Protein 2GLE (pdb70)

Organism: Rattus norvegicus (NCBI:txid10116)

Sequence (74 aa):
GHMVHEWSVQQVSHWLVGLSLDQYVSEFSAQNISGEQLLQLDGNKLKALGMTSSQDRALVKKKLKEMKMSLEKAGHMVHEWSVQQVSHWLVGLSLDQYVSEFSAQNISGEQLLQLDGNKLKALGMTSSQDRALVKKKLKEMKMSLEKAGHMVHEWSVQQVSHWLVGLSLDQYVSEFSAQNISGEQLLQLDGNKLKALGMTSSQDRALVKKKLKEMKMSLEKAGHMVHEWSVQQVSHWLVGLSLDQYVSEFSAQNISGEQLLQLDGNKLKALGMTSSQDRALVKKKLKEMKMSLEKAGHMVHEWSVQQVSHWLVGLSLDQYVSEFSAQNISGEQLLQLDGNKLKALGMTSSQDRALVKKKLKEMKMSLEKAGHMVHEWSVQQVSHWLVGLSLDQYVSEFSAQNISGEQLLQLDGNKLKALGMTSSQDRALVKKKLKEMKMSLEKAGHMVHEWSVQQVSHWLVGLSLDQYVSEFSAQNISGEQLLQLDGNKLKALGMTSSQDRALVKKKLKEMKMSLEKAGHMVHEWSVQQVSHWLVGLSLDQYVSEFSAQNISGEQLLQLDGNKLKALGMTSSQDRALVKKKLKEMKMSLEKAGHMVHEWSVQQVSHWLVGLSLDQYVSEFSAQNISGEQLLQLDGNKLKALGMTSSQDRALVKKKLKEMKMSLEKAGHMVHEWSVQQVSHWLVGLSLDQYVSEFSAQNISGEQLLQLDGNKLKALGMTSSQDRALVKKKLKEMKMSLEKAGHMVHEWSVQQVSHWLVGLSLDQYVSEFSAQNISGEQLLQLDGNKLKALGMTSSQDRALVKKKLKEMKMSLEKAGHMVHEWSVQQVSHWLVGLSLDQYVSEFSAQNISGEQLLQLDGNKLKALGMTSSQDRALVKKKLKEMKMSLEKAGHMVHEWSVQQVSHWLVGLSLDQYVSEFSAQNISGEQLLQLDGNKLKALGMTSSQDRALVKKKLKEMKMSLEKAGHMVHEWSVQQVSHWLVGLSLDQYVSEFSAQNISGEQLLQLDGNKLKALGMTSSQDRALVKKKLKEMKMSLEKAGHMVHEWSVQQVSHWLVGLSLDQYVSEFSAQNISGEQLLQLDGNKLKALGMTSSQDRALVKKKLKEMKMSLEKAGHMVHEWSVQQVSHWLVGLSLDQYVSEFSAQNISGEQLLQLDGNKLKALGMTSSQDRALVKKKLKEMKMSLEKAGHMVHEWSVQQVSHWLVGLSLDQYVSEFSAQNISGEQLLQLDGNKLKALGMTSSQDRALVKKKLKEMKMSLEKAGHMVHEWSVQQVSHWLVGLSLDQYVSEFSAQNISGEQLLQLDGNKLKALGMTSSQDRALVKKKLKEMKMSLEKAGHMVHEWSVQQVSHWLVGLSLDQYVSEFSAQNISGEQLLQLDGNKLKALGMTSSQDRALVKKKLKEMKMSLEKAGHMVHEWSVQQVSHWLVGLSLDQYVSEFSAQNISGEQLLQLDGNKLKALGMTSSQDRALVKKKLKEMKMSLEKA

Solvent-accessible surface area: 4286 Å² total; per-residue (Å²): 95,103,63,1,118,74,32,64,35,105,65,0,18,127,18,0,79,69,14,78,0,80,64,0,27,94,62,0,36,66,70,91,9,15,0,122,30,0,72,107,3,50,10,109,55,0,116,65,8,64,87,71,27,100,100,1,85,70,42,0,61,114,51,6,122,59,2,156,114,22,33,100,144,137

Secondary structure (DSSP, 8-state):
---GGG--SGGGHHHHHHTTTHHHHHHHTTTT--HHHHHT--HHHHHTTT---HHHHHHHHHHHHSHHHHHHH-

GO terms:
  GO:0005856 cytoskeleton (C, IDA)
  GO:0030426 growth cone (C, IDA)
  GO:0031175 neuron projection development (P, IDA)
  GO:0051020 GTPase binding (F, IDA)
  GO:1990761 growth cone lamellipodium (C, IDA)
  GO:0031594 neuromuscular junction (C, IDA)
  GO:0043025 neuronal cell body (C, IDA)
  GO:0043197 dendritic spine (C, IDA)
  GO:0008157 protein phosphatase 1 binding (F, IDA)
  GO:0044326 dendritic spine neck (C, IDA)
  GO:0015629 actin cytoskeleton (C, IDA)
  GO:0030027 lamellipodium (C, IDA)
  GO:0030175 filopodium (C, IDA)
  GO:0030425 dendrite (C, IDA)
  GO:0097237 cellular response to toxic substance (P, IDA)
  GO:0048666 neuron development (P, IEP)
  GO:0019904 protein domain specific binding (F, IDA)
  GO:0045860 positive regulation of protein kinase activity (P, IMP)
  GO:0010976 positive regulation of neuron projection development (P, IMP)
  GO:1904049 negative regulation of spontaneous neurotransmitter secretion (P, IMP)

Structure (mmCIF, N/CA/C/O backbone):
data_2GLE
#
_entry.id   2GLE
#
loop_
_atom_site.group_PDB
_atom_site.id
_atom_site.type_symbol
_atom_site.label_atom_id
_atom_site.label_alt_id
_atom_site.label_comp_id
_atom_site.label_asym_id
_atom_site.label_entity_id
_atom_site.label_seq_id
_atom_site.pdbx_PDB_ins_code
_atom_site.Cartn_x
_atom_site.Cartn_y
_atom_site.Cartn_z
_atom_site.occupancy
_atom_site.B_iso_or_equiv
_atom_site.auth_seq_id
_atom_site.auth_comp_id
_atom_site.auth_asym_id
_atom_site.auth_atom_id
_atom_site.pdbx_PDB_model_num
ATOM 1 N N . GLY A 1 1 ? 18.116 -3.616 -1.311 1.00 0.00 1 GLY A N 1
ATOM 2 C CA . GLY A 1 1 ? 18.467 -2.486 -0.472 1.00 0.00 1 GLY A CA 1
ATOM 3 C C . GLY A 1 1 ? 17.394 -2.220 0.548 1.00 0.00 1 GLY A C 1
ATOM 4 O O . GLY A 1 1 ? 17.373 -2.851 1.610 1.00 0.00 1 GLY A O 1
ATOM 10 N N . HIS A 1 2 ? 16.502 -1.300 0.244 1.00 0.00 2 HIS A N 1
ATOM 11 C CA . HIS A 1 2 ? 15.410 -0.962 1.152 1.00 0.00 2 HIS A CA 1
ATOM 12 C C . HIS A 1 2 ? 14.226 -0.435 0.344 1.00 0.00 2 HIS A C 1
ATOM 13 O O . HIS A 1 2 ? 13.251 0.101 0.899 1.00 0.00 2 HIS A O 1
ATOM 27 N N . MET A 1 3 ? 14.308 -0.599 -0.958 1.00 0.00 3 MET A N 1
ATOM 28 C CA . MET A 1 3 ? 13.357 -0.026 -1.845 1.00 0.00 3 MET A CA 1
ATOM 29 C C . MET A 1 3 ? 12.075 -0.864 -1.916 1.00 0.00 3 MET A C 1
ATOM 30 O O . MET A 1 3 ? 12.089 -2.053 -1.611 1.00 0.00 3 MET A O 1
ATOM 44 N N . VAL A 1 4 ? 10.986 -0.268 -2.384 1.00 0.00 4 VAL A N 1
ATOM 45 C CA . VAL A 1 4 ? 9.665 -0.907 -2.268 1.00 0.00 4 VAL A CA 1
ATOM 46 C C . VAL A 1 4 ? 9.486 -2.038 -3.237 1.00 0.00 4 VAL A C 1
ATOM 47 O O . VAL A 1 4 ? 8.794 -3.012 -2.950 1.00 0.00 4 VAL A O 1
ATOM 60 N N . HIS A 1 5 ? 10.147 -1.938 -4.364 1.00 0.00 5 HIS A N 1
ATOM 61 C CA . HIS A 1 5 ? 10.075 -2.963 -5.389 1.00 0.00 5 HIS A CA 1
ATOM 62 C C . HIS A 1 5 ? 10.803 -4.234 -4.938 1.00 0.00 5 HIS A C 1
ATOM 63 O O . HIS A 1 5 ? 10.746 -5.259 -5.600 1.00 0.00 5 HIS A O 1
ATOM 77 N N . GLU A 1 6 ? 11.488 -4.138 -3.810 1.00 0.00 6 GLU A N 1
ATOM 78 C CA . GLU A 1 6 ? 12.232 -5.244 -3.247 1.00 0.00 6 GLU A CA 1
ATOM 79 C C . GLU A 1 6 ? 11.453 -5.871 -2.096 1.00 0.00 6 GLU A C 1
ATOM 80 O O . GLU A 1 6 ? 11.854 -6.914 -1.553 1.00 0.00 6 GLU A O 1
ATOM 92 N N . TRP A 1 7 ? 10.353 -5.231 -1.705 1.00 0.00 7 TRP A N 1
ATOM 93 C CA . TRP A 1 7 ? 9.530 -5.751 -0.643 1.00 0.00 7 TRP A CA 1
ATOM 94 C C . TRP A 1 7 ? 8.805 -6.975 -1.122 1.00 0.00 7 TRP A C 1
ATOM 95 O O . TRP A 1 7 ? 8.406 -7.053 -2.285 1.00 0.00 7 TRP A O 1
ATOM 116 N N . SER A 1 8 ? 8.634 -7.910 -0.238 1.00 0.00 8 SER A N 1
ATOM 117 C CA . SER A 1 8 ? 8.082 -9.168 -0.595 1.00 0.00 8 SER A CA 1
ATOM 118 C C . SER A 1 8 ? 6.589 -9.160 -0.337 1.00 0.00 8 SER A C 1
ATOM 119 O O . SER A 1 8 ? 5.792 -9.105 -1.260 1.00 0.00 8 SER A O 1
ATOM 127 N N . VAL A 1 9 ? 6.234 -9.182 0.928 1.00 0.00 9 VAL A N 1
ATOM 128 C CA . VAL A 1 9 ? 4.852 -9.173 1.367 1.00 0.00 9 VAL A CA 1
ATOM 129 C C . VAL A 1 9 ? 4.774 -8.397 2.663 1.00 0.00 9 VAL A C 1
ATOM 130 O O . VAL A 1 9 ? 4.314 -7.286 2.694 1.00 0.00 9 VAL A O 1
ATOM 143 N N . GLN A 1 10 ? 5.352 -8.956 3.703 1.00 0.00 10 GLN A N 1
ATOM 144 C CA . GLN A 1 10 ? 5.274 -8.388 5.044 1.00 0.00 10 GLN A CA 1
ATOM 145 C C . GLN A 1 10 ? 5.948 -7.016 5.138 1.00 0.00 10 GLN A C 1
ATOM 146 O O . GLN A 1 10 ? 5.623 -6.223 6.001 1.00 0.00 10 GLN A O 1
ATOM 160 N N . GLN A 1 11 ? 6.840 -6.726 4.200 1.00 0.00 11 GLN A N 1
ATOM 161 C CA . GLN A 1 11 ? 7.530 -5.448 4.173 1.00 0.00 11 GLN A CA 1
ATOM 162 C C . GLN A 1 11 ? 6.655 -4.327 3.618 1.00 0.00 11 GLN A C 1
ATOM 163 O O . GLN A 1 11 ? 6.961 -3.160 3.781 1.00 0.00 11 GLN A O 1
ATOM 177 N N . VAL A 1 12 ? 5.544 -4.693 3.003 1.00 0.00 12 VAL A N 1
ATOM 178 C CA . VAL A 1 12 ? 4.604 -3.707 2.461 1.00 0.00 12 VAL A CA 1
ATOM 179 C C . VAL A 1 12 ? 3.764 -3.094 3.625 1.00 0.00 12 VAL A C 1
ATOM 180 O O . VAL A 1 12 ? 3.216 -1.986 3.513 1.00 0.00 12 VAL A O 1
ATOM 193 N N . SER A 1 13 ? 3.726 -3.808 4.766 1.00 0.00 13 SER A N 1
ATOM 194 C CA . SER A 1 13 ? 2.899 -3.409 5.899 1.00 0.00 13 SER A CA 1
ATOM 195 C C . SER A 1 13 ? 3.453 -2.177 6.562 1.00 0.00 13 SER A C 1
ATOM 196 O O . SER A 1 13 ? 2.708 -1.294 6.977 1.00 0.00 13 SER A O 1
ATOM 204 N N . HIS A 1 14 ? 4.772 -2.148 6.645 1.00 0.00 14 HIS A N 1
ATOM 205 C CA . HIS A 1 14 ? 5.552 -1.057 7.258 1.00 0.00 14 HIS A CA 1
ATOM 206 C C . HIS A 1 14 ? 5.125 0.282 6.713 1.00 0.00 14 HIS A C 1
ATOM 207 O O . HIS A 1 14 ? 5.088 1.282 7.438 1.00 0.00 14 HIS A O 1
ATOM 221 N N . TRP A 1 15 ? 4.807 0.289 5.443 1.00 0.00 15 TRP A N 1
ATOM 222 C CA . TRP A 1 15 ? 4.297 1.449 4.795 1.00 0.00 15 TRP A CA 1
ATOM 223 C C . TRP A 1 15 ? 2.888 1.722 5.269 1.00 0.00 15 TRP A C 1
ATOM 224 O O . TRP A 1 15 ? 2.650 2.737 5.893 1.00 0.00 15 TRP A O 1
ATOM 245 N N . LEU A 1 16 ? 1.986 0.772 5.010 1.00 0.00 16 LEU A N 1
ATOM 246 C CA . LEU A 1 16 ? 0.554 0.869 5.342 1.00 0.00 16 LEU A CA 1
ATOM 247 C C . LEU A 1 16 ? 0.320 1.360 6.761 1.00 0.00 16 LEU A C 1
ATOM 248 O O . LEU A 1 16 ? -0.434 2.302 6.982 1.00 0.00 16 LEU A O 1
ATOM 264 N N . VAL A 1 17 ? 0.999 0.760 7.701 1.00 0.00 17 VAL A N 1
ATOM 265 C CA . VAL A 1 17 ? 0.869 1.105 9.107 1.00 0.00 17 VAL A CA 1
ATOM 266 C C . VAL A 1 17 ? 1.230 2.589 9.354 1.00 0.00 17 VAL A C 1
ATOM 267 O O . VAL A 1 17 ? 0.612 3.259 10.199 1.00 0.00 17 VAL A O 1
ATOM 280 N N . GLY A 1 18 ? 2.121 3.112 8.520 1.00 0.00 18 GLY A N 1
ATOM 281 C CA . GLY A 1 18 ? 2.621 4.461 8.672 1.00 0.00 18 GLY A CA 1
ATOM 282 C C . GLY A 1 18 ? 1.585 5.499 8.302 1.00 0.00 18 GLY A C 1
ATOM 283 O O . GLY A 1 18 ? 1.596 6.612 8.820 1.00 0.00 18 GLY A O 1
ATOM 287 N N . LEU A 1 19 ? 0.675 5.135 7.423 1.00 0.00 19 LEU A N 1
ATOM 288 C CA . LEU A 1 19 ? -0.375 6.052 7.015 1.00 0.00 19 LEU A CA 1
ATOM 289 C C . LEU A 1 19 ? -1.720 5.650 7.618 1.00 0.00 19 LEU A C 1
ATOM 290 O O . LEU A 1 19 ? -2.754 6.132 7.195 1.00 0.00 19 LEU A O 1
ATOM 306 N N . SER A 1 20 ? -1.672 4.774 8.636 1.00 0.00 20 SER A N 1
ATOM 307 C CA . SER A 1 20 ? -2.865 4.285 9.365 1.00 0.00 20 SER A CA 1
ATOM 308 C C . SER A 1 20 ? -3.662 3.271 8.527 1.00 0.00 20 SER A C 1
ATOM 309 O O . SER A 1 20 ? -4.758 2.852 8.879 1.00 0.00 20 SER A O 1
ATOM 317 N N . LEU A 1 21 ? -3.020 2.771 7.521 1.00 0.00 21 LEU A N 1
ATOM 318 C CA . LEU A 1 21 ? -3.595 1.830 6.573 1.00 0.00 21 LEU A CA 1
ATOM 319 C C . LEU A 1 21 ? -3.279 0.413 7.007 1.00 0.00 21 LEU A C 1
ATOM 320 O O . LEU A 1 21 ? -3.365 -0.517 6.220 1.00 0.00 21 LEU A O 1
ATOM 336 N N . ASP A 1 22 ? -2.901 0.257 8.284 1.00 0.00 22 ASP A N 1
ATOM 337 C CA . ASP A 1 22 ? -2.669 -1.070 8.910 1.00 0.00 22 ASP A CA 1
ATOM 338 C C . ASP A 1 22 ? -3.853 -2.004 8.678 1.00 0.00 22 ASP A C 1
ATOM 339 O O . ASP A 1 22 ? -3.697 -3.212 8.520 1.00 0.00 22 ASP A O 1
ATOM 348 N N . GLN A 1 23 ? -5.011 -1.406 8.588 1.00 0.00 23 GLN A N 1
ATOM 349 C CA . GLN A 1 23 ? -6.270 -2.082 8.333 1.00 0.00 23 GLN A CA 1
ATOM 350 C C . GLN A 1 23 ? -6.226 -2.838 6.979 1.00 0.00 23 GLN A C 1
ATOM 351 O O . GLN A 1 23 ? -6.911 -3.836 6.787 1.00 0.00 23 GLN A O 1
ATOM 365 N N . TYR A 1 24 ? -5.383 -2.368 6.075 1.00 0.00 24 TYR A N 1
ATOM 366 C CA . TYR A 1 24 ? -5.254 -2.956 4.771 1.00 0.00 24 TYR A CA 1
ATOM 367 C C . TYR A 1 24 ? -4.224 -4.068 4.755 1.00 0.00 24 TYR A C 1
ATOM 368 O O . TYR A 1 24 ? -4.285 -4.937 3.906 1.00 0.00 24 TYR A O 1
ATOM 386 N N . VAL A 1 25 ? -3.301 -4.058 5.719 1.00 0.00 25 VAL A N 1
ATOM 387 C CA . VAL A 1 25 ? -2.228 -5.086 5.815 1.00 0.00 25 VAL A CA 1
ATOM 388 C C . VAL A 1 25 ? -2.814 -6.499 5.874 1.00 0.00 25 VAL A C 1
ATOM 389 O O . VAL A 1 25 ? -2.249 -7.446 5.299 1.00 0.00 25 VAL A O 1
ATOM 402 N N . SER A 1 26 ? -3.953 -6.618 6.524 1.00 0.00 26 SER A N 1
ATOM 403 C CA . SER A 1 26 ? -4.664 -7.869 6.681 1.00 0.00 26 SER A CA 1
ATOM 404 C C . SER A 1 26 ? -5.000 -8.513 5.322 1.00 0.00 26 SER A C 1
ATOM 405 O O . SER A 1 26 ? -5.047 -9.737 5.193 1.00 0.00 26 SER A O 1
ATOM 413 N N . GLU A 1 27 ? -5.190 -7.690 4.317 1.00 0.00 27 GLU A N 1
ATOM 414 C CA . GLU A 1 27 ? -5.540 -8.171 3.015 1.00 0.00 27 GLU A CA 1
ATOM 415 C C . GLU A 1 27 ? -4.362 -7.986 2.039 1.00 0.00 27 GLU A C 1
ATOM 416 O O . GLU A 1 27 ? -4.120 -8.834 1.197 1.00 0.00 27 GLU A O 1
ATOM 428 N N . PHE A 1 28 ? -3.607 -6.886 2.190 1.00 0.00 28 PHE A N 1
ATOM 429 C CA . PHE A 1 28 ? -2.418 -6.607 1.357 1.00 0.00 28 PHE A CA 1
ATOM 430 C C . PHE A 1 28 ? -1.448 -7.783 1.387 1.00 0.00 28 PHE A C 1
ATOM 431 O O . PHE A 1 28 ? -0.965 -8.247 0.347 1.00 0.00 28 PHE A O 1
ATOM 448 N N . SER A 1 29 ? -1.247 -8.317 2.571 1.00 0.00 29 SER A N 1
ATOM 449 C CA . SER A 1 29 ? -0.319 -9.401 2.761 1.00 0.00 29 SER A CA 1
ATOM 450 C C . SER A 1 29 ? -0.924 -10.723 2.279 1.00 0.00 29 SER A C 1
ATOM 451 O O . SER A 1 29 ? -0.212 -11.651 1.902 1.00 0.00 29 SER A O 1
ATOM 459 N N . ALA A 1 30 ? -2.238 -10.774 2.237 1.00 0.00 30 ALA A N 1
ATOM 460 C CA . ALA A 1 30 ? -2.949 -11.969 1.841 1.00 0.00 30 ALA A CA 1
ATOM 461 C C . ALA A 1 30 ? -2.802 -12.209 0.350 1.00 0.00 30 ALA A C 1
ATOM 462 O O . ALA A 1 30 ? -2.593 -13.336 -0.092 1.00 0.00 30 ALA A O 1
ATOM 469 N N . GLN A 1 31 ? -2.850 -11.140 -0.423 1.00 0.00 31 GLN A N 1
ATOM 470 C CA . GLN A 1 31 ? -2.741 -11.272 -1.878 1.00 0.00 31 GLN A CA 1
ATOM 471 C C . GLN A 1 31 ? -1.315 -11.062 -2.344 1.00 0.00 31 GLN A C 1
ATOM 472 O O . GLN A 1 31 ? -1.059 -10.987 -3.556 1.00 0.00 31 GLN A O 1
ATOM 486 N N . ASN A 1 32 ? -0.384 -10.992 -1.384 1.00 0.00 32 ASN A N 1
ATOM 487 C CA . ASN A 1 32 ? 1.042 -10.841 -1.665 1.00 0.00 32 ASN A CA 1
ATOM 488 C C . ASN A 1 32 ? 1.303 -9.538 -2.399 1.00 0.00 32 ASN A C 1
ATOM 489 O O . ASN A 1 32 ? 2.088 -9.488 -3.350 1.00 0.00 32 ASN A O 1
ATOM 500 N N . ILE A 1 33 ? 0.641 -8.484 -1.959 1.00 0.00 33 ILE A N 1
ATOM 501 C CA . ILE A 1 33 ? 0.826 -7.184 -2.547 1.00 0.00 33 ILE A CA 1
ATOM 502 C C . ILE A 1 33 ? 2.195 -6.660 -2.129 1.00 0.00 33 ILE A C 1
ATOM 503 O O . ILE A 1 33 ? 2.451 -6.467 -0.953 1.00 0.00 33 ILE A O 1
ATOM 519 N N . SER A 1 34 ? 3.082 -6.506 -3.073 1.00 0.00 34 SER A N 1
ATOM 520 C CA . SER A 1 34 ? 4.387 -5.993 -2.780 1.00 0.00 34 SER A CA 1
ATOM 521 C C . SER A 1 34 ? 4.477 -4.570 -3.317 1.00 0.00 34 SER A C 1
ATOM 522 O O . SER A 1 34 ? 3.456 -3.996 -3.742 1.00 0.00 34 SER A O 1
ATOM 530 N N . GLY A 1 35 ? 5.688 -4.027 -3.358 1.00 0.00 35 GLY A N 1
ATOM 531 C CA . GLY A 1 35 ? 5.914 -2.700 -3.881 1.00 0.00 35 GLY A CA 1
ATOM 532 C C . GLY A 1 35 ? 5.534 -2.613 -5.338 1.00 0.00 35 GLY A C 1
ATOM 533 O O . GLY A 1 35 ? 5.109 -1.564 -5.810 1.00 0.00 35 GLY A O 1
ATOM 537 N N . GLU A 1 36 ? 5.630 -3.756 -6.016 1.00 0.00 36 GLU A N 1
ATOM 538 C CA . GLU A 1 36 ? 5.278 -3.902 -7.416 1.00 0.00 36 GLU A CA 1
ATOM 539 C C . GLU A 1 36 ? 3.840 -3.441 -7.650 1.00 0.00 36 GLU A C 1
ATOM 540 O O . GLU A 1 36 ? 3.546 -2.724 -8.608 1.00 0.00 36 GLU A O 1
ATOM 552 N N . GLN A 1 37 ? 2.961 -3.824 -6.749 1.00 0.00 37 GLN A N 1
ATOM 553 C CA . GLN A 1 37 ? 1.578 -3.467 -6.868 1.00 0.00 37 GLN A CA 1
ATOM 554 C C . GLN A 1 37 ? 1.241 -2.209 -6.089 1.00 0.00 37 GLN A C 1
ATOM 555 O O . GLN A 1 37 ? 0.310 -1.514 -6.439 1.00 0.00 37 GLN A O 1
ATOM 569 N N . LEU A 1 38 ? 2.037 -1.928 -5.064 1.00 0.00 38 LEU A N 1
ATOM 570 C CA . LEU A 1 38 ? 1.916 -0.736 -4.205 1.00 0.00 38 LEU A CA 1
ATOM 571 C C . LEU A 1 38 ? 1.999 0.536 -5.071 1.00 0.00 38 LEU A C 1
ATOM 572 O O . LEU A 1 38 ? 1.125 1.389 -5.034 1.00 0.00 38 LEU A O 1
ATOM 588 N N . LEU A 1 39 ? 3.041 0.614 -5.865 1.00 0.00 39 LEU A N 1
ATOM 589 C CA . LEU A 1 39 ? 3.336 1.792 -6.678 1.00 0.00 39 LEU A CA 1
ATOM 590 C C . LEU A 1 39 ? 2.254 2.092 -7.711 1.00 0.00 39 LEU A C 1
ATOM 591 O O . LEU A 1 39 ? 1.927 3.254 -7.966 1.00 0.00 39 LEU A O 1
ATOM 607 N N . GLN A 1 40 ? 1.716 1.058 -8.299 1.00 0.00 40 GLN A N 1
ATOM 608 C CA . GLN A 1 40 ? 0.748 1.224 -9.380 1.00 0.00 40 GLN A CA 1
ATOM 609 C C . GLN A 1 40 ? -0.731 1.065 -8.936 1.00 0.00 40 GLN A C 1
ATOM 610 O O . GLN A 1 40 ? -1.636 1.012 -9.786 1.00 0.00 40 GLN A O 1
ATOM 624 N N . LEU A 1 41 ? -0.961 1.018 -7.624 1.00 0.00 41 LEU A N 1
ATOM 625 C CA . LEU A 1 41 ? -2.299 0.900 -7.034 1.00 0.00 41 LEU A CA 1
ATOM 626 C C . LEU A 1 41 ? -3.308 1.918 -7.570 1.00 0.00 41 LEU A C 1
ATOM 627 O O . LEU A 1 41 ? -3.034 3.120 -7.685 1.00 0.00 41 LEU A O 1
ATOM 643 N N . ASP A 1 42 ? -4.474 1.432 -7.865 1.00 0.00 42 ASP A N 1
ATOM 644 C CA . ASP A 1 42 ? -5.570 2.266 -8.308 1.00 0.00 42 ASP A CA 1
ATOM 645 C C . ASP A 1 42 ? -6.785 1.826 -7.533 1.00 0.00 42 ASP A C 1
ATOM 646 O O . ASP A 1 42 ? -6.677 0.892 -6.715 1.00 0.00 42 ASP A O 1
ATOM 655 N N . GLY A 1 43 ? -7.914 2.466 -7.771 1.00 0.00 43 GLY A N 1
ATOM 656 C CA . GLY A 1 43 ? -9.135 2.132 -7.081 1.00 0.00 43 GLY A CA 1
ATOM 657 C C . GLY A 1 43 ? -9.505 0.684 -7.226 1.00 0.00 43 GLY A C 1
ATOM 658 O O . GLY A 1 43 ? -9.839 0.062 -6.251 1.00 0.00 43 GLY A O 1
ATOM 662 N N . ASN A 1 44 ? -9.370 0.133 -8.432 1.00 0.00 44 ASN A N 1
ATOM 663 C CA . ASN A 1 44 ? -9.690 -1.269 -8.692 1.00 0.00 44 ASN A CA 1
ATOM 664 C C . ASN A 1 44 ? -8.946 -2.185 -7.785 1.00 0.00 44 ASN A C 1
ATOM 665 O O . ASN A 1 44 ? -9.520 -3.138 -7.260 1.00 0.00 44 ASN A O 1
ATOM 676 N N . LYS A 1 45 ? -7.679 -1.903 -7.596 1.00 0.00 45 LYS A N 1
ATOM 677 C CA . LYS A 1 45 ? -6.877 -2.669 -6.681 1.00 0.00 45 LYS A CA 1
ATOM 678 C C . LYS A 1 45 ? -7.367 -2.493 -5.258 1.00 0.00 45 LYS A C 1
ATOM 679 O O . LYS A 1 45 ? -7.620 -3.456 -4.596 1.00 0.00 45 LYS A O 1
ATOM 698 N N . LEU A 1 46 ? -7.564 -1.249 -4.832 1.00 0.00 46 LEU A N 1
ATOM 699 C CA . LEU A 1 46 ? -8.025 -0.925 -3.456 1.00 0.00 46 LEU A CA 1
ATOM 700 C C . LEU A 1 46 ? -9.383 -1.551 -3.163 1.00 0.00 46 LEU A C 1
ATOM 701 O O . LEU A 1 46 ? -9.704 -1.919 -2.016 1.00 0.00 46 LEU A O 1
ATOM 717 N N . LYS A 1 47 ? -10.163 -1.678 -4.193 1.00 0.00 47 LYS A N 1
ATOM 718 C CA . LYS A 1 47 ? -11.446 -2.294 -4.107 1.00 0.00 47 LYS A CA 1
ATOM 719 C C . LYS A 1 47 ? -11.298 -3.808 -4.061 1.00 0.00 47 LYS A C 1
ATOM 720 O O . LYS A 1 47 ? -12.082 -4.496 -3.417 1.00 0.00 47 LYS A O 1
ATOM 739 N N . ALA A 1 48 ? -10.254 -4.312 -4.693 1.00 0.00 48 ALA A N 1
ATOM 740 C CA . ALA A 1 48 ? -9.972 -5.745 -4.737 1.00 0.00 48 ALA A CA 1
ATOM 741 C C . ALA A 1 48 ? -9.339 -6.226 -3.431 1.00 0.00 48 ALA A C 1
ATOM 742 O O . ALA A 1 48 ? -9.059 -7.418 -3.255 1.00 0.00 48 ALA A O 1
ATOM 749 N N . LEU A 1 49 ? -9.073 -5.286 -2.538 1.00 0.00 49 LEU A N 1
ATOM 750 C CA . LEU A 1 49 ? -8.651 -5.596 -1.194 1.00 0.00 49 LEU A CA 1
ATOM 751 C C . LEU A 1 49 ? -9.895 -5.843 -0.337 1.00 0.00 49 LEU A C 1
ATOM 752 O O . LEU A 1 49 ? -9.810 -6.220 0.818 1.00 0.00 49 LEU A O 1
ATOM 768 N N . GLY A 1 50 ? -11.062 -5.579 -0.918 1.00 0.00 50 GLY A N 1
ATOM 769 C CA . GLY A 1 50 ? -12.336 -5.824 -0.255 1.00 0.00 50 GLY A CA 1
ATOM 770 C C . GLY A 1 50 ? -12.644 -4.841 0.855 1.00 0.00 50 GLY A C 1
ATOM 771 O O . GLY A 1 50 ? -13.693 -4.914 1.479 1.00 0.00 50 GLY A O 1
ATOM 775 N N . MET A 1 51 ? -11.743 -3.926 1.101 1.00 0.00 51 MET A N 1
ATOM 776 C CA . MET A 1 51 ? -11.941 -2.968 2.159 1.00 0.00 51 MET A CA 1
ATOM 777 C C . MET A 1 51 ? -12.750 -1.811 1.641 1.00 0.00 51 MET A C 1
ATOM 778 O O . MET A 1 51 ? -13.755 -1.434 2.246 1.00 0.00 51 MET A O 1
ATOM 792 N N . THR A 1 52 ? -12.320 -1.254 0.489 1.00 0.00 52 THR A N 1
ATOM 793 C CA . THR A 1 52 ? -13.045 -0.195 -0.235 1.00 0.00 52 THR A CA 1
ATOM 794 C C . THR A 1 52 ? -13.386 1.009 0.678 1.00 0.00 52 THR A C 1
ATOM 795 O O . THR A 1 52 ? -14.375 1.697 0.481 1.00 0.00 52 THR A O 1
ATOM 806 N N . SER A 1 53 ? -12.527 1.257 1.638 1.00 0.00 53 SER A N 1
ATOM 807 C CA . SER A 1 53 ? -12.745 2.294 2.630 1.00 0.00 53 SER A CA 1
ATOM 808 C C . SER A 1 53 ? -12.550 3.688 2.013 1.00 0.00 53 SER A C 1
ATOM 809 O O . SER A 1 53 ? -11.534 3.947 1.364 1.00 0.00 53 SER A O 1
ATOM 817 N N . SER A 1 54 ? -13.532 4.556 2.237 1.00 0.00 54 SER A N 1
ATOM 818 C CA . SER A 1 54 ? -13.595 5.915 1.692 1.00 0.00 54 SER A CA 1
ATOM 819 C C . SER A 1 54 ? -12.332 6.746 1.991 1.00 0.00 54 SER A C 1
ATOM 820 O O . SER A 1 54 ? -11.706 7.278 1.057 1.00 0.00 54 SER A O 1
ATOM 828 N N . GLN A 1 55 ? -11.970 6.850 3.279 1.00 0.00 55 GLN A N 1
ATOM 829 C CA . GLN A 1 55 ? -10.767 7.571 3.727 1.00 0.00 55 GLN A CA 1
ATOM 830 C C . GLN A 1 55 ? -9.572 7.109 2.943 1.00 0.00 55 GLN A C 1
ATOM 831 O O . GLN A 1 55 ? -8.869 7.884 2.285 1.00 0.00 55 GLN A O 1
ATOM 845 N N . ASP A 1 56 ? -9.387 5.831 3.008 1.00 0.00 56 ASP A N 1
ATOM 846 C CA . ASP A 1 56 ? -8.266 5.153 2.481 1.00 0.00 56 ASP A CA 1
ATOM 847 C C . ASP A 1 56 ? -8.182 5.323 1.009 1.00 0.00 56 ASP A C 1
ATOM 848 O O . ASP A 1 56 ? -7.136 5.637 0.512 1.00 0.00 56 ASP A O 1
ATOM 857 N N . ARG A 1 57 ? -9.317 5.230 0.325 1.00 0.00 57 ARG A N 1
ATOM 858 C CA . ARG A 1 57 ? -9.399 5.421 -1.131 1.00 0.00 57 ARG A CA 1
ATOM 859 C C . ARG A 1 57 ? -8.781 6.728 -1.594 1.00 0.00 57 ARG A C 1
ATOM 860 O O . ARG A 1 57 ? -8.343 6.829 -2.733 1.00 0.00 57 ARG A O 1
ATOM 881 N N . ALA A 1 58 ? -8.742 7.705 -0.718 1.00 0.00 58 ALA A N 1
ATOM 882 C CA . ALA A 1 58 ? -8.117 8.962 -1.026 1.00 0.00 58 ALA A CA 1
ATOM 883 C C . ALA A 1 58 ? -6.721 9.050 -0.397 1.00 0.00 58 ALA A C 1
ATOM 884 O O . ALA A 1 58 ? -5.777 9.544 -1.018 1.00 0.00 58 ALA A O 1
ATOM 891 N N . LEU A 1 59 ? -6.582 8.534 0.806 1.00 0.00 59 LEU A N 1
ATOM 892 C CA . LEU A 1 59 ? -5.335 8.661 1.552 1.00 0.00 59 LEU A CA 1
ATOM 893 C C . LEU A 1 59 ? -4.219 7.795 1.011 1.00 0.00 59 LEU A C 1
ATOM 894 O O . LEU A 1 59 ? -3.129 8.306 0.693 1.00 0.00 59 LEU A O 1
ATOM 910 N N . VAL A 1 60 ? -4.466 6.487 0.900 1.00 0.00 60 VAL A N 1
ATOM 911 C CA . VAL A 1 60 ? -3.445 5.560 0.402 1.00 0.00 60 VAL A CA 1
ATOM 912 C C . VAL A 1 60 ? -3.046 5.967 -1.000 1.00 0.00 60 VAL A C 1
ATOM 913 O O . VAL A 1 60 ? -1.907 5.859 -1.392 1.00 0.00 60 VAL A O 1
ATOM 926 N N . LYS A 1 61 ? -3.976 6.609 -1.641 1.00 0.00 61 LYS A N 1
ATOM 927 C CA . LYS A 1 61 ? -3.896 6.969 -3.024 1.00 0.00 61 LYS A CA 1
ATOM 928 C C . LYS A 1 61 ? -2.893 8.088 -3.215 1.00 0.00 61 LYS A C 1
ATOM 929 O O . LYS A 1 61 ? -2.221 8.186 -4.235 1.00 0.00 61 LYS A O 1
ATOM 948 N N . LYS A 1 62 ? -2.759 8.873 -2.198 1.00 0.00 62 LYS A N 1
ATOM 949 C CA . LYS A 1 62 ? -1.846 9.980 -2.209 1.00 0.00 62 LYS A CA 1
ATOM 950 C C . LYS A 1 62 ? -0.476 9.479 -1.828 1.00 0.00 62 LYS A C 1
ATOM 951 O O . LYS A 1 62 ? 0.524 9.815 -2.446 1.00 0.00 62 LYS A O 1
ATOM 970 N N . LYS A 1 63 ? -0.471 8.600 -0.874 1.00 0.00 63 LYS A N 1
ATOM 971 C CA . LYS A 1 63 ? 0.735 8.076 -0.306 1.00 0.00 63 LYS A CA 1
ATOM 972 C C . LYS A 1 63 ? 1.470 7.178 -1.301 1.00 0.00 63 LYS A C 1
ATOM 973 O O . LYS A 1 63 ? 2.677 7.254 -1.438 1.00 0.00 63 LYS A O 1
ATOM 992 N N . LEU A 1 64 ? 0.713 6.347 -1.997 1.00 0.00 64 LEU A N 1
ATOM 993 C CA . LEU A 1 64 ? 1.263 5.358 -2.912 1.00 0.00 64 LEU A CA 1
ATOM 994 C C . LEU A 1 64 ? 1.958 5.996 -4.102 1.00 0.00 64 LEU A C 1
ATOM 995 O O . LEU A 1 64 ? 2.935 5.456 -4.627 1.00 0.00 64 LEU A O 1
ATOM 1011 N N . LYS A 1 65 ? 1.498 7.159 -4.499 1.00 0.00 65 LYS A N 1
ATOM 1012 C CA . LYS A 1 65 ? 2.105 7.822 -5.644 1.00 0.00 65 LYS A CA 1
ATOM 1013 C C . LYS A 1 65 ? 3.363 8.593 -5.249 1.00 0.00 65 LYS A C 1
ATOM 1014 O O . LYS A 1 65 ? 4.238 8.837 -6.075 1.00 0.00 65 LYS A O 1
ATOM 1033 N N . GLU A 1 66 ? 3.476 8.940 -3.976 1.00 0.00 66 GLU A N 1
ATOM 1034 C CA . GLU A 1 66 ? 4.643 9.665 -3.505 1.00 0.00 66 GLU A CA 1
ATOM 1035 C C . GLU A 1 66 ? 5.606 8.718 -2.821 1.00 0.00 66 GLU A C 1
ATOM 1036 O O . GLU A 1 66 ? 6.633 9.137 -2.275 1.00 0.00 66 GLU A O 1
ATOM 1048 N N . MET A 1 67 ? 5.302 7.414 -2.918 1.00 0.00 67 MET A N 1
ATOM 1049 C CA . MET A 1 67 ? 6.108 6.350 -2.300 1.00 0.00 67 MET A CA 1
ATOM 1050 C C . MET A 1 67 ? 7.549 6.401 -2.667 1.00 0.00 67 MET A C 1
ATOM 1051 O O . MET A 1 67 ? 8.395 5.957 -1.927 1.00 0.00 67 MET A O 1
ATOM 1065 N N . LYS A 1 68 ? 7.807 6.991 -3.780 1.00 0.00 68 LYS A N 1
ATOM 1066 C CA . LYS A 1 68 ? 9.143 7.158 -4.301 1.00 0.00 68 LYS A CA 1
ATOM 1067 C C . LYS A 1 68 ? 10.033 8.009 -3.380 1.00 0.00 68 LYS A C 1
ATOM 1068 O O . LYS A 1 68 ? 11.240 7.831 -3.350 1.00 0.00 68 LYS A O 1
ATOM 1087 N N . MET A 1 69 ? 9.436 8.909 -2.620 1.00 0.00 69 MET A N 1
ATOM 1088 C CA . MET A 1 69 ? 10.199 9.665 -1.644 1.00 0.00 69 MET A CA 1
ATOM 1089 C C . MET A 1 69 ? 9.906 9.120 -0.253 1.00 0.00 69 MET A C 1
ATOM 1090 O O . MET A 1 69 ? 10.756 9.146 0.641 1.00 0.00 69 MET A O 1
ATOM 1104 N N . SER A 1 70 ? 8.720 8.572 -0.095 1.00 0.00 70 SER A N 1
ATOM 1105 C CA . SER A 1 70 ? 8.257 8.134 1.203 1.00 0.00 70 SER A CA 1
ATOM 1106 C C . SER A 1 70 ? 8.888 6.812 1.637 1.00 0.00 70 SER A C 1
ATOM 1107 O O . SER A 1 70 ? 9.083 6.594 2.821 1.00 0.00 70 SER A O 1
ATOM 1115 N N . LEU A 1 71 ? 9.253 5.960 0.674 1.00 0.00 71 LEU A N 1
ATOM 1116 C CA . LEU A 1 71 ? 9.855 4.649 0.964 1.00 0.00 71 LEU A CA 1
ATOM 1117 C C . LEU A 1 71 ? 11.124 4.782 1.758 1.00 0.00 71 LEU A C 1
ATOM 1118 O O . LEU A 1 71 ? 11.459 3.929 2.586 1.00 0.00 71 LEU A O 1
ATOM 1134 N N . GLU A 1 72 ? 11.825 5.837 1.485 1.00 0.00 72 GLU A N 1
ATOM 1135 C CA . GLU A 1 72 ? 13.072 6.077 2.082 1.00 0.00 72 GLU A CA 1
ATOM 1136 C C . GLU A 1 72 ? 12.916 6.677 3.466 1.00 0.00 72 GLU A C 1
ATOM 1137 O O . GLU A 1 72 ? 13.502 6.198 4.446 1.00 0.00 72 GLU A O 1
ATOM 1149 N N . LYS A 1 73 ? 12.116 7.708 3.536 1.00 0.00 73 LYS A N 1
ATOM 1150 C CA . LYS A 1 73 ? 12.048 8.519 4.719 1.00 0.00 73 LYS A CA 1
ATOM 1151 C C . LYS A 1 73 ? 11.107 7.914 5.767 1.00 0.00 73 LYS A C 1
ATOM 1152 O O . LYS A 1 73 ? 11.212 8.228 6.949 1.00 0.00 73 LYS A O 1
ATOM 1171 N N . ALA A 1 74 ? 10.216 7.043 5.297 1.00 0.00 74 ALA A N 1
ATOM 1172 C CA . ALA A 1 74 ? 9.255 6.286 6.106 1.00 0.00 74 ALA A CA 1
ATOM 1173 C C . ALA A 1 74 ? 8.437 7.179 7.034 1.00 0.00 74 ALA A C 1
ATOM 1174 O O . ALA A 1 74 ? 8.554 7.061 8.277 1.00 0.00 74 ALA A O 1
ATOM 1182 N N . GLY A 1 1 ? 17.866 -3.455 -1.062 1.00 0.00 1 GLY A N 2
ATOM 1183 C CA . GLY A 1 1 ? 17.919 -2.494 0.038 1.00 0.00 1 GLY A CA 2
ATOM 1184 C C . GLY A 1 1 ? 16.540 -2.273 0.591 1.00 0.00 1 GLY A C 2
ATOM 1185 O O . GLY A 1 1 ? 15.688 -3.149 0.460 1.00 0.00 1 GLY A O 2
ATOM 1191 N N . HIS A 1 2 ? 16.292 -1.105 1.154 1.00 0.00 2 HIS A N 2
ATOM 1192 C CA . HIS A 1 2 ? 15.007 -0.806 1.811 1.00 0.00 2 HIS A CA 2
ATOM 1193 C C . HIS A 1 2 ? 13.906 -0.424 0.813 1.00 0.00 2 HIS A C 2
ATOM 1194 O O . HIS A 1 2 ? 12.769 -0.197 1.218 1.00 0.00 2 HIS A O 2
ATOM 1208 N N . MET A 1 3 ? 14.238 -0.343 -0.471 1.00 0.00 3 MET A N 2
ATOM 1209 C CA . MET A 1 3 ? 13.272 0.114 -1.450 1.00 0.00 3 MET A CA 2
ATOM 1210 C C . MET A 1 3 ? 12.116 -0.864 -1.631 1.00 0.00 3 MET A C 2
ATOM 1211 O O . MET A 1 3 ? 12.247 -2.056 -1.396 1.00 0.00 3 MET A O 2
ATOM 1225 N N . VAL A 1 4 ? 11.018 -0.356 -2.126 1.00 0.00 4 VAL A N 2
ATOM 1226 C CA . VAL A 1 4 ? 9.744 -1.076 -2.127 1.00 0.00 4 VAL A CA 2
ATOM 1227 C C . VAL A 1 4 ? 9.689 -2.239 -3.089 1.00 0.00 4 VAL A C 2
ATOM 1228 O O . VAL A 1 4 ? 8.960 -3.195 -2.872 1.00 0.00 4 VAL A O 2
ATOM 1241 N N . HIS A 1 5 ? 10.475 -2.179 -4.130 1.00 0.00 5 HIS A N 2
ATOM 1242 C CA . HIS A 1 5 ? 10.528 -3.258 -5.096 1.00 0.00 5 HIS A CA 2
ATOM 1243 C C . HIS A 1 5 ? 11.228 -4.496 -4.492 1.00 0.00 5 HIS A C 2
ATOM 1244 O O . HIS A 1 5 ? 11.174 -5.591 -5.044 1.00 0.00 5 HIS A O 2
ATOM 1258 N N . GLU A 1 6 ? 11.874 -4.287 -3.348 1.00 0.00 6 GLU A N 2
ATOM 1259 C CA . GLU A 1 6 ? 12.562 -5.337 -2.616 1.00 0.00 6 GLU A CA 2
ATOM 1260 C C . GLU A 1 6 ? 11.614 -5.964 -1.594 1.00 0.00 6 GLU A C 2
ATOM 1261 O O . GLU A 1 6 ? 11.944 -6.965 -0.949 1.00 0.00 6 GLU A O 2
AT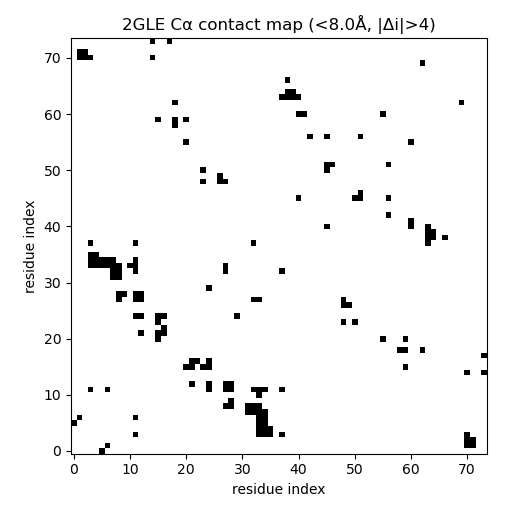OM 1273 N N . TRP A 1 7 ? 10.447 -5.363 -1.441 1.00 0.00 7 TRP A N 2
ATOM 1274 C CA . TRP A 1 7 ? 9.462 -5.840 -0.500 1.00 0.00 7 TRP A CA 2
ATOM 1275 C C . TRP A 1 7 ? 8.678 -6.960 -1.119 1.00 0.00 7 TRP A C 2
ATOM 1276 O O . TRP A 1 7 ? 8.458 -6.969 -2.331 1.00 0.00 7 TRP A O 2
ATOM 1297 N N . SER A 1 8 ? 8.262 -7.889 -0.308 1.00 0.00 8 SER A N 2
ATOM 1298 C CA . SER A 1 8 ? 7.512 -8.999 -0.766 1.00 0.00 8 SER A CA 2
ATOM 1299 C C . SER A 1 8 ? 6.114 -8.990 -0.174 1.00 0.00 8 SER A C 2
ATOM 1300 O O . SER A 1 8 ? 5.140 -8.761 -0.870 1.00 0.00 8 SER A O 2
ATOM 1308 N N . VAL A 1 9 ? 6.027 -9.229 1.113 1.00 0.00 9 VAL A N 2
ATOM 1309 C CA . VAL A 1 9 ? 4.748 -9.273 1.797 1.00 0.00 9 VAL A CA 2
ATOM 1310 C C . VAL A 1 9 ? 4.941 -8.632 3.142 1.00 0.00 9 VAL A C 2
ATOM 1311 O O . VAL A 1 9 ? 4.404 -7.572 3.424 1.00 0.00 9 VAL A O 2
ATOM 1324 N N . GLN A 1 10 ? 5.829 -9.230 3.914 1.00 0.00 10 GLN A N 2
ATOM 1325 C CA . GLN A 1 10 ? 6.140 -8.806 5.279 1.00 0.00 10 GLN A CA 2
ATOM 1326 C C . GLN A 1 10 ? 6.900 -7.472 5.358 1.00 0.00 10 GLN A C 2
ATOM 1327 O O . GLN A 1 10 ? 7.394 -7.086 6.409 1.00 0.00 10 GLN A O 2
ATOM 1341 N N . GLN A 1 11 ? 6.999 -6.802 4.249 1.00 0.00 11 GLN A N 2
ATOM 1342 C CA . GLN A 1 11 ? 7.597 -5.483 4.196 1.00 0.00 11 GLN A CA 2
ATOM 1343 C C . GLN A 1 11 ? 6.673 -4.414 3.619 1.00 0.00 11 GLN A C 2
ATOM 1344 O O . GLN A 1 11 ? 6.934 -3.226 3.762 1.00 0.00 11 GLN A O 2
ATOM 1358 N N . VAL A 1 12 ? 5.569 -4.827 3.024 1.00 0.00 12 VAL A N 2
ATOM 1359 C CA . VAL A 1 12 ? 4.625 -3.865 2.422 1.00 0.00 12 VAL A CA 2
ATOM 1360 C C . VAL A 1 12 ? 3.798 -3.216 3.555 1.00 0.00 12 VAL A C 2
ATOM 1361 O O . VAL A 1 12 ? 3.251 -2.108 3.431 1.00 0.00 12 VAL A O 2
ATOM 1374 N N . SER A 1 13 ? 3.802 -3.905 4.673 1.00 0.00 13 SER A N 2
ATOM 1375 C CA . SER A 1 13 ? 3.093 -3.565 5.862 1.00 0.00 13 SER A CA 2
ATOM 1376 C C . SER A 1 13 ? 3.637 -2.304 6.521 1.00 0.00 13 SER A C 2
ATOM 1377 O O . SER A 1 13 ? 2.864 -1.447 6.983 1.00 0.00 13 SER A O 2
ATOM 1385 N N . HIS A 1 14 ? 4.964 -2.185 6.525 1.00 0.00 14 HIS A N 2
ATOM 1386 C CA . HIS A 1 14 ? 5.668 -1.066 7.166 1.00 0.00 14 HIS A CA 2
ATOM 1387 C C . HIS A 1 14 ? 5.200 0.250 6.584 1.00 0.00 14 HIS A C 2
ATOM 1388 O O . HIS A 1 14 ? 5.045 1.246 7.311 1.00 0.00 14 HIS A O 2
ATOM 1402 N N . TRP A 1 15 ? 4.972 0.253 5.277 1.00 0.00 15 TRP A N 2
ATOM 1403 C CA . TRP A 1 15 ? 4.446 1.411 4.607 1.00 0.00 15 TRP A CA 2
ATOM 1404 C C . TRP A 1 15 ? 3.045 1.690 5.106 1.00 0.00 15 TRP A C 2
ATOM 1405 O O . TRP A 1 15 ? 2.834 2.701 5.739 1.00 0.00 15 TRP A O 2
ATOM 1426 N N . LEU A 1 16 ? 2.138 0.728 4.902 1.00 0.00 16 LEU A N 2
ATOM 1427 C CA . LEU A 1 16 ? 0.707 0.828 5.270 1.00 0.00 16 LEU A CA 2
ATOM 1428 C C . LEU A 1 16 ? 0.507 1.391 6.664 1.00 0.00 16 LEU A C 2
ATOM 1429 O O . LEU A 1 16 ? -0.186 2.384 6.840 1.00 0.00 16 LEU A O 2
ATOM 1445 N N . VAL A 1 17 ? 1.160 0.809 7.629 1.00 0.00 17 VAL A N 2
ATOM 1446 C CA . VAL A 1 17 ? 1.016 1.218 9.018 1.00 0.00 17 VAL A CA 2
ATOM 1447 C C . VAL A 1 17 ? 1.486 2.677 9.231 1.00 0.00 17 VAL A C 2
ATOM 1448 O O . VAL A 1 17 ? 0.948 3.407 10.076 1.00 0.00 17 VAL A O 2
ATOM 1461 N N . GLY A 1 18 ? 2.406 3.116 8.390 1.00 0.00 18 GLY A N 2
ATOM 1462 C CA . GLY A 1 18 ? 2.965 4.443 8.495 1.00 0.00 18 GLY A CA 2
ATOM 1463 C C . GLY A 1 18 ? 1.960 5.512 8.132 1.00 0.00 18 GLY A C 2
ATOM 1464 O O . GLY A 1 18 ? 2.002 6.609 8.658 1.00 0.00 18 GLY A O 2
ATOM 1468 N N . LEU A 1 19 ? 1.050 5.191 7.240 1.00 0.00 19 LEU A N 2
ATOM 1469 C CA . LEU A 1 19 ? 0.009 6.137 6.861 1.00 0.00 19 LEU A CA 2
ATOM 1470 C C . LEU A 1 19 ? -1.317 5.794 7.528 1.00 0.00 19 LEU A C 2
ATOM 1471 O O . LEU A 1 19 ? -2.368 6.316 7.138 1.00 0.00 19 LEU A O 2
ATOM 1487 N N . SER A 1 20 ? -1.246 4.935 8.560 1.00 0.00 20 SER A N 2
ATOM 1488 C CA . SER A 1 20 ? -2.416 4.475 9.334 1.00 0.00 20 SER A CA 2
ATOM 1489 C C . SER A 1 20 ? -3.338 3.594 8.470 1.00 0.00 20 SER A C 2
ATOM 1490 O O . SER A 1 20 ? -4.523 3.425 8.735 1.00 0.00 20 SER A O 2
ATOM 1498 N N . LEU A 1 21 ? -2.728 2.966 7.495 1.00 0.00 21 LEU A N 2
ATOM 1499 C CA . LEU A 1 21 ? -3.358 2.051 6.572 1.00 0.00 21 LEU A CA 2
ATOM 1500 C C . LEU A 1 21 ? -3.108 0.637 7.045 1.00 0.00 21 LEU A C 2
ATOM 1501 O O . LEU A 1 21 ? -3.219 -0.319 6.288 1.00 0.00 21 LEU A O 2
ATOM 1517 N N . ASP A 1 22 ? -2.803 0.514 8.329 1.00 0.00 22 ASP A N 2
ATOM 1518 C CA . ASP A 1 22 ? -2.595 -0.765 8.996 1.00 0.00 22 ASP A CA 2
ATOM 1519 C C . ASP A 1 22 ? -3.834 -1.673 8.950 1.00 0.00 22 ASP A C 2
ATOM 1520 O O . ASP A 1 22 ? -3.768 -2.839 9.326 1.00 0.00 22 ASP A O 2
ATOM 1529 N N . GLN A 1 23 ? -4.963 -1.155 8.522 1.00 0.00 23 GLN A N 2
ATOM 1530 C CA . GLN A 1 23 ? -6.100 -2.027 8.314 1.00 0.00 23 GLN A CA 2
ATOM 1531 C C . GLN A 1 23 ? -6.049 -2.695 6.934 1.00 0.00 23 GLN A C 2
ATOM 1532 O O . GLN A 1 23 ? -6.677 -3.714 6.708 1.00 0.00 23 GLN A O 2
ATOM 1546 N N . TYR A 1 24 ? -5.258 -2.139 6.035 1.00 0.00 24 TYR A N 2
ATOM 1547 C CA . TYR A 1 24 ? -5.156 -2.652 4.681 1.00 0.00 24 TYR A CA 2
ATOM 1548 C C . TYR A 1 24 ? -4.154 -3.791 4.576 1.00 0.00 24 TYR A C 2
ATOM 1549 O O . TYR A 1 24 ? -4.306 -4.679 3.732 1.00 0.00 24 TYR A O 2
ATOM 1567 N N . VAL A 1 25 ? -3.154 -3.791 5.461 1.00 0.00 25 VAL A N 2
ATOM 1568 C CA . VAL A 1 25 ? -2.138 -4.861 5.499 1.00 0.00 25 VAL A CA 2
ATOM 1569 C C . VAL A 1 25 ? -2.760 -6.243 5.731 1.00 0.00 25 VAL A C 2
ATOM 1570 O O . VAL A 1 25 ? -2.229 -7.261 5.261 1.00 0.00 25 VAL A O 2
ATOM 1583 N N . SER A 1 26 ? -3.926 -6.247 6.366 1.00 0.00 26 SER A N 2
ATOM 1584 C CA . SER A 1 26 ? -4.702 -7.441 6.617 1.00 0.00 26 SER A CA 2
ATOM 1585 C C . SER A 1 26 ? -4.982 -8.216 5.310 1.00 0.00 26 SER A C 2
ATOM 1586 O O . SER A 1 26 ? -4.882 -9.436 5.274 1.00 0.00 26 SER A O 2
ATOM 1594 N N . GLU A 1 27 ? -5.291 -7.501 4.234 1.00 0.00 27 GLU A N 2
ATOM 1595 C CA . GLU A 1 27 ? -5.572 -8.156 2.972 1.00 0.00 27 GLU A CA 2
ATOM 1596 C C . GLU A 1 27 ? -4.410 -7.982 1.992 1.00 0.00 27 GLU A C 2
ATOM 1597 O O . GLU A 1 27 ? -4.193 -8.831 1.145 1.00 0.00 27 GLU A O 2
ATOM 1609 N N . PHE A 1 28 ? -3.640 -6.894 2.131 1.00 0.00 28 PHE A N 2
ATOM 1610 C CA . PHE A 1 28 ? -2.440 -6.672 1.292 1.00 0.00 28 PHE A CA 2
ATOM 1611 C C . PHE A 1 28 ? -1.510 -7.875 1.364 1.00 0.00 28 PHE A C 2
ATOM 1612 O O . PHE A 1 28 ? -1.048 -8.392 0.337 1.00 0.00 28 PHE A O 2
ATOM 1629 N N . SER A 1 29 ? -1.314 -8.369 2.575 1.00 0.00 29 SER A N 2
ATOM 1630 C CA . SER A 1 29 ? -0.464 -9.512 2.805 1.00 0.00 29 SER A CA 2
ATOM 1631 C C . SER A 1 29 ? -1.105 -10.786 2.235 1.00 0.00 29 SER A C 2
ATOM 1632 O O . SER A 1 29 ? -0.422 -11.687 1.764 1.00 0.00 29 SER A O 2
ATOM 1640 N N . ALA A 1 30 ? -2.422 -10.801 2.201 1.00 0.00 30 ALA A N 2
ATOM 1641 C CA . ALA A 1 30 ? -3.173 -11.957 1.769 1.00 0.00 30 ALA A CA 2
ATOM 1642 C C . ALA A 1 30 ? -3.167 -12.106 0.252 1.00 0.00 30 ALA A C 2
ATOM 1643 O O . ALA A 1 30 ? -3.489 -13.173 -0.270 1.00 0.00 30 ALA A O 2
ATOM 1650 N N . GLN A 1 31 ? -2.873 -11.033 -0.464 1.00 0.00 31 GLN A N 2
ATOM 1651 C CA . GLN A 1 31 ? -2.752 -11.144 -1.920 1.00 0.00 31 GLN A CA 2
ATOM 1652 C C . GLN A 1 31 ? -1.305 -11.057 -2.310 1.00 0.00 31 GLN A C 2
ATOM 1653 O O . GLN A 1 31 ? -0.980 -11.039 -3.499 1.00 0.00 31 GLN A O 2
ATOM 1667 N N . ASN A 1 32 ? -0.434 -10.990 -1.291 1.00 0.00 32 ASN A N 2
ATOM 1668 C CA . ASN A 1 32 ? 1.010 -10.928 -1.473 1.00 0.00 32 ASN A CA 2
ATOM 1669 C C . ASN A 1 32 ? 1.391 -9.690 -2.251 1.00 0.00 32 ASN A C 2
ATOM 1670 O O . ASN A 1 32 ? 2.313 -9.714 -3.088 1.00 0.00 32 ASN A O 2
ATOM 1681 N N . ILE A 1 33 ? 0.696 -8.597 -1.951 1.00 0.00 33 ILE A N 2
ATOM 1682 C CA . ILE A 1 33 ? 0.924 -7.338 -2.615 1.00 0.00 33 ILE A CA 2
ATOM 1683 C C . ILE A 1 33 ? 2.296 -6.818 -2.215 1.00 0.00 33 ILE A C 2
ATOM 1684 O O . ILE A 1 33 ? 2.529 -6.540 -1.050 1.00 0.00 33 ILE A O 2
ATOM 1700 N N . SER A 1 34 ? 3.200 -6.732 -3.151 1.00 0.00 34 SER A N 2
ATOM 1701 C CA . SER A 1 34 ? 4.503 -6.231 -2.846 1.00 0.00 34 SER A CA 2
ATOM 1702 C C . SER A 1 34 ? 4.599 -4.809 -3.360 1.00 0.00 34 SER A C 2
ATOM 1703 O O . SER A 1 34 ? 3.594 -4.239 -3.806 1.00 0.00 34 SER A O 2
ATOM 1711 N N . GLY A 1 35 ? 5.805 -4.266 -3.360 1.00 0.00 35 GLY A N 2
ATOM 1712 C CA . GLY A 1 35 ? 6.050 -2.937 -3.855 1.00 0.00 35 GLY A CA 2
ATOM 1713 C C . GLY A 1 35 ? 5.687 -2.817 -5.314 1.00 0.00 35 GLY A C 2
ATOM 1714 O O . GLY A 1 35 ? 5.252 -1.765 -5.759 1.00 0.00 35 GLY A O 2
ATOM 1718 N N . GLU A 1 36 ? 5.799 -3.936 -6.033 1.00 0.00 36 GLU A N 2
ATOM 1719 C CA . GLU A 1 36 ? 5.472 -4.003 -7.449 1.00 0.00 36 GLU A CA 2
ATOM 1720 C C . GLU A 1 36 ? 4.019 -3.593 -7.659 1.00 0.00 36 GLU A C 2
ATOM 1721 O O . GLU A 1 36 ? 3.703 -2.781 -8.521 1.00 0.00 36 GLU A O 2
ATOM 1733 N N . GLN A 1 37 ? 3.146 -4.109 -6.821 1.00 0.00 37 GLN A N 2
ATOM 1734 C CA . GLN A 1 37 ? 1.751 -3.799 -6.943 1.00 0.00 37 GLN A CA 2
ATOM 1735 C C . GLN A 1 37 ? 1.338 -2.636 -6.067 1.00 0.00 37 GLN A C 2
ATOM 1736 O O . GLN A 1 37 ? 0.216 -2.172 -6.152 1.00 0.00 37 GLN A O 2
ATOM 1750 N N . LEU A 1 38 ? 2.268 -2.155 -5.277 1.00 0.00 38 LEU A N 2
ATOM 1751 C CA . LEU A 1 38 ? 2.054 -1.028 -4.389 1.00 0.00 38 LEU A CA 2
ATOM 1752 C C . LEU A 1 38 ? 2.178 0.253 -5.219 1.00 0.00 38 LEU A C 2
ATOM 1753 O O . LEU A 1 38 ? 1.322 1.125 -5.189 1.00 0.00 38 LEU A O 2
ATOM 1769 N N . LEU A 1 39 ? 3.245 0.330 -5.976 1.00 0.00 39 LEU A N 2
ATOM 1770 C CA . LEU A 1 39 ? 3.548 1.492 -6.803 1.00 0.00 39 LEU A CA 2
ATOM 1771 C C . LEU A 1 39 ? 2.463 1.734 -7.847 1.00 0.00 39 LEU A C 2
ATOM 1772 O O . LEU A 1 39 ? 2.075 2.873 -8.107 1.00 0.00 39 LEU A O 2
ATOM 1788 N N . GLN A 1 40 ? 1.961 0.668 -8.417 1.00 0.00 40 GLN A N 2
ATOM 1789 C CA . GLN A 1 40 ? 0.942 0.775 -9.458 1.00 0.00 40 GLN A CA 2
ATOM 1790 C C . GLN A 1 40 ? -0.503 0.682 -8.899 1.00 0.00 40 GLN A C 2
ATOM 1791 O O . GLN A 1 40 ? -1.460 0.518 -9.669 1.00 0.00 40 GLN A O 2
ATOM 1805 N N . LEU A 1 41 ? -0.661 0.840 -7.570 1.00 0.00 41 LEU A N 2
ATOM 1806 C CA . LEU A 1 41 ? -1.986 0.814 -6.925 1.00 0.00 41 LEU A CA 2
ATOM 1807 C C . LEU A 1 41 ? -2.950 1.832 -7.522 1.00 0.00 41 LEU A C 2
ATOM 1808 O O . LEU A 1 41 ? -2.546 2.826 -8.141 1.00 0.00 41 LEU A O 2
ATOM 1824 N N . ASP A 1 42 ? -4.210 1.602 -7.291 1.00 0.00 42 ASP A N 2
ATOM 1825 C CA . ASP A 1 42 ? -5.278 2.417 -7.821 1.00 0.00 42 ASP A CA 2
ATOM 1826 C C . ASP A 1 42 ? -6.493 2.101 -6.979 1.00 0.00 42 ASP A C 2
ATOM 1827 O O . ASP A 1 42 ? -6.419 1.164 -6.160 1.00 0.00 42 ASP A O 2
ATOM 1836 N N . GLY A 1 43 ? -7.594 2.833 -7.153 1.00 0.00 43 GLY A N 2
ATOM 1837 C CA . GLY A 1 43 ? -8.813 2.516 -6.456 1.00 0.00 43 GLY A CA 2
ATOM 1838 C C . GLY A 1 43 ? -9.266 1.152 -6.839 1.00 0.00 43 GLY A C 2
ATOM 1839 O O . GLY A 1 43 ? -9.765 0.432 -6.013 1.00 0.00 43 GLY A O 2
ATOM 1843 N N . ASN A 1 44 ? -9.026 0.794 -8.102 1.00 0.00 44 ASN A N 2
ATOM 1844 C CA . ASN A 1 44 ? -9.338 -0.525 -8.636 1.00 0.00 44 ASN A CA 2
ATOM 1845 C C . ASN A 1 44 ? -8.773 -1.618 -7.756 1.00 0.00 44 ASN A C 2
ATOM 1846 O O . ASN A 1 44 ? -9.485 -2.553 -7.370 1.00 0.00 44 ASN A O 2
ATOM 1857 N N . LYS A 1 45 ? -7.506 -1.485 -7.401 1.00 0.00 45 LYS A N 2
ATOM 1858 C CA . LYS A 1 45 ? -6.880 -2.420 -6.506 1.00 0.00 45 LYS A CA 2
ATOM 1859 C C . LYS A 1 45 ? -7.439 -2.296 -5.102 1.00 0.00 45 LYS A C 2
ATOM 1860 O O . LYS A 1 45 ? -7.754 -3.278 -4.495 1.00 0.00 45 LYS A O 2
ATOM 1879 N N . LEU A 1 46 ? -7.627 -1.074 -4.622 1.00 0.00 46 LEU A N 2
ATOM 1880 C CA . LEU A 1 46 ? -8.155 -0.828 -3.259 1.00 0.00 46 LEU A CA 2
ATOM 1881 C C . LEU A 1 46 ? -9.552 -1.448 -3.082 1.00 0.00 46 LEU A C 2
ATOM 1882 O O . LEU A 1 46 ? -9.978 -1.798 -1.955 1.00 0.00 46 LEU A O 2
ATOM 1898 N N . LYS A 1 47 ? -10.254 -1.562 -4.190 1.00 0.00 47 LYS A N 2
ATOM 1899 C CA . LYS A 1 47 ? -11.546 -2.196 -4.250 1.00 0.00 47 LYS A CA 2
ATOM 1900 C C . LYS A 1 47 ? -11.373 -3.713 -4.313 1.00 0.00 47 LYS A C 2
ATOM 1901 O O . LYS A 1 47 ? -12.071 -4.457 -3.629 1.00 0.00 47 LYS A O 2
ATOM 1920 N N . ALA A 1 48 ? -10.389 -4.158 -5.078 1.00 0.00 48 ALA A N 2
ATOM 1921 C CA . ALA A 1 48 ? -10.090 -5.588 -5.230 1.00 0.00 48 ALA A CA 2
ATOM 1922 C C . ALA A 1 48 ? -9.424 -6.167 -3.963 1.00 0.00 48 ALA A C 2
ATOM 1923 O O . ALA A 1 48 ? -9.255 -7.379 -3.821 1.00 0.00 48 ALA A O 2
ATOM 1930 N N . LEU A 1 49 ? -9.023 -5.286 -3.069 1.00 0.00 49 LEU A N 2
ATOM 1931 C CA . LEU A 1 49 ? -8.547 -5.656 -1.743 1.00 0.00 49 LEU A CA 2
ATOM 1932 C C . LEU A 1 49 ? -9.738 -5.981 -0.828 1.00 0.00 49 LEU A C 2
ATOM 1933 O O . LEU A 1 49 ? -9.563 -6.316 0.332 1.00 0.00 49 LEU A O 2
ATOM 1949 N N . GLY A 1 50 ? -10.960 -5.811 -1.354 1.00 0.00 50 GLY A N 2
ATOM 1950 C CA . GLY A 1 50 ? -12.183 -6.143 -0.615 1.00 0.00 50 GLY A CA 2
ATOM 1951 C C . GLY A 1 50 ? -12.451 -5.190 0.524 1.00 0.00 50 GLY A C 2
ATOM 1952 O O . GLY A 1 50 ? -13.341 -5.408 1.341 1.00 0.00 50 GLY A O 2
ATOM 1956 N N . MET A 1 51 ? -11.684 -4.138 0.565 1.00 0.00 51 MET A N 2
ATOM 1957 C CA . MET A 1 51 ? -11.779 -3.151 1.605 1.00 0.00 51 MET A CA 2
ATOM 1958 C C . MET A 1 51 ? -12.704 -2.053 1.213 1.00 0.00 51 MET A C 2
ATOM 1959 O O . MET A 1 51 ? -13.691 -1.799 1.882 1.00 0.00 51 MET A O 2
ATOM 1973 N N . THR A 1 52 ? -12.371 -1.396 0.102 1.00 0.00 52 THR A N 2
ATOM 1974 C CA . THR A 1 52 ? -13.185 -0.344 -0.520 1.00 0.00 52 THR A CA 2
ATOM 1975 C C . THR A 1 52 ? -13.470 0.840 0.446 1.00 0.00 52 THR A C 2
ATOM 1976 O O . THR A 1 52 ? -14.439 1.580 0.273 1.00 0.00 52 THR A O 2
ATOM 1987 N N . SER A 1 53 ? -12.598 1.034 1.415 1.00 0.00 53 SER A N 2
ATOM 1988 C CA . SER A 1 53 ? -12.759 2.035 2.425 1.00 0.00 53 SER A CA 2
ATOM 1989 C C . SER A 1 53 ? -12.593 3.448 1.850 1.00 0.00 53 SER A C 2
ATOM 1990 O O . SER A 1 53 ? -11.525 3.793 1.347 1.00 0.00 53 SER A O 2
ATOM 1998 N N . SER A 1 54 ? -13.636 4.257 1.947 1.00 0.00 54 SER A N 2
ATOM 1999 C CA . SER A 1 54 ? -13.632 5.603 1.392 1.00 0.00 54 SER A CA 2
ATOM 2000 C C . SER A 1 54 ? -12.582 6.516 2.049 1.00 0.00 54 SER A C 2
ATOM 2001 O O . SER A 1 54 ? -11.972 7.355 1.363 1.00 0.00 54 SER A O 2
ATOM 2009 N N . GLN A 1 55 ? -12.337 6.330 3.358 1.00 0.00 55 GLN A N 2
ATOM 2010 C CA . GLN A 1 55 ? -11.289 7.104 4.039 1.00 0.00 55 GLN A CA 2
ATOM 2011 C C . GLN A 1 55 ? -9.944 6.857 3.381 1.00 0.00 55 GLN A C 2
ATOM 2012 O O . GLN A 1 55 ? -9.207 7.790 3.047 1.00 0.00 55 GLN A O 2
ATOM 2026 N N . ASP A 1 56 ? -9.681 5.602 3.120 1.00 0.00 56 ASP A N 2
ATOM 2027 C CA . ASP A 1 56 ? -8.429 5.173 2.593 1.00 0.00 56 ASP A CA 2
ATOM 2028 C C . ASP A 1 56 ? -8.319 5.522 1.151 1.00 0.00 56 ASP A C 2
ATOM 2029 O O . ASP A 1 56 ? -7.272 5.929 0.705 1.00 0.00 56 ASP A O 2
ATOM 2038 N N . ARG A 1 57 ? -9.433 5.460 0.435 1.00 0.00 57 ARG A N 2
ATOM 2039 C CA . ARG A 1 57 ? -9.492 5.862 -0.979 1.00 0.00 57 ARG A CA 2
ATOM 2040 C C . ARG A 1 57 ? -8.988 7.307 -1.179 1.00 0.00 57 ARG A C 2
ATOM 2041 O O . ARG A 1 57 ? -8.509 7.657 -2.254 1.00 0.00 57 ARG A O 2
ATOM 2062 N N . ALA A 1 58 ? -9.089 8.123 -0.139 1.00 0.00 58 ALA A N 2
ATOM 2063 C CA . ALA A 1 58 ? -8.617 9.497 -0.191 1.00 0.00 58 ALA A CA 2
ATOM 2064 C C . ALA A 1 58 ? -7.226 9.631 0.436 1.00 0.00 58 ALA A C 2
ATOM 2065 O O . ALA A 1 58 ? -6.516 10.614 0.200 1.00 0.00 58 ALA A O 2
ATOM 2072 N N . LEU A 1 59 ? -6.832 8.652 1.216 1.00 0.00 59 LEU A N 2
ATOM 2073 C CA . LEU A 1 59 ? -5.573 8.719 1.926 1.00 0.00 59 LEU A CA 2
ATOM 2074 C C . LEU A 1 59 ? -4.480 7.990 1.158 1.00 0.00 59 LEU A C 2
ATOM 2075 O O . LEU A 1 59 ? -3.536 8.614 0.661 1.00 0.00 59 LEU A O 2
ATOM 2091 N N . VAL A 1 60 ? -4.614 6.668 1.045 1.00 0.00 60 VAL A N 2
ATOM 2092 C CA . VAL A 1 60 ? -3.589 5.836 0.443 1.00 0.00 60 VAL A CA 2
ATOM 2093 C C . VAL A 1 60 ? -3.343 6.208 -1.016 1.00 0.00 60 VAL A C 2
ATOM 2094 O O . VAL A 1 60 ? -2.245 6.076 -1.514 1.00 0.00 60 VAL A O 2
ATOM 2107 N N . LYS A 1 61 ? -4.346 6.796 -1.637 1.00 0.00 61 LYS A N 2
ATOM 2108 C CA . LYS A 1 61 ? -4.271 7.200 -3.043 1.00 0.00 61 LYS A CA 2
ATOM 2109 C C . LYS A 1 61 ? -3.200 8.258 -3.207 1.00 0.00 61 LYS A C 2
ATOM 2110 O O . LYS A 1 61 ? -2.437 8.272 -4.172 1.00 0.00 61 LYS A O 2
ATOM 2129 N N . LYS A 1 62 ? -3.114 9.080 -2.217 1.00 0.00 62 LYS A N 2
ATOM 2130 C CA . LYS A 1 62 ? -2.201 10.166 -2.211 1.00 0.00 62 LYS A CA 2
ATOM 2131 C C . LYS A 1 62 ? -0.842 9.679 -1.792 1.00 0.00 62 LYS A C 2
ATOM 2132 O O . LYS A 1 62 ? 0.165 10.106 -2.305 1.00 0.00 62 LYS A O 2
ATOM 2151 N N . LYS A 1 63 ? -0.833 8.735 -0.912 1.00 0.00 63 LYS A N 2
ATOM 2152 C CA . LYS A 1 63 ? 0.393 8.231 -0.386 1.00 0.00 63 LYS A CA 2
ATOM 2153 C C . LYS A 1 63 ? 1.096 7.359 -1.386 1.00 0.00 63 LYS A C 2
ATOM 2154 O O . LYS A 1 63 ? 2.279 7.427 -1.508 1.00 0.00 63 LYS A O 2
ATOM 2173 N N . LEU A 1 64 ? 0.341 6.568 -2.122 1.00 0.00 64 LEU A N 2
ATOM 2174 C CA . LEU A 1 64 ? 0.904 5.613 -3.067 1.00 0.00 64 LEU A CA 2
ATOM 2175 C C . LEU A 1 64 ? 1.653 6.303 -4.199 1.00 0.00 64 LEU A C 2
ATOM 2176 O O . LEU A 1 64 ? 2.629 5.767 -4.721 1.00 0.00 64 LEU A O 2
ATOM 2192 N N . LYS A 1 65 ? 1.229 7.498 -4.549 1.00 0.00 65 LYS A N 2
ATOM 2193 C CA . LYS A 1 65 ? 1.901 8.224 -5.624 1.00 0.00 65 LYS A CA 2
ATOM 2194 C C . LYS A 1 65 ? 3.236 8.785 -5.132 1.00 0.00 65 LYS A C 2
ATOM 2195 O O . LYS A 1 65 ? 4.220 8.800 -5.849 1.00 0.00 65 LYS A O 2
ATOM 2214 N N . GLU A 1 66 ? 3.269 9.185 -3.884 1.00 0.00 66 GLU A N 2
ATOM 2215 C CA . GLU A 1 66 ? 4.437 9.821 -3.325 1.00 0.00 66 GLU A CA 2
ATOM 2216 C C . GLU A 1 66 ? 5.247 8.844 -2.504 1.00 0.00 66 GLU A C 2
ATOM 2217 O O . GLU A 1 66 ? 6.302 9.183 -1.970 1.00 0.00 66 GLU A O 2
ATOM 2229 N N . MET A 1 67 ? 4.788 7.606 -2.460 1.00 0.00 67 MET A N 2
ATOM 2230 C CA . MET A 1 67 ? 5.416 6.576 -1.651 1.00 0.00 67 MET A CA 2
ATOM 2231 C C . MET A 1 67 ? 6.732 6.189 -2.239 1.00 0.00 67 MET A C 2
ATOM 2232 O O . MET A 1 67 ? 7.605 5.747 -1.553 1.00 0.00 67 MET A O 2
ATOM 2246 N N . LYS A 1 68 ? 6.880 6.436 -3.504 1.00 0.00 68 LYS A N 2
ATOM 2247 C CA . LYS A 1 68 ? 8.109 6.120 -4.198 1.00 0.00 68 LYS A CA 2
ATOM 2248 C C . LYS A 1 68 ? 9.232 7.060 -3.791 1.00 0.00 68 LYS A C 2
ATOM 2249 O O . LYS A 1 68 ? 10.401 6.789 -4.014 1.00 0.00 68 LYS A O 2
ATOM 2268 N N . MET A 1 69 ? 8.859 8.169 -3.204 1.00 0.00 69 MET A N 2
ATOM 2269 C CA . MET A 1 69 ? 9.809 9.069 -2.629 1.00 0.00 69 MET A CA 2
ATOM 2270 C C . MET A 1 69 ? 9.823 8.847 -1.127 1.00 0.00 69 MET A C 2
ATOM 2271 O O . MET A 1 69 ? 10.868 8.888 -0.473 1.00 0.00 69 MET A O 2
ATOM 2285 N N . SER A 1 70 ? 8.658 8.531 -0.602 1.00 0.00 70 SER A N 2
ATOM 2286 C CA . SER A 1 70 ? 8.462 8.438 0.830 1.00 0.00 70 SER A CA 2
ATOM 2287 C C . SER A 1 70 ? 8.893 7.093 1.420 1.00 0.00 70 SER A C 2
ATOM 2288 O O . SER A 1 70 ? 9.013 6.970 2.630 1.00 0.00 70 SER A O 2
ATOM 2296 N N . LEU A 1 71 ? 9.135 6.096 0.560 1.00 0.00 71 LEU A N 2
ATOM 2297 C CA . LEU A 1 71 ? 9.625 4.773 0.975 1.00 0.00 71 LEU A CA 2
ATOM 2298 C C . LEU A 1 71 ? 10.907 4.897 1.759 1.00 0.00 71 LEU A C 2
ATOM 2299 O O . LEU A 1 71 ? 11.195 4.114 2.665 1.00 0.00 71 LEU A O 2
ATOM 2315 N N . GLU A 1 72 ? 11.652 5.903 1.402 1.00 0.00 72 GLU A N 2
ATOM 2316 C CA . GLU A 1 72 ? 12.899 6.187 2.009 1.00 0.00 72 GLU A CA 2
ATOM 2317 C C . GLU A 1 72 ? 12.728 6.709 3.437 1.00 0.00 72 GLU A C 2
ATOM 2318 O O . GLU A 1 72 ? 13.478 6.349 4.344 1.00 0.00 72 GLU A O 2
ATOM 2330 N N . LYS A 1 73 ? 11.708 7.496 3.654 1.00 0.00 73 LYS A N 2
ATOM 2331 C CA . LYS A 1 73 ? 11.516 8.125 4.945 1.00 0.00 73 LYS A CA 2
ATOM 2332 C C . LYS A 1 73 ? 10.487 7.365 5.762 1.00 0.00 73 LYS A C 2
ATOM 2333 O O . LYS A 1 73 ? 9.863 7.900 6.692 1.00 0.00 73 LYS A O 2
ATOM 2352 N N . ALA A 1 74 ? 10.352 6.134 5.441 1.00 0.00 74 ALA A N 2
ATOM 2353 C CA . ALA A 1 74 ? 9.417 5.278 6.063 1.00 0.00 74 ALA A CA 2
ATOM 2354 C C . ALA A 1 74 ? 10.127 4.406 7.071 1.00 0.00 74 ALA A C 2
ATOM 2355 O O . ALA A 1 74 ? 9.919 4.592 8.295 1.00 0.00 74 ALA A O 2
ATOM 2363 N N . GLY A 1 1 ? 17.283 -6.235 -2.655 1.00 0.00 1 GLY A N 3
ATOM 2364 C CA . GLY A 1 1 ? 17.506 -5.003 -1.923 1.00 0.00 1 GLY A CA 3
ATOM 2365 C C . GLY A 1 1 ? 16.384 -4.717 -0.955 1.00 0.00 1 GLY A C 3
ATOM 2366 O O . GLY A 1 1 ? 15.610 -5.610 -0.621 1.00 0.00 1 GLY A O 3
ATOM 2372 N N . HIS A 1 2 ? 16.271 -3.478 -0.535 1.00 0.00 2 HIS A N 3
ATOM 2373 C CA . HIS A 1 2 ? 15.302 -3.069 0.488 1.00 0.00 2 HIS A CA 3
ATOM 2374 C C . HIS A 1 2 ? 14.258 -2.076 -0.058 1.00 0.00 2 HIS A C 3
ATOM 2375 O O . HIS A 1 2 ? 13.440 -1.561 0.701 1.00 0.00 2 HIS A O 3
ATOM 2389 N N . MET A 1 3 ? 14.321 -1.782 -1.355 1.00 0.00 3 MET A N 3
ATOM 2390 C CA . MET A 1 3 ? 13.344 -0.881 -1.990 1.00 0.00 3 MET A CA 3
ATOM 2391 C C . MET A 1 3 ? 11.965 -1.536 -2.017 1.00 0.00 3 MET A C 3
ATOM 2392 O O . MET A 1 3 ? 11.852 -2.728 -1.798 1.00 0.00 3 MET A O 3
ATOM 2406 N N . VAL A 1 4 ? 10.925 -0.785 -2.354 1.00 0.00 4 VAL A N 3
ATOM 2407 C CA . VAL A 1 4 ? 9.557 -1.319 -2.253 1.00 0.00 4 VAL A CA 3
ATOM 2408 C C . VAL A 1 4 ? 9.309 -2.452 -3.226 1.00 0.00 4 VAL A C 3
ATOM 2409 O O . VAL A 1 4 ? 8.643 -3.417 -2.912 1.00 0.00 4 VAL A O 3
ATOM 2422 N N . HIS A 1 5 ? 9.909 -2.357 -4.382 1.00 0.00 5 HIS A N 3
ATOM 2423 C CA . HIS A 1 5 ? 9.785 -3.376 -5.416 1.00 0.00 5 HIS A CA 3
ATOM 2424 C C . HIS A 1 5 ? 10.591 -4.636 -5.040 1.00 0.00 5 HIS A C 3
ATOM 2425 O O . HIS A 1 5 ? 10.470 -5.693 -5.659 1.00 0.00 5 HIS A O 3
ATOM 2439 N N . GLU A 1 6 ? 11.372 -4.502 -3.991 1.00 0.00 6 GLU A N 3
ATOM 2440 C CA . GLU A 1 6 ? 12.174 -5.570 -3.450 1.00 0.00 6 GLU A CA 3
ATOM 2441 C C . GLU A 1 6 ? 11.443 -6.190 -2.245 1.00 0.00 6 GLU A C 3
ATOM 2442 O O . GLU A 1 6 ? 11.831 -7.242 -1.740 1.00 0.00 6 GLU A O 3
ATOM 2454 N N . TRP A 1 7 ? 10.380 -5.513 -1.789 1.00 0.00 7 TRP A N 3
ATOM 2455 C CA . TRP A 1 7 ? 9.561 -6.000 -0.683 1.00 0.00 7 TRP A CA 3
ATOM 2456 C C . TRP A 1 7 ? 8.734 -7.171 -1.155 1.00 0.00 7 TRP A C 3
ATOM 2457 O O . TRP A 1 7 ? 8.382 -7.246 -2.336 1.00 0.00 7 TRP A O 3
ATOM 2478 N N . SER A 1 8 ? 8.420 -8.066 -0.259 1.00 0.00 8 SER A N 3
ATOM 2479 C CA . SER A 1 8 ? 7.665 -9.224 -0.600 1.00 0.00 8 SER A CA 3
ATOM 2480 C C . SER A 1 8 ? 6.243 -9.074 -0.116 1.00 0.00 8 SER A C 3
ATOM 2481 O O . SER A 1 8 ? 5.348 -8.786 -0.882 1.00 0.00 8 SER A O 3
ATOM 2489 N N . VAL A 1 9 ? 6.056 -9.221 1.173 1.00 0.00 9 VAL A N 3
ATOM 2490 C CA . VAL A 1 9 ? 4.737 -9.194 1.743 1.00 0.00 9 VAL A CA 3
ATOM 2491 C C . VAL A 1 9 ? 4.769 -8.414 3.035 1.00 0.00 9 VAL A C 3
ATOM 2492 O O . VAL A 1 9 ? 4.265 -7.324 3.111 1.00 0.00 9 VAL A O 3
ATOM 2505 N N . GLN A 1 10 ? 5.470 -8.937 4.012 1.00 0.00 10 GLN A N 3
ATOM 2506 C CA . GLN A 1 10 ? 5.524 -8.334 5.345 1.00 0.00 10 GLN A CA 3
ATOM 2507 C C . GLN A 1 10 ? 6.235 -6.979 5.341 1.00 0.00 10 GLN A C 3
ATOM 2508 O O . GLN A 1 10 ? 6.150 -6.217 6.294 1.00 0.00 10 GLN A O 3
ATOM 2522 N N . GLN A 1 11 ? 6.929 -6.686 4.261 1.00 0.00 11 GLN A N 3
ATOM 2523 C CA . GLN A 1 11 ? 7.601 -5.427 4.131 1.00 0.00 11 GLN A CA 3
ATOM 2524 C C . GLN A 1 11 ? 6.704 -4.345 3.522 1.00 0.00 11 GLN A C 3
ATOM 2525 O O . GLN A 1 11 ? 6.978 -3.167 3.670 1.00 0.00 11 GLN A O 3
ATOM 2539 N N . VAL A 1 12 ? 5.589 -4.745 2.908 1.00 0.00 12 VAL A N 3
ATOM 2540 C CA . VAL A 1 12 ? 4.670 -3.774 2.281 1.00 0.00 12 VAL A CA 3
ATOM 2541 C C . VAL A 1 12 ? 3.862 -3.058 3.377 1.00 0.00 12 VAL A C 3
ATOM 2542 O O . VAL A 1 12 ? 3.433 -1.900 3.230 1.00 0.00 12 VAL A O 3
ATOM 2555 N N . SER A 1 13 ? 3.719 -3.749 4.496 1.00 0.00 13 SER A N 3
ATOM 2556 C CA . SER A 1 13 ? 2.954 -3.296 5.616 1.00 0.00 13 SER A CA 3
ATOM 2557 C C . SER A 1 13 ? 3.592 -2.074 6.278 1.00 0.00 13 SER A C 3
ATOM 2558 O O . SER A 1 13 ? 2.877 -1.221 6.811 1.00 0.00 13 SER A O 3
ATOM 2566 N N . HIS A 1 14 ? 4.931 -1.959 6.174 1.00 0.00 14 HIS A N 3
ATOM 2567 C CA . HIS A 1 14 ? 5.668 -0.851 6.803 1.00 0.00 14 HIS A CA 3
ATOM 2568 C C . HIS A 1 14 ? 5.164 0.465 6.258 1.00 0.00 14 HIS A C 3
ATOM 2569 O O . HIS A 1 14 ? 4.943 1.419 7.013 1.00 0.00 14 HIS A O 3
ATOM 2583 N N . TRP A 1 15 ? 4.936 0.493 4.951 1.00 0.00 15 TRP A N 3
ATOM 2584 C CA . TRP A 1 15 ? 4.406 1.656 4.299 1.00 0.00 15 TRP A CA 3
ATOM 2585 C C . TRP A 1 15 ? 3.007 1.933 4.802 1.00 0.00 15 TRP A C 3
ATOM 2586 O O . TRP A 1 15 ? 2.772 2.982 5.376 1.00 0.00 15 TRP A O 3
ATOM 2607 N N . LEU A 1 16 ? 2.121 0.947 4.655 1.00 0.00 16 LEU A N 3
ATOM 2608 C CA . LEU A 1 16 ? 0.702 1.045 5.046 1.00 0.00 16 LEU A CA 3
ATOM 2609 C C . LEU A 1 16 ? 0.517 1.586 6.451 1.00 0.00 16 LEU A C 3
ATOM 2610 O O . LEU A 1 16 ? -0.217 2.549 6.658 1.00 0.00 16 LEU A O 3
ATOM 2626 N N . VAL A 1 17 ? 1.207 1.000 7.401 1.00 0.00 17 VAL A N 3
ATOM 2627 C CA . VAL A 1 17 ? 1.100 1.398 8.797 1.00 0.00 17 VAL A CA 3
ATOM 2628 C C . VAL A 1 17 ? 1.562 2.863 8.994 1.00 0.00 17 VAL A C 3
ATOM 2629 O O . VAL A 1 17 ? 1.059 3.570 9.874 1.00 0.00 17 VAL A O 3
ATOM 2642 N N . GLY A 1 18 ? 2.411 3.339 8.095 1.00 0.00 18 GLY A N 3
ATOM 2643 C CA . GLY A 1 18 ? 2.956 4.672 8.206 1.00 0.00 18 GLY A CA 3
ATOM 2644 C C . GLY A 1 18 ? 1.949 5.726 7.833 1.00 0.00 18 GLY A C 3
ATOM 2645 O O . GLY A 1 18 ? 2.048 6.879 8.260 1.00 0.00 18 GLY A O 3
ATOM 2649 N N . LEU A 1 19 ? 0.977 5.346 7.033 1.00 0.00 19 LEU A N 3
ATOM 2650 C CA . LEU A 1 19 ? -0.104 6.246 6.701 1.00 0.00 19 LEU A CA 3
ATOM 2651 C C . LEU A 1 19 ? -1.371 5.851 7.441 1.00 0.00 19 LEU A C 3
ATOM 2652 O O . LEU A 1 19 ? -2.461 6.306 7.118 1.00 0.00 19 LEU A O 3
ATOM 2668 N N . SER A 1 20 ? -1.191 5.015 8.468 1.00 0.00 20 SER A N 3
ATOM 2669 C CA . SER A 1 20 ? -2.270 4.536 9.332 1.00 0.00 20 SER A CA 3
ATOM 2670 C C . SER A 1 20 ? -3.280 3.667 8.558 1.00 0.00 20 SER A C 3
ATOM 2671 O O . SER A 1 20 ? -4.420 3.530 8.948 1.00 0.00 20 SER A O 3
ATOM 2679 N N . LEU A 1 21 ? -2.773 3.009 7.519 1.00 0.00 21 LEU A N 3
ATOM 2680 C CA . LEU A 1 21 ? -3.487 2.131 6.614 1.00 0.00 21 LEU A CA 3
ATOM 2681 C C . LEU A 1 21 ? -3.218 0.696 7.011 1.00 0.00 21 LEU A C 3
ATOM 2682 O O . LEU A 1 21 ? -3.372 -0.213 6.207 1.00 0.00 21 LEU A O 3
ATOM 2698 N N . ASP A 1 22 ? -2.801 0.505 8.266 1.00 0.00 22 ASP A N 3
ATOM 2699 C CA . ASP A 1 22 ? -2.569 -0.831 8.857 1.00 0.00 22 ASP A CA 3
ATOM 2700 C C . ASP A 1 22 ? -3.755 -1.780 8.632 1.00 0.00 22 ASP A C 3
ATOM 2701 O O . ASP A 1 22 ? -3.577 -2.994 8.483 1.00 0.00 22 ASP A O 3
ATOM 2710 N N . GLN A 1 23 ? -4.954 -1.218 8.549 1.00 0.00 23 GLN A N 3
ATOM 2711 C CA . GLN A 1 23 ? -6.156 -2.006 8.254 1.00 0.00 23 GLN A CA 3
ATOM 2712 C C . GLN A 1 23 ? -6.093 -2.687 6.883 1.00 0.00 23 GLN A C 3
ATOM 2713 O O . GLN A 1 23 ? -6.759 -3.693 6.645 1.00 0.00 23 GLN A O 3
ATOM 2727 N N . TYR A 1 24 ? -5.279 -2.163 6.001 1.00 0.00 24 TYR A N 3
ATOM 2728 C CA . TYR A 1 24 ? -5.144 -2.727 4.688 1.00 0.00 24 TYR A CA 3
ATOM 2729 C C . TYR A 1 24 ? -4.127 -3.843 4.656 1.00 0.00 24 TYR A C 3
ATOM 2730 O O . TYR A 1 24 ? -4.209 -4.718 3.803 1.00 0.00 24 TYR A O 3
ATOM 2748 N N . VAL A 1 25 ? -3.205 -3.841 5.618 1.00 0.00 25 VAL A N 3
ATOM 2749 C CA . VAL A 1 25 ? -2.152 -4.881 5.715 1.00 0.00 25 VAL A CA 3
ATOM 2750 C C . VAL A 1 25 ? -2.759 -6.281 5.755 1.00 0.00 25 VAL A C 3
ATOM 2751 O O . VAL A 1 25 ? -2.255 -7.198 5.106 1.00 0.00 25 VAL A O 3
ATOM 2764 N N . SER A 1 26 ? -3.873 -6.400 6.459 1.00 0.00 26 SER A N 3
ATOM 2765 C CA . SER A 1 26 ? -4.597 -7.649 6.643 1.00 0.00 26 SER A CA 3
ATOM 2766 C C . SER A 1 26 ? -4.866 -8.359 5.296 1.00 0.00 26 SER A C 3
ATOM 2767 O O . SER A 1 26 ? -4.722 -9.588 5.176 1.00 0.00 26 SER A O 3
ATOM 2775 N N . GLU A 1 27 ? -5.194 -7.576 4.284 1.00 0.00 27 GLU A N 3
ATOM 2776 C CA . GLU A 1 27 ? -5.496 -8.120 2.989 1.00 0.00 27 GLU A CA 3
ATOM 2777 C C . GLU A 1 27 ? -4.319 -7.918 2.027 1.00 0.00 27 GLU A C 3
ATOM 2778 O O . GLU A 1 27 ? -4.096 -8.740 1.150 1.00 0.00 27 GLU A O 3
ATOM 2790 N N . PHE A 1 28 ? -3.545 -6.833 2.212 1.00 0.00 28 PHE A N 3
ATOM 2791 C CA . PHE A 1 28 ? -2.344 -6.583 1.394 1.00 0.00 28 PHE A CA 3
ATOM 2792 C C . PHE A 1 28 ? -1.406 -7.785 1.468 1.00 0.00 28 PHE A C 3
ATOM 2793 O O . PHE A 1 28 ? -0.876 -8.251 0.454 1.00 0.00 28 PHE A O 3
ATOM 2810 N N . SER A 1 29 ? -1.288 -8.322 2.669 1.00 0.00 29 SER A N 3
ATOM 2811 C CA . SER A 1 29 ? -0.470 -9.470 2.931 1.00 0.00 29 SER A CA 3
ATOM 2812 C C . SER A 1 29 ? -1.089 -10.712 2.279 1.00 0.00 29 SER A C 3
ATOM 2813 O O . SER A 1 29 ? -0.382 -11.555 1.721 1.00 0.00 29 SER A O 3
ATOM 2821 N N . ALA A 1 30 ? -2.413 -10.761 2.258 1.00 0.00 30 ALA A N 3
ATOM 2822 C CA . ALA A 1 30 ? -3.142 -11.925 1.794 1.00 0.00 30 ALA A CA 3
ATOM 2823 C C . ALA A 1 30 ? -3.003 -12.127 0.297 1.00 0.00 30 ALA A C 3
ATOM 2824 O O . ALA A 1 30 ? -2.976 -13.263 -0.184 1.00 0.00 30 ALA A O 3
ATOM 2831 N N . GLN A 1 31 ? -2.884 -11.034 -0.445 1.00 0.00 31 GLN A N 3
ATOM 2832 C CA . GLN A 1 31 ? -2.755 -11.139 -1.907 1.00 0.00 31 GLN A CA 3
ATOM 2833 C C . GLN A 1 31 ? -1.306 -11.012 -2.311 1.00 0.00 31 GLN A C 3
ATOM 2834 O O . GLN A 1 31 ? -0.990 -10.956 -3.509 1.00 0.00 31 GLN A O 3
ATOM 2848 N N . ASN A 1 32 ? -0.421 -10.969 -1.300 1.00 0.00 32 ASN A N 3
ATOM 2849 C CA . ASN A 1 32 ? 1.024 -10.877 -1.507 1.00 0.00 32 ASN A CA 3
ATOM 2850 C C . ASN A 1 32 ? 1.361 -9.617 -2.283 1.00 0.00 32 ASN A C 3
ATOM 2851 O O . ASN A 1 32 ? 2.248 -9.608 -3.155 1.00 0.00 32 ASN A O 3
ATOM 2862 N N . ILE A 1 33 ? 0.644 -8.544 -1.948 1.00 0.00 33 ILE A N 3
ATOM 2863 C CA . ILE A 1 33 ? 0.836 -7.269 -2.577 1.00 0.00 33 ILE A CA 3
ATOM 2864 C C . ILE A 1 33 ? 2.204 -6.738 -2.175 1.00 0.00 33 ILE A C 3
ATOM 2865 O O . ILE A 1 33 ? 2.442 -6.466 -1.012 1.00 0.00 33 ILE A O 3
ATOM 2881 N N . SER A 1 34 ? 3.099 -6.653 -3.112 1.00 0.00 34 SER A N 3
ATOM 2882 C CA . SER A 1 34 ? 4.407 -6.151 -2.831 1.00 0.00 34 SER A CA 3
ATOM 2883 C C . SER A 1 34 ? 4.524 -4.762 -3.437 1.00 0.00 34 SER A C 3
ATOM 2884 O O . SER A 1 34 ? 3.524 -4.197 -3.909 1.00 0.00 34 SER A O 3
ATOM 2892 N N . GLY A 1 35 ? 5.738 -4.235 -3.488 1.00 0.00 35 GLY A N 3
ATOM 2893 C CA . GLY A 1 35 ? 5.978 -2.948 -4.091 1.00 0.00 35 GLY A CA 3
ATOM 2894 C C . GLY A 1 35 ? 5.640 -2.956 -5.565 1.00 0.00 35 GLY A C 3
ATOM 2895 O O . GLY A 1 35 ? 5.278 -1.921 -6.128 1.00 0.00 35 GLY A O 3
ATOM 2899 N N . GLU A 1 36 ? 5.706 -4.153 -6.163 1.00 0.00 36 GLU A N 3
ATOM 2900 C CA . GLU A 1 36 ? 5.383 -4.389 -7.564 1.00 0.00 36 GLU A CA 3
ATOM 2901 C C . GLU A 1 36 ? 3.954 -3.901 -7.835 1.00 0.00 36 GLU A C 3
ATOM 2902 O O . GLU A 1 36 ? 3.670 -3.281 -8.862 1.00 0.00 36 GLU A O 3
ATOM 2914 N N . GLN A 1 37 ? 3.076 -4.148 -6.883 1.00 0.00 37 GLN A N 3
ATOM 2915 C CA . GLN A 1 37 ? 1.709 -3.732 -6.999 1.00 0.00 37 GLN A CA 3
ATOM 2916 C C . GLN A 1 37 ? 1.415 -2.437 -6.241 1.00 0.00 37 GLN A C 3
ATOM 2917 O O . GLN A 1 37 ? 0.461 -1.755 -6.563 1.00 0.00 37 GLN A O 3
ATOM 2931 N N . LEU A 1 38 ? 2.263 -2.105 -5.271 1.00 0.00 38 LEU A N 3
ATOM 2932 C CA . LEU A 1 38 ? 2.124 -0.894 -4.431 1.00 0.00 38 LEU A CA 3
ATOM 2933 C C . LEU A 1 38 ? 2.279 0.365 -5.300 1.00 0.00 38 LEU A C 3
ATOM 2934 O O . LEU A 1 38 ? 1.429 1.240 -5.303 1.00 0.00 38 LEU A O 3
ATOM 2950 N N . LEU A 1 39 ? 3.350 0.411 -6.065 1.00 0.00 39 LEU A N 3
ATOM 2951 C CA . LEU A 1 39 ? 3.692 1.588 -6.882 1.00 0.00 39 LEU A CA 3
ATOM 2952 C C . LEU A 1 39 ? 2.624 1.877 -7.929 1.00 0.00 39 LEU A C 3
ATOM 2953 O O . LEU A 1 39 ? 2.351 3.030 -8.271 1.00 0.00 39 LEU A O 3
ATOM 2969 N N . GLN A 1 40 ? 2.030 0.840 -8.436 1.00 0.00 40 GLN A N 3
ATOM 2970 C CA . GLN A 1 40 ? 1.038 0.996 -9.478 1.00 0.00 40 GLN A CA 3
ATOM 2971 C C . GLN A 1 40 ? -0.414 0.878 -8.953 1.00 0.00 40 GLN A C 3
ATOM 2972 O O . GLN A 1 40 ? -1.359 0.783 -9.745 1.00 0.00 40 GLN A O 3
ATOM 2986 N N . LEU A 1 41 ? -0.587 0.935 -7.622 1.00 0.00 41 LEU A N 3
ATOM 2987 C CA . LEU A 1 41 ? -1.915 0.884 -6.996 1.00 0.00 41 LEU A CA 3
ATOM 2988 C C . LEU A 1 41 ? -2.854 1.948 -7.529 1.00 0.00 41 LEU A C 3
ATOM 2989 O O . LEU A 1 41 ? -2.424 3.003 -8.019 1.00 0.00 41 LEU A O 3
ATOM 3005 N N . ASP A 1 42 ? -4.118 1.675 -7.426 1.00 0.00 42 ASP A N 3
ATOM 3006 C CA . ASP A 1 42 ? -5.159 2.595 -7.801 1.00 0.00 42 ASP A CA 3
ATOM 3007 C C . ASP A 1 42 ? -6.394 2.142 -7.078 1.00 0.00 42 ASP A C 3
ATOM 3008 O O . ASP A 1 42 ? -6.325 1.165 -6.307 1.00 0.00 42 ASP A O 3
ATOM 3017 N N . GLY A 1 43 ? -7.498 2.802 -7.325 1.00 0.00 43 GLY A N 3
ATOM 3018 C CA . GLY A 1 43 ? -8.734 2.470 -6.689 1.00 0.00 43 GLY A CA 3
ATOM 3019 C C . GLY A 1 43 ? -9.171 1.051 -6.954 1.00 0.00 43 GLY A C 3
ATOM 3020 O O . GLY A 1 43 ? -9.639 0.400 -6.043 1.00 0.00 43 GLY A O 3
ATOM 3024 N N . ASN A 1 44 ? -8.977 0.555 -8.186 1.00 0.00 44 ASN A N 3
ATOM 3025 C CA . ASN A 1 44 ? -9.359 -0.813 -8.539 1.00 0.00 44 ASN A CA 3
ATOM 3026 C C . ASN A 1 44 ? -8.698 -1.813 -7.669 1.00 0.00 44 ASN A C 3
ATOM 3027 O O . ASN A 1 44 ? -9.346 -2.734 -7.170 1.00 0.00 44 ASN A O 3
ATOM 3038 N N . LYS A 1 45 ? -7.420 -1.629 -7.455 1.00 0.00 45 LYS A N 3
ATOM 3039 C CA . LYS A 1 45 ? -6.689 -2.499 -6.582 1.00 0.00 45 LYS A CA 3
ATOM 3040 C C . LYS A 1 45 ? -7.204 -2.402 -5.166 1.00 0.00 45 LYS A C 3
ATOM 3041 O O . LYS A 1 45 ? -7.478 -3.399 -4.559 1.00 0.00 45 LYS A O 3
ATOM 3060 N N . LEU A 1 46 ? -7.404 -1.188 -4.684 1.00 0.00 46 LEU A N 3
ATOM 3061 C CA . LEU A 1 46 ? -7.906 -0.946 -3.319 1.00 0.00 46 LEU A CA 3
ATOM 3062 C C . LEU A 1 46 ? -9.285 -1.578 -3.112 1.00 0.00 46 LEU A C 3
ATOM 3063 O O . LEU A 1 46 ? -9.639 -2.026 -2.007 1.00 0.00 46 LEU A O 3
ATOM 3079 N N . LYS A 1 47 ? -10.049 -1.607 -4.174 1.00 0.00 47 LYS A N 3
ATOM 3080 C CA . LYS A 1 47 ? -11.342 -2.247 -4.185 1.00 0.00 47 LYS A CA 3
ATOM 3081 C C . LYS A 1 47 ? -11.171 -3.772 -4.154 1.00 0.00 47 LYS A C 3
ATOM 3082 O O . LYS A 1 47 ? -11.945 -4.482 -3.508 1.00 0.00 47 LYS A O 3
ATOM 3101 N N . ALA A 1 48 ? -10.124 -4.256 -4.804 1.00 0.00 48 ALA A N 3
ATOM 3102 C CA . ALA A 1 48 ? -9.814 -5.686 -4.870 1.00 0.00 48 ALA A CA 3
ATOM 3103 C C . ALA A 1 48 ? -9.277 -6.204 -3.534 1.00 0.00 48 ALA A C 3
ATOM 3104 O O . ALA A 1 48 ? -9.192 -7.419 -3.310 1.00 0.00 48 ALA A O 3
ATOM 3111 N N . LEU A 1 49 ? -8.918 -5.284 -2.642 1.00 0.00 49 LEU A N 3
ATOM 3112 C CA . LEU A 1 49 ? -8.515 -5.642 -1.293 1.00 0.00 49 LEU A CA 3
ATOM 3113 C C . LEU A 1 49 ? -9.757 -5.958 -0.454 1.00 0.00 49 LEU A C 3
ATOM 3114 O O . LEU A 1 49 ? -9.664 -6.368 0.692 1.00 0.00 49 LEU A O 3
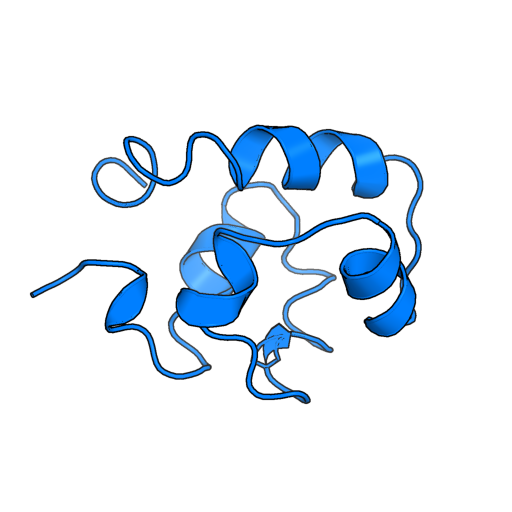ATOM 3130 N N . GLY A 1 50 ? -10.931 -5.702 -1.029 1.00 0.00 50 GLY A N 3
ATOM 3131 C CA . GLY A 1 50 ? -12.189 -6.015 -0.372 1.00 0.00 50 GLY A CA 3
ATOM 3132 C C . GLY A 1 50 ? -12.515 -5.068 0.757 1.00 0.00 50 GLY A C 3
ATOM 3133 O O . GLY A 1 50 ? -13.557 -5.179 1.386 1.00 0.00 50 GLY A O 3
ATOM 3137 N N . MET A 1 51 ? -11.623 -4.131 1.004 1.00 0.00 51 MET A N 3
ATOM 3138 C CA . MET A 1 51 ? -11.812 -3.192 2.081 1.00 0.00 51 MET A CA 3
ATOM 3139 C C . MET A 1 51 ? -12.662 -2.052 1.572 1.00 0.00 51 MET A C 3
ATOM 3140 O O . MET A 1 51 ? -13.629 -1.659 2.201 1.00 0.00 51 MET A O 3
ATOM 3154 N N . THR A 1 52 ? -12.274 -1.530 0.397 1.00 0.00 52 THR A N 3
ATOM 3155 C CA . THR A 1 52 ? -13.017 -0.516 -0.381 1.00 0.00 52 THR A CA 3
ATOM 3156 C C . THR A 1 52 ? -13.339 0.784 0.407 1.00 0.00 52 THR A C 3
ATOM 3157 O O . THR A 1 52 ? -14.152 1.590 -0.035 1.00 0.00 52 THR A O 3
ATOM 3168 N N . SER A 1 53 ? -12.651 0.998 1.509 1.00 0.00 53 SER A N 3
ATOM 3169 C CA . SER A 1 53 ? -12.905 2.133 2.387 1.00 0.00 53 SER A CA 3
ATOM 3170 C C . SER A 1 53 ? -12.590 3.454 1.689 1.00 0.00 53 SER A C 3
ATOM 3171 O O . SER A 1 53 ? -11.446 3.692 1.297 1.00 0.00 53 SER A O 3
ATOM 3179 N N . SER A 1 54 ? -13.608 4.295 1.546 1.00 0.00 54 SER A N 3
ATOM 3180 C CA . SER A 1 54 ? -13.511 5.569 0.856 1.00 0.00 54 SER A CA 3
ATOM 3181 C C . SER A 1 54 ? -12.466 6.467 1.528 1.00 0.00 54 SER A C 3
ATOM 3182 O O . SER A 1 54 ? -11.594 7.027 0.848 1.00 0.00 54 SER A O 3
ATOM 3190 N N . GLN A 1 55 ? -12.526 6.549 2.862 1.00 0.00 55 GLN A N 3
ATOM 3191 C CA . GLN A 1 55 ? -11.581 7.341 3.637 1.00 0.00 55 GLN A CA 3
ATOM 3192 C C . GLN A 1 55 ? -10.157 6.911 3.377 1.00 0.00 55 GLN A C 3
ATOM 3193 O O . GLN A 1 55 ? -9.287 7.745 3.082 1.00 0.00 55 GLN A O 3
ATOM 3207 N N . ASP A 1 56 ? -9.926 5.611 3.442 1.00 0.00 56 ASP A N 3
ATOM 3208 C CA . ASP A 1 56 ? -8.596 5.090 3.266 1.00 0.00 56 ASP A CA 3
ATOM 3209 C C . ASP A 1 56 ? -8.156 5.318 1.878 1.00 0.00 56 ASP A C 3
ATOM 3210 O O . ASP A 1 56 ? -7.066 5.802 1.666 1.00 0.00 56 ASP A O 3
ATOM 3219 N N . ARG A 1 57 ? -9.047 5.035 0.923 1.00 0.00 57 ARG A N 3
ATOM 3220 C CA . ARG A 1 57 ? -8.740 5.175 -0.483 1.00 0.00 57 ARG A CA 3
ATOM 3221 C C . ARG A 1 57 ? -8.326 6.557 -0.867 1.00 0.00 57 ARG A C 3
ATOM 3222 O O . ARG A 1 57 ? -7.478 6.707 -1.697 1.00 0.00 57 ARG A O 3
ATOM 3243 N N . ALA A 1 58 ? -8.906 7.559 -0.256 1.00 0.00 58 ALA A N 3
ATOM 3244 C CA . ALA A 1 58 ? -8.551 8.937 -0.577 1.00 0.00 58 ALA A CA 3
ATOM 3245 C C . ALA A 1 58 ? -7.167 9.283 -0.017 1.00 0.00 58 ALA A C 3
ATOM 3246 O O . ALA A 1 58 ? -6.437 10.116 -0.573 1.00 0.00 58 ALA A O 3
ATOM 3253 N N . LEU A 1 59 ? -6.794 8.609 1.052 1.00 0.00 59 LEU A N 3
ATOM 3254 C CA . LEU A 1 59 ? -5.531 8.864 1.710 1.00 0.00 59 LEU A CA 3
ATOM 3255 C C . LEU A 1 59 ? -4.416 8.077 1.060 1.00 0.00 59 LEU A C 3
ATOM 3256 O O . LEU A 1 59 ? -3.371 8.640 0.678 1.00 0.00 59 LEU A O 3
ATOM 3272 N N . VAL A 1 60 ? -4.634 6.772 0.912 1.00 0.00 60 VAL A N 3
ATOM 3273 C CA . VAL A 1 60 ? -3.669 5.893 0.287 1.00 0.00 60 VAL A CA 3
ATOM 3274 C C . VAL A 1 60 ? -3.414 6.337 -1.158 1.00 0.00 60 VAL A C 3
ATOM 3275 O O . VAL A 1 60 ? -2.346 6.168 -1.679 1.00 0.00 60 VAL A O 3
ATOM 3288 N N . LYS A 1 61 ? -4.363 7.054 -1.709 1.00 0.00 61 LYS A N 3
ATOM 3289 C CA . LYS A 1 61 ? -4.333 7.466 -3.113 1.00 0.00 61 LYS A CA 3
ATOM 3290 C C . LYS A 1 61 ? -3.264 8.499 -3.292 1.00 0.00 61 LYS A C 3
ATOM 3291 O O . LYS A 1 61 ? -2.566 8.549 -4.305 1.00 0.00 61 LYS A O 3
ATOM 3310 N N . LYS A 1 62 ? -3.104 9.275 -2.277 1.00 0.00 62 LYS A N 3
ATOM 3311 C CA . LYS A 1 62 ? -2.153 10.331 -2.283 1.00 0.00 62 LYS A CA 3
ATOM 3312 C C . LYS A 1 62 ? -0.803 9.774 -1.936 1.00 0.00 62 LYS A C 3
ATOM 3313 O O . LYS A 1 62 ? 0.197 10.066 -2.583 1.00 0.00 62 LYS A O 3
ATOM 3332 N N . LYS A 1 63 ? -0.802 8.924 -0.955 1.00 0.00 63 LYS A N 3
ATOM 3333 C CA . LYS A 1 63 ? 0.407 8.364 -0.439 1.00 0.00 63 LYS A CA 3
ATOM 3334 C C . LYS A 1 63 ? 1.055 7.395 -1.417 1.00 0.00 63 LYS A C 3
ATOM 3335 O O . LYS A 1 63 ? 2.263 7.332 -1.510 1.00 0.00 63 LYS A O 3
ATOM 3354 N N . LEU A 1 64 ? 0.242 6.646 -2.138 1.00 0.00 64 LEU A N 3
ATOM 3355 C CA . LEU A 1 64 ? 0.738 5.624 -3.060 1.00 0.00 64 LEU A CA 3
ATOM 3356 C C . LEU A 1 64 ? 1.419 6.246 -4.252 1.00 0.00 64 LEU A C 3
ATOM 3357 O O . LEU A 1 64 ? 2.098 5.571 -4.983 1.00 0.00 64 LEU A O 3
ATOM 3373 N N . LYS A 1 65 ? 1.178 7.514 -4.481 1.00 0.00 65 LYS A N 3
ATOM 3374 C CA . LYS A 1 65 ? 1.870 8.196 -5.566 1.00 0.00 65 LYS A CA 3
ATOM 3375 C C . LYS A 1 65 ? 3.078 9.001 -5.072 1.00 0.00 65 LYS A C 3
ATOM 3376 O O . LYS A 1 65 ? 3.793 9.614 -5.857 1.00 0.00 65 LYS A O 3
ATOM 3395 N N . GLU A 1 66 ? 3.328 8.960 -3.775 1.00 0.00 66 GLU A N 3
ATOM 3396 C CA . GLU A 1 66 ? 4.488 9.647 -3.191 1.00 0.00 66 GLU A CA 3
ATOM 3397 C C . GLU A 1 66 ? 5.259 8.653 -2.337 1.00 0.00 66 GLU A C 3
ATOM 3398 O O . GLU A 1 66 ? 6.206 8.983 -1.616 1.00 0.00 66 GLU A O 3
ATOM 3410 N N . MET A 1 67 ? 4.878 7.416 -2.520 1.00 0.00 67 MET A N 3
ATOM 3411 C CA . MET A 1 67 ? 5.421 6.235 -1.868 1.00 0.00 67 MET A CA 3
ATOM 3412 C C . MET A 1 67 ? 6.909 6.124 -2.143 1.00 0.00 67 MET A C 3
ATOM 3413 O O . MET A 1 67 ? 7.662 5.586 -1.358 1.00 0.00 67 MET A O 3
ATOM 3427 N N . LYS A 1 68 ? 7.283 6.699 -3.252 1.00 0.00 68 LYS A N 3
ATOM 3428 C CA . LYS A 1 68 ? 8.638 6.794 -3.745 1.00 0.00 68 LYS A CA 3
ATOM 3429 C C . LYS A 1 68 ? 9.556 7.503 -2.744 1.00 0.00 68 LYS A C 3
ATOM 3430 O O . LYS A 1 68 ? 10.718 7.161 -2.623 1.00 0.00 68 LYS A O 3
ATOM 3449 N N . MET A 1 69 ? 9.026 8.477 -2.021 1.00 0.00 69 MET A N 3
ATOM 3450 C CA . MET A 1 69 ? 9.814 9.135 -0.999 1.00 0.00 69 MET A CA 3
ATOM 3451 C C . MET A 1 69 ? 9.467 8.540 0.342 1.00 0.00 69 MET A C 3
ATOM 3452 O O . MET A 1 69 ? 10.288 8.501 1.239 1.00 0.00 69 MET A O 3
ATOM 3466 N N . SER A 1 70 ? 8.251 8.024 0.453 1.00 0.00 70 SER A N 3
ATOM 3467 C CA . SER A 1 70 ? 7.764 7.475 1.698 1.00 0.00 70 SER A CA 3
ATOM 3468 C C . SER A 1 70 ? 8.582 6.246 2.076 1.00 0.00 70 SER A C 3
ATOM 3469 O O . SER A 1 70 ? 8.946 6.070 3.237 1.00 0.00 70 SER A O 3
ATOM 3477 N N . LEU A 1 71 ? 8.902 5.419 1.077 1.00 0.00 71 LEU A N 3
ATOM 3478 C CA . LEU A 1 71 ? 9.710 4.227 1.282 1.00 0.00 71 LEU A CA 3
ATOM 3479 C C . LEU A 1 71 ? 11.078 4.576 1.834 1.00 0.00 71 LEU A C 3
ATOM 3480 O O . LEU A 1 71 ? 11.683 3.804 2.575 1.00 0.00 71 LEU A O 3
ATOM 3496 N N . GLU A 1 72 ? 11.541 5.745 1.471 1.00 0.00 72 GLU A N 3
ATOM 3497 C CA . GLU A 1 72 ? 12.844 6.159 1.760 1.00 0.00 72 GLU A CA 3
ATOM 3498 C C . GLU A 1 72 ? 12.952 6.739 3.154 1.00 0.00 72 GLU A C 3
ATOM 3499 O O . GLU A 1 72 ? 13.888 6.422 3.900 1.00 0.00 72 GLU A O 3
ATOM 3511 N N . LYS A 1 73 ? 11.996 7.598 3.488 1.00 0.00 73 LYS A N 3
ATOM 3512 C CA . LYS A 1 73 ? 12.064 8.407 4.672 1.00 0.00 73 LYS A CA 3
ATOM 3513 C C . LYS A 1 73 ? 12.072 7.549 5.927 1.00 0.00 73 LYS A C 3
ATOM 3514 O O . LYS A 1 73 ? 13.135 7.298 6.520 1.00 0.00 73 LYS A O 3
ATOM 3533 N N . ALA A 1 74 ? 10.886 7.084 6.264 1.00 0.00 74 ALA A N 3
ATOM 3534 C CA . ALA A 1 74 ? 10.565 6.280 7.433 1.00 0.00 74 ALA A CA 3
ATOM 3535 C C . ALA A 1 74 ? 9.058 6.351 7.575 1.00 0.00 74 ALA A C 3
ATOM 3536 O O . ALA A 1 74 ? 8.558 6.969 8.537 1.00 0.00 74 ALA A O 3
ATOM 3544 N N . GLY A 1 1 ? 16.788 -5.037 1.322 1.00 0.00 1 GLY A N 4
ATOM 3545 C CA . GLY A 1 1 ? 16.548 -3.765 0.650 1.00 0.00 1 GLY A CA 4
ATOM 3546 C C . GLY A 1 1 ? 15.418 -3.019 1.308 1.00 0.00 1 GLY A C 4
ATOM 3547 O O . GLY A 1 1 ? 14.453 -3.633 1.743 1.00 0.00 1 GLY A O 4
ATOM 3553 N N . HIS A 1 2 ? 15.514 -1.705 1.387 1.00 0.00 2 HIS A N 4
ATOM 3554 C CA . HIS A 1 2 ? 14.452 -0.931 2.016 1.00 0.00 2 HIS A CA 4
ATOM 3555 C C . HIS A 1 2 ? 13.514 -0.359 0.965 1.00 0.00 2 HIS A C 4
ATOM 3556 O O . HIS A 1 2 ? 12.496 0.239 1.289 1.00 0.00 2 HIS A O 4
ATOM 3570 N N . MET A 1 3 ? 13.867 -0.533 -0.293 1.00 0.00 3 MET A N 4
ATOM 3571 C CA . MET A 1 3 ? 13.035 -0.051 -1.361 1.00 0.00 3 MET A CA 4
ATOM 3572 C C . MET A 1 3 ? 11.883 -1.005 -1.613 1.00 0.00 3 MET A C 4
ATOM 3573 O O . MET A 1 3 ? 11.997 -2.195 -1.381 1.00 0.00 3 MET A O 4
ATOM 3587 N N . VAL A 1 4 ? 10.814 -0.485 -2.151 1.00 0.00 4 VAL A N 4
ATOM 3588 C CA . VAL A 1 4 ? 9.528 -1.193 -2.202 1.00 0.00 4 VAL A CA 4
ATOM 3589 C C . VAL A 1 4 ? 9.526 -2.410 -3.099 1.00 0.00 4 VAL A C 4
ATOM 3590 O O . VAL A 1 4 ? 8.845 -3.391 -2.829 1.00 0.00 4 VAL A O 4
ATOM 3603 N N . HIS A 1 5 ? 10.316 -2.374 -4.127 1.00 0.00 5 HIS A N 4
ATOM 3604 C CA . HIS A 1 5 ? 10.425 -3.486 -5.043 1.00 0.00 5 HIS A CA 4
ATOM 3605 C C . HIS A 1 5 ? 11.164 -4.674 -4.370 1.00 0.00 5 HIS A C 4
ATOM 3606 O O . HIS A 1 5 ? 11.142 -5.799 -4.858 1.00 0.00 5 HIS A O 4
ATOM 3620 N N . GLU A 1 6 ? 11.787 -4.387 -3.227 1.00 0.00 6 GLU A N 4
ATOM 3621 C CA . GLU A 1 6 ? 12.510 -5.367 -2.427 1.00 0.00 6 GLU A CA 4
ATOM 3622 C C . GLU A 1 6 ? 11.610 -5.912 -1.327 1.00 0.00 6 GLU A C 4
ATOM 3623 O O . GLU A 1 6 ? 12.015 -6.768 -0.532 1.00 0.00 6 GLU A O 4
ATOM 3635 N N . TRP A 1 7 ? 10.403 -5.398 -1.257 1.00 0.00 7 TRP A N 4
ATOM 3636 C CA . TRP A 1 7 ? 9.466 -5.853 -0.273 1.00 0.00 7 TRP A CA 4
ATOM 3637 C C . TRP A 1 7 ? 8.769 -7.070 -0.797 1.00 0.00 7 TRP A C 4
ATOM 3638 O O . TRP A 1 7 ? 8.296 -7.078 -1.928 1.00 0.00 7 TRP A O 4
ATOM 3659 N N . SER A 1 8 ? 8.719 -8.084 0.008 1.00 0.00 8 SER A N 4
ATOM 3660 C CA . SER A 1 8 ? 8.168 -9.337 -0.398 1.00 0.00 8 SER A CA 4
ATOM 3661 C C . SER A 1 8 ? 6.668 -9.345 -0.149 1.00 0.00 8 SER A C 4
ATOM 3662 O O . SER A 1 8 ? 5.872 -9.218 -1.066 1.00 0.00 8 SER A O 4
ATOM 3670 N N . VAL A 1 9 ? 6.305 -9.439 1.108 1.00 0.00 9 VAL A N 4
ATOM 3671 C CA . VAL A 1 9 ? 4.917 -9.469 1.526 1.00 0.00 9 VAL A CA 4
ATOM 3672 C C . VAL A 1 9 ? 4.798 -8.710 2.828 1.00 0.00 9 VAL A C 4
ATOM 3673 O O . VAL A 1 9 ? 4.221 -7.659 2.883 1.00 0.00 9 VAL A O 4
ATOM 3686 N N . GLN A 1 10 ? 5.447 -9.218 3.847 1.00 0.00 10 GLN A N 4
ATOM 3687 C CA . GLN A 1 10 ? 5.391 -8.641 5.185 1.00 0.00 10 GLN A CA 4
ATOM 3688 C C . GLN A 1 10 ? 6.003 -7.235 5.232 1.00 0.00 10 GLN A C 4
ATOM 3689 O O . GLN A 1 10 ? 5.628 -6.415 6.054 1.00 0.00 10 GLN A O 4
ATOM 3703 N N . GLN A 1 11 ? 6.900 -6.953 4.299 1.00 0.00 11 GLN A N 4
ATOM 3704 C CA . GLN A 1 11 ? 7.562 -5.669 4.269 1.00 0.00 11 GLN A CA 4
ATOM 3705 C C . GLN A 1 11 ? 6.682 -4.567 3.656 1.00 0.00 11 GLN A C 4
ATOM 3706 O O . GLN A 1 11 ? 6.949 -3.391 3.833 1.00 0.00 11 GLN A O 4
ATOM 3720 N N . VAL A 1 12 ? 5.605 -4.961 2.983 1.00 0.00 12 VAL A N 4
ATOM 3721 C CA . VAL A 1 12 ? 4.684 -3.990 2.364 1.00 0.00 12 VAL A CA 4
ATOM 3722 C C . VAL A 1 12 ? 3.850 -3.290 3.462 1.00 0.00 12 VAL A C 4
ATOM 3723 O O . VAL A 1 12 ? 3.427 -2.131 3.320 1.00 0.00 12 VAL A O 4
ATOM 3736 N N . SER A 1 13 ? 3.682 -3.989 4.575 1.00 0.00 13 SER A N 4
ATOM 3737 C CA . SER A 1 13 ? 2.847 -3.550 5.654 1.00 0.00 13 SER A CA 4
ATOM 3738 C C . SER A 1 13 ? 3.469 -2.377 6.401 1.00 0.00 13 SER A C 4
ATOM 3739 O O . SER A 1 13 ? 2.749 -1.535 6.940 1.00 0.00 13 SER A O 4
ATOM 3747 N N . HIS A 1 14 ? 4.806 -2.286 6.360 1.00 0.00 14 HIS A N 4
ATOM 3748 C CA . HIS A 1 14 ? 5.543 -1.222 7.056 1.00 0.00 14 HIS A CA 4
ATOM 3749 C C . HIS A 1 14 ? 5.146 0.136 6.513 1.00 0.00 14 HIS A C 4
ATOM 3750 O O . HIS A 1 14 ? 5.078 1.126 7.251 1.00 0.00 14 HIS A O 4
ATOM 3764 N N . TRP A 1 15 ? 4.868 0.174 5.222 1.00 0.00 15 TRP A N 4
ATOM 3765 C CA . TRP A 1 15 ? 4.373 1.364 4.595 1.00 0.00 15 TRP A CA 4
ATOM 3766 C C . TRP A 1 15 ? 2.976 1.645 5.107 1.00 0.00 15 TRP A C 4
ATOM 3767 O O . TRP A 1 15 ? 2.776 2.629 5.786 1.00 0.00 15 TRP A O 4
ATOM 3788 N N . LEU A 1 16 ? 2.054 0.708 4.857 1.00 0.00 16 LEU A N 4
ATOM 3789 C CA . LEU A 1 16 ? 0.623 0.818 5.217 1.00 0.00 16 LEU A CA 4
ATOM 3790 C C . LEU A 1 16 ? 0.413 1.326 6.631 1.00 0.00 16 LEU A C 4
ATOM 3791 O O . LEU A 1 16 ? -0.309 2.298 6.849 1.00 0.00 16 LEU A O 4
ATOM 3807 N N . VAL A 1 17 ? 1.069 0.691 7.577 1.00 0.00 17 VAL A N 4
ATOM 3808 C CA . VAL A 1 17 ? 0.938 1.026 8.987 1.00 0.00 17 VAL A CA 4
ATOM 3809 C C . VAL A 1 17 ? 1.345 2.487 9.254 1.00 0.00 17 VAL A C 4
ATOM 3810 O O . VAL A 1 17 ? 0.727 3.177 10.083 1.00 0.00 17 VAL A O 4
ATOM 3823 N N . GLY A 1 18 ? 2.287 2.967 8.460 1.00 0.00 18 GLY A N 4
ATOM 3824 C CA . GLY A 1 18 ? 2.828 4.289 8.622 1.00 0.00 18 GLY A CA 4
ATOM 3825 C C . GLY A 1 18 ? 1.819 5.363 8.309 1.00 0.00 18 GLY A C 4
ATOM 3826 O O . GLY A 1 18 ? 1.771 6.394 8.978 1.00 0.00 18 GLY A O 4
ATOM 3830 N N . LEU A 1 19 ? 0.980 5.105 7.328 1.00 0.00 19 LEU A N 4
ATOM 3831 C CA . LEU A 1 19 ? -0.034 6.077 6.920 1.00 0.00 19 LEU A CA 4
ATOM 3832 C C . LEU A 1 19 ? -1.396 5.735 7.501 1.00 0.00 19 LEU A C 4
ATOM 3833 O O . LEU A 1 19 ? -2.408 6.192 6.996 1.00 0.00 19 LEU A O 4
ATOM 3849 N N . SER A 1 20 ? -1.403 4.931 8.576 1.00 0.00 20 SER A N 4
ATOM 3850 C CA . SER A 1 20 ? -2.643 4.517 9.280 1.00 0.00 20 SER A CA 4
ATOM 3851 C C . SER A 1 20 ? -3.492 3.587 8.424 1.00 0.00 20 SER A C 4
ATOM 3852 O O . SER A 1 20 ? -4.648 3.355 8.694 1.00 0.00 20 SER A O 4
ATOM 3860 N N . LEU A 1 21 ? -2.869 2.988 7.461 1.00 0.00 21 LEU A N 4
ATOM 3861 C CA . LEU A 1 21 ? -3.508 2.083 6.519 1.00 0.00 21 LEU A CA 4
ATOM 3862 C C . LEU A 1 21 ? -3.198 0.648 6.883 1.00 0.00 21 LEU A C 4
ATOM 3863 O O . LEU A 1 21 ? -3.324 -0.248 6.054 1.00 0.00 21 LEU A O 4
ATOM 3879 N N . ASP A 1 22 ? -2.815 0.429 8.152 1.00 0.00 22 ASP A N 4
ATOM 3880 C CA . ASP A 1 22 ? -2.594 -0.927 8.721 1.00 0.00 22 ASP A CA 4
ATOM 3881 C C . ASP A 1 22 ? -3.811 -1.820 8.493 1.00 0.00 22 ASP A C 4
ATOM 3882 O O . ASP A 1 22 ? -3.709 -3.037 8.438 1.00 0.00 22 ASP A O 4
ATOM 3891 N N . GLN A 1 23 ? -4.934 -1.182 8.333 1.00 0.00 23 GLN A N 4
ATOM 3892 C CA . GLN A 1 23 ? -6.215 -1.798 8.033 1.00 0.00 23 GLN A CA 4
ATOM 3893 C C . GLN A 1 23 ? -6.179 -2.570 6.688 1.00 0.00 23 GLN A C 4
ATOM 3894 O O . GLN A 1 23 ? -6.939 -3.509 6.474 1.00 0.00 23 GLN A O 4
ATOM 3908 N N . TYR A 1 24 ? -5.289 -2.176 5.805 1.00 0.00 24 TYR A N 4
ATOM 3909 C CA . TYR A 1 24 ? -5.172 -2.815 4.518 1.00 0.00 24 TYR A CA 4
ATOM 3910 C C . TYR A 1 24 ? -4.209 -3.986 4.551 1.00 0.00 24 TYR A C 4
ATOM 3911 O O . TYR A 1 24 ? -4.291 -4.879 3.708 1.00 0.00 24 TYR A O 4
ATOM 3929 N N . VAL A 1 25 ? -3.336 -4.000 5.554 1.00 0.00 25 VAL A N 4
ATOM 3930 C CA . VAL A 1 25 ? -2.315 -5.066 5.716 1.00 0.00 25 VAL A CA 4
ATOM 3931 C C . VAL A 1 25 ? -2.943 -6.464 5.726 1.00 0.00 25 VAL A C 4
ATOM 3932 O O . VAL A 1 25 ? -2.409 -7.392 5.106 1.00 0.00 25 VAL A O 4
ATOM 3945 N N . SER A 1 26 ? -4.102 -6.581 6.360 1.00 0.00 26 SER A N 4
ATOM 3946 C CA . SER A 1 26 ? -4.817 -7.844 6.504 1.00 0.00 26 SER A CA 4
ATOM 3947 C C . SER A 1 26 ? -5.018 -8.564 5.148 1.00 0.00 26 SER A C 4
ATOM 3948 O O . SER A 1 26 ? -4.906 -9.797 5.053 1.00 0.00 26 SER A O 4
ATOM 3956 N N . GLU A 1 27 ? -5.267 -7.795 4.109 1.00 0.00 27 GLU A N 4
ATOM 3957 C CA . GLU A 1 27 ? -5.498 -8.350 2.798 1.00 0.00 27 GLU A CA 4
ATOM 3958 C C . GLU A 1 27 ? -4.265 -8.134 1.897 1.00 0.00 27 GLU A C 4
ATOM 3959 O O . GLU A 1 27 ? -3.977 -8.956 1.037 1.00 0.00 27 GLU A O 4
ATOM 3971 N N . PHE A 1 28 ? -3.510 -7.044 2.130 1.00 0.00 28 PHE A N 4
ATOM 3972 C CA . PHE A 1 28 ? -2.278 -6.759 1.361 1.00 0.00 28 PHE A CA 4
ATOM 3973 C C . PHE A 1 28 ? -1.320 -7.934 1.419 1.00 0.00 28 PHE A C 4
ATOM 3974 O O . PHE A 1 28 ? -0.778 -8.367 0.399 1.00 0.00 28 PHE A O 4
ATOM 3991 N N . SER A 1 29 ? -1.183 -8.499 2.600 1.00 0.00 29 SER A N 4
ATOM 3992 C CA . SER A 1 29 ? -0.299 -9.611 2.800 1.00 0.00 29 SER A CA 4
ATOM 3993 C C . SER A 1 29 ? -0.893 -10.891 2.183 1.00 0.00 29 SER A C 4
ATOM 3994 O O . SER A 1 29 ? -0.168 -11.781 1.745 1.00 0.00 29 SER A O 4
ATOM 4002 N N . ALA A 1 30 ? -2.206 -10.931 2.063 1.00 0.00 30 ALA A N 4
ATOM 4003 C CA . ALA A 1 30 ? -2.887 -12.111 1.592 1.00 0.00 30 ALA A CA 4
ATOM 4004 C C . ALA A 1 30 ? -2.751 -12.268 0.097 1.00 0.00 30 ALA A C 4
ATOM 4005 O O . ALA A 1 30 ? -2.645 -13.384 -0.406 1.00 0.00 30 ALA A O 4
ATOM 4012 N N . GLN A 1 31 ? -2.704 -11.159 -0.620 1.00 0.00 31 GLN A N 4
ATOM 4013 C CA . GLN A 1 31 ? -2.592 -11.239 -2.087 1.00 0.00 31 GLN A CA 4
ATOM 4014 C C . GLN A 1 31 ? -1.147 -11.111 -2.504 1.00 0.00 31 GLN A C 4
ATOM 4015 O O . GLN A 1 31 ? -0.843 -11.022 -3.706 1.00 0.00 31 GLN A O 4
ATOM 4029 N N . ASN A 1 32 ? -0.251 -11.107 -1.503 1.00 0.00 32 ASN A N 4
ATOM 4030 C CA . ASN A 1 32 ? 1.188 -10.986 -1.711 1.00 0.00 32 ASN A CA 4
ATOM 4031 C C . ASN A 1 32 ? 1.490 -9.682 -2.400 1.00 0.00 32 ASN A C 4
ATOM 4032 O O . ASN A 1 32 ? 2.392 -9.602 -3.243 1.00 0.00 32 ASN A O 4
ATOM 4043 N N . ILE A 1 33 ? 0.739 -8.648 -2.032 1.00 0.00 33 ILE A N 4
ATOM 4044 C CA . ILE A 1 33 ? 0.936 -7.352 -2.602 1.00 0.00 33 ILE A CA 4
ATOM 4045 C C . ILE A 1 33 ? 2.267 -6.837 -2.113 1.00 0.00 33 ILE A C 4
ATOM 4046 O O . ILE A 1 33 ? 2.458 -6.659 -0.927 1.00 0.00 33 ILE A O 4
ATOM 4062 N N . SER A 1 34 ? 3.190 -6.690 -3.000 1.00 0.00 34 SER A N 4
ATOM 4063 C CA . SER A 1 34 ? 4.470 -6.190 -2.638 1.00 0.00 34 SER A CA 4
ATOM 4064 C C . SER A 1 34 ? 4.567 -4.753 -3.107 1.00 0.00 34 SER A C 4
ATOM 4065 O O . SER A 1 34 ? 3.573 -4.192 -3.596 1.00 0.00 34 SER A O 4
ATOM 4073 N N . GLY A 1 35 ? 5.757 -4.177 -3.027 1.00 0.00 35 GLY A N 4
ATOM 4074 C CA . GLY A 1 35 ? 5.968 -2.811 -3.462 1.00 0.00 35 GLY A CA 4
ATOM 4075 C C . GLY A 1 35 ? 5.693 -2.668 -4.937 1.00 0.00 35 GLY A C 4
ATOM 4076 O O . GLY A 1 35 ? 5.250 -1.626 -5.401 1.00 0.00 35 GLY A O 4
ATOM 4080 N N . GLU A 1 36 ? 5.898 -3.761 -5.638 1.00 0.00 36 GLU A N 4
ATOM 4081 C CA . GLU A 1 36 ? 5.657 -3.894 -7.059 1.00 0.00 36 GLU A CA 4
ATOM 4082 C C . GLU A 1 36 ? 4.204 -3.495 -7.395 1.00 0.00 36 GLU A C 4
ATOM 4083 O O . GLU A 1 36 ? 3.951 -2.720 -8.325 1.00 0.00 36 GLU A O 4
ATOM 4095 N N . GLN A 1 37 ? 3.260 -3.975 -6.592 1.00 0.00 37 GLN A N 4
ATOM 4096 C CA . GLN A 1 37 ? 1.863 -3.658 -6.814 1.00 0.00 37 GLN A CA 4
ATOM 4097 C C . GLN A 1 37 ? 1.398 -2.485 -5.970 1.00 0.00 37 GLN A C 4
ATOM 4098 O O . GLN A 1 37 ? 0.264 -2.046 -6.080 1.00 0.00 37 GLN A O 4
ATOM 4112 N N . LEU A 1 38 ? 2.305 -1.969 -5.175 1.00 0.00 38 LEU A N 4
ATOM 4113 C CA . LEU A 1 38 ? 2.063 -0.835 -4.296 1.00 0.00 38 LEU A CA 4
ATOM 4114 C C . LEU A 1 38 ? 2.252 0.450 -5.115 1.00 0.00 38 LEU A C 4
ATOM 4115 O O . LEU A 1 38 ? 1.459 1.380 -5.041 1.00 0.00 38 LEU A O 4
ATOM 4131 N N . LEU A 1 39 ? 3.297 0.460 -5.921 1.00 0.00 39 LEU A N 4
ATOM 4132 C CA . LEU A 1 39 ? 3.644 1.600 -6.780 1.00 0.00 39 LEU A CA 4
ATOM 4133 C C . LEU A 1 39 ? 2.509 1.941 -7.746 1.00 0.00 39 LEU A C 4
ATOM 4134 O O . LEU A 1 39 ? 2.198 3.104 -7.973 1.00 0.00 39 LEU A O 4
ATOM 4150 N N . GLN A 1 40 ? 1.889 0.929 -8.284 1.00 0.00 40 GLN A N 4
ATOM 4151 C CA . GLN A 1 40 ? 0.858 1.132 -9.294 1.00 0.00 40 GLN A CA 4
ATOM 4152 C C . GLN A 1 40 ? -0.577 1.011 -8.733 1.00 0.00 40 GLN A C 4
ATOM 4153 O O . GLN A 1 40 ? -1.530 0.873 -9.494 1.00 0.00 40 GLN A O 4
ATOM 4167 N N . LEU A 1 41 ? -0.720 1.120 -7.405 1.00 0.00 41 LEU A N 4
ATOM 4168 C CA . LEU A 1 41 ? -2.030 1.052 -6.745 1.00 0.00 41 LEU A CA 4
ATOM 4169 C C . LEU A 1 41 ? -3.041 2.040 -7.316 1.00 0.00 41 LEU A C 4
ATOM 4170 O O . LEU A 1 41 ? -2.694 3.142 -7.746 1.00 0.00 41 LEU A O 4
ATOM 4186 N N . ASP A 1 42 ? -4.272 1.630 -7.312 1.00 0.00 42 ASP A N 4
ATOM 4187 C CA . ASP A 1 42 ? -5.391 2.419 -7.782 1.00 0.00 42 ASP A CA 4
ATOM 4188 C C . ASP A 1 42 ? -6.607 1.932 -7.032 1.00 0.00 42 ASP A C 4
ATOM 4189 O O . ASP A 1 42 ? -6.504 0.929 -6.306 1.00 0.00 42 ASP A O 4
ATOM 4198 N N . GLY A 1 43 ? -7.737 2.612 -7.179 1.00 0.00 43 GLY A N 4
ATOM 4199 C CA . GLY A 1 43 ? -8.965 2.204 -6.549 1.00 0.00 43 GLY A CA 4
ATOM 4200 C C . GLY A 1 43 ? -9.343 0.829 -6.948 1.00 0.00 43 GLY A C 4
ATOM 4201 O O . GLY A 1 43 ? -9.922 0.120 -6.162 1.00 0.00 43 GLY A O 4
ATOM 4205 N N . ASN A 1 44 ? -8.975 0.449 -8.169 1.00 0.00 44 ASN A N 4
ATOM 4206 C CA . ASN A 1 44 ? -9.242 -0.884 -8.696 1.00 0.00 44 ASN A CA 4
ATOM 4207 C C . ASN A 1 44 ? -8.714 -1.910 -7.733 1.00 0.00 44 ASN A C 4
ATOM 4208 O O . ASN A 1 44 ? -9.408 -2.861 -7.360 1.00 0.00 44 ASN A O 4
ATOM 4219 N N . LYS A 1 45 ? -7.485 -1.683 -7.307 1.00 0.00 45 LYS A N 4
ATOM 4220 C CA . LYS A 1 45 ? -6.832 -2.554 -6.393 1.00 0.00 45 LYS A CA 4
ATOM 4221 C C . LYS A 1 45 ? -7.425 -2.404 -5.005 1.00 0.00 45 LYS A C 4
ATOM 4222 O O . LYS A 1 45 ? -7.712 -3.373 -4.384 1.00 0.00 45 LYS A O 4
ATOM 4241 N N . LEU A 1 46 ? -7.661 -1.171 -4.563 1.00 0.00 46 LEU A N 4
ATOM 4242 C CA . LEU A 1 46 ? -8.249 -0.901 -3.226 1.00 0.00 46 LEU A CA 4
ATOM 4243 C C . LEU A 1 46 ? -9.583 -1.638 -3.058 1.00 0.00 46 LEU A C 4
ATOM 4244 O O . LEU A 1 46 ? -9.907 -2.184 -1.989 1.00 0.00 46 LEU A O 4
ATOM 4260 N N . LYS A 1 47 ? -10.326 -1.685 -4.136 1.00 0.00 47 LYS A N 4
ATOM 4261 C CA . LYS A 1 47 ? -11.567 -2.407 -4.195 1.00 0.00 47 LYS A CA 4
ATOM 4262 C C . LYS A 1 47 ? -11.324 -3.930 -4.195 1.00 0.00 47 LYS A C 4
ATOM 4263 O O . LYS A 1 47 ? -12.041 -4.680 -3.534 1.00 0.00 47 LYS A O 4
ATOM 4282 N N . ALA A 1 48 ? -10.284 -4.363 -4.897 1.00 0.00 48 ALA A N 4
ATOM 4283 C CA . ALA A 1 48 ? -9.921 -5.785 -4.987 1.00 0.00 48 ALA A CA 4
ATOM 4284 C C . ALA A 1 48 ? -9.251 -6.273 -3.697 1.00 0.00 48 ALA A C 4
ATOM 4285 O O . ALA A 1 48 ? -9.083 -7.479 -3.472 1.00 0.00 48 ALA A O 4
ATOM 4292 N N . LEU A 1 49 ? -8.868 -5.328 -2.853 1.00 0.00 49 LEU A N 4
ATOM 4293 C CA . LEU A 1 49 ? -8.332 -5.613 -1.544 1.00 0.00 49 LEU A CA 4
ATOM 4294 C C . LEU A 1 49 ? -9.485 -5.811 -0.575 1.00 0.00 49 LEU A C 4
ATOM 4295 O O . LEU A 1 49 ? -9.287 -6.026 0.608 1.00 0.00 49 LEU A O 4
ATOM 4311 N N . GLY A 1 50 ? -10.694 -5.653 -1.088 1.00 0.00 50 GLY A N 4
ATOM 4312 C CA . GLY A 1 50 ? -11.894 -5.928 -0.338 1.00 0.00 50 GLY A CA 4
ATOM 4313 C C . GLY A 1 50 ? -12.181 -4.958 0.783 1.00 0.00 50 GLY A C 4
ATOM 4314 O O . GLY A 1 50 ? -13.117 -5.169 1.556 1.00 0.00 50 GLY A O 4
ATOM 4318 N N . MET A 1 51 ? -11.412 -3.898 0.895 1.00 0.00 51 MET A N 4
ATOM 4319 C CA . MET A 1 51 ? -11.674 -2.956 1.970 1.00 0.00 51 MET A CA 4
ATOM 4320 C C . MET A 1 51 ? -12.720 -1.998 1.500 1.00 0.00 51 MET A C 4
ATOM 4321 O O . MET A 1 51 ? -13.740 -1.815 2.157 1.00 0.00 51 MET A O 4
ATOM 4335 N N . THR A 1 52 ? -12.475 -1.429 0.317 1.00 0.00 52 THR A N 4
ATOM 4336 C CA . THR A 1 52 ? -13.433 -0.608 -0.439 1.00 0.00 52 THR A CA 4
ATOM 4337 C C . THR A 1 52 ? -14.007 0.560 0.377 1.00 0.00 52 THR A C 4
ATOM 4338 O O . THR A 1 52 ? -15.133 1.029 0.105 1.00 0.00 52 THR A O 4
ATOM 4349 N N . SER A 1 53 ? -13.232 1.042 1.316 1.00 0.00 53 SER A N 4
ATOM 4350 C CA . SER A 1 53 ? -13.637 2.077 2.208 1.00 0.00 53 SER A CA 4
ATOM 4351 C C . SER A 1 53 ? -13.702 3.463 1.507 1.00 0.00 53 SER A C 4
ATOM 4352 O O . SER A 1 53 ? -13.725 3.555 0.268 1.00 0.00 53 SER A O 4
ATOM 4360 N N . SER A 1 54 ? -13.794 4.518 2.280 1.00 0.00 54 SER A N 4
ATOM 4361 C CA . SER A 1 54 ? -13.912 5.830 1.715 1.00 0.00 54 SER A CA 4
ATOM 4362 C C . SER A 1 54 ? -12.714 6.716 2.112 1.00 0.00 54 SER A C 4
ATOM 4363 O O . SER A 1 54 ? -12.191 7.476 1.289 1.00 0.00 54 SER A O 4
ATOM 4371 N N . GLN A 1 55 ? -12.254 6.583 3.351 1.00 0.00 55 GLN A N 4
ATOM 4372 C CA . GLN A 1 55 ? -11.182 7.439 3.864 1.00 0.00 55 GLN A CA 4
ATOM 4373 C C . GLN A 1 55 ? -9.847 7.063 3.252 1.00 0.00 55 GLN A C 4
ATOM 4374 O O . GLN A 1 55 ? -8.987 7.921 3.005 1.00 0.00 55 GLN A O 4
ATOM 4388 N N . ASP A 1 56 ? -9.697 5.792 2.969 1.00 0.00 56 ASP A N 4
ATOM 4389 C CA . ASP A 1 56 ? -8.465 5.255 2.452 1.00 0.00 56 ASP A CA 4
ATOM 4390 C C . ASP A 1 56 ? -8.297 5.736 1.036 1.00 0.00 56 ASP A C 4
ATOM 4391 O O . ASP A 1 56 ? -7.232 6.160 0.651 1.00 0.00 56 ASP A O 4
ATOM 4400 N N . ARG A 1 57 ? -9.404 5.747 0.310 1.00 0.00 57 ARG A N 4
ATOM 4401 C CA . ARG A 1 57 ? -9.491 6.172 -1.075 1.00 0.00 57 ARG A CA 4
ATOM 4402 C C . ARG A 1 57 ? -9.013 7.614 -1.269 1.00 0.00 57 ARG A C 4
ATOM 4403 O O . ARG A 1 57 ? -8.767 8.043 -2.390 1.00 0.00 57 ARG A O 4
ATOM 4424 N N . ALA A 1 58 ? -8.890 8.342 -0.173 1.00 0.00 58 ALA A N 4
ATOM 4425 C CA . ALA A 1 58 ? -8.346 9.672 -0.189 1.00 0.00 58 ALA A CA 4
ATOM 4426 C C . ALA A 1 58 ? -6.926 9.677 0.399 1.00 0.00 58 ALA A C 4
ATOM 4427 O O . ALA A 1 58 ? -6.032 10.366 -0.105 1.00 0.00 58 ALA A O 4
ATOM 4434 N N . LEU A 1 59 ? -6.715 8.884 1.439 1.00 0.00 59 LEU A N 4
ATOM 4435 C CA . LEU A 1 59 ? -5.434 8.853 2.146 1.00 0.00 59 LEU A CA 4
ATOM 4436 C C . LEU A 1 59 ? -4.368 8.098 1.343 1.00 0.00 59 LEU A C 4
ATOM 4437 O O . LEU A 1 59 ? -3.357 8.687 0.923 1.00 0.00 59 LEU A O 4
ATOM 4453 N N . VAL A 1 60 ? -4.596 6.794 1.111 1.00 0.00 60 VAL A N 4
ATOM 4454 C CA . VAL A 1 60 ? -3.596 5.933 0.464 1.00 0.00 60 VAL A CA 4
ATOM 4455 C C . VAL A 1 60 ? -3.326 6.423 -0.953 1.00 0.00 60 VAL A C 4
ATOM 4456 O O . VAL A 1 60 ? -2.239 6.286 -1.490 1.00 0.00 60 VAL A O 4
ATOM 4469 N N . LYS A 1 61 ? -4.301 7.101 -1.468 1.00 0.00 61 LYS A N 4
ATOM 4470 C CA . LYS A 1 61 ? -4.321 7.587 -2.822 1.00 0.00 61 LYS A CA 4
ATOM 4471 C C . LYS A 1 61 ? -3.287 8.688 -2.997 1.00 0.00 61 LYS A C 4
ATOM 4472 O O . LYS A 1 61 ? -2.713 8.864 -4.065 1.00 0.00 61 LYS A O 4
ATOM 4491 N N . LYS A 1 62 ? -3.019 9.371 -1.921 1.00 0.00 62 LYS A N 4
ATOM 4492 C CA . LYS A 1 62 ? -2.055 10.438 -1.915 1.00 0.00 62 LYS A CA 4
ATOM 4493 C C . LYS A 1 62 ? -0.685 9.881 -1.578 1.00 0.00 62 LYS A C 4
ATOM 4494 O O . LYS A 1 62 ? 0.345 10.340 -2.076 1.00 0.00 62 LYS A O 4
ATOM 4513 N N . LYS A 1 63 ? -0.690 8.874 -0.766 1.00 0.00 63 LYS A N 4
ATOM 4514 C CA . LYS A 1 63 ? 0.520 8.275 -0.302 1.00 0.00 63 LYS A CA 4
ATOM 4515 C C . LYS A 1 63 ? 1.178 7.420 -1.369 1.00 0.00 63 LYS A C 4
ATOM 4516 O O . LYS A 1 63 ? 2.381 7.442 -1.512 1.00 0.00 63 LYS A O 4
ATOM 4535 N N . LEU A 1 64 ? 0.383 6.683 -2.126 1.00 0.00 64 LEU A N 4
ATOM 4536 C CA . LEU A 1 64 ? 0.917 5.761 -3.134 1.00 0.00 64 LEU A CA 4
ATOM 4537 C C . LEU A 1 64 ? 1.637 6.527 -4.253 1.00 0.00 64 LEU A C 4
ATOM 4538 O O . LEU A 1 64 ? 2.589 6.027 -4.860 1.00 0.00 64 LEU A O 4
ATOM 4554 N N . LYS A 1 65 ? 1.215 7.750 -4.492 1.00 0.00 65 LYS A N 4
ATOM 4555 C CA . LYS A 1 65 ? 1.808 8.542 -5.547 1.00 0.00 65 LYS A CA 4
ATOM 4556 C C . LYS A 1 65 ? 3.084 9.244 -5.084 1.00 0.00 65 LYS A C 4
ATOM 4557 O O . LYS A 1 65 ? 3.841 9.765 -5.901 1.00 0.00 65 LYS A O 4
ATOM 4576 N N . GLU A 1 66 ? 3.354 9.230 -3.784 1.00 0.00 66 GLU A N 4
ATOM 4577 C CA . GLU A 1 66 ? 4.568 9.881 -3.287 1.00 0.00 66 GLU A CA 4
ATOM 4578 C C . GLU A 1 66 ? 5.484 8.831 -2.762 1.00 0.00 66 GLU A C 4
ATOM 4579 O O . GLU A 1 66 ? 6.642 9.061 -2.507 1.00 0.00 66 GLU A O 4
ATOM 4591 N N . MET A 1 67 ? 4.934 7.660 -2.684 1.00 0.00 67 MET A N 4
ATOM 4592 C CA . MET A 1 67 ? 5.506 6.471 -2.133 1.00 0.00 67 MET A CA 4
ATOM 4593 C C . MET A 1 67 ? 6.831 6.202 -2.787 1.00 0.00 67 MET A C 4
ATOM 4594 O O . MET A 1 67 ? 7.785 5.867 -2.146 1.00 0.00 67 MET A O 4
ATOM 4608 N N . LYS A 1 68 ? 6.874 6.484 -4.057 1.00 0.00 68 LYS A N 4
ATOM 4609 C CA . LYS A 1 68 ? 8.054 6.329 -4.887 1.00 0.00 68 LYS A CA 4
ATOM 4610 C C . LYS A 1 68 ? 9.239 7.218 -4.471 1.00 0.00 68 LYS A C 4
ATOM 4611 O O . LYS A 1 68 ? 10.370 6.979 -4.883 1.00 0.00 68 LYS A O 4
ATOM 4630 N N . MET A 1 69 ? 8.982 8.239 -3.685 1.00 0.00 69 MET A N 4
ATOM 4631 C CA . MET A 1 69 ? 10.055 9.048 -3.137 1.00 0.00 69 MET A CA 4
ATOM 4632 C C . MET A 1 69 ? 10.064 8.895 -1.619 1.00 0.00 69 MET A C 4
ATOM 4633 O O . MET A 1 69 ? 11.098 9.050 -0.964 1.00 0.00 69 MET A O 4
ATOM 4647 N N . SER A 1 70 ? 8.927 8.521 -1.072 1.00 0.00 70 SER A N 4
ATOM 4648 C CA . SER A 1 70 ? 8.776 8.407 0.364 1.00 0.00 70 SER A CA 4
ATOM 4649 C C . SER A 1 70 ? 9.337 7.088 0.889 1.00 0.00 70 SER A C 4
ATOM 4650 O O . SER A 1 70 ? 9.818 7.028 2.029 1.00 0.00 70 SER A O 4
ATOM 4658 N N . LEU A 1 71 ? 9.332 6.050 0.040 1.00 0.00 71 LEU A N 4
ATOM 4659 C CA . LEU A 1 71 ? 9.903 4.747 0.384 1.00 0.00 71 LEU A CA 4
ATOM 4660 C C . LEU A 1 71 ? 11.384 4.882 0.712 1.00 0.00 71 LEU A C 4
ATOM 4661 O O . LEU A 1 71 ? 11.935 4.149 1.527 1.00 0.00 71 LEU A O 4
ATOM 4677 N N . GLU A 1 72 ? 12.008 5.846 0.063 1.00 0.00 72 GLU A N 4
ATOM 4678 C CA . GLU A 1 72 ? 13.403 6.111 0.217 1.00 0.00 72 GLU A CA 4
ATOM 4679 C C . GLU A 1 72 ? 13.709 6.644 1.598 1.00 0.00 72 GLU A C 4
ATOM 4680 O O . GLU A 1 72 ? 14.752 6.351 2.177 1.00 0.00 72 GLU A O 4
ATOM 4692 N N . LYS A 1 73 ? 12.782 7.378 2.137 1.00 0.00 73 LYS A N 4
ATOM 4693 C CA . LYS A 1 73 ? 12.980 7.993 3.415 1.00 0.00 73 LYS A CA 4
ATOM 4694 C C . LYS A 1 73 ? 12.651 7.004 4.534 1.00 0.00 73 LYS A C 4
ATOM 4695 O O . LYS A 1 73 ? 12.983 7.239 5.690 1.00 0.00 73 LYS A O 4
ATOM 4714 N N . ALA A 1 74 ? 11.991 5.905 4.144 1.00 0.00 74 ALA A N 4
ATOM 4715 C CA . ALA A 1 74 ? 11.595 4.803 5.024 1.00 0.00 74 ALA A CA 4
ATOM 4716 C C . ALA A 1 74 ? 10.807 5.286 6.242 1.00 0.00 74 ALA A C 4
ATOM 4717 O O . ALA A 1 74 ? 11.393 5.437 7.348 1.00 0.00 74 ALA A O 4
ATOM 4725 N N . GLY A 1 1 ? 17.971 -4.694 -1.806 1.00 0.00 1 GLY A N 5
ATOM 4726 C CA . GLY A 1 1 ? 17.957 -3.328 -1.287 1.00 0.00 1 GLY A CA 5
ATOM 4727 C C . GLY A 1 1 ? 16.793 -3.096 -0.349 1.00 0.00 1 GLY A C 5
ATOM 4728 O O . GLY A 1 1 ? 16.034 -4.030 -0.038 1.00 0.00 1 GLY A O 5
ATOM 4734 N N . HIS A 1 2 ? 16.626 -1.860 0.087 1.00 0.00 2 HIS A N 5
ATOM 4735 C CA . HIS A 1 2 ? 15.601 -1.518 1.078 1.00 0.00 2 HIS A CA 5
ATOM 4736 C C . HIS A 1 2 ? 14.339 -1.006 0.411 1.00 0.00 2 HIS A C 5
ATOM 4737 O O . HIS A 1 2 ? 13.321 -0.792 1.080 1.00 0.00 2 HIS A O 5
ATOM 4751 N N . MET A 1 3 ? 14.402 -0.801 -0.891 1.00 0.00 3 MET A N 5
ATOM 4752 C CA . MET A 1 3 ? 13.312 -0.168 -1.582 1.00 0.00 3 MET A CA 5
ATOM 4753 C C . MET A 1 3 ? 12.102 -1.080 -1.748 1.00 0.00 3 MET A C 5
ATOM 4754 O O . MET A 1 3 ? 12.183 -2.288 -1.550 1.00 0.00 3 MET A O 5
ATOM 4768 N N . VAL A 1 4 ? 11.010 -0.496 -2.181 1.00 0.00 4 VAL A N 5
ATOM 4769 C CA . VAL A 1 4 ? 9.701 -1.146 -2.153 1.00 0.00 4 VAL A CA 5
ATOM 4770 C C . VAL A 1 4 ? 9.582 -2.311 -3.104 1.00 0.00 4 VAL A C 5
ATOM 4771 O O . VAL A 1 4 ? 8.851 -3.254 -2.847 1.00 0.00 4 VAL A O 5
ATOM 4784 N N . HIS A 1 5 ? 10.326 -2.271 -4.175 1.00 0.00 5 HIS A N 5
ATOM 4785 C CA . HIS A 1 5 ? 10.303 -3.339 -5.149 1.00 0.00 5 HIS A CA 5
ATOM 4786 C C . HIS A 1 5 ? 10.907 -4.633 -4.558 1.00 0.00 5 HIS A C 5
ATOM 4787 O O . HIS A 1 5 ? 10.653 -5.729 -5.047 1.00 0.00 5 HIS A O 5
ATOM 4801 N N . GLU A 1 6 ? 11.657 -4.483 -3.468 1.00 0.00 6 GLU A N 5
ATOM 4802 C CA . GLU A 1 6 ? 12.308 -5.603 -2.780 1.00 0.00 6 GLU A CA 5
ATOM 4803 C C . GLU A 1 6 ? 11.399 -6.146 -1.689 1.00 0.00 6 GLU A C 5
ATOM 4804 O O . GLU A 1 6 ? 11.658 -7.217 -1.115 1.00 0.00 6 GLU A O 5
ATOM 4816 N N . TRP A 1 7 ? 10.352 -5.394 -1.384 1.00 0.00 7 TRP A N 5
ATOM 4817 C CA . TRP A 1 7 ? 9.429 -5.770 -0.344 1.00 0.00 7 TRP A CA 5
ATOM 4818 C C . TRP A 1 7 ? 8.697 -7.015 -0.725 1.00 0.00 7 TRP A C 5
ATOM 4819 O O . TRP A 1 7 ? 8.354 -7.220 -1.891 1.00 0.00 7 TRP A O 5
ATOM 4840 N N . SER A 1 8 ? 8.514 -7.851 0.232 1.00 0.00 8 SER A N 5
ATOM 4841 C CA . SER A 1 8 ? 7.875 -9.099 0.062 1.00 0.00 8 SER A CA 5
ATOM 4842 C C . SER A 1 8 ? 6.396 -8.995 0.290 1.00 0.00 8 SER A C 5
ATOM 4843 O O . SER A 1 8 ? 5.627 -8.706 -0.606 1.00 0.00 8 SER A O 5
ATOM 4851 N N . VAL A 1 9 ? 6.037 -9.180 1.509 1.00 0.00 9 VAL A N 5
ATOM 4852 C CA . VAL A 1 9 ? 4.676 -9.178 1.929 1.00 0.00 9 VAL A CA 5
ATOM 4853 C C . VAL A 1 9 ? 4.584 -8.404 3.219 1.00 0.00 9 VAL A C 5
ATOM 4854 O O . VAL A 1 9 ? 3.975 -7.369 3.279 1.00 0.00 9 VAL A O 5
ATOM 4867 N N . GLN A 1 10 ? 5.291 -8.863 4.225 1.00 0.00 10 GLN A N 5
ATOM 4868 C CA . GLN A 1 10 ? 5.251 -8.223 5.529 1.00 0.00 10 GLN A CA 5
ATOM 4869 C C . GLN A 1 10 ? 5.980 -6.874 5.521 1.00 0.00 10 GLN A C 5
ATOM 4870 O O . GLN A 1 10 ? 5.814 -6.054 6.422 1.00 0.00 10 GLN A O 5
ATOM 4884 N N . GLN A 1 11 ? 6.765 -6.644 4.482 1.00 0.00 11 GLN A N 5
ATOM 4885 C CA . GLN A 1 11 ? 7.450 -5.383 4.320 1.00 0.00 11 GLN A CA 5
ATOM 4886 C C . GLN A 1 11 ? 6.504 -4.307 3.782 1.00 0.00 11 GLN A C 5
ATOM 4887 O O . GLN A 1 11 ? 6.720 -3.121 3.999 1.00 0.00 11 GLN A O 5
ATOM 4901 N N . VAL A 1 12 ? 5.425 -4.726 3.125 1.00 0.00 12 VAL A N 5
ATOM 4902 C CA . VAL A 1 12 ? 4.490 -3.780 2.521 1.00 0.00 12 VAL A CA 5
ATOM 4903 C C . VAL A 1 12 ? 3.637 -3.143 3.628 1.00 0.00 12 VAL A C 5
ATOM 4904 O O . VAL A 1 12 ? 3.187 -1.988 3.525 1.00 0.00 12 VAL A O 5
ATOM 4917 N N . SER A 1 13 ? 3.479 -3.894 4.712 1.00 0.00 13 SER A N 5
ATOM 4918 C CA . SER A 1 13 ? 2.692 -3.486 5.831 1.00 0.00 13 SER A CA 5
ATOM 4919 C C . SER A 1 13 ? 3.362 -2.332 6.564 1.00 0.00 13 SER A C 5
ATOM 4920 O O . SER A 1 13 ? 2.678 -1.478 7.122 1.00 0.00 13 SER A O 5
ATOM 4928 N N . HIS A 1 14 ? 4.711 -2.280 6.505 1.00 0.00 14 HIS A N 5
ATOM 4929 C CA . HIS A 1 14 ? 5.475 -1.207 7.167 1.00 0.00 14 HIS A CA 5
ATOM 4930 C C . HIS A 1 14 ? 5.057 0.128 6.596 1.00 0.00 14 HIS A C 5
ATOM 4931 O O . HIS A 1 14 ? 4.993 1.132 7.307 1.00 0.00 14 HIS A O 5
ATOM 4945 N N . TRP A 1 15 ? 4.785 0.129 5.308 1.00 0.00 15 TRP A N 5
ATOM 4946 C CA . TRP A 1 15 ? 4.303 1.298 4.648 1.00 0.00 15 TRP A CA 5
ATOM 4947 C C . TRP A 1 15 ? 2.899 1.596 5.110 1.00 0.00 15 TRP A C 5
ATOM 4948 O O . TRP A 1 15 ? 2.684 2.614 5.736 1.00 0.00 15 TRP A O 5
ATOM 4969 N N . LEU A 1 16 ? 1.980 0.658 4.863 1.00 0.00 16 LEU A N 5
ATOM 4970 C CA . LEU A 1 16 ? 0.547 0.799 5.182 1.00 0.00 16 LEU A CA 5
ATOM 4971 C C . LEU A 1 16 ? 0.314 1.309 6.594 1.00 0.00 16 LEU A C 5
ATOM 4972 O O . LEU A 1 16 ? -0.383 2.295 6.791 1.00 0.00 16 LEU A O 5
ATOM 4988 N N . VAL A 1 17 ? 0.936 0.679 7.558 1.00 0.00 17 VAL A N 5
ATOM 4989 C CA . VAL A 1 17 ? 0.775 1.045 8.957 1.00 0.00 17 VAL A CA 5
ATOM 4990 C C . VAL A 1 17 ? 1.235 2.499 9.208 1.00 0.00 17 VAL A C 5
ATOM 4991 O O . VAL A 1 17 ? 0.645 3.209 10.021 1.00 0.00 17 VAL A O 5
ATOM 5004 N N . GLY A 1 18 ? 2.182 2.960 8.403 1.00 0.00 18 GLY A N 5
ATOM 5005 C CA . GLY A 1 18 ? 2.766 4.274 8.577 1.00 0.00 18 GLY A CA 5
ATOM 5006 C C . GLY A 1 18 ? 1.811 5.380 8.181 1.00 0.00 18 GLY A C 5
ATOM 5007 O O . GLY A 1 18 ? 1.943 6.521 8.628 1.00 0.00 18 GLY A O 5
ATOM 5011 N N . LEU A 1 19 ? 0.853 5.050 7.336 1.00 0.00 19 LEU A N 5
ATOM 5012 C CA . LEU A 1 19 ? -0.159 6.008 6.945 1.00 0.00 19 LEU A CA 5
ATOM 5013 C C . LEU A 1 19 ? -1.508 5.635 7.521 1.00 0.00 19 LEU A C 5
ATOM 5014 O O . LEU A 1 19 ? -2.528 6.103 7.048 1.00 0.00 19 LEU A O 5
ATOM 5030 N N . SER A 1 20 ? -1.492 4.799 8.567 1.00 0.00 20 SER A N 5
ATOM 5031 C CA . SER A 1 20 ? -2.712 4.341 9.259 1.00 0.00 20 SER A CA 5
ATOM 5032 C C . SER A 1 20 ? -3.582 3.446 8.366 1.00 0.00 20 SER A C 5
ATOM 5033 O O . SER A 1 20 ? -4.756 3.257 8.622 1.00 0.00 20 SER A O 5
ATOM 5041 N N . LEU A 1 21 ? -2.951 2.829 7.401 1.00 0.00 21 LEU A N 5
ATOM 5042 C CA . LEU A 1 21 ? -3.576 1.949 6.424 1.00 0.00 21 LEU A CA 5
ATOM 5043 C C . LEU A 1 21 ? -3.349 0.521 6.841 1.00 0.00 21 LEU A C 5
ATOM 5044 O O . LEU A 1 21 ? -3.471 -0.401 6.044 1.00 0.00 21 LEU A O 5
ATOM 5060 N N . ASP A 1 22 ? -3.040 0.349 8.116 1.00 0.00 22 ASP A N 5
ATOM 5061 C CA . ASP A 1 22 ? -2.853 -0.954 8.747 1.00 0.00 22 ASP A CA 5
ATOM 5062 C C . ASP A 1 22 ? -4.052 -1.884 8.501 1.00 0.00 22 ASP A C 5
ATOM 5063 O O . ASP A 1 22 ? -3.879 -3.098 8.425 1.00 0.00 22 ASP A O 5
ATOM 5072 N N . GLN A 1 23 ? -5.253 -1.320 8.319 1.00 0.00 23 GLN A N 5
ATOM 5073 C CA . GLN A 1 23 ? -6.426 -2.160 8.034 1.00 0.00 23 GLN A CA 5
ATOM 5074 C C . GLN A 1 23 ? -6.373 -2.783 6.641 1.00 0.00 23 GLN A C 5
ATOM 5075 O O . GLN A 1 23 ? -7.099 -3.723 6.334 1.00 0.00 23 GLN A O 5
ATOM 5089 N N . TYR A 1 24 ? -5.503 -2.276 5.814 1.00 0.00 24 TYR A N 5
ATOM 5090 C CA . TYR A 1 24 ? -5.350 -2.784 4.484 1.00 0.00 24 TYR A CA 5
ATOM 5091 C C . TYR A 1 24 ? -4.347 -3.916 4.445 1.00 0.00 24 TYR A C 5
ATOM 5092 O O . TYR A 1 24 ? -4.381 -4.747 3.538 1.00 0.00 24 TYR A O 5
ATOM 5110 N N . VAL A 1 25 ? -3.487 -3.977 5.463 1.00 0.00 25 VAL A N 5
ATOM 5111 C CA . VAL A 1 25 ? -2.474 -5.049 5.583 1.00 0.00 25 VAL A CA 5
ATOM 5112 C C . VAL A 1 25 ? -3.149 -6.416 5.606 1.00 0.00 25 VAL A C 5
ATOM 5113 O O . VAL A 1 25 ? -2.627 -7.385 5.041 1.00 0.00 25 VAL A O 5
ATOM 5126 N N . SER A 1 26 ? -4.333 -6.453 6.207 1.00 0.00 26 SER A N 5
ATOM 5127 C CA . SER A 1 26 ? -5.150 -7.641 6.347 1.00 0.00 26 SER A CA 5
ATOM 5128 C C . SER A 1 26 ? -5.288 -8.390 5.010 1.00 0.00 26 SER A C 5
ATOM 5129 O O . SER A 1 26 ? -5.145 -9.610 4.951 1.00 0.00 26 SER A O 5
ATOM 5137 N N . GLU A 1 27 ? -5.487 -7.642 3.941 1.00 0.00 27 GLU A N 5
ATOM 5138 C CA . GLU A 1 27 ? -5.682 -8.237 2.646 1.00 0.00 27 GLU A CA 5
ATOM 5139 C C . GLU A 1 27 ? -4.431 -8.046 1.769 1.00 0.00 27 GLU A C 5
ATOM 5140 O O . GLU A 1 27 ? -4.137 -8.879 0.930 1.00 0.00 27 GLU A O 5
ATOM 5152 N N . PHE A 1 28 ? -3.676 -6.954 1.987 1.00 0.00 28 PHE A N 5
ATOM 5153 C CA . PHE A 1 28 ? -2.413 -6.709 1.247 1.00 0.00 28 PHE A CA 5
ATOM 5154 C C . PHE A 1 28 ? -1.471 -7.901 1.397 1.00 0.00 28 PHE A C 5
ATOM 5155 O O . PHE A 1 28 ? -0.892 -8.396 0.420 1.00 0.00 28 PHE A O 5
ATOM 5172 N N . SER A 1 29 ? -1.413 -8.408 2.611 1.00 0.00 29 SER A N 5
ATOM 5173 C CA . SER A 1 29 ? -0.583 -9.532 2.961 1.00 0.00 29 SER A CA 5
ATOM 5174 C C . SER A 1 29 ? -1.159 -10.822 2.361 1.00 0.00 29 SER A C 5
ATOM 5175 O O . SER A 1 29 ? -0.433 -11.769 2.067 1.00 0.00 29 SER A O 5
ATOM 5183 N N . ALA A 1 30 ? -2.449 -10.822 2.110 1.00 0.00 30 ALA A N 5
ATOM 5184 C CA . ALA A 1 30 ? -3.126 -12.001 1.650 1.00 0.00 30 ALA A CA 5
ATOM 5185 C C . ALA A 1 30 ? -2.924 -12.214 0.163 1.00 0.00 30 ALA A C 5
ATOM 5186 O O . ALA A 1 30 ? -2.873 -13.347 -0.306 1.00 0.00 30 ALA A O 5
ATOM 5193 N N . GLN A 1 31 ? -2.783 -11.140 -0.584 1.00 0.00 31 GLN A N 5
ATOM 5194 C CA . GLN A 1 31 ? -2.586 -11.281 -2.033 1.00 0.00 31 GLN A CA 5
ATOM 5195 C C . GLN A 1 31 ? -1.122 -11.156 -2.376 1.00 0.00 31 GLN A C 5
ATOM 5196 O O . GLN A 1 31 ? -0.750 -11.187 -3.555 1.00 0.00 31 GLN A O 5
ATOM 5210 N N . ASN A 1 32 ? -0.291 -11.020 -1.334 1.00 0.00 32 ASN A N 5
ATOM 5211 C CA . ASN A 1 32 ? 1.160 -10.869 -1.482 1.00 0.00 32 ASN A CA 5
ATOM 5212 C C . ASN A 1 32 ? 1.457 -9.618 -2.289 1.00 0.00 32 ASN A C 5
ATOM 5213 O O . ASN A 1 32 ? 2.338 -9.611 -3.166 1.00 0.00 32 ASN A O 5
ATOM 5224 N N . ILE A 1 33 ? 0.710 -8.559 -1.996 1.00 0.00 33 ILE A N 5
ATOM 5225 C CA . ILE A 1 33 ? 0.892 -7.304 -2.672 1.00 0.00 33 ILE A CA 5
ATOM 5226 C C . ILE A 1 33 ? 2.214 -6.709 -2.214 1.00 0.00 33 ILE A C 5
ATOM 5227 O O . ILE A 1 33 ? 2.347 -6.316 -1.070 1.00 0.00 33 ILE A O 5
ATOM 5243 N N . SER A 1 34 ? 3.187 -6.699 -3.077 1.00 0.00 34 SER A N 5
ATOM 5244 C CA . SER A 1 34 ? 4.467 -6.166 -2.715 1.00 0.00 34 SER A CA 5
ATOM 5245 C C . SER A 1 34 ? 4.581 -4.760 -3.280 1.00 0.00 34 SER A C 5
ATOM 5246 O O . SER A 1 34 ? 3.602 -4.224 -3.827 1.00 0.00 34 SER A O 5
ATOM 5254 N N . GLY A 1 35 ? 5.776 -4.186 -3.210 1.00 0.00 35 GLY A N 5
ATOM 5255 C CA . GLY A 1 35 ? 6.026 -2.859 -3.732 1.00 0.00 35 GLY A CA 5
ATOM 5256 C C . GLY A 1 35 ? 5.779 -2.795 -5.220 1.00 0.00 35 GLY A C 5
ATOM 5257 O O . GLY A 1 35 ? 5.393 -1.757 -5.747 1.00 0.00 35 GLY A O 5
ATOM 5261 N N . GLU A 1 36 ? 5.942 -3.943 -5.863 1.00 0.00 36 GLU A N 5
ATOM 5262 C CA . GLU A 1 36 ? 5.718 -4.129 -7.285 1.00 0.00 36 GLU A CA 5
ATOM 5263 C C . GLU A 1 36 ? 4.286 -3.707 -7.640 1.00 0.00 36 GLU A C 5
ATOM 5264 O O . GLU A 1 36 ? 4.056 -2.970 -8.592 1.00 0.00 36 GLU A O 5
ATOM 5276 N N . GLN A 1 37 ? 3.345 -4.119 -6.810 1.00 0.00 37 GLN A N 5
ATOM 5277 C CA . GLN A 1 37 ? 1.956 -3.803 -7.030 1.00 0.00 37 GLN A CA 5
ATOM 5278 C C . GLN A 1 37 ? 1.495 -2.593 -6.211 1.00 0.00 37 GLN A C 5
ATOM 5279 O O . GLN A 1 37 ? 0.386 -2.108 -6.389 1.00 0.00 37 GLN A O 5
ATOM 5293 N N . LEU A 1 38 ? 2.380 -2.104 -5.362 1.00 0.00 38 LEU A N 5
ATOM 5294 C CA . LEU A 1 38 ? 2.139 -0.949 -4.486 1.00 0.00 38 LEU A CA 5
ATOM 5295 C C . LEU A 1 38 ? 2.287 0.331 -5.305 1.00 0.00 38 LEU A C 5
ATOM 5296 O O . LEU A 1 38 ? 1.422 1.190 -5.303 1.00 0.00 38 LEU A O 5
ATOM 5312 N N . LEU A 1 39 ? 3.377 0.415 -6.026 1.00 0.00 39 LEU A N 5
ATOM 5313 C CA . LEU A 1 39 ? 3.711 1.582 -6.842 1.00 0.00 39 LEU A CA 5
ATOM 5314 C C . LEU A 1 39 ? 2.647 1.857 -7.891 1.00 0.00 39 LEU A C 5
ATOM 5315 O O . LEU A 1 39 ? 2.338 3.010 -8.208 1.00 0.00 39 LEU A O 5
ATOM 5331 N N . GLN A 1 40 ? 2.092 0.805 -8.408 1.00 0.00 40 GLN A N 5
ATOM 5332 C CA . GLN A 1 40 ? 1.109 0.906 -9.467 1.00 0.00 40 GLN A CA 5
ATOM 5333 C C . GLN A 1 40 ? -0.349 0.845 -8.946 1.00 0.00 40 GLN A C 5
ATOM 5334 O O . GLN A 1 40 ? -1.283 0.733 -9.742 1.00 0.00 40 GLN A O 5
ATOM 5348 N N . LEU A 1 41 ? -0.536 0.955 -7.619 1.00 0.00 41 LEU A N 5
ATOM 5349 C CA . LEU A 1 41 ? -1.872 0.935 -7.003 1.00 0.00 41 LEU A CA 5
ATOM 5350 C C . LEU A 1 41 ? -2.819 1.976 -7.586 1.00 0.00 41 LEU A C 5
ATOM 5351 O O . LEU A 1 41 ? -2.400 3.022 -8.103 1.00 0.00 41 LEU A O 5
ATOM 5367 N N . ASP A 1 42 ? -4.084 1.687 -7.473 1.00 0.00 42 ASP A N 5
ATOM 5368 C CA . ASP A 1 42 ? -5.152 2.522 -7.983 1.00 0.00 42 ASP A CA 5
ATOM 5369 C C . ASP A 1 42 ? -6.387 2.149 -7.188 1.00 0.00 42 ASP A C 5
ATOM 5370 O O . ASP A 1 42 ? -6.341 1.135 -6.461 1.00 0.00 42 ASP A O 5
ATOM 5379 N N . GLY A 1 43 ? -7.471 2.926 -7.298 1.00 0.00 43 GLY A N 5
ATOM 5380 C CA . GLY A 1 43 ? -8.713 2.622 -6.595 1.00 0.00 43 GLY A CA 5
ATOM 5381 C C . GLY A 1 43 ? -9.188 1.244 -6.932 1.00 0.00 43 GLY A C 5
ATOM 5382 O O . GLY A 1 43 ? -9.664 0.538 -6.064 1.00 0.00 43 GLY A O 5
ATOM 5386 N N . ASN A 1 44 ? -8.996 0.851 -8.188 1.00 0.00 44 ASN A N 5
ATOM 5387 C CA . ASN A 1 44 ? -9.370 -0.469 -8.670 1.00 0.00 44 ASN A CA 5
ATOM 5388 C C . ASN A 1 44 ? -8.764 -1.562 -7.841 1.00 0.00 44 ASN A C 5
ATOM 5389 O O . ASN A 1 44 ? -9.460 -2.496 -7.429 1.00 0.00 44 ASN A O 5
ATOM 5400 N N . LYS A 1 45 ? -7.489 -1.446 -7.557 1.00 0.00 45 LYS A N 5
ATOM 5401 C CA . LYS A 1 45 ? -6.839 -2.393 -6.694 1.00 0.00 45 LYS A CA 5
ATOM 5402 C C . LYS A 1 45 ? -7.374 -2.297 -5.285 1.00 0.00 45 LYS A C 5
ATOM 5403 O O . LYS A 1 45 ? -7.731 -3.283 -4.712 1.00 0.00 45 LYS A O 5
ATOM 5422 N N . LEU A 1 46 ? -7.504 -1.086 -4.779 1.00 0.00 46 LEU A N 5
ATOM 5423 C CA . LEU A 1 46 ? -7.980 -0.831 -3.405 1.00 0.00 46 LEU A CA 5
ATOM 5424 C C . LEU A 1 46 ? -9.389 -1.394 -3.172 1.00 0.00 46 LEU A C 5
ATOM 5425 O O . LEU A 1 46 ? -9.793 -1.681 -2.020 1.00 0.00 46 LEU A O 5
ATOM 5441 N N . LYS A 1 47 ? -10.129 -1.525 -4.249 1.00 0.00 47 LYS A N 5
ATOM 5442 C CA . LYS A 1 47 ? -11.444 -2.104 -4.235 1.00 0.00 47 LYS A CA 5
ATOM 5443 C C . LYS A 1 47 ? -11.354 -3.633 -4.243 1.00 0.00 47 LYS A C 5
ATOM 5444 O O . LYS A 1 47 ? -12.169 -4.309 -3.631 1.00 0.00 47 LYS A O 5
ATOM 5463 N N . ALA A 1 48 ? -10.315 -4.150 -4.873 1.00 0.00 48 ALA A N 5
ATOM 5464 C CA . ALA A 1 48 ? -10.080 -5.594 -4.987 1.00 0.00 48 ALA A CA 5
ATOM 5465 C C . ALA A 1 48 ? -9.409 -6.147 -3.727 1.00 0.00 48 ALA A C 5
ATOM 5466 O O . ALA A 1 48 ? -9.197 -7.348 -3.593 1.00 0.00 48 ALA A O 5
ATOM 5473 N N . LEU A 1 49 ? -9.066 -5.257 -2.807 1.00 0.00 49 LEU A N 5
ATOM 5474 C CA . LEU A 1 49 ? -8.559 -5.659 -1.512 1.00 0.00 49 LEU A CA 5
ATOM 5475 C C . LEU A 1 49 ? -9.743 -5.934 -0.592 1.00 0.00 49 LEU A C 5
ATOM 5476 O O . LEU A 1 49 ? -9.585 -6.283 0.565 1.00 0.00 49 LEU A O 5
ATOM 5492 N N . GLY A 1 50 ? -10.946 -5.682 -1.107 1.00 0.00 50 GLY A N 5
ATOM 5493 C CA . GLY A 1 50 ? -12.176 -5.962 -0.384 1.00 0.00 50 GLY A CA 5
ATOM 5494 C C . GLY A 1 50 ? -12.437 -5.017 0.767 1.00 0.00 50 GLY A C 5
ATOM 5495 O O . GLY A 1 50 ? -13.506 -5.043 1.369 1.00 0.00 50 GLY A O 5
ATOM 5499 N N . MET A 1 51 ? -11.466 -4.184 1.075 1.00 0.00 51 MET A N 5
ATOM 5500 C CA . MET A 1 51 ? -11.606 -3.250 2.167 1.00 0.00 51 MET A CA 5
ATOM 5501 C C . MET A 1 51 ? -12.467 -2.100 1.705 1.00 0.00 51 MET A C 5
ATOM 5502 O O . MET A 1 51 ? -13.425 -1.727 2.365 1.00 0.00 51 MET A O 5
ATOM 5516 N N . THR A 1 52 ? -12.124 -1.571 0.523 1.00 0.00 52 THR A N 5
ATOM 5517 C CA . THR A 1 52 ? -12.876 -0.519 -0.193 1.00 0.00 52 THR A CA 5
ATOM 5518 C C . THR A 1 52 ? -13.168 0.717 0.681 1.00 0.00 52 THR A C 5
ATOM 5519 O O . THR A 1 52 ? -14.102 1.460 0.417 1.00 0.00 52 THR A O 5
ATOM 5530 N N . SER A 1 53 ? -12.335 0.947 1.666 1.00 0.00 53 SER A N 5
ATOM 5531 C CA . SER A 1 53 ? -12.542 2.018 2.613 1.00 0.00 53 SER A CA 5
ATOM 5532 C C . SER A 1 53 ? -12.412 3.377 1.937 1.00 0.00 53 SER A C 5
ATOM 5533 O O . SER A 1 53 ? -11.347 3.731 1.426 1.00 0.00 53 SER A O 5
ATOM 5541 N N . SER A 1 54 ? -13.499 4.124 1.948 1.00 0.00 54 SER A N 5
ATOM 5542 C CA . SER A 1 54 ? -13.586 5.418 1.298 1.00 0.00 54 SER A CA 5
ATOM 5543 C C . SER A 1 54 ? -12.573 6.391 1.914 1.00 0.00 54 SER A C 5
ATOM 5544 O O . SER A 1 54 ? -11.904 7.165 1.199 1.00 0.00 54 SER A O 5
ATOM 5552 N N . GLN A 1 55 ? -12.437 6.299 3.224 1.00 0.00 55 GLN A N 5
ATOM 5553 C CA . GLN A 1 55 ? -11.524 7.114 3.991 1.00 0.00 55 GLN A CA 5
ATOM 5554 C C . GLN A 1 55 ? -10.086 6.759 3.684 1.00 0.00 55 GLN A C 5
ATOM 5555 O O . GLN A 1 55 ? -9.247 7.647 3.472 1.00 0.00 55 GLN A O 5
ATOM 5569 N N . ASP A 1 56 ? -9.798 5.476 3.644 1.00 0.00 56 ASP A N 5
ATOM 5570 C CA . ASP A 1 56 ? -8.438 5.029 3.418 1.00 0.00 56 ASP A CA 5
ATOM 5571 C C . ASP A 1 56 ? -8.009 5.277 2.016 1.00 0.00 56 ASP A C 5
ATOM 5572 O O . ASP A 1 56 ? -6.901 5.726 1.797 1.00 0.00 56 ASP A O 5
ATOM 5581 N N . ARG A 1 57 ? -8.902 5.043 1.051 1.00 0.00 57 ARG A N 5
ATOM 5582 C CA . ARG A 1 57 ? -8.577 5.271 -0.357 1.00 0.00 57 ARG A CA 5
ATOM 5583 C C . ARG A 1 57 ? -8.224 6.715 -0.633 1.00 0.00 57 ARG A C 5
ATOM 5584 O O . ARG A 1 57 ? -7.374 6.994 -1.462 1.00 0.00 57 ARG A O 5
ATOM 5605 N N . ALA A 1 58 ? -8.825 7.625 0.115 1.00 0.00 58 ALA A N 5
ATOM 5606 C CA . ALA A 1 58 ? -8.562 9.048 -0.049 1.00 0.00 58 ALA A CA 5
ATOM 5607 C C . ALA A 1 58 ? -7.242 9.438 0.615 1.00 0.00 58 ALA A C 5
ATOM 5608 O O . ALA A 1 58 ? -6.818 10.594 0.560 1.00 0.00 58 ALA A O 5
ATOM 5615 N N . LEU A 1 59 ? -6.604 8.484 1.249 1.00 0.00 59 LEU A N 5
ATOM 5616 C CA . LEU A 1 59 ? -5.352 8.738 1.898 1.00 0.00 59 LEU A CA 5
ATOM 5617 C C . LEU A 1 59 ? -4.231 7.946 1.246 1.00 0.00 59 LEU A C 5
ATOM 5618 O O . LEU A 1 59 ? -3.165 8.497 0.918 1.00 0.00 59 LEU A O 5
ATOM 5634 N N . VAL A 1 60 ? -4.476 6.660 1.035 1.00 0.00 60 VAL A N 5
ATOM 5635 C CA . VAL A 1 60 ? -3.511 5.773 0.399 1.00 0.00 60 VAL A CA 5
ATOM 5636 C C . VAL A 1 60 ? -3.181 6.252 -1.007 1.00 0.00 60 VAL A C 5
ATOM 5637 O O . VAL A 1 60 ? -2.076 6.101 -1.466 1.00 0.00 60 VAL A O 5
ATOM 5650 N N . LYS A 1 61 ? -4.118 6.943 -1.613 1.00 0.00 61 LYS A N 5
ATOM 5651 C CA . LYS A 1 61 ? -3.985 7.382 -3.004 1.00 0.00 61 LYS A CA 5
ATOM 5652 C C . LYS A 1 61 ? -2.901 8.423 -3.095 1.00 0.00 61 LYS A C 5
ATOM 5653 O O . LYS A 1 61 ? -2.096 8.444 -4.020 1.00 0.00 61 LYS A O 5
ATOM 5672 N N . LYS A 1 62 ? -2.854 9.217 -2.073 1.00 0.00 62 LYS A N 5
ATOM 5673 C CA . LYS A 1 62 ? -1.927 10.304 -1.975 1.00 0.00 62 LYS A CA 5
ATOM 5674 C C . LYS A 1 62 ? -0.580 9.758 -1.595 1.00 0.00 62 LYS A C 5
ATOM 5675 O O . LYS A 1 62 ? 0.440 10.131 -2.145 1.00 0.00 62 LYS A O 5
ATOM 5694 N N . LYS A 1 63 ? -0.603 8.832 -0.685 1.00 0.00 63 LYS A N 5
ATOM 5695 C CA . LYS A 1 63 ? 0.600 8.252 -0.185 1.00 0.00 63 LYS A CA 5
ATOM 5696 C C . LYS A 1 63 ? 1.277 7.390 -1.226 1.00 0.00 63 LYS A C 5
ATOM 5697 O O . LYS A 1 63 ? 2.452 7.455 -1.373 1.00 0.00 63 LYS A O 5
ATOM 5716 N N . LEU A 1 64 ? 0.517 6.606 -1.960 1.00 0.00 64 LEU A N 5
ATOM 5717 C CA . LEU A 1 64 ? 1.092 5.687 -2.933 1.00 0.00 64 LEU A CA 5
ATOM 5718 C C . LEU A 1 64 ? 1.780 6.438 -4.070 1.00 0.00 64 LEU A C 5
ATOM 5719 O O . LEU A 1 64 ? 2.791 5.983 -4.606 1.00 0.00 64 LEU A O 5
ATOM 5735 N N . LYS A 1 65 ? 1.272 7.614 -4.386 1.00 0.00 65 LYS A N 5
ATOM 5736 C CA . LYS A 1 65 ? 1.837 8.382 -5.479 1.00 0.00 65 LYS A CA 5
ATOM 5737 C C . LYS A 1 65 ? 3.078 9.154 -5.032 1.00 0.00 65 LYS A C 5
ATOM 5738 O O . LYS A 1 65 ? 3.886 9.577 -5.858 1.00 0.00 65 LYS A O 5
ATOM 5757 N N . GLU A 1 66 ? 3.230 9.339 -3.734 1.00 0.00 66 GLU A N 5
ATOM 5758 C CA . GLU A 1 66 ? 4.408 10.007 -3.211 1.00 0.00 66 GLU A CA 5
ATOM 5759 C C . GLU A 1 66 ? 5.370 8.994 -2.619 1.00 0.00 66 GLU A C 5
ATOM 5760 O O . GLU A 1 66 ? 6.531 9.285 -2.427 1.00 0.00 66 GLU A O 5
ATOM 5772 N N . MET A 1 67 ? 4.883 7.784 -2.374 1.00 0.00 67 MET A N 5
ATOM 5773 C CA . MET A 1 67 ? 5.659 6.732 -1.725 1.00 0.00 67 MET A CA 5
ATOM 5774 C C . MET A 1 67 ? 6.874 6.410 -2.554 1.00 0.00 67 MET A C 5
ATOM 5775 O O . MET A 1 67 ? 7.933 6.201 -2.044 1.00 0.00 67 MET A O 5
ATOM 5789 N N . LYS A 1 68 ? 6.714 6.513 -3.834 1.00 0.00 68 LYS A N 5
ATOM 5790 C CA . LYS A 1 68 ? 7.774 6.252 -4.796 1.00 0.00 68 LYS A CA 5
ATOM 5791 C C . LYS A 1 68 ? 8.875 7.327 -4.774 1.00 0.00 68 LYS A C 5
ATOM 5792 O O . LYS A 1 68 ? 9.952 7.127 -5.320 1.00 0.00 68 LYS A O 5
ATOM 5811 N N . MET A 1 69 ? 8.612 8.435 -4.126 1.00 0.00 69 MET A N 5
ATOM 5812 C CA . MET A 1 69 ? 9.607 9.487 -4.001 1.00 0.00 69 MET A CA 5
ATOM 5813 C C . MET A 1 69 ? 9.883 9.740 -2.524 1.00 0.00 69 MET A C 5
ATOM 5814 O O . MET A 1 69 ? 10.636 10.653 -2.154 1.00 0.00 69 MET A O 5
ATOM 5828 N N . SER A 1 70 ? 9.282 8.916 -1.679 1.00 0.00 70 SER A N 5
ATOM 5829 C CA . SER A 1 70 ? 9.402 9.090 -0.254 1.00 0.00 70 SER A CA 5
ATOM 5830 C C . SER A 1 70 ? 10.006 7.858 0.410 1.00 0.00 70 SER A C 5
ATOM 5831 O O . SER A 1 70 ? 10.776 8.000 1.307 1.00 0.00 70 SER A O 5
ATOM 5839 N N . LEU A 1 71 ? 9.715 6.668 -0.123 1.00 0.00 71 LEU A N 5
ATOM 5840 C CA . LEU A 1 71 ? 10.062 5.354 0.491 1.00 0.00 71 LEU A CA 5
ATOM 5841 C C . LEU A 1 71 ? 11.496 5.257 1.001 1.00 0.00 71 LEU A C 5
ATOM 5842 O O . LEU A 1 71 ? 11.765 4.620 2.019 1.00 0.00 71 LEU A O 5
ATOM 5858 N N . GLU A 1 72 ? 12.394 5.870 0.286 1.00 0.00 72 GLU A N 5
ATOM 5859 C CA . GLU A 1 72 ? 13.783 5.888 0.658 1.00 0.00 72 GLU A CA 5
ATOM 5860 C C . GLU A 1 72 ? 14.040 6.841 1.817 1.00 0.00 72 GLU A C 5
ATOM 5861 O O . GLU A 1 72 ? 14.601 6.467 2.849 1.00 0.00 72 GLU A O 5
ATOM 5873 N N . LYS A 1 73 ? 13.555 8.033 1.661 1.00 0.00 73 LYS A N 5
ATOM 5874 C CA . LYS A 1 73 ? 13.920 9.130 2.515 1.00 0.00 73 LYS A CA 5
ATOM 5875 C C . LYS A 1 73 ? 13.058 9.180 3.760 1.00 0.00 73 LYS A C 5
ATOM 5876 O O . LYS A 1 73 ? 13.520 9.542 4.840 1.00 0.00 73 LYS A O 5
ATOM 5895 N N . ALA A 1 74 ? 11.826 8.810 3.599 1.00 0.00 74 ALA A N 5
ATOM 5896 C CA . ALA A 1 74 ? 10.856 8.852 4.634 1.00 0.00 74 ALA A CA 5
ATOM 5897 C C . ALA A 1 74 ? 9.806 7.803 4.349 1.00 0.00 74 ALA A C 5
ATOM 5898 O O . ALA A 1 74 ? 10.001 6.653 4.765 1.00 0.00 74 ALA A O 5
ATOM 5906 N N . GLY A 1 1 ? 17.729 -5.424 -0.133 1.00 0.00 1 GLY A N 6
ATOM 5907 C CA . GLY A 1 1 ? 17.117 -4.214 -0.660 1.00 0.00 1 GLY A CA 6
ATOM 5908 C C . GLY A 1 1 ? 16.356 -3.499 0.416 1.00 0.00 1 GLY A C 6
ATOM 5909 O O . GLY A 1 1 ? 16.293 -3.984 1.550 1.00 0.00 1 GLY A O 6
ATOM 5915 N N . HIS A 1 2 ? 15.778 -2.362 0.089 1.00 0.00 2 HIS A N 6
ATOM 5916 C CA . HIS A 1 2 ? 15.021 -1.578 1.070 1.00 0.00 2 HIS A CA 6
ATOM 5917 C C . HIS A 1 2 ? 13.867 -0.835 0.393 1.00 0.00 2 HIS A C 6
ATOM 5918 O O . HIS A 1 2 ? 12.947 -0.353 1.060 1.00 0.00 2 HIS A O 6
ATOM 5932 N N . MET A 1 3 ? 13.923 -0.733 -0.926 1.00 0.00 3 MET A N 6
ATOM 5933 C CA . MET A 1 3 ? 12.941 0.018 -1.660 1.00 0.00 3 MET A CA 6
ATOM 5934 C C . MET A 1 3 ? 11.659 -0.781 -1.784 1.00 0.00 3 MET A C 6
ATOM 5935 O O . MET A 1 3 ? 11.676 -1.996 -1.639 1.00 0.00 3 MET A O 6
ATOM 5949 N N . VAL A 1 4 ? 10.560 -0.112 -2.102 1.00 0.00 4 VAL A N 6
ATOM 5950 C CA . VAL A 1 4 ? 9.236 -0.748 -2.077 1.00 0.00 4 VAL A CA 6
ATOM 5951 C C . VAL A 1 4 ? 9.136 -1.907 -3.048 1.00 0.00 4 VAL A C 6
ATOM 5952 O O . VAL A 1 4 ? 8.569 -2.941 -2.739 1.00 0.00 4 VAL A O 6
ATOM 5965 N N . HIS A 1 5 ? 9.761 -1.755 -4.186 1.00 0.00 5 HIS A N 6
ATOM 5966 C CA . HIS A 1 5 ? 9.725 -2.753 -5.233 1.00 0.00 5 HIS A CA 6
ATOM 5967 C C . HIS A 1 5 ? 10.534 -3.996 -4.848 1.00 0.00 5 HIS A C 6
ATOM 5968 O O . HIS A 1 5 ? 10.447 -5.037 -5.497 1.00 0.00 5 HIS A O 6
ATOM 5982 N N . GLU A 1 6 ? 11.272 -3.879 -3.756 1.00 0.00 6 GLU A N 6
ATOM 5983 C CA . GLU A 1 6 ? 12.088 -4.952 -3.230 1.00 0.00 6 GLU A CA 6
ATOM 5984 C C . GLU A 1 6 ? 11.384 -5.586 -2.023 1.00 0.00 6 GLU A C 6
ATOM 5985 O O . GLU A 1 6 ? 11.894 -6.524 -1.404 1.00 0.00 6 GLU A O 6
ATOM 5997 N N . TRP A 1 7 ? 10.219 -5.057 -1.678 1.00 0.00 7 TRP A N 6
ATOM 5998 C CA . TRP A 1 7 ? 9.448 -5.600 -0.582 1.00 0.00 7 TRP A CA 6
ATOM 5999 C C . TRP A 1 7 ? 8.716 -6.820 -1.048 1.00 0.00 7 TRP A C 6
ATOM 6000 O O . TRP A 1 7 ? 8.371 -6.923 -2.225 1.00 0.00 7 TRP A O 6
ATOM 6021 N N . SER A 1 8 ? 8.493 -7.738 -0.151 1.00 0.00 8 SER A N 6
ATOM 6022 C CA . SER A 1 8 ? 7.847 -8.954 -0.492 1.00 0.00 8 SER A CA 6
ATOM 6023 C C . SER A 1 8 ? 6.386 -8.907 -0.044 1.00 0.00 8 SER A C 6
ATOM 6024 O O . SER A 1 8 ? 5.507 -8.597 -0.821 1.00 0.00 8 SER A O 6
ATOM 6032 N N . VAL A 1 9 ? 6.157 -9.138 1.231 1.00 0.00 9 VAL A N 6
ATOM 6033 C CA . VAL A 1 9 ? 4.824 -9.129 1.784 1.00 0.00 9 VAL A CA 6
ATOM 6034 C C . VAL A 1 9 ? 4.884 -8.444 3.123 1.00 0.00 9 VAL A C 6
ATOM 6035 O O . VAL A 1 9 ? 4.345 -7.372 3.297 1.00 0.00 9 VAL A O 6
ATOM 6048 N N . GLN A 1 10 ? 5.670 -9.003 4.043 1.00 0.00 10 GLN A N 6
ATOM 6049 C CA . GLN A 1 10 ? 5.734 -8.455 5.404 1.00 0.00 10 GLN A CA 6
ATOM 6050 C C . GLN A 1 10 ? 6.549 -7.160 5.486 1.00 0.00 10 GLN A C 6
ATOM 6051 O O . GLN A 1 10 ? 6.796 -6.637 6.554 1.00 0.00 10 GLN A O 6
ATOM 6065 N N . GLN A 1 11 ? 6.973 -6.675 4.352 1.00 0.00 11 GLN A N 6
ATOM 6066 C CA . GLN A 1 11 ? 7.662 -5.411 4.285 1.00 0.00 11 GLN A CA 6
ATOM 6067 C C . GLN A 1 11 ? 6.755 -4.304 3.754 1.00 0.00 11 GLN A C 6
ATOM 6068 O O . GLN A 1 11 ? 7.068 -3.129 3.894 1.00 0.00 11 GLN A O 6
ATOM 6082 N N . VAL A 1 12 ? 5.606 -4.686 3.191 1.00 0.00 12 VAL A N 6
ATOM 6083 C CA . VAL A 1 12 ? 4.659 -3.715 2.628 1.00 0.00 12 VAL A CA 6
ATOM 6084 C C . VAL A 1 12 ? 3.806 -3.107 3.769 1.00 0.00 12 VAL A C 6
ATOM 6085 O O . VAL A 1 12 ? 3.311 -1.975 3.682 1.00 0.00 12 VAL A O 6
ATOM 6098 N N . SER A 1 13 ? 3.689 -3.858 4.861 1.00 0.00 13 SER A N 6
ATOM 6099 C CA . SER A 1 13 ? 2.911 -3.468 6.007 1.00 0.00 13 SER A CA 6
ATOM 6100 C C . SER A 1 13 ? 3.503 -2.283 6.729 1.00 0.00 13 SER A C 6
ATOM 6101 O O . SER A 1 13 ? 2.770 -1.424 7.193 1.00 0.00 13 SER A O 6
ATOM 6109 N N . HIS A 1 14 ? 4.827 -2.218 6.780 1.00 0.00 14 HIS A N 6
ATOM 6110 C CA . HIS A 1 14 ? 5.542 -1.119 7.461 1.00 0.00 14 HIS A CA 6
ATOM 6111 C C . HIS A 1 14 ? 5.144 0.221 6.869 1.00 0.00 14 HIS A C 6
ATOM 6112 O O . HIS A 1 14 ? 5.102 1.238 7.566 1.00 0.00 14 HIS A O 6
ATOM 6126 N N . TRP A 1 15 ? 4.848 0.209 5.589 1.00 0.00 15 TRP A N 6
ATOM 6127 C CA . TRP A 1 15 ? 4.340 1.368 4.932 1.00 0.00 15 TRP A CA 6
ATOM 6128 C C . TRP A 1 15 ? 2.904 1.598 5.365 1.00 0.00 15 TRP A C 6
ATOM 6129 O O . TRP A 1 15 ? 2.620 2.601 5.997 1.00 0.00 15 TRP A O 6
ATOM 6150 N N . LEU A 1 16 ? 2.031 0.617 5.081 1.00 0.00 16 LEU A N 6
ATOM 6151 C CA . LEU A 1 16 ? 0.582 0.684 5.375 1.00 0.00 16 LEU A CA 6
ATOM 6152 C C . LEU A 1 16 ? 0.293 1.166 6.786 1.00 0.00 16 LEU A C 6
ATOM 6153 O O . LEU A 1 16 ? -0.441 2.125 6.979 1.00 0.00 16 LEU A O 6
ATOM 6169 N N . VAL A 1 17 ? 0.913 0.538 7.753 1.00 0.00 17 VAL A N 6
ATOM 6170 C CA . VAL A 1 17 ? 0.709 0.852 9.154 1.00 0.00 17 VAL A CA 6
ATOM 6171 C C . VAL A 1 17 ? 1.125 2.305 9.461 1.00 0.00 17 VAL A C 6
ATOM 6172 O O . VAL A 1 17 ? 0.558 2.951 10.348 1.00 0.00 17 VAL A O 6
ATOM 6185 N N . GLY A 1 18 ? 2.016 2.839 8.647 1.00 0.00 18 GLY A N 6
ATOM 6186 C CA . GLY A 1 18 ? 2.528 4.163 8.866 1.00 0.00 18 GLY A CA 6
ATOM 6187 C C . GLY A 1 18 ? 1.507 5.204 8.507 1.00 0.00 18 GLY A C 6
ATOM 6188 O O . GLY A 1 18 ? 1.393 6.231 9.175 1.00 0.00 18 GLY A O 6
ATOM 6192 N N . LEU A 1 19 ? 0.721 4.924 7.485 1.00 0.00 19 LEU A N 6
ATOM 6193 C CA . LEU A 1 19 ? -0.310 5.857 7.052 1.00 0.00 19 LEU A CA 6
ATOM 6194 C C . LEU A 1 19 ? -1.668 5.476 7.622 1.00 0.00 19 LEU A C 6
ATOM 6195 O O . LEU A 1 19 ? -2.682 5.962 7.165 1.00 0.00 19 LEU A O 6
ATOM 6211 N N . SER A 1 20 ? -1.655 4.611 8.646 1.00 0.00 20 SER A N 6
ATOM 6212 C CA . SER A 1 20 ? -2.868 4.140 9.351 1.00 0.00 20 SER A CA 6
ATOM 6213 C C . SER A 1 20 ? -3.671 3.142 8.514 1.00 0.00 20 SER A C 6
ATOM 6214 O O . SER A 1 20 ? -4.764 2.737 8.868 1.00 0.00 20 SER A O 6
ATOM 6222 N N . LEU A 1 21 ? -3.045 2.652 7.495 1.00 0.00 21 LEU A N 6
ATOM 6223 C CA . LEU A 1 21 ? -3.622 1.709 6.546 1.00 0.00 21 LEU A CA 6
ATOM 6224 C C . LEU A 1 21 ? -3.292 0.303 6.990 1.00 0.00 21 LEU A C 6
ATOM 6225 O O . LEU A 1 21 ? -3.302 -0.629 6.205 1.00 0.00 21 LEU A O 6
ATOM 6241 N N . ASP A 1 22 ? -2.997 0.168 8.275 1.00 0.00 22 ASP A N 6
ATOM 6242 C CA . ASP A 1 22 ? -2.770 -1.121 8.937 1.00 0.00 22 ASP A CA 6
ATOM 6243 C C . ASP A 1 22 ? -3.922 -2.075 8.658 1.00 0.00 22 ASP A C 6
ATOM 6244 O O . ASP A 1 22 ? -3.730 -3.284 8.493 1.00 0.00 22 ASP A O 6
ATOM 6253 N N . GLN A 1 23 ? -5.100 -1.496 8.531 1.00 0.00 23 GLN A N 6
ATOM 6254 C CA . GLN A 1 23 ? -6.330 -2.217 8.247 1.00 0.00 23 GLN A CA 6
ATOM 6255 C C . GLN A 1 23 ? -6.254 -2.908 6.864 1.00 0.00 23 GLN A C 6
ATOM 6256 O O . GLN A 1 23 ? -6.907 -3.911 6.621 1.00 0.00 23 GLN A O 6
ATOM 6270 N N . TYR A 1 24 ? -5.390 -2.399 6.004 1.00 0.00 24 TYR A N 6
ATOM 6271 C CA . TYR A 1 24 ? -5.245 -2.917 4.665 1.00 0.00 24 TYR A CA 6
ATOM 6272 C C . TYR A 1 24 ? -4.265 -4.067 4.612 1.00 0.00 24 TYR A C 6
ATOM 6273 O O . TYR A 1 24 ? -4.338 -4.892 3.701 1.00 0.00 24 TYR A O 6
ATOM 6291 N N . VAL A 1 25 ? -3.364 -4.147 5.602 1.00 0.00 25 VAL A N 6
ATOM 6292 C CA . VAL A 1 25 ? -2.365 -5.238 5.657 1.00 0.00 25 VAL A CA 6
ATOM 6293 C C . VAL A 1 25 ? -3.057 -6.595 5.680 1.00 0.00 25 VAL A C 6
ATOM 6294 O O . VAL A 1 25 ? -2.585 -7.546 5.061 1.00 0.00 25 VAL A O 6
ATOM 6307 N N . SER A 1 26 ? -4.219 -6.638 6.326 1.00 0.00 26 SER A N 6
ATOM 6308 C CA . SER A 1 26 ? -5.034 -7.838 6.457 1.00 0.00 26 SER A CA 6
ATOM 6309 C C . SER A 1 26 ? -5.274 -8.511 5.088 1.00 0.00 26 SER A C 6
ATOM 6310 O O . SER A 1 26 ? -5.301 -9.743 4.980 1.00 0.00 26 SER A O 6
ATOM 6318 N N . GLU A 1 27 ? -5.416 -7.715 4.045 1.00 0.00 27 GLU A N 6
ATOM 6319 C CA . GLU A 1 27 ? -5.635 -8.265 2.741 1.00 0.00 27 GLU A CA 6
ATOM 6320 C C . GLU A 1 27 ? -4.386 -8.099 1.858 1.00 0.00 27 GLU A C 6
ATOM 6321 O O . GLU A 1 27 ? -4.094 -8.956 1.047 1.00 0.00 27 GLU A O 6
ATOM 6333 N N . PHE A 1 28 ? -3.621 -7.011 2.058 1.00 0.00 28 PHE A N 6
ATOM 6334 C CA . PHE A 1 28 ? -2.348 -6.796 1.327 1.00 0.00 28 PHE A CA 6
ATOM 6335 C C . PHE A 1 28 ? -1.422 -7.999 1.486 1.00 0.00 28 PHE A C 6
ATOM 6336 O O . PHE A 1 28 ? -0.817 -8.470 0.523 1.00 0.00 28 PHE A O 6
ATOM 6353 N N . SER A 1 29 ? -1.393 -8.539 2.688 1.00 0.00 29 SER A N 6
ATOM 6354 C CA . SER A 1 29 ? -0.568 -9.673 3.002 1.00 0.00 29 SER A CA 6
ATOM 6355 C C . SER A 1 29 ? -1.146 -10.954 2.373 1.00 0.00 29 SER A C 6
ATOM 6356 O O . SER A 1 29 ? -0.414 -11.878 2.028 1.00 0.00 29 SER A O 6
ATOM 6364 N N . ALA A 1 30 ? -2.442 -10.967 2.140 1.00 0.00 30 ALA A N 6
ATOM 6365 C CA . ALA A 1 30 ? -3.112 -12.146 1.641 1.00 0.00 30 ALA A CA 6
ATOM 6366 C C . ALA A 1 30 ? -2.869 -12.318 0.160 1.00 0.00 30 ALA A C 6
ATOM 6367 O O . ALA A 1 30 ? -2.757 -13.439 -0.337 1.00 0.00 30 ALA A O 6
ATOM 6374 N N . GLN A 1 31 ? -2.769 -11.213 -0.546 1.00 0.00 31 GLN A N 6
ATOM 6375 C CA . GLN A 1 31 ? -2.562 -11.275 -1.988 1.00 0.00 31 GLN A CA 6
ATOM 6376 C C . GLN A 1 31 ? -1.088 -11.156 -2.304 1.00 0.00 31 GLN A C 6
ATOM 6377 O O . GLN A 1 31 ? -0.688 -11.261 -3.471 1.00 0.00 31 GLN A O 6
ATOM 6391 N N . ASN A 1 32 ? -0.277 -10.951 -1.245 1.00 0.00 32 ASN A N 6
ATOM 6392 C CA . ASN A 1 32 ? 1.164 -10.787 -1.352 1.00 0.00 32 ASN A CA 6
ATOM 6393 C C . ASN A 1 32 ? 1.463 -9.545 -2.162 1.00 0.00 32 ASN A C 6
ATOM 6394 O O . ASN A 1 32 ? 2.310 -9.544 -3.069 1.00 0.00 32 ASN A O 6
ATOM 6405 N N . ILE A 1 33 ? 0.734 -8.486 -1.830 1.00 0.00 33 ILE A N 6
ATOM 6406 C CA . ILE A 1 33 ? 0.881 -7.214 -2.478 1.00 0.00 33 ILE A CA 6
ATOM 6407 C C . ILE A 1 33 ? 2.227 -6.628 -2.096 1.00 0.00 33 ILE A C 6
ATOM 6408 O O . ILE A 1 33 ? 2.445 -6.278 -0.945 1.00 0.00 33 ILE A O 6
ATOM 6424 N N . SER A 1 34 ? 3.125 -6.567 -3.028 1.00 0.00 34 SER A N 6
ATOM 6425 C CA . SER A 1 34 ? 4.418 -6.024 -2.754 1.00 0.00 34 SER A CA 6
ATOM 6426 C C . SER A 1 34 ? 4.477 -4.616 -3.318 1.00 0.00 34 SER A C 6
ATOM 6427 O O . SER A 1 34 ? 3.458 -4.076 -3.782 1.00 0.00 34 SER A O 6
ATOM 6435 N N . GLY A 1 35 ? 5.672 -4.048 -3.347 1.00 0.00 35 GLY A N 6
ATOM 6436 C CA . GLY A 1 35 ? 5.886 -2.737 -3.901 1.00 0.00 35 GLY A CA 6
ATOM 6437 C C . GLY A 1 35 ? 5.577 -2.691 -5.375 1.00 0.00 35 GLY A C 6
ATOM 6438 O O . GLY A 1 35 ? 5.269 -1.631 -5.912 1.00 0.00 35 GLY A O 6
ATOM 6442 N N . GLU A 1 36 ? 5.624 -3.860 -6.011 1.00 0.00 36 GLU A N 6
ATOM 6443 C CA . GLU A 1 36 ? 5.298 -4.013 -7.411 1.00 0.00 36 GLU A CA 6
ATOM 6444 C C . GLU A 1 36 ? 3.864 -3.556 -7.644 1.00 0.00 36 GLU A C 6
ATOM 6445 O O . GLU A 1 36 ? 3.571 -2.830 -8.594 1.00 0.00 36 GLU A O 6
ATOM 6457 N N . GLN A 1 37 ? 2.994 -3.937 -6.744 1.00 0.00 37 GLN A N 6
ATOM 6458 C CA . GLN A 1 37 ? 1.613 -3.578 -6.864 1.00 0.00 37 GLN A CA 6
ATOM 6459 C C . GLN A 1 37 ? 1.292 -2.309 -6.098 1.00 0.00 37 GLN A C 6
ATOM 6460 O O . GLN A 1 37 ? 0.343 -1.631 -6.422 1.00 0.00 37 GLN A O 6
ATOM 6474 N N . LEU A 1 38 ? 2.124 -1.998 -5.117 1.00 0.00 38 LEU A N 6
ATOM 6475 C CA . LEU A 1 38 ? 2.001 -0.809 -4.266 1.00 0.00 38 LEU A CA 6
ATOM 6476 C C . LEU A 1 38 ? 2.133 0.458 -5.126 1.00 0.00 38 LEU A C 6
ATOM 6477 O O . LEU A 1 38 ? 1.296 1.345 -5.070 1.00 0.00 38 LEU A O 6
ATOM 6493 N N . LEU A 1 39 ? 3.174 0.509 -5.932 1.00 0.00 39 LEU A N 6
ATOM 6494 C CA . LEU A 1 39 ? 3.451 1.678 -6.765 1.00 0.00 39 LEU A CA 6
ATOM 6495 C C . LEU A 1 39 ? 2.367 1.914 -7.795 1.00 0.00 39 LEU A C 6
ATOM 6496 O O . LEU A 1 39 ? 2.007 3.052 -8.081 1.00 0.00 39 LEU A O 6
ATOM 6512 N N . GLN A 1 40 ? 1.856 0.851 -8.353 1.00 0.00 40 GLN A N 6
ATOM 6513 C CA . GLN A 1 40 ? 0.856 0.973 -9.399 1.00 0.00 40 GLN A CA 6
ATOM 6514 C C . GLN A 1 40 ? -0.591 0.850 -8.873 1.00 0.00 40 GLN A C 6
ATOM 6515 O O . GLN A 1 40 ? -1.530 0.765 -9.666 1.00 0.00 40 GLN A O 6
ATOM 6529 N N . LEU A 1 41 ? -0.756 0.881 -7.549 1.00 0.00 41 LEU A N 6
ATOM 6530 C CA . LEU A 1 41 ? -2.063 0.808 -6.902 1.00 0.00 41 LEU A CA 6
ATOM 6531 C C . LEU A 1 41 ? -3.071 1.796 -7.463 1.00 0.00 41 LEU A C 6
ATOM 6532 O O . LEU A 1 41 ? -2.783 2.975 -7.692 1.00 0.00 41 LEU A O 6
ATOM 6548 N N . ASP A 1 42 ? -4.244 1.307 -7.651 1.00 0.00 42 ASP A N 6
ATOM 6549 C CA . ASP A 1 42 ? -5.332 2.062 -8.189 1.00 0.00 42 ASP A CA 6
ATOM 6550 C C . ASP A 1 42 ? -6.560 1.718 -7.383 1.00 0.00 42 ASP A C 6
ATOM 6551 O O . ASP A 1 42 ? -6.530 0.733 -6.627 1.00 0.00 42 ASP A O 6
ATOM 6560 N N . GLY A 1 43 ? -7.615 2.515 -7.515 1.00 0.00 43 GLY A N 6
ATOM 6561 C CA . GLY A 1 43 ? -8.857 2.277 -6.829 1.00 0.00 43 GLY A CA 6
ATOM 6562 C C . GLY A 1 43 ? -9.371 0.892 -7.075 1.00 0.00 43 GLY A C 6
ATOM 6563 O O . GLY A 1 43 ? -9.827 0.249 -6.154 1.00 0.00 43 GLY A O 6
ATOM 6567 N N . ASN A 1 44 ? -9.226 0.416 -8.315 1.00 0.00 44 ASN A N 6
ATOM 6568 C CA . ASN A 1 44 ? -9.629 -0.933 -8.692 1.00 0.00 44 ASN A CA 6
ATOM 6569 C C . ASN A 1 44 ? -9.021 -1.954 -7.783 1.00 0.00 44 ASN A C 6
ATOM 6570 O O . ASN A 1 44 ? -9.710 -2.859 -7.300 1.00 0.00 44 ASN A O 6
ATOM 6581 N N . LYS A 1 45 ? -7.743 -1.786 -7.509 1.00 0.00 45 LYS A N 6
ATOM 6582 C CA . LYS A 1 45 ? -7.037 -2.674 -6.631 1.00 0.00 45 LYS A CA 6
ATOM 6583 C C . LYS A 1 45 ? -7.558 -2.513 -5.215 1.00 0.00 45 LYS A C 6
ATOM 6584 O O . LYS A 1 45 ? -7.957 -3.468 -4.606 1.00 0.00 45 LYS A O 6
ATOM 6603 N N . LEU A 1 46 ? -7.631 -1.270 -4.751 1.00 0.00 46 LEU A N 6
ATOM 6604 C CA . LEU A 1 46 ? -8.063 -0.931 -3.372 1.00 0.00 46 LEU A CA 6
ATOM 6605 C C . LEU A 1 46 ? -9.452 -1.479 -3.055 1.00 0.00 46 LEU A C 6
ATOM 6606 O O . LEU A 1 46 ? -9.779 -1.803 -1.886 1.00 0.00 46 LEU A O 6
ATOM 6622 N N . LYS A 1 47 ? -10.262 -1.557 -4.074 1.00 0.00 47 LYS A N 6
ATOM 6623 C CA . LYS A 1 47 ? -11.591 -2.077 -3.968 1.00 0.00 47 LYS A CA 6
ATOM 6624 C C . LYS A 1 47 ? -11.556 -3.605 -3.974 1.00 0.00 47 LYS A C 6
ATOM 6625 O O . LYS A 1 47 ? -12.271 -4.253 -3.209 1.00 0.00 47 LYS A O 6
ATOM 6644 N N . ALA A 1 48 ? -10.663 -4.166 -4.780 1.00 0.00 48 ALA A N 6
ATOM 6645 C CA . ALA A 1 48 ? -10.482 -5.617 -4.884 1.00 0.00 48 ALA A CA 6
ATOM 6646 C C . ALA A 1 48 ? -9.831 -6.189 -3.614 1.00 0.00 48 ALA A C 6
ATOM 6647 O O . ALA A 1 48 ? -9.859 -7.397 -3.375 1.00 0.00 48 ALA A O 6
ATOM 6654 N N . LEU A 1 49 ? -9.259 -5.306 -2.800 1.00 0.00 49 LEU A N 6
ATOM 6655 C CA . LEU A 1 49 ? -8.718 -5.658 -1.490 1.00 0.00 49 LEU A CA 6
ATOM 6656 C C . LEU A 1 49 ? -9.864 -5.938 -0.501 1.00 0.00 49 LEU A C 6
ATOM 6657 O O . LEU A 1 49 ? -9.633 -6.289 0.648 1.00 0.00 49 LEU A O 6
ATOM 6673 N N . GLY A 1 50 ? -11.100 -5.724 -0.950 1.00 0.00 50 GLY A N 6
ATOM 6674 C CA . GLY A 1 50 ? -12.268 -5.998 -0.133 1.00 0.00 50 GLY A CA 6
ATOM 6675 C C . GLY A 1 50 ? -12.422 -5.021 0.996 1.00 0.00 50 GLY A C 6
ATOM 6676 O O . GLY A 1 50 ? -13.082 -5.302 1.988 1.00 0.00 50 GLY A O 6
ATOM 6680 N N . MET A 1 51 ? -11.794 -3.886 0.862 1.00 0.00 51 MET A N 6
ATOM 6681 C CA . MET A 1 51 ? -11.865 -2.884 1.883 1.00 0.00 51 MET A CA 6
ATOM 6682 C C . MET A 1 51 ? -12.755 -1.754 1.459 1.00 0.00 51 MET A C 6
ATOM 6683 O O . MET A 1 51 ? -13.780 -1.509 2.073 1.00 0.00 51 MET A O 6
ATOM 6697 N N . THR A 1 52 ? -12.337 -1.061 0.396 1.00 0.00 52 THR A N 6
ATOM 6698 C CA . THR A 1 52 ? -13.100 -0.004 -0.298 1.00 0.00 52 THR A CA 6
ATOM 6699 C C . THR A 1 52 ? -13.372 1.236 0.587 1.00 0.00 52 THR A C 6
ATOM 6700 O O . THR A 1 52 ? -14.164 2.102 0.219 1.00 0.00 52 THR A O 6
ATOM 6711 N N . SER A 1 53 ? -12.686 1.321 1.705 1.00 0.00 53 SER A N 6
ATOM 6712 C CA . SER A 1 53 ? -12.858 2.365 2.671 1.00 0.00 53 SER A CA 6
ATOM 6713 C C . SER A 1 53 ? -12.597 3.747 2.047 1.00 0.00 53 SER A C 6
ATOM 6714 O O . SER A 1 53 ? -11.517 4.000 1.500 1.00 0.00 53 SER A O 6
ATOM 6722 N N . SER A 1 54 ? -13.593 4.613 2.126 1.00 0.00 54 SER A N 6
ATOM 6723 C CA . SER A 1 54 ? -13.575 5.920 1.497 1.00 0.00 54 SER A CA 6
ATOM 6724 C C . SER A 1 54 ? -12.372 6.789 1.894 1.00 0.00 54 SER A C 6
ATOM 6725 O O . SER A 1 54 ? -11.849 7.545 1.059 1.00 0.00 54 SER A O 6
ATOM 6733 N N . GLN A 1 55 ? -11.915 6.690 3.139 1.00 0.00 55 GLN A N 6
ATOM 6734 C CA . GLN A 1 55 ? -10.804 7.523 3.554 1.00 0.00 55 GLN A CA 6
ATOM 6735 C C . GLN A 1 55 ? -9.499 6.959 3.084 1.00 0.00 55 GLN A C 6
ATOM 6736 O O . GLN A 1 55 ? -8.591 7.695 2.702 1.00 0.00 55 GLN A O 6
ATOM 6750 N N . ASP A 1 56 ? -9.436 5.657 3.042 1.00 0.00 56 ASP A N 6
ATOM 6751 C CA . ASP A 1 56 ? -8.250 4.958 2.611 1.00 0.00 56 ASP A CA 6
ATOM 6752 C C . ASP A 1 56 ? -8.062 5.202 1.166 1.00 0.00 56 ASP A C 6
ATOM 6753 O O . ASP A 1 56 ? -6.990 5.563 0.739 1.00 0.00 56 ASP A O 6
ATOM 6762 N N . ARG A 1 57 ? -9.166 5.090 0.432 1.00 0.00 57 ARG A N 6
ATOM 6763 C CA . ARG A 1 57 ? -9.232 5.307 -1.009 1.00 0.00 57 ARG A CA 6
ATOM 6764 C C . ARG A 1 57 ? -8.604 6.610 -1.443 1.00 0.00 57 ARG A C 6
ATOM 6765 O O . ARG A 1 57 ? -8.098 6.707 -2.545 1.00 0.00 57 ARG A O 6
ATOM 6786 N N . ALA A 1 58 ? -8.638 7.586 -0.575 1.00 0.00 58 ALA A N 6
ATOM 6787 C CA . ALA A 1 58 ? -8.064 8.870 -0.863 1.00 0.00 58 ALA A CA 6
ATOM 6788 C C . ALA A 1 58 ? -6.664 8.996 -0.260 1.00 0.00 58 ALA A C 6
ATOM 6789 O O . ALA A 1 58 ? -5.756 9.558 -0.883 1.00 0.00 58 ALA A O 6
ATOM 6796 N N . LEU A 1 59 ? -6.478 8.439 0.923 1.00 0.00 59 LEU A N 6
ATOM 6797 C CA . LEU A 1 59 ? -5.219 8.583 1.646 1.00 0.00 59 LEU A CA 6
ATOM 6798 C C . LEU A 1 59 ? -4.099 7.742 1.066 1.00 0.00 59 LEU A C 6
ATOM 6799 O O . LEU A 1 59 ? -3.006 8.262 0.785 1.00 0.00 59 LEU A O 6
ATOM 6815 N N . VAL A 1 60 ? -4.352 6.449 0.874 1.00 0.00 60 VAL A N 6
ATOM 6816 C CA . VAL A 1 60 ? -3.333 5.547 0.328 1.00 0.00 60 VAL A CA 6
ATOM 6817 C C . VAL A 1 60 ? -2.971 6.006 -1.075 1.00 0.00 60 VAL A C 6
ATOM 6818 O O . VAL A 1 60 ? -1.853 5.873 -1.519 1.00 0.00 60 VAL A O 6
ATOM 6831 N N . LYS A 1 61 ? -3.905 6.689 -1.664 1.00 0.00 61 LYS A N 6
ATOM 6832 C CA . LYS A 1 61 ? -3.842 7.106 -3.034 1.00 0.00 61 LYS A CA 6
ATOM 6833 C C . LYS A 1 61 ? -2.853 8.239 -3.186 1.00 0.00 61 LYS A C 6
ATOM 6834 O O . LYS A 1 61 ? -2.220 8.405 -4.221 1.00 0.00 61 LYS A O 6
ATOM 6853 N N . LYS A 1 62 ? -2.686 8.962 -2.129 1.00 0.00 62 LYS A N 6
ATOM 6854 C CA . LYS A 1 62 ? -1.765 10.060 -2.106 1.00 0.00 62 LYS A CA 6
ATOM 6855 C C . LYS A 1 62 ? -0.400 9.545 -1.697 1.00 0.00 62 LYS A C 6
ATOM 6856 O O . LYS A 1 62 ? 0.630 9.937 -2.238 1.00 0.00 62 LYS A O 6
ATOM 6875 N N . LYS A 1 63 ? -0.425 8.608 -0.797 1.00 0.00 63 LYS A N 6
ATOM 6876 C CA . LYS A 1 63 ? 0.766 8.040 -0.248 1.00 0.00 63 LYS A CA 6
ATOM 6877 C C . LYS A 1 63 ? 1.509 7.197 -1.291 1.00 0.00 63 LYS A C 6
ATOM 6878 O O . LYS A 1 63 ? 2.721 7.256 -1.390 1.00 0.00 63 LYS A O 6
ATOM 6897 N N . LEU A 1 64 ? 0.757 6.431 -2.069 1.00 0.00 64 LEU A N 6
ATOM 6898 C CA . LEU A 1 64 ? 1.317 5.525 -3.075 1.00 0.00 64 LEU A CA 6
ATOM 6899 C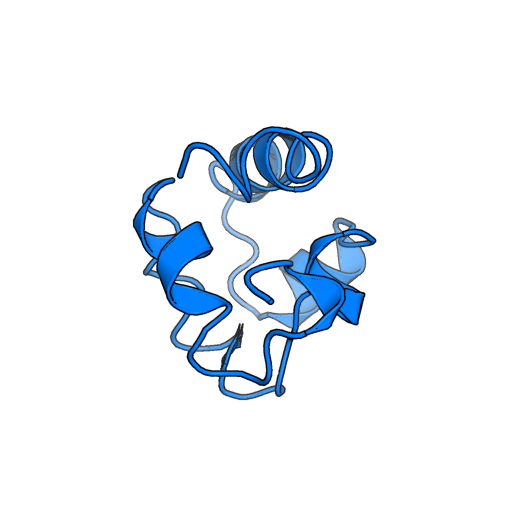 C . LEU A 1 64 ? 2.048 6.273 -4.182 1.00 0.00 64 LEU A C 6
ATOM 6900 O O . LEU A 1 64 ? 3.031 5.781 -4.737 1.00 0.00 64 LEU A O 6
ATOM 6916 N N . LYS A 1 65 ? 1.599 7.468 -4.476 1.00 0.00 65 LYS A N 6
ATOM 6917 C CA . LYS A 1 65 ? 2.220 8.229 -5.546 1.00 0.00 65 LYS A CA 6
ATOM 6918 C C . LYS A 1 65 ? 3.471 8.944 -5.071 1.00 0.00 65 LYS A C 6
ATOM 6919 O O . LYS A 1 65 ? 4.405 9.168 -5.840 1.00 0.00 65 LYS A O 6
ATOM 6938 N N . GLU A 1 66 ? 3.521 9.257 -3.793 1.00 0.00 66 GLU A N 6
ATOM 6939 C CA . GLU A 1 66 ? 4.687 9.909 -3.242 1.00 0.00 66 GLU A CA 6
ATOM 6940 C C . GLU A 1 66 ? 5.619 8.873 -2.637 1.00 0.00 66 GLU A C 6
ATOM 6941 O O . GLU A 1 66 ? 6.676 9.208 -2.112 1.00 0.00 66 GLU A O 6
ATOM 6953 N N . MET A 1 67 ? 5.232 7.605 -2.740 1.00 0.00 67 MET A N 6
ATOM 6954 C CA . MET A 1 67 ? 6.033 6.488 -2.240 1.00 0.00 67 MET A CA 6
ATOM 6955 C C . MET A 1 67 ? 7.419 6.532 -2.793 1.00 0.00 67 MET A C 6
ATOM 6956 O O . MET A 1 67 ? 8.371 6.345 -2.106 1.00 0.00 67 MET A O 6
ATOM 6970 N N . LYS A 1 68 ? 7.516 6.890 -4.010 1.00 0.00 68 LYS A N 6
ATOM 6971 C CA . LYS A 1 68 ? 8.784 6.870 -4.716 1.00 0.00 68 LYS A CA 6
ATOM 6972 C C . LYS A 1 68 ? 9.675 8.064 -4.404 1.00 0.00 68 LYS A C 6
ATOM 6973 O O . LYS A 1 68 ? 10.755 8.200 -4.953 1.00 0.00 68 LYS A O 6
ATOM 6992 N N . MET A 1 69 ? 9.221 8.902 -3.540 1.00 0.00 69 MET A N 6
ATOM 6993 C CA . MET A 1 69 ? 10.019 10.007 -3.071 1.00 0.00 69 MET A CA 6
ATOM 6994 C C . MET A 1 69 ? 10.025 10.009 -1.553 1.00 0.00 69 MET A C 6
ATOM 6995 O O . MET A 1 69 ? 10.578 10.917 -0.923 1.00 0.00 69 MET A O 6
ATOM 7009 N N . SER A 1 70 ? 9.420 8.985 -0.950 1.00 0.00 70 SER A N 6
ATOM 7010 C CA . SER A 1 70 ? 9.306 8.974 0.486 1.00 0.00 70 SER A CA 6
ATOM 7011 C C . SER A 1 70 ? 9.458 7.556 1.083 1.00 0.00 70 SER A C 6
ATOM 7012 O O . SER A 1 70 ? 9.506 7.414 2.301 1.00 0.00 70 SER A O 6
ATOM 7020 N N . LEU A 1 71 ? 9.529 6.513 0.230 1.00 0.00 71 LEU A N 6
ATOM 7021 C CA . LEU A 1 71 ? 9.673 5.117 0.671 1.00 0.00 71 LEU A CA 6
ATOM 7022 C C . LEU A 1 71 ? 10.798 4.906 1.645 1.00 0.00 71 LEU A C 6
ATOM 7023 O O . LEU A 1 71 ? 10.692 4.086 2.553 1.00 0.00 71 LEU A O 6
ATOM 7039 N N . GLU A 1 72 ? 11.862 5.629 1.448 1.00 0.00 72 GLU A N 6
ATOM 7040 C CA . GLU A 1 72 ? 12.998 5.539 2.322 1.00 0.00 72 GLU A CA 6
ATOM 7041 C C . GLU A 1 72 ? 12.697 6.101 3.706 1.00 0.00 72 GLU A C 6
ATOM 7042 O O . GLU A 1 72 ? 13.009 5.480 4.731 1.00 0.00 72 GLU A O 6
ATOM 7054 N N . LYS A 1 73 ? 12.066 7.236 3.725 1.00 0.00 73 LYS A N 6
ATOM 7055 C CA . LYS A 1 73 ? 11.906 7.971 4.942 1.00 0.00 73 LYS A CA 6
ATOM 7056 C C . LYS A 1 73 ? 10.641 7.607 5.726 1.00 0.00 73 LYS A C 6
ATOM 7057 O O . LYS A 1 73 ? 10.728 7.161 6.865 1.00 0.00 73 LYS A O 6
ATOM 7076 N N . ALA A 1 74 ? 9.490 7.770 5.113 1.00 0.00 74 ALA A N 6
ATOM 7077 C CA . ALA A 1 74 ? 8.214 7.575 5.767 1.00 0.00 74 ALA A CA 6
ATOM 7078 C C . ALA A 1 74 ? 7.136 7.553 4.720 1.00 0.00 74 ALA A C 6
ATOM 7079 O O . ALA A 1 74 ? 6.920 8.599 4.072 1.00 0.00 74 ALA A O 6
ATOM 7087 N N . GLY A 1 1 ? 17.620 -4.866 -0.893 1.00 0.00 1 GLY A N 7
ATOM 7088 C CA . GLY A 1 1 ? 17.753 -3.476 -0.461 1.00 0.00 1 GLY A CA 7
ATOM 7089 C C . GLY A 1 1 ? 16.560 -3.014 0.343 1.00 0.00 1 GLY A C 7
ATOM 7090 O O . GLY A 1 1 ? 15.728 -3.830 0.750 1.00 0.00 1 GLY A O 7
ATOM 7096 N N . HIS A 1 2 ? 16.465 -1.712 0.568 1.00 0.00 2 HIS A N 7
ATOM 7097 C CA . HIS A 1 2 ? 15.427 -1.142 1.430 1.00 0.00 2 HIS A CA 7
ATOM 7098 C C . HIS A 1 2 ? 14.220 -0.679 0.624 1.00 0.00 2 HIS A C 7
ATOM 7099 O O . HIS A 1 2 ? 13.177 -0.354 1.194 1.00 0.00 2 HIS A O 7
ATOM 7113 N N . MET A 1 3 ? 14.370 -0.621 -0.679 1.00 0.00 3 MET A N 7
ATOM 7114 C CA . MET A 1 3 ? 13.327 -0.090 -1.527 1.00 0.00 3 MET A CA 7
ATOM 7115 C C . MET A 1 3 ? 12.082 -0.968 -1.592 1.00 0.00 3 MET A C 7
ATOM 7116 O O . MET A 1 3 ? 12.117 -2.139 -1.255 1.00 0.00 3 MET A O 7
ATOM 7130 N N . VAL A 1 4 ? 10.999 -0.405 -2.084 1.00 0.00 4 VAL A N 7
ATOM 7131 C CA . VAL A 1 4 ? 9.693 -1.060 -2.012 1.00 0.00 4 VAL A CA 7
ATOM 7132 C C . VAL A 1 4 ? 9.578 -2.228 -2.960 1.00 0.00 4 VAL A C 7
ATOM 7133 O O . VAL A 1 4 ? 8.895 -3.201 -2.680 1.00 0.00 4 VAL A O 7
ATOM 7146 N N . HIS A 1 5 ? 10.291 -2.156 -4.059 1.00 0.00 5 HIS A N 7
ATOM 7147 C CA . HIS A 1 5 ? 10.292 -3.228 -5.041 1.00 0.00 5 HIS A CA 7
ATOM 7148 C C . HIS A 1 5 ? 11.054 -4.456 -4.498 1.00 0.00 5 HIS A C 7
ATOM 7149 O O . HIS A 1 5 ? 11.023 -5.544 -5.080 1.00 0.00 5 HIS A O 7
ATOM 7163 N N . GLU A 1 6 ? 11.722 -4.245 -3.369 1.00 0.00 6 GLU A N 7
ATOM 7164 C CA . GLU A 1 6 ? 12.497 -5.257 -2.686 1.00 0.00 6 GLU A CA 7
ATOM 7165 C C . GLU A 1 6 ? 11.638 -5.946 -1.631 1.00 0.00 6 GLU A C 7
ATOM 7166 O O . GLU A 1 6 ? 12.046 -6.955 -1.049 1.00 0.00 6 GLU A O 7
ATOM 7178 N N . TRP A 1 7 ? 10.460 -5.390 -1.372 1.00 0.00 7 TRP A N 7
ATOM 7179 C CA . TRP A 1 7 ? 9.545 -5.931 -0.379 1.00 0.00 7 TRP A CA 7
ATOM 7180 C C . TRP A 1 7 ? 8.779 -7.077 -0.965 1.00 0.00 7 TRP A C 7
ATOM 7181 O O . TRP A 1 7 ? 8.490 -7.086 -2.159 1.00 0.00 7 TRP A O 7
ATOM 7202 N N . SER A 1 8 ? 8.462 -8.037 -0.149 1.00 0.00 8 SER A N 7
ATOM 7203 C CA . SER A 1 8 ? 7.730 -9.159 -0.599 1.00 0.00 8 SER A CA 7
ATOM 7204 C C . SER A 1 8 ? 6.271 -9.108 -0.150 1.00 0.00 8 SER A C 7
ATOM 7205 O O . SER A 1 8 ? 5.399 -8.804 -0.932 1.00 0.00 8 SER A O 7
ATOM 7213 N N . VAL A 1 9 ? 6.018 -9.356 1.112 1.00 0.00 9 VAL A N 7
ATOM 7214 C CA . VAL A 1 9 ? 4.638 -9.448 1.596 1.00 0.00 9 VAL A CA 7
ATOM 7215 C C . VAL A 1 9 ? 4.510 -8.801 2.963 1.00 0.00 9 VAL A C 7
ATOM 7216 O O . VAL A 1 9 ? 3.660 -7.959 3.201 1.00 0.00 9 VAL A O 7
ATOM 7229 N N . GLN A 1 10 ? 5.380 -9.192 3.820 1.00 0.00 10 GLN A N 7
ATOM 7230 C CA . GLN A 1 10 ? 5.423 -8.751 5.189 1.00 0.00 10 GLN A CA 7
ATOM 7231 C C . GLN A 1 10 ? 5.980 -7.338 5.299 1.00 0.00 10 GLN A C 7
ATOM 7232 O O . GLN A 1 10 ? 5.756 -6.633 6.276 1.00 0.00 10 GLN A O 7
ATOM 7246 N N . GLN A 1 11 ? 6.712 -6.944 4.287 1.00 0.00 11 GLN A N 7
ATOM 7247 C CA . GLN A 1 11 ? 7.365 -5.669 4.273 1.00 0.00 11 GLN A CA 7
ATOM 7248 C C . GLN A 1 11 ? 6.536 -4.576 3.635 1.00 0.00 11 GLN A C 7
ATOM 7249 O O . GLN A 1 11 ? 6.834 -3.401 3.791 1.00 0.00 11 GLN A O 7
ATOM 7263 N N . VAL A 1 12 ? 5.457 -4.959 2.979 1.00 0.00 12 VAL A N 7
ATOM 7264 C CA . VAL A 1 12 ? 4.566 -3.985 2.348 1.00 0.00 12 VAL A CA 7
ATOM 7265 C C . VAL A 1 12 ? 3.746 -3.282 3.452 1.00 0.00 12 VAL A C 7
ATOM 7266 O O . VAL A 1 12 ? 3.337 -2.118 3.327 1.00 0.00 12 VAL A O 7
ATOM 7279 N N . SER A 1 13 ? 3.586 -3.994 4.553 1.00 0.00 13 SER A N 7
ATOM 7280 C CA . SER A 1 13 ? 2.799 -3.576 5.668 1.00 0.00 13 SER A CA 7
ATOM 7281 C C . SER A 1 13 ? 3.450 -2.406 6.407 1.00 0.00 13 SER A C 7
ATOM 7282 O O . SER A 1 13 ? 2.749 -1.544 6.950 1.00 0.00 13 SER A O 7
ATOM 7290 N N . HIS A 1 14 ? 4.787 -2.337 6.355 1.00 0.00 14 HIS A N 7
ATOM 7291 C CA . HIS A 1 14 ? 5.536 -1.295 7.069 1.00 0.00 14 HIS A CA 7
ATOM 7292 C C . HIS A 1 14 ? 5.181 0.072 6.520 1.00 0.00 14 HIS A C 7
ATOM 7293 O O . HIS A 1 14 ? 5.169 1.067 7.252 1.00 0.00 14 HIS A O 7
ATOM 7307 N N . TRP A 1 15 ? 4.889 0.116 5.233 1.00 0.00 15 TRP A N 7
ATOM 7308 C CA . TRP A 1 15 ? 4.440 1.330 4.611 1.00 0.00 15 TRP A CA 7
ATOM 7309 C C . TRP A 1 15 ? 3.051 1.668 5.109 1.00 0.00 15 TRP A C 7
ATOM 7310 O O . TRP A 1 15 ? 2.868 2.696 5.730 1.00 0.00 15 TRP A O 7
ATOM 7331 N N . LEU A 1 16 ? 2.109 0.740 4.896 1.00 0.00 16 LEU A N 7
ATOM 7332 C CA . LEU A 1 16 ? 0.686 0.903 5.250 1.00 0.00 16 LEU A CA 7
ATOM 7333 C C . LEU A 1 16 ? 0.494 1.446 6.657 1.00 0.00 16 LEU A C 7
ATOM 7334 O O . LEU A 1 16 ? -0.207 2.440 6.859 1.00 0.00 16 LEU A O 7
ATOM 7350 N N . VAL A 1 17 ? 1.146 0.832 7.614 1.00 0.00 17 VAL A N 7
ATOM 7351 C CA . VAL A 1 17 ? 1.033 1.225 9.012 1.00 0.00 17 VAL A CA 7
ATOM 7352 C C . VAL A 1 17 ? 1.489 2.682 9.218 1.00 0.00 17 VAL A C 7
ATOM 7353 O O . VAL A 1 17 ? 0.911 3.419 10.027 1.00 0.00 17 VAL A O 7
ATOM 7366 N N . GLY A 1 18 ? 2.421 3.120 8.391 1.00 0.00 18 GLY A N 7
ATOM 7367 C CA . GLY A 1 18 ? 2.998 4.438 8.515 1.00 0.00 18 GLY A CA 7
ATOM 7368 C C . GLY A 1 18 ? 2.010 5.526 8.173 1.00 0.00 18 GLY A C 7
ATOM 7369 O O . GLY A 1 18 ? 2.104 6.643 8.678 1.00 0.00 18 GLY A O 7
ATOM 7373 N N . LEU A 1 19 ? 1.049 5.198 7.332 1.00 0.00 19 LEU A N 7
ATOM 7374 C CA . LEU A 1 19 ? 0.032 6.153 6.952 1.00 0.00 19 LEU A CA 7
ATOM 7375 C C . LEU A 1 19 ? -1.309 5.833 7.590 1.00 0.00 19 LEU A C 7
ATOM 7376 O O . LEU A 1 19 ? -2.320 6.372 7.175 1.00 0.00 19 LEU A O 7
ATOM 7392 N N . SER A 1 20 ? -1.293 4.973 8.625 1.00 0.00 20 SER A N 7
ATOM 7393 C CA . SER A 1 20 ? -2.512 4.554 9.361 1.00 0.00 20 SER A CA 7
ATOM 7394 C C . SER A 1 20 ? -3.403 3.637 8.505 1.00 0.00 20 SER A C 7
ATOM 7395 O O . SER A 1 20 ? -4.584 3.479 8.754 1.00 0.00 20 SER A O 7
ATOM 7403 N N . LEU A 1 21 ? -2.776 2.967 7.569 1.00 0.00 21 LEU A N 7
ATOM 7404 C CA . LEU A 1 21 ? -3.412 2.050 6.636 1.00 0.00 21 LEU A CA 7
ATOM 7405 C C . LEU A 1 21 ? -3.160 0.611 7.049 1.00 0.00 21 LEU A C 7
ATOM 7406 O O . LEU A 1 21 ? -3.298 -0.298 6.242 1.00 0.00 21 LEU A O 7
ATOM 7422 N N . ASP A 1 22 ? -2.795 0.407 8.322 1.00 0.00 22 ASP A N 7
ATOM 7423 C CA . ASP A 1 22 ? -2.605 -0.952 8.900 1.00 0.00 22 ASP A CA 7
ATOM 7424 C C . ASP A 1 22 ? -3.823 -1.835 8.648 1.00 0.00 22 ASP A C 7
ATOM 7425 O O . ASP A 1 22 ? -3.705 -3.032 8.446 1.00 0.00 22 ASP A O 7
ATOM 7434 N N . GLN A 1 23 ? -4.975 -1.202 8.584 1.00 0.00 23 GLN A N 7
ATOM 7435 C CA . GLN A 1 23 ? -6.253 -1.859 8.297 1.00 0.00 23 GLN A CA 7
ATOM 7436 C C . GLN A 1 23 ? -6.234 -2.583 6.928 1.00 0.00 23 GLN A C 7
ATOM 7437 O O . GLN A 1 23 ? -6.978 -3.531 6.707 1.00 0.00 23 GLN A O 7
ATOM 7451 N N . TYR A 1 24 ? -5.350 -2.149 6.042 1.00 0.00 24 TYR A N 7
ATOM 7452 C CA . TYR A 1 24 ? -5.227 -2.723 4.717 1.00 0.00 24 TYR A CA 7
ATOM 7453 C C . TYR A 1 24 ? -4.266 -3.897 4.685 1.00 0.00 24 TYR A C 7
ATOM 7454 O O . TYR A 1 24 ? -4.380 -4.754 3.807 1.00 0.00 24 TYR A O 7
ATOM 7472 N N . VAL A 1 25 ? -3.341 -3.957 5.657 1.00 0.00 25 VAL A N 7
ATOM 7473 C CA . VAL A 1 25 ? -2.323 -5.048 5.722 1.00 0.00 25 VAL A CA 7
ATOM 7474 C C . VAL A 1 25 ? -2.994 -6.421 5.707 1.00 0.00 25 VAL A C 7
ATOM 7475 O O . VAL A 1 25 ? -2.514 -7.356 5.052 1.00 0.00 25 VAL A O 7
ATOM 7488 N N . SER A 1 26 ? -4.140 -6.480 6.366 1.00 0.00 26 SER A N 7
ATOM 7489 C CA . SER A 1 26 ? -4.976 -7.660 6.504 1.00 0.00 26 SER A CA 7
ATOM 7490 C C . SER A 1 26 ? -5.173 -8.378 5.155 1.00 0.00 26 SER A C 7
ATOM 7491 O O . SER A 1 26 ? -5.097 -9.605 5.081 1.00 0.00 26 SER A O 7
ATOM 7499 N N . GLU A 1 27 ? -5.371 -7.612 4.101 1.00 0.00 27 GLU A N 7
ATOM 7500 C CA . GLU A 1 27 ? -5.586 -8.189 2.801 1.00 0.00 27 GLU A CA 7
ATOM 7501 C C . GLU A 1 27 ? -4.359 -7.970 1.900 1.00 0.00 27 GLU A C 7
ATOM 7502 O O . GLU A 1 27 ? -4.076 -8.789 1.038 1.00 0.00 27 GLU A O 7
ATOM 7514 N N . PHE A 1 28 ? -3.607 -6.880 2.129 1.00 0.00 28 PHE A N 7
ATOM 7515 C CA . PHE A 1 28 ? -2.372 -6.601 1.360 1.00 0.00 28 PHE A CA 7
ATOM 7516 C C . PHE A 1 28 ? -1.417 -7.786 1.423 1.00 0.00 28 PHE A C 7
ATOM 7517 O O . PHE A 1 28 ? -0.937 -8.282 0.398 1.00 0.00 28 PHE A O 7
ATOM 7534 N N . SER A 1 29 ? -1.238 -8.303 2.607 1.00 0.00 29 SER A N 7
ATOM 7535 C CA . SER A 1 29 ? -0.338 -9.400 2.813 1.00 0.00 29 SER A CA 7
ATOM 7536 C C . SER A 1 29 ? -1.022 -10.746 2.491 1.00 0.00 29 SER A C 7
ATOM 7537 O O . SER A 1 29 ? -0.378 -11.788 2.438 1.00 0.00 29 SER A O 7
ATOM 7545 N N . ALA A 1 30 ? -2.318 -10.698 2.216 1.00 0.00 30 ALA A N 7
ATOM 7546 C CA . ALA A 1 30 ? -3.061 -11.890 1.877 1.00 0.00 30 ALA A CA 7
ATOM 7547 C C . ALA A 1 30 ? -2.920 -12.174 0.403 1.00 0.00 30 ALA A C 7
ATOM 7548 O O . ALA A 1 30 ? -2.785 -13.325 -0.010 1.00 0.00 30 ALA A O 7
ATOM 7555 N N . GLN A 1 31 ? -2.897 -11.112 -0.402 1.00 0.00 31 GLN A N 7
ATOM 7556 C CA . GLN A 1 31 ? -2.797 -11.286 -1.861 1.00 0.00 31 GLN A CA 7
ATOM 7557 C C . GLN A 1 31 ? -1.353 -11.274 -2.289 1.00 0.00 31 GLN A C 7
ATOM 7558 O O . GLN A 1 31 ? -1.056 -11.398 -3.481 1.00 0.00 31 GLN A O 7
ATOM 7572 N N . ASN A 1 32 ? -0.461 -11.131 -1.308 1.00 0.00 32 ASN A N 7
ATOM 7573 C CA . ASN A 1 32 ? 0.985 -11.067 -1.530 1.00 0.00 32 ASN A CA 7
ATOM 7574 C C . ASN A 1 32 ? 1.329 -9.808 -2.293 1.00 0.00 32 ASN A C 7
ATOM 7575 O O . ASN A 1 32 ? 2.209 -9.803 -3.161 1.00 0.00 32 ASN A O 7
ATOM 7586 N N . ILE A 1 33 ? 0.631 -8.730 -1.948 1.00 0.00 33 ILE A N 7
ATOM 7587 C CA . ILE A 1 33 ? 0.848 -7.442 -2.559 1.00 0.00 33 ILE A CA 7
ATOM 7588 C C . ILE A 1 33 ? 2.226 -6.939 -2.140 1.00 0.00 33 ILE A C 7
ATOM 7589 O O . ILE A 1 33 ? 2.472 -6.753 -0.961 1.00 0.00 33 ILE A O 7
ATOM 7605 N N . SER A 1 34 ? 3.120 -6.782 -3.076 1.00 0.00 34 SER A N 7
ATOM 7606 C CA . SER A 1 34 ? 4.427 -6.276 -2.755 1.00 0.00 34 SER A CA 7
ATOM 7607 C C . SER A 1 34 ? 4.531 -4.839 -3.236 1.00 0.00 34 SER A C 7
ATOM 7608 O O . SER A 1 34 ? 3.520 -4.230 -3.634 1.00 0.00 34 SER A O 7
ATOM 7616 N N . GLY A 1 35 ? 5.757 -4.318 -3.263 1.00 0.00 35 GLY A N 7
ATOM 7617 C CA . GLY A 1 35 ? 6.010 -2.987 -3.747 1.00 0.00 35 GLY A CA 7
ATOM 7618 C C . GLY A 1 35 ? 5.656 -2.868 -5.209 1.00 0.00 35 GLY A C 7
ATOM 7619 O O . GLY A 1 35 ? 5.304 -1.792 -5.678 1.00 0.00 35 GLY A O 7
ATOM 7623 N N . GLU A 1 36 ? 5.692 -4.009 -5.905 1.00 0.00 36 GLU A N 7
ATOM 7624 C CA . GLU A 1 36 ? 5.340 -4.101 -7.305 1.00 0.00 36 GLU A CA 7
ATOM 7625 C C . GLU A 1 36 ? 3.938 -3.585 -7.514 1.00 0.00 36 GLU A C 7
ATOM 7626 O O . GLU A 1 36 ? 3.686 -2.762 -8.389 1.00 0.00 36 GLU A O 7
ATOM 7638 N N . GLN A 1 37 ? 3.044 -4.014 -6.664 1.00 0.00 37 GLN A N 7
ATOM 7639 C CA . GLN A 1 37 ? 1.669 -3.636 -6.793 1.00 0.00 37 GLN A CA 7
ATOM 7640 C C . GLN A 1 37 ? 1.347 -2.411 -5.989 1.00 0.00 37 GLN A C 7
ATOM 7641 O O . GLN A 1 37 ? 0.334 -1.791 -6.210 1.00 0.00 37 GLN A O 7
ATOM 7655 N N . LEU A 1 38 ? 2.235 -2.066 -5.088 1.00 0.00 38 LEU A N 7
ATOM 7656 C CA . LEU A 1 38 ? 2.091 -0.903 -4.226 1.00 0.00 38 LEU A CA 7
ATOM 7657 C C . LEU A 1 38 ? 2.229 0.370 -5.073 1.00 0.00 38 LEU A C 7
ATOM 7658 O O . LEU A 1 38 ? 1.386 1.256 -5.033 1.00 0.00 38 LEU A O 7
ATOM 7674 N N . LEU A 1 39 ? 3.278 0.423 -5.853 1.00 0.00 39 LEU A N 7
ATOM 7675 C CA . LEU A 1 39 ? 3.581 1.588 -6.673 1.00 0.00 39 LEU A CA 7
ATOM 7676 C C . LEU A 1 39 ? 2.503 1.826 -7.723 1.00 0.00 39 LEU A C 7
ATOM 7677 O O . LEU A 1 39 ? 2.047 2.955 -7.930 1.00 0.00 39 LEU A O 7
ATOM 7693 N N . GLN A 1 40 ? 2.061 0.764 -8.342 1.00 0.00 40 GLN A N 7
ATOM 7694 C CA . GLN A 1 40 ? 1.084 0.873 -9.417 1.00 0.00 40 GLN A CA 7
ATOM 7695 C C . GLN A 1 40 ? -0.392 0.759 -8.911 1.00 0.00 40 GLN A C 7
ATOM 7696 O O . GLN A 1 40 ? -1.329 0.601 -9.711 1.00 0.00 40 GLN A O 7
ATOM 7710 N N . LEU A 1 41 ? -0.588 0.893 -7.585 1.00 0.00 41 LEU A N 7
ATOM 7711 C CA . LEU A 1 41 ? -1.928 0.877 -6.973 1.00 0.00 41 LEU A CA 7
ATOM 7712 C C . LEU A 1 41 ? -2.844 1.945 -7.552 1.00 0.00 41 LEU A C 7
ATOM 7713 O O . LEU A 1 41 ? -2.381 2.963 -8.102 1.00 0.00 41 LEU A O 7
ATOM 7729 N N . ASP A 1 42 ? -4.124 1.721 -7.399 1.00 0.00 42 ASP A N 7
ATOM 7730 C CA . ASP A 1 42 ? -5.160 2.636 -7.821 1.00 0.00 42 ASP A CA 7
ATOM 7731 C C . ASP A 1 42 ? -6.430 2.175 -7.141 1.00 0.00 42 ASP A C 7
ATOM 7732 O O . ASP A 1 42 ? -6.385 1.185 -6.378 1.00 0.00 42 ASP A O 7
ATOM 7741 N N . GLY A 1 43 ? -7.540 2.855 -7.401 1.00 0.00 43 GLY A N 7
ATOM 7742 C CA . GLY A 1 43 ? -8.807 2.504 -6.804 1.00 0.00 43 GLY A CA 7
ATOM 7743 C C . GLY A 1 43 ? -9.212 1.081 -7.055 1.00 0.00 43 GLY A C 7
ATOM 7744 O O . GLY A 1 43 ? -9.664 0.423 -6.141 1.00 0.00 43 GLY A O 7
ATOM 7748 N N . ASN A 1 44 ? -8.999 0.590 -8.275 1.00 0.00 44 ASN A N 7
ATOM 7749 C CA . ASN A 1 44 ? -9.362 -0.771 -8.651 1.00 0.00 44 ASN A CA 7
ATOM 7750 C C . ASN A 1 44 ? -8.739 -1.768 -7.743 1.00 0.00 44 ASN A C 7
ATOM 7751 O O . ASN A 1 44 ? -9.415 -2.675 -7.257 1.00 0.00 44 ASN A O 7
ATOM 7762 N N . LYS A 1 45 ? -7.468 -1.591 -7.478 1.00 0.00 45 LYS A N 7
ATOM 7763 C CA . LYS A 1 45 ? -6.777 -2.458 -6.566 1.00 0.00 45 LYS A CA 7
ATOM 7764 C C . LYS A 1 45 ? -7.316 -2.296 -5.160 1.00 0.00 45 LYS A C 7
ATOM 7765 O O . LYS A 1 45 ? -7.630 -3.259 -4.521 1.00 0.00 45 LYS A O 7
ATOM 7784 N N . LEU A 1 46 ? -7.499 -1.061 -4.722 1.00 0.00 46 LEU A N 7
ATOM 7785 C CA . LEU A 1 46 ? -7.998 -0.768 -3.363 1.00 0.00 46 LEU A CA 7
ATOM 7786 C C . LEU A 1 46 ? -9.398 -1.361 -3.134 1.00 0.00 46 LEU A C 7
ATOM 7787 O O . LEU A 1 46 ? -9.823 -1.610 -1.976 1.00 0.00 46 LEU A O 7
ATOM 7803 N N . LYS A 1 47 ? -10.105 -1.563 -4.221 1.00 0.00 47 LYS A N 7
ATOM 7804 C CA . LYS A 1 47 ? -11.402 -2.173 -4.214 1.00 0.00 47 LYS A CA 7
ATOM 7805 C C . LYS A 1 47 ? -11.265 -3.698 -4.245 1.00 0.00 47 LYS A C 7
ATOM 7806 O O . LYS A 1 47 ? -11.977 -4.403 -3.535 1.00 0.00 47 LYS A O 7
ATOM 7825 N N . ALA A 1 48 ? -10.309 -4.190 -5.026 1.00 0.00 48 ALA A N 7
ATOM 7826 C CA . ALA A 1 48 ? -10.048 -5.633 -5.160 1.00 0.00 48 ALA A CA 7
ATOM 7827 C C . ALA A 1 48 ? -9.372 -6.187 -3.901 1.00 0.00 48 ALA A C 7
ATOM 7828 O O . ALA A 1 48 ? -9.286 -7.393 -3.692 1.00 0.00 48 ALA A O 7
ATOM 7835 N N . LEU A 1 49 ? -8.888 -5.281 -3.080 1.00 0.00 49 LEU A N 7
ATOM 7836 C CA . LEU A 1 49 ? -8.357 -5.600 -1.763 1.00 0.00 49 LEU A CA 7
ATOM 7837 C C . LEU A 1 49 ? -9.502 -5.884 -0.782 1.00 0.00 49 LEU A C 7
ATOM 7838 O O . LEU A 1 49 ? -9.277 -6.048 0.398 1.00 0.00 49 LEU A O 7
ATOM 7854 N N . GLY A 1 50 ? -10.744 -5.863 -1.290 1.00 0.00 50 GLY A N 7
ATOM 7855 C CA . GLY A 1 50 ? -11.924 -6.165 -0.486 1.00 0.00 50 GLY A CA 7
ATOM 7856 C C . GLY A 1 50 ? -12.134 -5.173 0.622 1.00 0.00 50 GLY A C 7
ATOM 7857 O O . GLY A 1 50 ? -12.839 -5.439 1.590 1.00 0.00 50 GLY A O 7
ATOM 7861 N N . MET A 1 51 ? -11.524 -4.037 0.478 1.00 0.00 51 MET A N 7
ATOM 7862 C CA . MET A 1 51 ? -11.569 -3.031 1.480 1.00 0.00 51 MET A CA 7
ATOM 7863 C C . MET A 1 51 ? -12.498 -1.930 1.120 1.00 0.00 51 MET A C 7
ATOM 7864 O O . MET A 1 51 ? -13.468 -1.702 1.812 1.00 0.00 51 MET A O 7
ATOM 7878 N N . THR A 1 52 ? -12.181 -1.225 0.022 1.00 0.00 52 THR A N 7
ATOM 7879 C CA . THR A 1 52 ? -13.011 -0.141 -0.544 1.00 0.00 52 THR A CA 7
ATOM 7880 C C . THR A 1 52 ? -13.271 0.998 0.482 1.00 0.00 52 THR A C 7
ATOM 7881 O O . THR A 1 52 ? -14.193 1.808 0.323 1.00 0.00 52 THR A O 7
ATOM 7892 N N . SER A 1 53 ? -12.394 1.074 1.466 1.00 0.00 53 SER A N 7
ATOM 7893 C CA . SER A 1 53 ? -12.504 1.972 2.591 1.00 0.00 53 SER A CA 7
ATOM 7894 C C . SER A 1 53 ? -12.504 3.431 2.137 1.00 0.00 53 SER A C 7
ATOM 7895 O O . SER A 1 53 ? -11.544 3.896 1.531 1.00 0.00 53 SER A O 7
ATOM 7903 N N . SER A 1 54 ? -13.593 4.122 2.431 1.00 0.00 54 SER A N 7
ATOM 7904 C CA . SER A 1 54 ? -13.829 5.496 2.022 1.00 0.00 54 SER A CA 7
ATOM 7905 C C . SER A 1 54 ? -12.682 6.467 2.413 1.00 0.00 54 SER A C 7
ATOM 7906 O O . SER A 1 54 ? -12.303 7.323 1.613 1.00 0.00 54 SER A O 7
ATOM 7914 N N . GLN A 1 55 ? -12.128 6.323 3.626 1.00 0.00 55 GLN A N 7
ATOM 7915 C CA . GLN A 1 55 ? -11.002 7.169 4.045 1.00 0.00 55 GLN A CA 7
ATOM 7916 C C . GLN A 1 55 ? -9.798 6.873 3.200 1.00 0.00 55 GLN A C 7
ATOM 7917 O O . GLN A 1 55 ? -9.179 7.760 2.596 1.00 0.00 55 GLN A O 7
ATOM 7931 N N . ASP A 1 56 ? -9.498 5.618 3.144 1.00 0.00 56 ASP A N 7
ATOM 7932 C CA . ASP A 1 56 ? -8.294 5.143 2.563 1.00 0.00 56 ASP A CA 7
ATOM 7933 C C . ASP A 1 56 ? -8.266 5.390 1.092 1.00 0.00 56 ASP A C 7
ATOM 7934 O O . ASP A 1 56 ? -7.253 5.794 0.563 1.00 0.00 56 ASP A O 7
ATOM 7943 N N . ARG A 1 57 ? -9.413 5.277 0.453 1.00 0.00 57 ARG A N 7
ATOM 7944 C CA . ARG A 1 57 ? -9.564 5.572 -0.972 1.00 0.00 57 ARG A CA 7
ATOM 7945 C C . ARG A 1 57 ? -9.168 7.011 -1.317 1.00 0.00 57 ARG A C 7
ATOM 7946 O O . ARG A 1 57 ? -8.991 7.342 -2.485 1.00 0.00 57 ARG A O 7
ATOM 7967 N N . ALA A 1 58 ? -9.047 7.847 -0.313 1.00 0.00 58 ALA A N 7
ATOM 7968 C CA . ALA A 1 58 ? -8.564 9.188 -0.496 1.00 0.00 58 ALA A CA 7
ATOM 7969 C C . ALA A 1 58 ? -7.136 9.342 0.067 1.00 0.00 58 ALA A C 7
ATOM 7970 O O . ALA A 1 58 ? -6.302 10.045 -0.514 1.00 0.00 58 ALA A O 7
ATOM 7977 N N . LEU A 1 59 ? -6.843 8.656 1.163 1.00 0.00 59 LEU A N 7
ATOM 7978 C CA . LEU A 1 59 ? -5.542 8.798 1.818 1.00 0.00 59 LEU A CA 7
ATOM 7979 C C . LEU A 1 59 ? -4.429 7.979 1.174 1.00 0.00 59 LEU A C 7
ATOM 7980 O O . LEU A 1 59 ? -3.399 8.541 0.771 1.00 0.00 59 LEU A O 7
ATOM 7996 N N . VAL A 1 60 ? -4.605 6.658 1.081 1.00 0.00 60 VAL A N 7
ATOM 7997 C CA . VAL A 1 60 ? -3.575 5.802 0.479 1.00 0.00 60 VAL A CA 7
ATOM 7998 C C . VAL A 1 60 ? -3.343 6.197 -0.982 1.00 0.00 60 VAL A C 7
ATOM 7999 O O . VAL A 1 60 ? -2.266 6.039 -1.519 1.00 0.00 60 VAL A O 7
ATOM 8012 N N . LYS A 1 61 ? -4.330 6.860 -1.539 1.00 0.00 61 LYS A N 7
ATOM 8013 C CA . LYS A 1 61 ? -4.296 7.316 -2.926 1.00 0.00 61 LYS A CA 7
ATOM 8014 C C . LYS A 1 61 ? -3.303 8.432 -3.091 1.00 0.00 61 LYS A C 7
ATOM 8015 O O . LYS A 1 61 ? -2.745 8.637 -4.161 1.00 0.00 61 LYS A O 7
ATOM 8034 N N . LYS A 1 62 ? -3.078 9.126 -2.020 1.00 0.00 62 LYS A N 7
ATOM 8035 C CA . LYS A 1 62 ? -2.132 10.195 -2.000 1.00 0.00 62 LYS A CA 7
ATOM 8036 C C . LYS A 1 62 ? -0.775 9.635 -1.690 1.00 0.00 62 LYS A C 7
ATOM 8037 O O . LYS A 1 62 ? 0.207 9.972 -2.326 1.00 0.00 62 LYS A O 7
ATOM 8056 N N . LYS A 1 63 ? -0.754 8.708 -0.778 1.00 0.00 63 LYS A N 7
ATOM 8057 C CA . LYS A 1 63 ? 0.473 8.157 -0.305 1.00 0.00 63 LYS A CA 7
ATOM 8058 C C . LYS A 1 63 ? 1.145 7.313 -1.350 1.00 0.00 63 LYS A C 7
ATOM 8059 O O . LYS A 1 63 ? 2.311 7.441 -1.549 1.00 0.00 63 LYS A O 7
ATOM 8078 N N . LEU A 1 64 ? 0.384 6.484 -2.040 1.00 0.00 64 LEU A N 7
ATOM 8079 C CA . LEU A 1 64 ? 0.946 5.545 -3.014 1.00 0.00 64 LEU A CA 7
ATOM 8080 C C . LEU A 1 64 ? 1.662 6.269 -4.152 1.00 0.00 64 LEU A C 7
ATOM 8081 O O . LEU A 1 64 ? 2.648 5.774 -4.698 1.00 0.00 64 LEU A O 7
ATOM 8097 N N . LYS A 1 65 ? 1.206 7.460 -4.471 1.00 0.00 65 LYS A N 7
ATOM 8098 C CA . LYS A 1 65 ? 1.811 8.191 -5.572 1.00 0.00 65 LYS A CA 7
ATOM 8099 C C . LYS A 1 65 ? 3.041 8.977 -5.143 1.00 0.00 65 LYS A C 7
ATOM 8100 O O . LYS A 1 65 ? 3.869 9.330 -5.960 1.00 0.00 65 LYS A O 7
ATOM 8119 N N . GLU A 1 66 ? 3.177 9.220 -3.866 1.00 0.00 66 GLU A N 7
ATOM 8120 C CA . GLU A 1 66 ? 4.334 9.943 -3.375 1.00 0.00 66 GLU A CA 7
ATOM 8121 C C . GLU A 1 66 ? 5.241 9.034 -2.550 1.00 0.00 66 GLU A C 7
ATOM 8122 O O . GLU A 1 66 ? 6.334 9.424 -2.145 1.00 0.00 66 GLU A O 7
ATOM 8134 N N . MET A 1 67 ? 4.808 7.795 -2.356 1.00 0.00 67 MET A N 7
ATOM 8135 C CA . MET A 1 67 ? 5.549 6.810 -1.578 1.00 0.00 67 MET A CA 7
ATOM 8136 C C . MET A 1 67 ? 6.824 6.471 -2.286 1.00 0.00 67 MET A C 7
ATOM 8137 O O . MET A 1 67 ? 7.823 6.220 -1.667 1.00 0.00 67 MET A O 7
ATOM 8151 N N . LYS A 1 68 ? 6.797 6.587 -3.593 1.00 0.00 68 LYS A N 7
ATOM 8152 C CA . LYS A 1 68 ? 7.963 6.327 -4.424 1.00 0.00 68 LYS A CA 7
ATOM 8153 C C . LYS A 1 68 ? 9.032 7.407 -4.262 1.00 0.00 68 LYS A C 7
ATOM 8154 O O . LYS A 1 68 ? 10.153 7.279 -4.752 1.00 0.00 68 LYS A O 7
ATOM 8173 N N . MET A 1 69 ? 8.675 8.468 -3.581 1.00 0.00 69 MET A N 7
ATOM 8174 C CA . MET A 1 69 ? 9.601 9.515 -3.259 1.00 0.00 69 MET A CA 7
ATOM 8175 C C . MET A 1 69 ? 9.888 9.496 -1.759 1.00 0.00 69 MET A C 7
ATOM 8176 O O . MET A 1 69 ? 10.895 10.014 -1.303 1.00 0.00 69 MET A O 7
ATOM 8190 N N . SER A 1 70 ? 9.019 8.852 -1.009 1.00 0.00 70 SER A N 7
ATOM 8191 C CA . SER A 1 70 ? 9.078 8.925 0.443 1.00 0.00 70 SER A CA 7
ATOM 8192 C C . SER A 1 70 ? 9.673 7.662 1.071 1.00 0.00 70 SER A C 7
ATOM 8193 O O . SER A 1 70 ? 10.257 7.725 2.154 1.00 0.00 70 SER A O 7
ATOM 8201 N N . LEU A 1 71 ? 9.556 6.530 0.379 1.00 0.00 71 LEU A N 7
ATOM 8202 C CA . LEU A 1 71 ? 9.982 5.216 0.896 1.00 0.00 71 LEU A CA 7
ATOM 8203 C C . LEU A 1 71 ? 11.431 5.194 1.384 1.00 0.00 71 LEU A C 7
ATOM 8204 O O . LEU A 1 71 ? 11.758 4.512 2.350 1.00 0.00 71 LEU A O 7
ATOM 8220 N N . GLU A 1 72 ? 12.265 5.967 0.733 1.00 0.00 72 GLU A N 7
ATOM 8221 C CA . GLU A 1 72 ? 13.659 6.061 1.057 1.00 0.00 72 GLU A CA 7
ATOM 8222 C C . GLU A 1 72 ? 13.855 6.729 2.407 1.00 0.00 72 GLU A C 7
ATOM 8223 O O . GLU A 1 72 ? 14.704 6.328 3.208 1.00 0.00 72 GLU A O 7
ATOM 8235 N N . LYS A 1 73 ? 13.025 7.699 2.665 1.00 0.00 73 LYS A N 7
ATOM 8236 C CA . LYS A 1 73 ? 13.185 8.563 3.793 1.00 0.00 73 LYS A CA 7
ATOM 8237 C C . LYS A 1 73 ? 12.534 7.930 5.038 1.00 0.00 73 LYS A C 7
ATOM 8238 O O . LYS A 1 73 ? 12.894 8.265 6.178 1.00 0.00 73 LYS A O 7
ATOM 8257 N N . ALA A 1 74 ? 11.594 7.015 4.779 1.00 0.00 74 ALA A N 7
ATOM 8258 C CA . ALA A 1 74 ? 10.852 6.248 5.788 1.00 0.00 74 ALA A CA 7
ATOM 8259 C C . ALA A 1 74 ? 9.956 7.150 6.632 1.00 0.00 74 ALA A C 7
ATOM 8260 O O . ALA A 1 74 ? 10.218 7.344 7.823 1.00 0.00 74 ALA A O 7
ATOM 8268 N N . GLY A 1 1 ? 18.833 -3.274 -0.740 1.00 0.00 1 GLY A N 8
ATOM 8269 C CA . GLY A 1 1 ? 18.502 -1.944 -0.265 1.00 0.00 1 GLY A CA 8
ATOM 8270 C C . GLY A 1 1 ? 17.418 -2.004 0.776 1.00 0.00 1 GLY A C 8
ATOM 8271 O O . GLY A 1 1 ? 17.573 -2.679 1.788 1.00 0.00 1 GLY A O 8
ATOM 8277 N N . HIS A 1 2 ? 16.297 -1.357 0.505 1.00 0.00 2 HIS A N 8
ATOM 8278 C CA . HIS A 1 2 ? 15.191 -1.277 1.465 1.00 0.00 2 HIS A CA 8
ATOM 8279 C C . HIS A 1 2 ? 13.931 -0.731 0.785 1.00 0.00 2 HIS A C 8
ATOM 8280 O O . HIS A 1 2 ? 12.940 -0.429 1.443 1.00 0.00 2 HIS A O 8
ATOM 8294 N N . MET A 1 3 ? 13.960 -0.641 -0.524 1.00 0.00 3 MET A N 8
ATOM 8295 C CA . MET A 1 3 ? 12.902 0.023 -1.250 1.00 0.00 3 MET A CA 8
ATOM 8296 C C . MET A 1 3 ? 11.743 -0.914 -1.501 1.00 0.00 3 MET A C 8
ATOM 8297 O O . MET A 1 3 ? 11.876 -2.117 -1.364 1.00 0.00 3 MET A O 8
ATOM 8311 N N . VAL A 1 4 ? 10.633 -0.368 -1.941 1.00 0.00 4 VAL A N 8
ATOM 8312 C CA . VAL A 1 4 ? 9.383 -1.116 -2.003 1.00 0.00 4 VAL A CA 8
ATOM 8313 C C . VAL A 1 4 ? 9.396 -2.240 -3.027 1.00 0.00 4 VAL A C 8
ATOM 8314 O O . VAL A 1 4 ? 8.775 -3.265 -2.828 1.00 0.00 4 VAL A O 8
ATOM 8327 N N . HIS A 1 5 ? 10.156 -2.073 -4.085 1.00 0.00 5 HIS A N 8
ATOM 8328 C CA . HIS A 1 5 ? 10.257 -3.089 -5.134 1.00 0.00 5 HIS A CA 8
ATOM 8329 C C . HIS A 1 5 ? 11.077 -4.296 -4.649 1.00 0.00 5 HIS A C 8
ATOM 8330 O O . HIS A 1 5 ? 11.221 -5.295 -5.348 1.00 0.00 5 HIS A O 8
ATOM 8344 N N . GLU A 1 6 ? 11.611 -4.174 -3.451 1.00 0.00 6 GLU A N 8
ATOM 8345 C CA . GLU A 1 6 ? 12.381 -5.219 -2.813 1.00 0.00 6 GLU A CA 8
ATOM 8346 C C . GLU A 1 6 ? 11.521 -5.902 -1.748 1.00 0.00 6 GLU A C 8
ATOM 8347 O O . GLU A 1 6 ? 11.949 -6.856 -1.091 1.00 0.00 6 GLU A O 8
ATOM 8359 N N . TRP A 1 7 ? 10.312 -5.405 -1.576 1.00 0.00 7 TRP A N 8
ATOM 8360 C CA . TRP A 1 7 ? 9.413 -5.917 -0.572 1.00 0.00 7 TRP A CA 8
ATOM 8361 C C . TRP A 1 7 ? 8.680 -7.136 -1.064 1.00 0.00 7 TRP A C 8
ATOM 8362 O O . TRP A 1 7 ? 8.203 -7.160 -2.187 1.00 0.00 7 TRP A O 8
ATOM 8383 N N . SER A 1 8 ? 8.575 -8.129 -0.205 1.00 0.00 8 SER A N 8
ATOM 8384 C CA . SER A 1 8 ? 7.977 -9.380 -0.565 1.00 0.00 8 SER A CA 8
ATOM 8385 C C . SER A 1 8 ? 6.488 -9.346 -0.267 1.00 0.00 8 SER A C 8
ATOM 8386 O O . SER A 1 8 ? 5.661 -9.250 -1.166 1.00 0.00 8 SER A O 8
ATOM 8394 N N . VAL A 1 9 ? 6.163 -9.402 1.006 1.00 0.00 9 VAL A N 8
ATOM 8395 C CA . VAL A 1 9 ? 4.799 -9.392 1.471 1.00 0.00 9 VAL A CA 8
ATOM 8396 C C . VAL A 1 9 ? 4.736 -8.598 2.766 1.00 0.00 9 VAL A C 8
ATOM 8397 O O . VAL A 1 9 ? 4.226 -7.513 2.797 1.00 0.00 9 VAL A O 8
ATOM 8410 N N . GLN A 1 10 ? 5.370 -9.113 3.796 1.00 0.00 10 GLN A N 8
ATOM 8411 C CA . GLN A 1 10 ? 5.327 -8.511 5.131 1.00 0.00 10 GLN A CA 8
ATOM 8412 C C . GLN A 1 10 ? 6.032 -7.151 5.180 1.00 0.00 10 GLN A C 8
ATOM 8413 O O . GLN A 1 10 ? 5.810 -6.356 6.081 1.00 0.00 10 GLN A O 8
ATOM 8427 N N . GLN A 1 11 ? 6.865 -6.884 4.188 1.00 0.00 11 GLN A N 8
ATOM 8428 C CA . GLN A 1 11 ? 7.547 -5.621 4.126 1.00 0.00 11 GLN A CA 8
ATOM 8429 C C . GLN A 1 11 ? 6.659 -4.518 3.542 1.00 0.00 11 GLN A C 8
ATOM 8430 O O . GLN A 1 11 ? 6.908 -3.344 3.767 1.00 0.00 11 GLN A O 8
ATOM 8444 N N . VAL A 1 12 ? 5.578 -4.902 2.854 1.00 0.00 12 VAL A N 8
ATOM 8445 C CA . VAL A 1 12 ? 4.658 -3.920 2.242 1.00 0.00 12 VAL A CA 8
ATOM 8446 C C . VAL A 1 12 ? 3.892 -3.176 3.349 1.00 0.00 12 VAL A C 8
ATOM 8447 O O . VAL A 1 12 ? 3.474 -2.015 3.193 1.00 0.00 12 VAL A O 8
ATOM 8460 N N . SER A 1 13 ? 3.781 -3.840 4.480 1.00 0.00 13 SER A N 8
ATOM 8461 C CA . SER A 1 13 ? 3.057 -3.359 5.605 1.00 0.00 13 SER A CA 8
ATOM 8462 C C . SER A 1 13 ? 3.772 -2.179 6.268 1.00 0.00 13 SER A C 8
ATOM 8463 O O . SER A 1 13 ? 3.124 -1.335 6.893 1.00 0.00 13 SER A O 8
ATOM 8471 N N . HIS A 1 14 ? 5.099 -2.081 6.075 1.00 0.00 14 HIS A N 8
ATOM 8472 C CA . HIS A 1 14 ? 5.881 -1.003 6.689 1.00 0.00 14 HIS A CA 8
ATOM 8473 C C . HIS A 1 14 ? 5.411 0.341 6.180 1.00 0.00 14 HIS A C 8
ATOM 8474 O O . HIS A 1 14 ? 5.298 1.297 6.953 1.00 0.00 14 HIS A O 8
ATOM 8488 N N . TRP A 1 15 ? 5.098 0.392 4.893 1.00 0.00 15 TRP A N 8
ATOM 8489 C CA . TRP A 1 15 ? 4.561 1.581 4.283 1.00 0.00 15 TRP A CA 8
ATOM 8490 C C . TRP A 1 15 ? 3.169 1.850 4.819 1.00 0.00 15 TRP A C 8
ATOM 8491 O O . TRP A 1 15 ? 2.955 2.874 5.433 1.00 0.00 15 TRP A O 8
ATOM 8512 N N . LEU A 1 16 ? 2.258 0.875 4.644 1.00 0.00 16 LEU A N 8
ATOM 8513 C CA . LEU A 1 16 ? 0.835 0.982 5.051 1.00 0.00 16 LEU A CA 8
ATOM 8514 C C . LEU A 1 16 ? 0.673 1.520 6.458 1.00 0.00 16 LEU A C 8
ATOM 8515 O O . LEU A 1 16 ? -0.066 2.478 6.684 1.00 0.00 16 LEU A O 8
ATOM 8531 N N . VAL A 1 17 ? 1.390 0.935 7.387 1.00 0.00 17 VAL A N 8
ATOM 8532 C CA . VAL A 1 17 ? 1.321 1.323 8.789 1.00 0.00 17 VAL A CA 8
ATOM 8533 C C . VAL A 1 17 ? 1.757 2.799 8.992 1.00 0.00 17 VAL A C 8
ATOM 8534 O O . VAL A 1 17 ? 1.251 3.490 9.881 1.00 0.00 17 VAL A O 8
ATOM 8547 N N . GLY A 1 18 ? 2.591 3.293 8.093 1.00 0.00 18 GLY A N 8
ATOM 8548 C CA . GLY A 1 18 ? 3.117 4.635 8.203 1.00 0.00 18 GLY A CA 8
ATOM 8549 C C . GLY A 1 18 ? 2.087 5.684 7.844 1.00 0.00 18 GLY A C 8
ATOM 8550 O O . GLY A 1 18 ? 2.159 6.826 8.302 1.00 0.00 18 GLY A O 8
ATOM 8554 N N . LEU A 1 19 ? 1.126 5.312 7.018 1.00 0.00 19 LEU A N 8
ATOM 8555 C CA . LEU A 1 19 ? 0.063 6.236 6.649 1.00 0.00 19 LEU A CA 8
ATOM 8556 C C . LEU A 1 19 ? -1.241 5.887 7.348 1.00 0.00 19 LEU A C 8
ATOM 8557 O O . LEU A 1 19 ? -2.295 6.408 6.993 1.00 0.00 19 LEU A O 8
ATOM 8573 N N . SER A 1 20 ? -1.148 5.021 8.362 1.00 0.00 20 SER A N 8
ATOM 8574 C CA . SER A 1 20 ? -2.305 4.563 9.156 1.00 0.00 20 SER A CA 8
ATOM 8575 C C . SER A 1 20 ? -3.215 3.635 8.344 1.00 0.00 20 SER A C 8
ATOM 8576 O O . SER A 1 20 ? -4.346 3.381 8.695 1.00 0.00 20 SER A O 8
ATOM 8584 N N . LEU A 1 21 ? -2.649 3.062 7.320 1.00 0.00 21 LEU A N 8
ATOM 8585 C CA . LEU A 1 21 ? -3.326 2.121 6.435 1.00 0.00 21 LEU A CA 8
ATOM 8586 C C . LEU A 1 21 ? -2.968 0.714 6.848 1.00 0.00 21 LEU A C 8
ATOM 8587 O O . LEU A 1 21 ? -3.110 -0.223 6.082 1.00 0.00 21 LEU A O 8
ATOM 8603 N N . ASP A 1 22 ? -2.503 0.575 8.090 1.00 0.00 22 ASP A N 8
ATOM 8604 C CA . ASP A 1 22 ? -2.180 -0.726 8.705 1.00 0.00 22 ASP A CA 8
ATOM 8605 C C . ASP A 1 22 ? -3.361 -1.693 8.604 1.00 0.00 22 ASP A C 8
ATOM 8606 O O . ASP A 1 22 ? -3.188 -2.903 8.576 1.00 0.00 22 ASP A O 8
ATOM 8615 N N . GLN A 1 23 ? -4.540 -1.143 8.515 1.00 0.00 23 GLN A N 8
ATOM 8616 C CA . GLN A 1 23 ? -5.766 -1.898 8.420 1.00 0.00 23 GLN A CA 8
ATOM 8617 C C . GLN A 1 23 ? -5.865 -2.611 7.051 1.00 0.00 23 GLN A C 8
ATOM 8618 O O . GLN A 1 23 ? -6.604 -3.577 6.895 1.00 0.00 23 GLN A O 8
ATOM 8632 N N . TYR A 1 24 ? -5.084 -2.142 6.087 1.00 0.00 24 TYR A N 8
ATOM 8633 C CA . TYR A 1 24 ? -5.061 -2.712 4.752 1.00 0.00 24 TYR A CA 8
ATOM 8634 C C . TYR A 1 24 ? -4.096 -3.879 4.689 1.00 0.00 24 TYR A C 8
ATOM 8635 O O . TYR A 1 24 ? -4.232 -4.752 3.830 1.00 0.00 24 TYR A O 8
ATOM 8653 N N . VAL A 1 25 ? -3.141 -3.904 5.627 1.00 0.00 25 VAL A N 8
ATOM 8654 C CA . VAL A 1 25 ? -2.108 -4.971 5.703 1.00 0.00 25 VAL A CA 8
ATOM 8655 C C . VAL A 1 25 ? -2.748 -6.352 5.757 1.00 0.00 25 VAL A C 8
ATOM 8656 O O . VAL A 1 25 ? -2.281 -7.283 5.098 1.00 0.00 25 VAL A O 8
ATOM 8669 N N . SER A 1 26 ? -3.856 -6.439 6.471 1.00 0.00 26 SER A N 8
ATOM 8670 C CA . SER A 1 26 ? -4.586 -7.669 6.688 1.00 0.00 26 SER A CA 8
ATOM 8671 C C . SER A 1 26 ? -4.910 -8.402 5.362 1.00 0.00 26 SER A C 8
ATOM 8672 O O . SER A 1 26 ? -4.912 -9.641 5.308 1.00 0.00 26 SER A O 8
ATOM 8680 N N . GLU A 1 27 ? -5.137 -7.646 4.299 1.00 0.00 27 GLU A N 8
ATOM 8681 C CA . GLU A 1 27 ? -5.429 -8.233 3.012 1.00 0.00 27 GLU A CA 8
ATOM 8682 C C . GLU A 1 27 ? -4.273 -7.985 2.022 1.00 0.00 27 GLU A C 8
ATOM 8683 O O . GLU A 1 27 ? -4.038 -8.788 1.135 1.00 0.00 27 GLU A O 8
ATOM 8695 N N . PHE A 1 28 ? -3.519 -6.892 2.209 1.00 0.00 28 PHE A N 8
ATOM 8696 C CA . PHE A 1 28 ? -2.318 -6.612 1.382 1.00 0.00 28 PHE A CA 8
ATOM 8697 C C . PHE A 1 28 ? -1.343 -7.781 1.471 1.00 0.00 28 PHE A C 8
ATOM 8698 O O . PHE A 1 28 ? -0.824 -8.270 0.464 1.00 0.00 28 PHE A O 8
ATOM 8715 N N . SER A 1 29 ? -1.192 -8.279 2.676 1.00 0.00 29 SER A N 8
ATOM 8716 C CA . SER A 1 29 ? -0.310 -9.376 2.974 1.00 0.00 29 SER A CA 8
ATOM 8717 C C . SER A 1 29 ? -0.925 -10.696 2.445 1.00 0.00 29 SER A C 8
ATOM 8718 O O . SER A 1 29 ? -0.221 -11.659 2.141 1.00 0.00 29 SER A O 8
ATOM 8726 N N . ALA A 1 30 ? -2.230 -10.697 2.250 1.00 0.00 30 ALA A N 8
ATOM 8727 C CA . ALA A 1 30 ? -2.925 -11.880 1.825 1.00 0.00 30 ALA A CA 8
ATOM 8728 C C . ALA A 1 30 ? -2.808 -12.066 0.335 1.00 0.00 30 ALA A C 8
ATOM 8729 O O . ALA A 1 30 ? -2.585 -13.167 -0.136 1.00 0.00 30 ALA A O 8
ATOM 8736 N N . GLN A 1 31 ? -2.894 -10.979 -0.413 1.00 0.00 31 GLN A N 8
ATOM 8737 C CA . GLN A 1 31 ? -2.839 -11.098 -1.880 1.00 0.00 31 GLN A CA 8
ATOM 8738 C C . GLN A 1 31 ? -1.414 -11.065 -2.349 1.00 0.00 31 GLN A C 8
ATOM 8739 O O . GLN A 1 31 ? -1.155 -11.100 -3.554 1.00 0.00 31 GLN A O 8
ATOM 8753 N N . ASN A 1 32 ? -0.489 -10.991 -1.377 1.00 0.00 32 ASN A N 8
ATOM 8754 C CA . ASN A 1 32 ? 0.941 -10.962 -1.625 1.00 0.00 32 ASN A CA 8
ATOM 8755 C C . ASN A 1 32 ? 1.302 -9.704 -2.360 1.00 0.00 32 ASN A C 8
ATOM 8756 O O . ASN A 1 32 ? 2.234 -9.681 -3.182 1.00 0.00 32 ASN A O 8
ATOM 8767 N N . ILE A 1 33 ? 0.581 -8.635 -2.022 1.00 0.00 33 ILE A N 8
ATOM 8768 C CA . ILE A 1 33 ? 0.788 -7.353 -2.617 1.00 0.00 33 ILE A CA 8
ATOM 8769 C C . ILE A 1 33 ? 2.156 -6.853 -2.202 1.00 0.00 33 ILE A C 8
ATOM 8770 O O . ILE A 1 33 ? 2.400 -6.628 -1.030 1.00 0.00 33 ILE A O 8
ATOM 8786 N N . SER A 1 34 ? 3.052 -6.759 -3.131 1.00 0.00 34 SER A N 8
ATOM 8787 C CA . SER A 1 34 ? 4.351 -6.270 -2.832 1.00 0.00 34 SER A CA 8
ATOM 8788 C C . SER A 1 34 ? 4.475 -4.834 -3.325 1.00 0.00 34 SER A C 8
ATOM 8789 O O . SER A 1 34 ? 3.474 -4.235 -3.780 1.00 0.00 34 SER A O 8
ATOM 8797 N N . GLY A 1 35 ? 5.694 -4.305 -3.297 1.00 0.00 35 GLY A N 8
ATOM 8798 C CA . GLY A 1 35 ? 5.947 -2.954 -3.729 1.00 0.00 35 GLY A CA 8
ATOM 8799 C C . GLY A 1 35 ? 5.617 -2.778 -5.182 1.00 0.00 35 GLY A C 8
ATOM 8800 O O . GLY A 1 35 ? 5.199 -1.704 -5.600 1.00 0.00 35 GLY A O 8
ATOM 8804 N N . GLU A 1 36 ? 5.771 -3.860 -5.929 1.00 0.00 36 GLU A N 8
ATOM 8805 C CA . GLU A 1 36 ? 5.428 -3.929 -7.336 1.00 0.00 36 GLU A CA 8
ATOM 8806 C C . GLU A 1 36 ? 3.996 -3.440 -7.550 1.00 0.00 36 GLU A C 8
ATOM 8807 O O . GLU A 1 36 ? 3.743 -2.570 -8.383 1.00 0.00 36 GLU A O 8
ATOM 8819 N N . GLN A 1 37 ? 3.075 -3.942 -6.739 1.00 0.00 37 GLN A N 8
ATOM 8820 C CA . GLN A 1 37 ? 1.685 -3.588 -6.901 1.00 0.00 37 GLN A CA 8
ATOM 8821 C C . GLN A 1 37 ? 1.339 -2.332 -6.154 1.00 0.00 37 GLN A C 8
ATOM 8822 O O . GLN A 1 37 ? 0.386 -1.658 -6.505 1.00 0.00 37 GLN A O 8
ATOM 8836 N N . LEU A 1 38 ? 2.141 -2.028 -5.153 1.00 0.00 38 LEU A N 8
ATOM 8837 C CA . LEU A 1 38 ? 2.012 -0.841 -4.311 1.00 0.00 38 LEU A CA 8
ATOM 8838 C C . LEU A 1 38 ? 2.159 0.416 -5.181 1.00 0.00 38 LEU A C 8
ATOM 8839 O O . LEU A 1 38 ? 1.342 1.326 -5.136 1.00 0.00 38 LEU A O 8
ATOM 8855 N N . LEU A 1 39 ? 3.185 0.426 -5.990 1.00 0.00 39 LEU A N 8
ATOM 8856 C CA . LEU A 1 39 ? 3.492 1.558 -6.857 1.00 0.00 39 LEU A CA 8
ATOM 8857 C C . LEU A 1 39 ? 2.400 1.739 -7.913 1.00 0.00 39 LEU A C 8
ATOM 8858 O O . LEU A 1 39 ? 1.986 2.866 -8.221 1.00 0.00 39 LEU A O 8
ATOM 8874 N N . GLN A 1 40 ? 1.914 0.638 -8.435 1.00 0.00 40 GLN A N 8
ATOM 8875 C CA . GLN A 1 40 ? 0.901 0.683 -9.482 1.00 0.00 40 GLN A CA 8
ATOM 8876 C C . GLN A 1 40 ? -0.543 0.548 -8.949 1.00 0.00 40 GLN A C 8
ATOM 8877 O O . GLN A 1 40 ? -1.462 0.208 -9.692 1.00 0.00 40 GLN A O 8
ATOM 8891 N N . LEU A 1 41 ? -0.741 0.864 -7.666 1.00 0.00 41 LEU A N 8
ATOM 8892 C CA . LEU A 1 41 ? -2.065 0.863 -7.059 1.00 0.00 41 LEU A CA 8
ATOM 8893 C C . LEU A 1 41 ? -2.995 1.906 -7.675 1.00 0.00 41 LEU A C 8
ATOM 8894 O O . LEU A 1 41 ? -2.544 2.900 -8.277 1.00 0.00 41 LEU A O 8
ATOM 8910 N N . ASP A 1 42 ? -4.272 1.681 -7.501 1.00 0.00 42 ASP A N 8
ATOM 8911 C CA . ASP A 1 42 ? -5.325 2.585 -7.913 1.00 0.00 42 ASP A CA 8
ATOM 8912 C C . ASP A 1 42 ? -6.573 2.134 -7.190 1.00 0.00 42 ASP A C 8
ATOM 8913 O O . ASP A 1 42 ? -6.513 1.123 -6.462 1.00 0.00 42 ASP A O 8
ATOM 8922 N N . GLY A 1 43 ? -7.679 2.839 -7.382 1.00 0.00 43 GLY A N 8
ATOM 8923 C CA . GLY A 1 43 ? -8.921 2.533 -6.698 1.00 0.00 43 GLY A CA 8
ATOM 8924 C C . GLY A 1 43 ? -9.391 1.116 -6.892 1.00 0.00 43 GLY A C 8
ATOM 8925 O O . GLY A 1 43 ? -9.852 0.503 -5.946 1.00 0.00 43 GLY A O 8
ATOM 8929 N N . ASN A 1 44 ? -9.221 0.576 -8.090 1.00 0.00 44 ASN A N 8
ATOM 8930 C CA . ASN A 1 44 ? -9.662 -0.778 -8.411 1.00 0.00 44 ASN A CA 8
ATOM 8931 C C . ASN A 1 44 ? -9.002 -1.781 -7.540 1.00 0.00 44 ASN A C 8
ATOM 8932 O O . ASN A 1 44 ? -9.650 -2.694 -7.036 1.00 0.00 44 ASN A O 8
ATOM 8943 N N . LYS A 1 45 ? -7.730 -1.601 -7.330 1.00 0.00 45 LYS A N 8
ATOM 8944 C CA . LYS A 1 45 ? -6.983 -2.483 -6.470 1.00 0.00 45 LYS A CA 8
ATOM 8945 C C . LYS A 1 45 ? -7.462 -2.340 -5.045 1.00 0.00 45 LYS A C 8
ATOM 8946 O O . LYS A 1 45 ? -7.745 -3.311 -4.392 1.00 0.00 45 LYS A O 8
ATOM 8965 N N . LEU A 1 46 ? -7.639 -1.105 -4.614 1.00 0.00 46 LEU A N 8
ATOM 8966 C CA . LEU A 1 46 ? -8.084 -0.788 -3.248 1.00 0.00 46 LEU A CA 8
ATOM 8967 C C . LEU A 1 46 ? -9.470 -1.384 -2.970 1.00 0.00 46 LEU A C 8
ATOM 8968 O O . LEU A 1 46 ? -9.859 -1.628 -1.801 1.00 0.00 46 LEU A O 8
ATOM 8984 N N . LYS A 1 47 ? -10.211 -1.580 -4.040 1.00 0.00 47 LYS A N 8
ATOM 8985 C CA . LYS A 1 47 ? -11.504 -2.203 -4.010 1.00 0.00 47 LYS A CA 8
ATOM 8986 C C . LYS A 1 47 ? -11.359 -3.729 -4.005 1.00 0.00 47 LYS A C 8
ATOM 8987 O O . LYS A 1 47 ? -12.019 -4.412 -3.231 1.00 0.00 47 LYS A O 8
ATOM 9006 N N . ALA A 1 48 ? -10.427 -4.238 -4.812 1.00 0.00 48 ALA A N 8
ATOM 9007 C CA . ALA A 1 48 ? -10.149 -5.685 -4.925 1.00 0.00 48 ALA A CA 8
ATOM 9008 C C . ALA A 1 48 ? -9.492 -6.230 -3.650 1.00 0.00 48 ALA A C 8
ATOM 9009 O O . ALA A 1 48 ? -9.377 -7.442 -3.450 1.00 0.00 48 ALA A O 8
ATOM 9016 N N . LEU A 1 49 ? -9.039 -5.327 -2.811 1.00 0.00 49 LEU A N 8
ATOM 9017 C CA . LEU A 1 49 ? -8.537 -5.660 -1.485 1.00 0.00 49 LEU A CA 8
ATOM 9018 C C . LEU A 1 49 ? -9.708 -5.982 -0.527 1.00 0.00 49 LEU A C 8
ATOM 9019 O O . LEU A 1 49 ? -9.500 -6.283 0.638 1.00 0.00 49 LEU A O 8
ATOM 9035 N N . GLY A 1 50 ? -10.947 -5.861 -1.027 1.00 0.00 50 GLY A N 8
ATOM 9036 C CA . GLY A 1 50 ? -12.136 -6.159 -0.226 1.00 0.00 50 GLY A CA 8
ATOM 9037 C C . GLY A 1 50 ? -12.357 -5.123 0.845 1.00 0.00 50 GLY A C 8
ATOM 9038 O O . GLY A 1 50 ? -13.106 -5.330 1.806 1.00 0.00 50 GLY A O 8
ATOM 9042 N N . MET A 1 51 ? -11.696 -4.018 0.678 1.00 0.00 51 MET A N 8
ATOM 9043 C CA . MET A 1 51 ? -11.723 -2.955 1.623 1.00 0.00 51 MET A CA 8
ATOM 9044 C C . MET A 1 51 ? -12.649 -1.884 1.159 1.00 0.00 51 MET A C 8
ATOM 9045 O O . MET A 1 51 ? -13.675 -1.663 1.755 1.00 0.00 51 MET A O 8
ATOM 9059 N N . THR A 1 52 ? -12.261 -1.216 0.066 1.00 0.00 52 THR A N 8
ATOM 9060 C CA . THR A 1 52 ? -13.046 -0.186 -0.642 1.00 0.00 52 THR A CA 8
ATOM 9061 C C . THR A 1 52 ? -13.288 1.102 0.188 1.00 0.00 52 THR A C 8
ATOM 9062 O O . THR A 1 52 ? -13.824 2.080 -0.339 1.00 0.00 52 THR A O 8
ATOM 9073 N N . SER A 1 53 ? -12.830 1.088 1.429 1.00 0.00 53 SER A N 8
ATOM 9074 C CA . SER A 1 53 ? -13.042 2.097 2.436 1.00 0.00 53 SER A CA 8
ATOM 9075 C C . SER A 1 53 ? -12.704 3.508 1.932 1.00 0.00 53 SER A C 8
ATOM 9076 O O . SER A 1 53 ? -11.573 3.780 1.535 1.00 0.00 53 SER A O 8
ATOM 9084 N N . SER A 1 54 ? -13.691 4.377 1.981 1.00 0.00 54 SER A N 8
ATOM 9085 C CA . SER A 1 54 ? -13.631 5.722 1.426 1.00 0.00 54 SER A CA 8
ATOM 9086 C C . SER A 1 54 ? -12.440 6.570 1.927 1.00 0.00 54 SER A C 8
ATOM 9087 O O . SER A 1 54 ? -11.721 7.172 1.117 1.00 0.00 54 SER A O 8
ATOM 9095 N N . GLN A 1 55 ? -12.235 6.603 3.248 1.00 0.00 55 GLN A N 8
ATOM 9096 C CA . GLN A 1 55 ? -11.141 7.373 3.860 1.00 0.00 55 GLN A CA 8
ATOM 9097 C C . GLN A 1 55 ? -9.816 6.944 3.266 1.00 0.00 55 GLN A C 8
ATOM 9098 O O . GLN A 1 55 ? -9.002 7.768 2.815 1.00 0.00 55 GLN A O 8
ATOM 9112 N N . ASP A 1 56 ? -9.633 5.655 3.262 1.00 0.00 56 ASP A N 8
ATOM 9113 C CA . ASP A 1 56 ? -8.424 5.014 2.825 1.00 0.00 56 ASP A CA 8
ATOM 9114 C C . ASP A 1 56 ? -8.206 5.291 1.381 1.00 0.00 56 ASP A C 8
ATOM 9115 O O . ASP A 1 56 ? -7.147 5.738 1.012 1.00 0.00 56 ASP A O 8
ATOM 9124 N N . ARG A 1 57 ? -9.261 5.102 0.588 1.00 0.00 57 ARG A N 8
ATOM 9125 C CA . ARG A 1 57 ? -9.259 5.310 -0.867 1.00 0.00 57 ARG A CA 8
ATOM 9126 C C . ARG A 1 57 ? -8.667 6.639 -1.257 1.00 0.00 57 ARG A C 8
ATOM 9127 O O . ARG A 1 57 ? -7.953 6.726 -2.238 1.00 0.00 57 ARG A O 8
ATOM 9148 N N . ALA A 1 58 ? -8.951 7.654 -0.480 1.00 0.00 58 ALA A N 8
ATOM 9149 C CA . ALA A 1 58 ? -8.441 8.982 -0.765 1.00 0.00 58 ALA A CA 8
ATOM 9150 C C . ALA A 1 58 ? -7.013 9.159 -0.234 1.00 0.00 58 ALA A C 8
ATOM 9151 O O . ALA A 1 58 ? -6.167 9.815 -0.867 1.00 0.00 58 ALA A O 8
ATOM 9158 N N . LEU A 1 59 ? -6.719 8.521 0.880 1.00 0.00 59 LEU A N 8
ATOM 9159 C CA . LEU A 1 59 ? -5.437 8.708 1.531 1.00 0.00 59 LEU A CA 8
ATOM 9160 C C . LEU A 1 59 ? -4.341 7.896 0.892 1.00 0.00 59 LEU A C 8
ATOM 9161 O O . LEU A 1 59 ? -3.274 8.428 0.559 1.00 0.00 59 LEU A O 8
ATOM 9177 N N . VAL A 1 60 ? -4.577 6.611 0.715 1.00 0.00 60 VAL A N 8
ATOM 9178 C CA . VAL A 1 60 ? -3.592 5.756 0.106 1.00 0.00 60 VAL A CA 8
ATOM 9179 C C . VAL A 1 60 ? -3.359 6.197 -1.344 1.00 0.00 60 VAL A C 8
ATOM 9180 O O . VAL A 1 60 ? -2.294 6.032 -1.885 1.00 0.00 60 VAL A O 8
ATOM 9193 N N . LYS A 1 61 ? -4.328 6.901 -1.879 1.00 0.00 61 LYS A N 8
ATOM 9194 C CA . LYS A 1 61 ? -4.288 7.383 -3.245 1.00 0.00 61 LYS A CA 8
ATOM 9195 C C . LYS A 1 61 ? -3.237 8.454 -3.360 1.00 0.00 61 LYS A C 8
ATOM 9196 O O . LYS A 1 61 ? -2.503 8.532 -4.342 1.00 0.00 61 LYS A O 8
ATOM 9215 N N . LYS A 1 62 ? -3.121 9.227 -2.320 1.00 0.00 62 LYS A N 8
ATOM 9216 C CA . LYS A 1 62 ? -2.221 10.324 -2.347 1.00 0.00 62 LYS A CA 8
ATOM 9217 C C . LYS A 1 62 ? -0.869 9.879 -1.846 1.00 0.00 62 LYS A C 8
ATOM 9218 O O . LYS A 1 62 ? 0.122 10.527 -2.075 1.00 0.00 62 LYS A O 8
ATOM 9237 N N . LYS A 1 63 ? -0.849 8.767 -1.146 1.00 0.00 63 LYS A N 8
ATOM 9238 C CA . LYS A 1 63 ? 0.388 8.224 -0.675 1.00 0.00 63 LYS A CA 8
ATOM 9239 C C . LYS A 1 63 ? 1.048 7.376 -1.738 1.00 0.00 63 LYS A C 8
ATOM 9240 O O . LYS A 1 63 ? 2.236 7.422 -1.892 1.00 0.00 63 LYS A O 8
ATOM 9259 N N . LEU A 1 64 ? 0.256 6.618 -2.482 1.00 0.00 64 LEU A N 8
ATOM 9260 C CA . LEU A 1 64 ? 0.774 5.690 -3.502 1.00 0.00 64 LEU A CA 8
ATOM 9261 C C . LEU A 1 64 ? 1.434 6.430 -4.652 1.00 0.00 64 LEU A C 8
ATOM 9262 O O . LEU A 1 64 ? 2.089 5.830 -5.487 1.00 0.00 64 LEU A O 8
ATOM 9278 N N . LYS A 1 65 ? 1.199 7.708 -4.733 1.00 0.00 65 LYS A N 8
ATOM 9279 C CA . LYS A 1 65 ? 1.842 8.521 -5.754 1.00 0.00 65 LYS A CA 8
ATOM 9280 C C . LYS A 1 65 ? 3.180 9.093 -5.258 1.00 0.00 65 LYS A C 8
ATOM 9281 O O . LYS A 1 65 ? 3.980 9.586 -6.056 1.00 0.00 65 LYS A O 8
ATOM 9300 N N . GLU A 1 66 ? 3.430 9.012 -3.962 1.00 0.00 66 GLU A N 8
ATOM 9301 C CA . GLU A 1 66 ? 4.640 9.591 -3.369 1.00 0.00 66 GLU A CA 8
ATOM 9302 C C . GLU A 1 66 ? 5.260 8.612 -2.403 1.00 0.00 66 GLU A C 8
ATOM 9303 O O . GLU A 1 66 ? 6.142 8.921 -1.615 1.00 0.00 66 GLU A O 8
ATOM 9315 N N . MET A 1 67 ? 4.855 7.399 -2.594 1.00 0.00 67 MET A N 8
ATOM 9316 C CA . MET A 1 67 ? 5.273 6.212 -1.873 1.00 0.00 67 MET A CA 8
ATOM 9317 C C . MET A 1 67 ? 6.771 6.008 -2.020 1.00 0.00 67 MET A C 8
ATOM 9318 O O . MET A 1 67 ? 7.404 5.347 -1.228 1.00 0.00 67 MET A O 8
ATOM 9332 N N . LYS A 1 68 ? 7.302 6.617 -3.043 1.00 0.00 68 LYS A N 8
ATOM 9333 C CA . LYS A 1 68 ? 8.703 6.594 -3.357 1.00 0.00 68 LYS A CA 8
ATOM 9334 C C . LYS A 1 68 ? 9.529 7.365 -2.320 1.00 0.00 68 LYS A C 8
ATOM 9335 O O . LYS A 1 68 ? 10.710 7.109 -2.154 1.00 0.00 68 LYS A O 8
ATOM 9354 N N . MET A 1 69 ? 8.900 8.298 -1.624 1.00 0.00 69 MET A N 8
ATOM 9355 C CA . MET A 1 69 ? 9.578 8.985 -0.542 1.00 0.00 69 MET A CA 8
ATOM 9356 C C . MET A 1 69 ? 9.094 8.399 0.772 1.00 0.00 69 MET A C 8
ATOM 9357 O O . MET A 1 69 ? 9.853 8.297 1.757 1.00 0.00 69 MET A O 8
ATOM 9371 N N . SER A 1 70 ? 7.844 7.947 0.766 1.00 0.00 70 SER A N 8
ATOM 9372 C CA . SER A 1 70 ? 7.222 7.420 1.957 1.00 0.00 70 SER A CA 8
ATOM 9373 C C . SER A 1 70 ? 7.795 6.064 2.336 1.00 0.00 70 SER A C 8
ATOM 9374 O O . SER A 1 70 ? 7.809 5.723 3.510 1.00 0.00 70 SER A O 8
ATOM 9382 N N . LEU A 1 71 ? 8.304 5.304 1.338 1.00 0.00 71 LEU A N 8
ATOM 9383 C CA . LEU A 1 71 ? 8.958 4.018 1.589 1.00 0.00 71 LEU A CA 8
ATOM 9384 C C . LEU A 1 71 ? 10.071 4.137 2.593 1.00 0.00 71 LEU A C 8
ATOM 9385 O O . LEU A 1 71 ? 10.319 3.232 3.383 1.00 0.00 71 LEU A O 8
ATOM 9401 N N . GLU A 1 72 ? 10.723 5.259 2.565 1.00 0.00 72 GLU A N 8
ATOM 9402 C CA . GLU A 1 72 ? 11.837 5.470 3.386 1.00 0.00 72 GLU A CA 8
ATOM 9403 C C . GLU A 1 72 ? 11.436 5.939 4.770 1.00 0.00 72 GLU A C 8
ATOM 9404 O O . GLU A 1 72 ? 11.948 5.446 5.782 1.00 0.00 72 GLU A O 8
ATOM 9416 N N . LYS A 1 73 ? 10.518 6.868 4.820 1.00 0.00 73 LYS A N 8
ATOM 9417 C CA . LYS A 1 73 ? 10.196 7.487 6.071 1.00 0.00 73 LYS A CA 8
ATOM 9418 C C . LYS A 1 73 ? 9.254 6.611 6.902 1.00 0.00 73 LYS A C 8
ATOM 9419 O O . LYS A 1 73 ? 9.562 6.303 8.059 1.00 0.00 73 LYS A O 8
ATOM 9438 N N . ALA A 1 74 ? 8.151 6.192 6.275 1.00 0.00 74 ALA A N 8
ATOM 9439 C CA . ALA A 1 74 ? 7.112 5.335 6.863 1.00 0.00 74 ALA A CA 8
ATOM 9440 C C . ALA A 1 74 ? 6.732 5.758 8.288 1.00 0.00 74 ALA A C 8
ATOM 9441 O O . ALA A 1 74 ? 6.035 6.791 8.455 1.00 0.00 74 ALA A O 8
ATOM 9449 N N . GLY A 1 1 ? 16.681 -4.886 0.989 1.00 0.00 1 GLY A N 9
ATOM 9450 C CA . GLY A 1 1 ? 15.373 -5.001 1.654 1.00 0.00 1 GLY A CA 9
ATOM 9451 C C . GLY A 1 1 ? 14.887 -3.675 2.193 1.00 0.00 1 GLY A C 9
ATOM 9452 O O . GLY A 1 1 ? 14.295 -3.614 3.272 1.00 0.00 1 GLY A O 9
ATOM 9458 N N . HIS A 1 2 ? 15.118 -2.614 1.453 1.00 0.00 2 HIS A N 9
ATOM 9459 C CA . HIS A 1 2 ? 14.727 -1.294 1.899 1.00 0.00 2 HIS A CA 9
ATOM 9460 C C . HIS A 1 2 ? 13.850 -0.630 0.867 1.00 0.00 2 HIS A C 9
ATOM 9461 O O . HIS A 1 2 ? 12.990 0.180 1.203 1.00 0.00 2 HIS A O 9
ATOM 9475 N N . MET A 1 3 ? 14.053 -0.981 -0.379 1.00 0.00 3 MET A N 9
ATOM 9476 C CA . MET A 1 3 ? 13.256 -0.446 -1.435 1.00 0.00 3 MET A CA 9
ATOM 9477 C C . MET A 1 3 ? 12.003 -1.253 -1.567 1.00 0.00 3 MET A C 9
ATOM 9478 O O . MET A 1 3 ? 11.988 -2.441 -1.265 1.00 0.00 3 MET A O 9
ATOM 9492 N N . VAL A 1 4 ? 10.987 -0.642 -2.076 1.00 0.00 4 VAL A N 9
ATOM 9493 C CA . VAL A 1 4 ? 9.665 -1.254 -2.087 1.00 0.00 4 VAL A CA 9
ATOM 9494 C C . VAL A 1 4 ? 9.553 -2.355 -3.109 1.00 0.00 4 VAL A C 9
ATOM 9495 O O . VAL A 1 4 ? 8.825 -3.316 -2.917 1.00 0.00 4 VAL A O 9
ATOM 9508 N N . HIS A 1 5 ? 10.319 -2.246 -4.168 1.00 0.00 5 HIS A N 9
ATOM 9509 C CA . HIS A 1 5 ? 10.319 -3.248 -5.207 1.00 0.00 5 HIS A CA 9
ATOM 9510 C C . HIS A 1 5 ? 11.003 -4.538 -4.722 1.00 0.00 5 HIS A C 9
ATOM 9511 O O . HIS A 1 5 ? 10.890 -5.581 -5.345 1.00 0.00 5 HIS A O 9
ATOM 9525 N N . GLU A 1 6 ? 11.696 -4.441 -3.582 1.00 0.00 6 GLU A N 9
ATOM 9526 C CA . GLU A 1 6 ? 12.349 -5.594 -2.972 1.00 0.00 6 GLU A CA 9
ATOM 9527 C C . GLU A 1 6 ? 11.397 -6.261 -1.993 1.00 0.00 6 GLU A C 9
ATOM 9528 O O . GLU A 1 6 ? 11.599 -7.412 -1.611 1.00 0.00 6 GLU A O 9
ATOM 9540 N N . TRP A 1 7 ? 10.380 -5.517 -1.565 1.00 0.00 7 TRP A N 9
ATOM 9541 C CA . TRP A 1 7 ? 9.448 -5.979 -0.547 1.00 0.00 7 TRP A CA 9
ATOM 9542 C C . TRP A 1 7 ? 8.751 -7.257 -0.945 1.00 0.00 7 TRP A C 9
ATOM 9543 O O . TRP A 1 7 ? 8.468 -7.488 -2.121 1.00 0.00 7 TRP A O 9
ATOM 9564 N N . SER A 1 8 ? 8.496 -8.080 0.034 1.00 0.00 8 SER A N 9
ATOM 9565 C CA . SER A 1 8 ? 7.938 -9.360 -0.197 1.00 0.00 8 SER A CA 9
ATOM 9566 C C . SER A 1 8 ? 6.424 -9.293 -0.025 1.00 0.00 8 SER A C 9
ATOM 9567 O O . SER A 1 8 ? 5.687 -9.153 -0.987 1.00 0.00 8 SER A O 9
ATOM 9575 N N . VAL A 1 9 ? 5.982 -9.330 1.213 1.00 0.00 9 VAL A N 9
ATOM 9576 C CA . VAL A 1 9 ? 4.584 -9.303 1.560 1.00 0.00 9 VAL A CA 9
ATOM 9577 C C . VAL A 1 9 ? 4.454 -8.544 2.863 1.00 0.00 9 VAL A C 9
ATOM 9578 O O . VAL A 1 9 ? 3.912 -7.475 2.910 1.00 0.00 9 VAL A O 9
ATOM 9591 N N . GLN A 1 10 ? 5.071 -9.070 3.895 1.00 0.00 10 GLN A N 9
ATOM 9592 C CA . GLN A 1 10 ? 5.005 -8.485 5.232 1.00 0.00 10 GLN A CA 9
ATOM 9593 C C . GLN A 1 10 ? 5.722 -7.130 5.290 1.00 0.00 10 GLN A C 9
ATOM 9594 O O . GLN A 1 10 ? 5.474 -6.323 6.167 1.00 0.00 10 GLN A O 9
ATOM 9608 N N . GLN A 1 11 ? 6.563 -6.883 4.301 1.00 0.00 11 GLN A N 9
ATOM 9609 C CA . GLN A 1 11 ? 7.314 -5.645 4.216 1.00 0.00 11 GLN A CA 9
ATOM 9610 C C . GLN A 1 11 ? 6.455 -4.507 3.651 1.00 0.00 11 GLN A C 9
ATOM 9611 O O . GLN A 1 11 ? 6.765 -3.341 3.839 1.00 0.00 11 GLN A O 9
ATOM 9625 N N . VAL A 1 12 ? 5.347 -4.853 3.004 1.00 0.00 12 VAL A N 9
ATOM 9626 C CA . VAL A 1 12 ? 4.479 -3.847 2.386 1.00 0.00 12 VAL A CA 9
ATOM 9627 C C . VAL A 1 12 ? 3.695 -3.112 3.489 1.00 0.00 12 VAL A C 9
ATOM 9628 O O . VAL A 1 12 ? 3.268 -1.953 3.332 1.00 0.00 12 VAL A O 9
ATOM 9641 N N . SER A 1 13 ? 3.587 -3.778 4.632 1.00 0.00 13 SER A N 9
ATOM 9642 C CA . SER A 1 13 ? 2.854 -3.290 5.762 1.00 0.00 13 SER A CA 9
ATOM 9643 C C . SER A 1 13 ? 3.561 -2.097 6.397 1.00 0.00 13 SER A C 9
ATOM 9644 O O . SER A 1 13 ? 2.906 -1.231 6.977 1.00 0.00 13 SER A O 9
ATOM 9652 N N . HIS A 1 14 ? 4.889 -2.033 6.231 1.00 0.00 14 HIS A N 9
ATOM 9653 C CA . HIS A 1 14 ? 5.702 -0.964 6.831 1.00 0.00 14 HIS A CA 9
ATOM 9654 C C . HIS A 1 14 ? 5.277 0.380 6.267 1.00 0.00 14 HIS A C 9
ATOM 9655 O O . HIS A 1 14 ? 5.326 1.403 6.947 1.00 0.00 14 HIS A O 9
ATOM 9669 N N . TRP A 1 15 ? 4.860 0.365 5.021 1.00 0.00 15 TRP A N 9
ATOM 9670 C CA . TRP A 1 15 ? 4.348 1.542 4.397 1.00 0.00 15 TRP A CA 9
ATOM 9671 C C . TRP A 1 15 ? 2.961 1.834 4.931 1.00 0.00 15 TRP A C 9
ATOM 9672 O O . TRP A 1 15 ? 2.756 2.863 5.538 1.00 0.00 15 TRP A O 9
ATOM 9693 N N . LEU A 1 16 ? 2.048 0.872 4.757 1.00 0.00 16 LEU A N 9
ATOM 9694 C CA . LEU A 1 16 ? 0.627 0.992 5.149 1.00 0.00 16 LEU A CA 9
ATOM 9695 C C . LEU A 1 16 ? 0.456 1.523 6.568 1.00 0.00 16 LEU A C 9
ATOM 9696 O O . LEU A 1 16 ? -0.296 2.470 6.796 1.00 0.00 16 LEU A O 9
ATOM 9712 N N . VAL A 1 17 ? 1.174 0.944 7.503 1.00 0.00 17 VAL A N 9
ATOM 9713 C CA . VAL A 1 17 ? 1.102 1.345 8.904 1.00 0.00 17 VAL A CA 9
ATOM 9714 C C . VAL A 1 17 ? 1.514 2.828 9.078 1.00 0.00 17 VAL A C 9
ATOM 9715 O O . VAL A 1 17 ? 0.954 3.546 9.914 1.00 0.00 17 VAL A O 9
ATOM 9728 N N . GLY A 1 18 ? 2.382 3.295 8.195 1.00 0.00 18 GLY A N 9
ATOM 9729 C CA . GLY A 1 18 ? 2.912 4.633 8.281 1.00 0.00 18 GLY A CA 9
ATOM 9730 C C . GLY A 1 18 ? 1.883 5.685 7.927 1.00 0.00 18 GLY A C 9
ATOM 9731 O O . GLY A 1 18 ? 2.017 6.836 8.312 1.00 0.00 18 GLY A O 9
ATOM 9735 N N . LEU A 1 19 ? 0.863 5.301 7.187 1.00 0.00 19 LEU A N 9
ATOM 9736 C CA . LEU A 1 19 ? -0.199 6.230 6.837 1.00 0.00 19 LEU A CA 9
ATOM 9737 C C . LEU A 1 19 ? -1.531 5.838 7.484 1.00 0.00 19 LEU A C 9
ATOM 9738 O O . LEU A 1 19 ? -2.575 6.317 7.070 1.00 0.00 19 LEU A O 9
ATOM 9754 N N . SER A 1 20 ? -1.471 4.986 8.520 1.00 0.00 20 SER A N 9
ATOM 9755 C CA . SER A 1 20 ? -2.667 4.493 9.253 1.00 0.00 20 SER A CA 9
ATOM 9756 C C . SER A 1 20 ? -3.522 3.558 8.395 1.00 0.00 20 SER A C 9
ATOM 9757 O O . SER A 1 20 ? -4.673 3.273 8.706 1.00 0.00 20 SER A O 9
ATOM 9765 N N . LEU A 1 21 ? -2.901 3.011 7.383 1.00 0.00 21 LEU A N 9
ATOM 9766 C CA . LEU A 1 21 ? -3.524 2.085 6.447 1.00 0.00 21 LEU A CA 9
ATOM 9767 C C . LEU A 1 21 ? -3.176 0.662 6.820 1.00 0.00 21 LEU A C 9
ATOM 9768 O O . LEU A 1 21 ? -3.307 -0.246 6.011 1.00 0.00 21 LEU A O 9
ATOM 9784 N N . ASP A 1 22 ? -2.733 0.471 8.066 1.00 0.00 22 ASP A N 9
ATOM 9785 C CA . ASP A 1 22 ? -2.439 -0.862 8.644 1.00 0.00 22 ASP A CA 9
ATOM 9786 C C . ASP A 1 22 ? -3.627 -1.813 8.476 1.00 0.00 22 ASP A C 9
ATOM 9787 O O . ASP A 1 22 ? -3.467 -3.020 8.407 1.00 0.00 22 ASP A O 9
ATOM 9796 N N . GLN A 1 23 ? -4.793 -1.236 8.365 1.00 0.00 23 GLN A N 9
ATOM 9797 C CA . GLN A 1 23 ? -6.032 -1.950 8.166 1.00 0.00 23 GLN A CA 9
ATOM 9798 C C . GLN A 1 23 ? -6.045 -2.684 6.815 1.00 0.00 23 GLN A C 9
ATOM 9799 O O . GLN A 1 23 ? -6.736 -3.681 6.639 1.00 0.00 23 GLN A O 9
ATOM 9813 N N . TYR A 1 24 ? -5.247 -2.204 5.890 1.00 0.00 24 TYR A N 9
ATOM 9814 C CA . TYR A 1 24 ? -5.161 -2.789 4.580 1.00 0.00 24 TYR A CA 9
ATOM 9815 C C . TYR A 1 24 ? -4.152 -3.921 4.559 1.00 0.00 24 TYR A C 9
ATOM 9816 O O . TYR A 1 24 ? -4.228 -4.802 3.707 1.00 0.00 24 TYR A O 9
ATOM 9834 N N . VAL A 1 25 ? -3.241 -3.912 5.538 1.00 0.00 25 VAL A N 9
ATOM 9835 C CA . VAL A 1 25 ? -2.183 -4.938 5.679 1.00 0.00 25 VAL A CA 9
ATOM 9836 C C . VAL A 1 25 ? -2.764 -6.331 5.686 1.00 0.00 25 VAL A C 9
ATOM 9837 O O . VAL A 1 25 ? -2.236 -7.219 5.023 1.00 0.00 25 VAL A O 9
ATOM 9850 N N . SER A 1 26 ? -3.881 -6.495 6.369 1.00 0.00 26 SER A N 9
ATOM 9851 C CA . SER A 1 26 ? -4.543 -7.777 6.514 1.00 0.00 26 SER A CA 9
ATOM 9852 C C . SER A 1 26 ? -4.819 -8.448 5.150 1.00 0.00 26 SER A C 9
ATOM 9853 O O . SER A 1 26 ? -4.682 -9.662 5.009 1.00 0.00 26 SER A O 9
ATOM 9861 N N . GLU A 1 27 ? -5.131 -7.653 4.144 1.00 0.00 27 GLU A N 9
ATOM 9862 C CA . GLU A 1 27 ? -5.410 -8.202 2.838 1.00 0.00 27 GLU A CA 9
ATOM 9863 C C . GLU A 1 27 ? -4.227 -7.990 1.895 1.00 0.00 27 GLU A C 9
ATOM 9864 O O . GLU A 1 27 ? -3.995 -8.801 1.010 1.00 0.00 27 GLU A O 9
ATOM 9876 N N . PHE A 1 28 ? -3.449 -6.919 2.114 1.00 0.00 28 PHE A N 9
ATOM 9877 C CA . PHE A 1 28 ? -2.234 -6.661 1.312 1.00 0.00 28 PHE A CA 9
ATOM 9878 C C . PHE A 1 28 ? -1.297 -7.861 1.386 1.00 0.00 28 PHE A C 9
ATOM 9879 O O . PHE A 1 28 ? -0.630 -8.224 0.419 1.00 0.00 28 PHE A O 9
ATOM 9896 N N . SER A 1 29 ? -1.320 -8.505 2.522 1.00 0.00 29 SER A N 9
ATOM 9897 C CA . SER A 1 29 ? -0.530 -9.663 2.764 1.00 0.00 29 SER A CA 9
ATOM 9898 C C . SER A 1 29 ? -1.173 -10.926 2.166 1.00 0.00 29 SER A C 9
ATOM 9899 O O . SER A 1 29 ? -0.478 -11.826 1.686 1.00 0.00 29 SER A O 9
ATOM 9907 N N . ALA A 1 30 ? -2.495 -10.950 2.132 1.00 0.00 30 ALA A N 9
ATOM 9908 C CA . ALA A 1 30 ? -3.245 -12.103 1.655 1.00 0.00 30 ALA A CA 9
ATOM 9909 C C . ALA A 1 30 ? -3.028 -12.297 0.176 1.00 0.00 30 ALA A C 9
ATOM 9910 O O . ALA A 1 30 ? -2.735 -13.400 -0.301 1.00 0.00 30 ALA A O 9
ATOM 9917 N N . GLN A 1 31 ? -3.108 -11.219 -0.544 1.00 0.00 31 GLN A N 9
ATOM 9918 C CA . GLN A 1 31 ? -2.920 -11.268 -1.967 1.00 0.00 31 GLN A CA 9
ATOM 9919 C C . GLN A 1 31 ? -1.505 -10.960 -2.380 1.00 0.00 31 GLN A C 9
ATOM 9920 O O . GLN A 1 31 ? -1.241 -10.771 -3.570 1.00 0.00 31 GLN A O 9
ATOM 9934 N N . ASN A 1 32 ? -0.576 -10.993 -1.398 1.00 0.00 32 ASN A N 9
ATOM 9935 C CA . ASN A 1 32 ? 0.850 -10.768 -1.614 1.00 0.00 32 ASN A CA 9
ATOM 9936 C C . ASN A 1 32 ? 1.142 -9.577 -2.481 1.00 0.00 32 ASN A C 9
ATOM 9937 O O . ASN A 1 32 ? 1.656 -9.681 -3.601 1.00 0.00 32 ASN A O 9
ATOM 9948 N N . ILE A 1 33 ? 0.712 -8.458 -1.995 1.00 0.00 33 ILE A N 9
ATOM 9949 C CA . ILE A 1 33 ? 0.955 -7.215 -2.642 1.00 0.00 33 ILE A CA 9
ATOM 9950 C C . ILE A 1 33 ? 2.311 -6.741 -2.191 1.00 0.00 33 ILE A C 9
ATOM 9951 O O . ILE A 1 33 ? 2.539 -6.566 -1.005 1.00 0.00 33 ILE A O 9
ATOM 9967 N N . SER A 1 34 ? 3.220 -6.614 -3.102 1.00 0.00 34 SER A N 9
ATOM 9968 C CA . SER A 1 34 ? 4.508 -6.116 -2.757 1.00 0.00 34 SER A CA 9
ATOM 9969 C C . SER A 1 34 ? 4.605 -4.699 -3.293 1.00 0.00 34 SER A C 9
ATOM 9970 O O . SER A 1 34 ? 3.592 -4.127 -3.723 1.00 0.00 34 SER A O 9
ATOM 9978 N N . GLY A 1 35 ? 5.806 -4.155 -3.333 1.00 0.00 35 GLY A N 9
ATOM 9979 C CA . GLY A 1 35 ? 6.015 -2.826 -3.849 1.00 0.00 35 GLY A CA 9
ATOM 9980 C C . GLY A 1 35 ? 5.671 -2.753 -5.314 1.00 0.00 35 GLY A C 9
ATOM 9981 O O . GLY A 1 35 ? 5.259 -1.707 -5.808 1.00 0.00 35 GLY A O 9
ATOM 9985 N N . GLU A 1 36 ? 5.772 -3.904 -5.979 1.00 0.00 36 GLU A N 9
ATOM 9986 C CA . GLU A 1 36 ? 5.469 -4.047 -7.386 1.00 0.00 36 GLU A CA 9
ATOM 9987 C C . GLU A 1 36 ? 4.033 -3.603 -7.642 1.00 0.00 36 GLU A C 9
ATOM 9988 O O . GLU A 1 36 ? 3.758 -2.827 -8.555 1.00 0.00 36 GLU A O 9
ATOM 10000 N N . GLN A 1 37 ? 3.133 -4.047 -6.791 1.00 0.00 37 GLN A N 9
ATOM 10001 C CA . GLN A 1 37 ? 1.739 -3.705 -6.945 1.00 0.00 37 GLN A CA 9
ATOM 10002 C C . GLN A 1 37 ? 1.332 -2.523 -6.086 1.00 0.00 37 GLN A C 9
ATOM 10003 O O . GLN A 1 37 ? 0.212 -2.043 -6.179 1.00 0.00 37 GLN A O 9
ATOM 10017 N N . LEU A 1 38 ? 2.266 -2.039 -5.298 1.00 0.00 38 LEU A N 9
ATOM 10018 C CA . LEU A 1 38 ? 2.053 -0.907 -4.410 1.00 0.00 38 LEU A CA 9
ATOM 10019 C C . LEU A 1 38 ? 2.203 0.377 -5.222 1.00 0.00 38 LEU A C 9
ATOM 10020 O O . LEU A 1 38 ? 1.334 1.232 -5.229 1.00 0.00 38 LEU A O 9
ATOM 10036 N N . LEU A 1 39 ? 3.298 0.464 -5.936 1.00 0.00 39 LEU A N 9
ATOM 10037 C CA . LEU A 1 39 ? 3.656 1.649 -6.723 1.00 0.00 39 LEU A CA 9
ATOM 10038 C C . LEU A 1 39 ? 2.633 1.961 -7.800 1.00 0.00 39 LEU A C 9
ATOM 10039 O O . LEU A 1 39 ? 2.443 3.117 -8.171 1.00 0.00 39 LEU A O 9
ATOM 10055 N N . GLN A 1 40 ? 2.001 0.944 -8.306 1.00 0.00 40 GLN A N 9
ATOM 10056 C CA . GLN A 1 40 ? 1.009 1.131 -9.357 1.00 0.00 40 GLN A CA 9
ATOM 10057 C C . GLN A 1 40 ? -0.450 1.030 -8.848 1.00 0.00 40 GLN A C 9
ATOM 10058 O O . GLN A 1 40 ? -1.375 0.960 -9.655 1.00 0.00 40 GLN A O 9
ATOM 10072 N N . LEU A 1 41 ? -0.645 1.072 -7.513 1.00 0.00 41 LEU A N 9
ATOM 10073 C CA . LEU A 1 41 ? -1.980 1.002 -6.898 1.00 0.00 41 LEU A CA 9
ATOM 10074 C C . LEU A 1 41 ? -3.002 1.932 -7.544 1.00 0.00 41 LEU A C 9
ATOM 10075 O O . LEU A 1 41 ? -2.681 3.033 -8.030 1.00 0.00 41 LEU A O 9
ATOM 10091 N N . ASP A 1 42 ? -4.216 1.495 -7.523 1.00 0.00 42 ASP A N 9
ATOM 10092 C CA . ASP A 1 42 ? -5.318 2.173 -8.150 1.00 0.00 42 ASP A CA 9
ATOM 10093 C C . ASP A 1 42 ? -6.510 1.964 -7.254 1.00 0.00 42 ASP A C 9
ATOM 10094 O O . ASP A 1 42 ? -6.448 1.088 -6.374 1.00 0.00 42 ASP A O 9
ATOM 10103 N N . GLY A 1 43 ? -7.583 2.733 -7.453 1.00 0.00 43 GLY A N 9
ATOM 10104 C CA . GLY A 1 43 ? -8.800 2.540 -6.699 1.00 0.00 43 GLY A CA 9
ATOM 10105 C C . GLY A 1 43 ? -9.290 1.136 -6.884 1.00 0.00 43 GLY A C 9
ATOM 10106 O O . GLY A 1 43 ? -9.726 0.510 -5.940 1.00 0.00 43 GLY A O 9
ATOM 10110 N N . ASN A 1 44 ? -9.141 0.634 -8.113 1.00 0.00 44 ASN A N 9
ATOM 10111 C CA . ASN A 1 44 ? -9.509 -0.720 -8.482 1.00 0.00 44 ASN A CA 9
ATOM 10112 C C . ASN A 1 44 ? -8.854 -1.721 -7.585 1.00 0.00 44 ASN A C 9
ATOM 10113 O O . ASN A 1 44 ? -9.517 -2.614 -7.060 1.00 0.00 44 ASN A O 9
ATOM 10124 N N . LYS A 1 45 ? -7.565 -1.562 -7.382 1.00 0.00 45 LYS A N 9
ATOM 10125 C CA . LYS A 1 45 ? -6.831 -2.440 -6.500 1.00 0.00 45 LYS A CA 9
ATOM 10126 C C . LYS A 1 45 ? -7.333 -2.305 -5.078 1.00 0.00 45 LYS A C 9
ATOM 10127 O O . LYS A 1 45 ? -7.640 -3.281 -4.452 1.00 0.00 45 LYS A O 9
ATOM 10146 N N . LEU A 1 46 ? -7.498 -1.072 -4.618 1.00 0.00 46 LEU A N 9
ATOM 10147 C CA . LEU A 1 46 ? -7.967 -0.782 -3.243 1.00 0.00 46 LEU A CA 9
ATOM 10148 C C . LEU A 1 46 ? -9.345 -1.411 -2.982 1.00 0.00 46 LEU A C 9
ATOM 10149 O O . LEU A 1 46 ? -9.731 -1.692 -1.820 1.00 0.00 46 LEU A O 9
ATOM 10165 N N . LYS A 1 47 ? -10.074 -1.605 -4.053 1.00 0.00 47 LYS A N 9
ATOM 10166 C CA . LYS A 1 47 ? -11.359 -2.236 -4.024 1.00 0.00 47 LYS A CA 9
ATOM 10167 C C . LYS A 1 47 ? -11.208 -3.758 -4.042 1.00 0.00 47 LYS A C 9
ATOM 10168 O O . LYS A 1 47 ? -11.929 -4.461 -3.352 1.00 0.00 47 LYS A O 9
ATOM 10187 N N . ALA A 1 48 ? -10.222 -4.243 -4.781 1.00 0.00 48 ALA A N 9
ATOM 10188 C CA . ALA A 1 48 ? -9.944 -5.679 -4.906 1.00 0.00 48 ALA A CA 9
ATOM 10189 C C . ALA A 1 48 ? -9.335 -6.237 -3.618 1.00 0.00 48 ALA A C 9
ATOM 10190 O O . ALA A 1 48 ? -9.306 -7.450 -3.390 1.00 0.00 48 ALA A O 9
ATOM 10197 N N . LEU A 1 49 ? -8.855 -5.340 -2.774 1.00 0.00 49 LEU A N 9
ATOM 10198 C CA . LEU A 1 49 ? -8.393 -5.692 -1.448 1.00 0.00 49 LEU A CA 9
ATOM 10199 C C . LEU A 1 49 ? -9.610 -5.993 -0.554 1.00 0.00 49 LEU A C 9
ATOM 10200 O O . LEU A 1 49 ? -9.479 -6.369 0.603 1.00 0.00 49 LEU A O 9
ATOM 10216 N N . GLY A 1 50 ? -10.809 -5.746 -1.096 1.00 0.00 50 GLY A N 9
ATOM 10217 C CA . GLY A 1 50 ? -12.052 -6.028 -0.398 1.00 0.00 50 GLY A CA 9
ATOM 10218 C C . GLY A 1 50 ? -12.281 -5.105 0.764 1.00 0.00 50 GLY A C 9
ATOM 10219 O O . GLY A 1 50 ? -13.244 -5.252 1.506 1.00 0.00 50 GLY A O 9
ATOM 10223 N N . MET A 1 51 ? -11.404 -4.152 0.917 1.00 0.00 51 MET A N 9
ATOM 10224 C CA . MET A 1 51 ? -11.481 -3.257 2.026 1.00 0.00 51 MET A CA 9
ATOM 10225 C C . MET A 1 51 ? -12.375 -2.096 1.642 1.00 0.00 51 MET A C 9
ATOM 10226 O O . MET A 1 51 ? -13.342 -1.796 2.330 1.00 0.00 51 MET A O 9
ATOM 10240 N N . THR A 1 52 ? -12.074 -1.487 0.479 1.00 0.00 52 THR A N 9
ATOM 10241 C CA . THR A 1 52 ? -12.877 -0.408 -0.159 1.00 0.00 52 THR A CA 9
ATOM 10242 C C . THR A 1 52 ? -13.202 0.773 0.788 1.00 0.00 52 THR A C 9
ATOM 10243 O O . THR A 1 52 ? -14.144 1.536 0.546 1.00 0.00 52 THR A O 9
ATOM 10254 N N . SER A 1 53 ? -12.394 0.932 1.799 1.00 0.00 53 SER A N 9
ATOM 10255 C CA . SER A 1 53 ? -12.591 1.886 2.845 1.00 0.00 53 SER A CA 9
ATOM 10256 C C . SER A 1 53 ? -12.576 3.330 2.316 1.00 0.00 53 SER A C 9
ATOM 10257 O O . SER A 1 53 ? -11.639 3.741 1.635 1.00 0.00 53 SER A O 9
ATOM 10265 N N . SER A 1 54 ? -13.621 4.067 2.647 1.00 0.00 54 SER A N 9
ATOM 10266 C CA . SER A 1 54 ? -13.879 5.405 2.132 1.00 0.00 54 SER A CA 9
ATOM 10267 C C . SER A 1 54 ? -12.715 6.410 2.349 1.00 0.00 54 SER A C 9
ATOM 10268 O O . SER A 1 54 ? -12.278 7.071 1.388 1.00 0.00 54 SER A O 9
ATOM 10276 N N . GLN A 1 55 ? -12.226 6.515 3.588 1.00 0.00 55 GLN A N 9
ATOM 10277 C CA . GLN A 1 55 ? -11.098 7.406 3.936 1.00 0.00 55 GLN A CA 9
ATOM 10278 C C . GLN A 1 55 ? -9.896 7.040 3.118 1.00 0.00 55 GLN A C 9
ATOM 10279 O O . GLN A 1 55 ? -9.300 7.853 2.400 1.00 0.00 55 GLN A O 9
ATOM 10293 N N . ASP A 1 56 ? -9.592 5.800 3.229 1.00 0.00 56 ASP A N 9
ATOM 10294 C CA . ASP A 1 56 ? -8.425 5.191 2.710 1.00 0.00 56 ASP A CA 9
ATOM 10295 C C . ASP A 1 56 ? -8.353 5.348 1.235 1.00 0.00 56 ASP A C 9
ATOM 10296 O O . ASP A 1 56 ? -7.347 5.775 0.727 1.00 0.00 56 ASP A O 9
ATOM 10305 N N . ARG A 1 57 ? -9.467 5.129 0.568 1.00 0.00 57 ARG A N 9
ATOM 10306 C CA . ARG A 1 57 ? -9.592 5.280 -0.882 1.00 0.00 57 ARG A CA 9
ATOM 10307 C C . ARG A 1 57 ? -9.155 6.652 -1.394 1.00 0.00 57 ARG A C 9
ATOM 10308 O O . ARG A 1 57 ? -8.789 6.783 -2.567 1.00 0.00 57 ARG A O 9
ATOM 10329 N N . ALA A 1 58 ? -9.181 7.647 -0.527 1.00 0.00 58 ALA A N 9
ATOM 10330 C CA . ALA A 1 58 ? -8.723 8.976 -0.871 1.00 0.00 58 ALA A CA 9
ATOM 10331 C C . ALA A 1 58 ? -7.301 9.218 -0.338 1.00 0.00 58 ALA A C 9
ATOM 10332 O O . ALA A 1 58 ? -6.484 9.882 -0.985 1.00 0.00 58 ALA A O 9
ATOM 10339 N N . LEU A 1 59 ? -6.999 8.639 0.815 1.00 0.00 59 LEU A N 9
ATOM 10340 C CA . LEU A 1 59 ? -5.708 8.849 1.476 1.00 0.00 59 LEU A CA 9
ATOM 10341 C C . LEU A 1 59 ? -4.569 8.055 0.847 1.00 0.00 59 LEU A C 9
ATOM 10342 O O . LEU A 1 59 ? -3.562 8.636 0.415 1.00 0.00 59 LEU A O 9
ATOM 10358 N N . VAL A 1 60 ? -4.713 6.725 0.781 1.00 0.00 60 VAL A N 9
ATOM 10359 C CA . VAL A 1 60 ? -3.673 5.864 0.210 1.00 0.00 60 VAL A CA 9
ATOM 10360 C C . VAL A 1 60 ? -3.408 6.236 -1.264 1.00 0.00 60 VAL A C 9
ATOM 10361 O O . VAL A 1 60 ? -2.315 6.071 -1.781 1.00 0.00 60 VAL A O 9
ATOM 10374 N N . LYS A 1 61 ? -4.386 6.886 -1.839 1.00 0.00 61 LYS A N 9
ATOM 10375 C CA . LYS A 1 61 ? -4.381 7.330 -3.223 1.00 0.00 61 LYS A CA 9
ATOM 10376 C C . LYS A 1 61 ? -3.303 8.387 -3.423 1.00 0.00 61 LYS A C 9
ATOM 10377 O O . LYS A 1 61 ? -2.625 8.441 -4.450 1.00 0.00 61 LYS A O 9
ATOM 10396 N N . LYS A 1 62 ? -3.122 9.174 -2.414 1.00 0.00 62 LYS A N 9
ATOM 10397 C CA . LYS A 1 62 ? -2.189 10.254 -2.459 1.00 0.00 62 LYS A CA 9
ATOM 10398 C C . LYS A 1 62 ? -0.842 9.795 -1.948 1.00 0.00 62 LYS A C 9
ATOM 10399 O O . LYS A 1 62 ? 0.207 10.268 -2.375 1.00 0.00 62 LYS A O 9
ATOM 10418 N N . LYS A 1 63 ? -0.884 8.860 -1.058 1.00 0.00 63 LYS A N 9
ATOM 10419 C CA . LYS A 1 63 ? 0.306 8.344 -0.470 1.00 0.00 63 LYS A CA 9
ATOM 10420 C C . LYS A 1 63 ? 1.079 7.492 -1.452 1.00 0.00 63 LYS A C 9
ATOM 10421 O O . LYS A 1 63 ? 2.278 7.573 -1.518 1.00 0.00 63 LYS A O 9
ATOM 10440 N N . LEU A 1 64 ? 0.369 6.687 -2.223 1.00 0.00 64 LEU A N 9
ATOM 10441 C CA . LEU A 1 64 ? 0.993 5.754 -3.167 1.00 0.00 64 LEU A CA 9
ATOM 10442 C C . LEU A 1 64 ? 1.861 6.484 -4.192 1.00 0.00 64 LEU A C 9
ATOM 10443 O O . LEU A 1 64 ? 2.878 5.963 -4.642 1.00 0.00 64 LEU A O 9
ATOM 10459 N N . LYS A 1 65 ? 1.487 7.705 -4.506 1.00 0.00 65 LYS A N 9
ATOM 10460 C CA . LYS A 1 65 ? 2.224 8.467 -5.505 1.00 0.00 65 LYS A CA 9
ATOM 10461 C C . LYS A 1 65 ? 3.468 9.144 -4.907 1.00 0.00 65 LYS A C 9
ATOM 10462 O O . LYS A 1 65 ? 4.424 9.444 -5.622 1.00 0.00 65 LYS A O 9
ATOM 10481 N N . GLU A 1 66 ? 3.470 9.349 -3.595 1.00 0.00 66 GLU A N 9
ATOM 10482 C CA . GLU A 1 66 ? 4.611 9.982 -2.931 1.00 0.00 66 GLU A CA 9
ATOM 10483 C C . GLU A 1 66 ? 5.480 8.924 -2.254 1.00 0.00 66 GLU A C 9
ATOM 10484 O O . GLU A 1 66 ? 6.637 9.183 -1.891 1.00 0.00 66 GLU A O 9
ATOM 10496 N N . MET A 1 67 ? 4.928 7.716 -2.137 1.00 0.00 67 MET A N 9
ATOM 10497 C CA . MET A 1 67 ? 5.546 6.613 -1.405 1.00 0.00 67 MET A CA 9
ATOM 10498 C C . MET A 1 67 ? 6.876 6.231 -1.986 1.00 0.00 67 MET A C 9
ATOM 10499 O O . MET A 1 67 ? 7.739 5.783 -1.291 1.00 0.00 67 MET A O 9
ATOM 10513 N N . LYS A 1 68 ? 7.057 6.501 -3.238 1.00 0.00 68 LYS A N 9
ATOM 10514 C CA . LYS A 1 68 ? 8.287 6.163 -3.920 1.00 0.00 68 LYS A CA 9
ATOM 10515 C C . LYS A 1 68 ? 9.458 7.044 -3.469 1.00 0.00 68 LYS A C 9
ATOM 10516 O O . LYS A 1 68 ? 10.616 6.704 -3.667 1.00 0.00 68 LYS A O 9
ATOM 10535 N N . MET A 1 69 ? 9.139 8.168 -2.873 1.00 0.00 69 MET A N 9
ATOM 10536 C CA . MET A 1 69 ? 10.129 9.043 -2.288 1.00 0.00 69 MET A CA 9
ATOM 10537 C C . MET A 1 69 ? 10.145 8.808 -0.785 1.00 0.00 69 MET A C 9
ATOM 10538 O O . MET A 1 69 ? 11.188 8.847 -0.122 1.00 0.00 69 MET A O 9
ATOM 10552 N N . SER A 1 70 ? 8.977 8.504 -0.277 1.00 0.00 70 SER A N 9
ATOM 10553 C CA . SER A 1 70 ? 8.739 8.411 1.140 1.00 0.00 70 SER A CA 9
ATOM 10554 C C . SER A 1 70 ? 9.174 7.061 1.719 1.00 0.00 70 SER A C 9
ATOM 10555 O O . SER A 1 70 ? 9.490 6.986 2.902 1.00 0.00 70 SER A O 9
ATOM 10563 N N . LEU A 1 71 ? 9.230 6.015 0.869 1.00 0.00 71 LEU A N 9
ATOM 10564 C CA . LEU A 1 71 ? 9.579 4.627 1.263 1.00 0.00 71 LEU A CA 9
ATOM 10565 C C . LEU A 1 71 ? 10.838 4.566 2.091 1.00 0.00 71 LEU A C 9
ATOM 10566 O O . LEU A 1 71 ? 10.991 3.720 2.970 1.00 0.00 71 LEU A O 9
ATOM 10582 N N . GLU A 1 72 ? 11.736 5.442 1.766 1.00 0.00 72 GLU A N 9
ATOM 10583 C CA . GLU A 1 72 ? 13.000 5.535 2.409 1.00 0.00 72 GLU A CA 9
ATOM 10584 C C . GLU A 1 72 ? 12.895 6.040 3.833 1.00 0.00 72 GLU A C 9
ATOM 10585 O O . GLU A 1 72 ? 13.448 5.444 4.766 1.00 0.00 72 GLU A O 9
ATOM 10597 N N . LYS A 1 73 ? 12.157 7.087 3.998 1.00 0.00 73 LYS A N 9
ATOM 10598 C CA . LYS A 1 73 ? 12.189 7.836 5.218 1.00 0.00 73 LYS A CA 9
ATOM 10599 C C . LYS A 1 73 ? 11.085 7.420 6.176 1.00 0.00 73 LYS A C 9
ATOM 10600 O O . LYS A 1 73 ? 11.340 7.231 7.371 1.00 0.00 73 LYS A O 9
ATOM 10619 N N . ALA A 1 74 ? 9.884 7.253 5.616 1.00 0.00 74 ALA A N 9
ATOM 10620 C CA . ALA A 1 74 ? 8.644 7.003 6.342 1.00 0.00 74 ALA A CA 9
ATOM 10621 C C . ALA A 1 74 ? 8.201 8.270 7.063 1.00 0.00 74 ALA A C 9
ATOM 10622 O O . ALA A 1 74 ? 8.507 8.449 8.243 1.00 0.00 74 ALA A O 9
ATOM 10630 N N . GLY A 1 1 ? 16.690 -5.545 0.301 1.00 0.00 1 GLY A N 10
ATOM 10631 C CA . GLY A 1 1 ? 16.759 -4.089 0.189 1.00 0.00 1 GLY A CA 10
ATOM 10632 C C . GLY A 1 1 ? 15.669 -3.460 1.005 1.00 0.00 1 GLY A C 10
ATOM 10633 O O . GLY A 1 1 ? 14.778 -4.161 1.472 1.00 0.00 1 GLY A O 10
ATOM 10639 N N . HIS A 1 2 ? 15.715 -2.153 1.174 1.00 0.00 2 HIS A N 10
ATOM 10640 C CA . HIS A 1 2 ? 14.719 -1.462 1.984 1.00 0.00 2 HIS A CA 10
ATOM 10641 C C . HIS A 1 2 ? 13.676 -0.800 1.103 1.00 0.00 2 HIS A C 10
ATOM 10642 O O . HIS A 1 2 ? 12.638 -0.363 1.576 1.00 0.00 2 HIS A O 10
ATOM 10656 N N . MET A 1 3 ? 13.961 -0.725 -0.180 1.00 0.00 3 MET A N 10
ATOM 10657 C CA . MET A 1 3 ? 13.051 -0.094 -1.104 1.00 0.00 3 MET A CA 10
ATOM 10658 C C . MET A 1 3 ? 11.902 -1.015 -1.457 1.00 0.00 3 MET A C 10
ATOM 10659 O O . MET A 1 3 ? 12.027 -2.221 -1.383 1.00 0.00 3 MET A O 10
ATOM 10673 N N . VAL A 1 4 ? 10.818 -0.433 -1.914 1.00 0.00 4 VAL A N 10
ATOM 10674 C CA . VAL A 1 4 ? 9.537 -1.134 -2.052 1.00 0.00 4 VAL A CA 10
ATOM 10675 C C . VAL A 1 4 ? 9.554 -2.258 -3.073 1.00 0.00 4 VAL A C 10
ATOM 10676 O O . VAL A 1 4 ? 8.878 -3.258 -2.914 1.00 0.00 4 VAL A O 10
ATOM 10689 N N . HIS A 1 5 ? 10.351 -2.109 -4.090 1.00 0.00 5 HIS A N 10
ATOM 10690 C CA . HIS A 1 5 ? 10.457 -3.110 -5.139 1.00 0.00 5 HIS A CA 10
ATOM 10691 C C . HIS A 1 5 ? 11.173 -4.381 -4.614 1.00 0.00 5 HIS A C 10
ATOM 10692 O O . HIS A 1 5 ? 11.128 -5.447 -5.232 1.00 0.00 5 HIS A O 10
ATOM 10706 N N . GLU A 1 6 ? 11.792 -4.237 -3.447 1.00 0.00 6 GLU A N 10
ATOM 10707 C CA . GLU A 1 6 ? 12.513 -5.304 -2.775 1.00 0.00 6 GLU A CA 10
ATOM 10708 C C . GLU A 1 6 ? 11.617 -5.971 -1.739 1.00 0.00 6 GLU A C 10
ATOM 10709 O O . GLU A 1 6 ? 12.007 -6.945 -1.094 1.00 0.00 6 GLU A O 10
ATOM 10721 N N . TRP A 1 7 ? 10.432 -5.433 -1.575 1.00 0.00 7 TRP A N 10
ATOM 10722 C CA . TRP A 1 7 ? 9.490 -5.943 -0.611 1.00 0.00 7 TRP A CA 10
ATOM 10723 C C . TRP A 1 7 ? 8.735 -7.093 -1.205 1.00 0.00 7 TRP A C 10
ATOM 10724 O O . TRP A 1 7 ? 8.399 -7.073 -2.388 1.00 0.00 7 TRP A O 10
ATOM 10745 N N . SER A 1 8 ? 8.468 -8.083 -0.400 1.00 0.00 8 SER A N 10
ATOM 10746 C CA . SER A 1 8 ? 7.755 -9.229 -0.850 1.00 0.00 8 SER A CA 10
ATOM 10747 C C . SER A 1 8 ? 6.312 -9.195 -0.368 1.00 0.00 8 SER A C 10
ATOM 10748 O O . SER A 1 8 ? 5.401 -8.944 -1.129 1.00 0.00 8 SER A O 10
ATOM 10756 N N . VAL A 1 9 ? 6.119 -9.417 0.909 1.00 0.00 9 VAL A N 10
ATOM 10757 C CA . VAL A 1 9 ? 4.786 -9.479 1.474 1.00 0.00 9 VAL A CA 10
ATOM 10758 C C . VAL A 1 9 ? 4.783 -8.775 2.814 1.00 0.00 9 VAL A C 10
ATOM 10759 O O . VAL A 1 9 ? 4.158 -7.756 2.986 1.00 0.00 9 VAL A O 10
ATOM 10772 N N . GLN A 1 10 ? 5.567 -9.294 3.720 1.00 0.00 10 GLN A N 10
ATOM 10773 C CA . GLN A 1 10 ? 5.644 -8.795 5.090 1.00 0.00 10 GLN A CA 10
ATOM 10774 C C . GLN A 1 10 ? 6.222 -7.386 5.161 1.00 0.00 10 GLN A C 10
ATOM 10775 O O . GLN A 1 10 ? 6.023 -6.670 6.132 1.00 0.00 10 GLN A O 10
ATOM 10789 N N . GLN A 1 11 ? 6.916 -6.999 4.121 1.00 0.00 11 GLN A N 10
ATOM 10790 C CA . GLN A 1 11 ? 7.512 -5.695 4.067 1.00 0.00 11 GLN A CA 10
ATOM 10791 C C . GLN A 1 11 ? 6.546 -4.631 3.536 1.00 0.00 11 GLN A C 10
ATOM 10792 O O . GLN A 1 11 ? 6.742 -3.445 3.772 1.00 0.00 11 GLN A O 10
ATOM 10806 N N . VAL A 1 12 ? 5.472 -5.053 2.872 1.00 0.00 12 VAL A N 10
ATOM 10807 C CA . VAL A 1 12 ? 4.524 -4.094 2.283 1.00 0.00 12 VAL A CA 10
ATOM 10808 C C . VAL A 1 12 ? 3.704 -3.419 3.399 1.00 0.00 12 VAL A C 10
ATOM 10809 O O . VAL A 1 12 ? 3.225 -2.284 3.262 1.00 0.00 12 VAL A O 10
ATOM 10822 N N . SER A 1 13 ? 3.605 -4.110 4.517 1.00 0.00 13 SER A N 10
ATOM 10823 C CA . SER A 1 13 ? 2.836 -3.671 5.640 1.00 0.00 13 SER A CA 10
ATOM 10824 C C . SER A 1 13 ? 3.501 -2.478 6.341 1.00 0.00 13 SER A C 10
ATOM 10825 O O . SER A 1 13 ? 2.805 -1.620 6.895 1.00 0.00 13 SER A O 10
ATOM 10833 N N . HIS A 1 14 ? 4.843 -2.391 6.242 1.00 0.00 14 HIS A N 10
ATOM 10834 C CA . HIS A 1 14 ? 5.612 -1.318 6.899 1.00 0.00 14 HIS A CA 10
ATOM 10835 C C . HIS A 1 14 ? 5.154 0.032 6.396 1.00 0.00 14 HIS A C 10
ATOM 10836 O O . HIS A 1 14 ? 5.011 0.985 7.171 1.00 0.00 14 HIS A O 10
ATOM 10850 N N . TRP A 1 15 ? 4.908 0.100 5.104 1.00 0.00 15 TRP A N 10
ATOM 10851 C CA . TRP A 1 15 ? 4.425 1.299 4.484 1.00 0.00 15 TRP A CA 10
ATOM 10852 C C . TRP A 1 15 ? 3.045 1.646 5.003 1.00 0.00 15 TRP A C 10
ATOM 10853 O O . TRP A 1 15 ? 2.869 2.704 5.578 1.00 0.00 15 TRP A O 10
ATOM 10874 N N . LEU A 1 16 ? 2.102 0.714 4.854 1.00 0.00 16 LEU A N 10
ATOM 10875 C CA . LEU A 1 16 ? 0.694 0.896 5.254 1.00 0.00 16 LEU A CA 10
ATOM 10876 C C . LEU A 1 16 ? 0.565 1.442 6.677 1.00 0.00 16 LEU A C 10
ATOM 10877 O O . LEU A 1 16 ? -0.167 2.401 6.917 1.00 0.00 16 LEU A O 10
ATOM 10893 N N . VAL A 1 17 ? 1.307 0.868 7.595 1.00 0.00 17 VAL A N 10
ATOM 10894 C CA . VAL A 1 17 ? 1.275 1.277 9.001 1.00 0.00 17 VAL A CA 10
ATOM 10895 C C . VAL A 1 17 ? 1.712 2.762 9.163 1.00 0.00 17 VAL A C 10
ATOM 10896 O O . VAL A 1 17 ? 1.255 3.469 10.068 1.00 0.00 17 VAL A O 10
ATOM 10909 N N . GLY A 1 18 ? 2.510 3.237 8.232 1.00 0.00 18 GLY A N 10
ATOM 10910 C CA . GLY A 1 18 ? 3.027 4.577 8.303 1.00 0.00 18 GLY A CA 10
ATOM 10911 C C . GLY A 1 18 ? 1.978 5.621 7.978 1.00 0.00 18 GLY A C 10
ATOM 10912 O O . GLY A 1 18 ? 2.079 6.767 8.423 1.00 0.00 18 GLY A O 10
ATOM 10916 N N . LEU A 1 19 ? 0.967 5.238 7.220 1.00 0.00 19 LEU A N 10
ATOM 10917 C CA . LEU A 1 19 ? -0.081 6.174 6.836 1.00 0.00 19 LEU A CA 10
ATOM 10918 C C . LEU A 1 19 ? -1.431 5.812 7.429 1.00 0.00 19 LEU A C 10
ATOM 10919 O O . LEU A 1 19 ? -2.449 6.246 6.918 1.00 0.00 19 LEU A O 10
ATOM 10935 N N . SER A 1 20 ? -1.425 5.035 8.523 1.00 0.00 20 SER A N 10
ATOM 10936 C CA . SER A 1 20 ? -2.666 4.623 9.237 1.00 0.00 20 SER A CA 10
ATOM 10937 C C . SER A 1 20 ? -3.460 3.602 8.424 1.00 0.00 20 SER A C 10
ATOM 10938 O O . SER A 1 20 ? -4.605 3.287 8.726 1.00 0.00 20 SER A O 10
ATOM 10946 N N . LEU A 1 21 ? -2.790 3.014 7.479 1.00 0.00 21 LEU A N 10
ATOM 10947 C CA . LEU A 1 21 ? -3.365 2.058 6.553 1.00 0.00 21 LEU A CA 10
ATOM 10948 C C . LEU A 1 21 ? -3.024 0.654 6.973 1.00 0.00 21 LEU A C 10
ATOM 10949 O O . LEU A 1 21 ? -3.185 -0.283 6.202 1.00 0.00 21 LEU A O 10
ATOM 10965 N N . ASP A 1 22 ? -2.562 0.498 8.221 1.00 0.00 22 ASP A N 10
ATOM 10966 C CA . ASP A 1 22 ? -2.289 -0.828 8.808 1.00 0.00 22 ASP A CA 10
ATOM 10967 C C . ASP A 1 22 ? -3.524 -1.731 8.759 1.00 0.00 22 ASP A C 10
ATOM 10968 O O . ASP A 1 22 ? -3.423 -2.947 8.821 1.00 0.00 22 ASP A O 10
ATOM 10977 N N . GLN A 1 23 ? -4.667 -1.110 8.606 1.00 0.00 23 GLN A N 10
ATOM 10978 C CA . GLN A 1 23 ? -5.947 -1.782 8.465 1.00 0.00 23 GLN A CA 10
ATOM 10979 C C . GLN A 1 23 ? -6.033 -2.542 7.117 1.00 0.00 23 GLN A C 10
ATOM 10980 O O . GLN A 1 23 ? -6.770 -3.506 6.979 1.00 0.00 23 GLN A O 10
ATOM 10994 N N . TYR A 1 24 ? -5.244 -2.108 6.145 1.00 0.00 24 TYR A N 10
ATOM 10995 C CA . TYR A 1 24 ? -5.224 -2.719 4.830 1.00 0.00 24 TYR A CA 10
ATOM 10996 C C . TYR A 1 24 ? -4.253 -3.896 4.772 1.00 0.00 24 TYR A C 10
ATOM 10997 O O . TYR A 1 24 ? -4.380 -4.761 3.900 1.00 0.00 24 TYR A O 10
ATOM 11015 N N . VAL A 1 25 ? -3.309 -3.935 5.721 1.00 0.00 25 VAL A N 10
ATOM 11016 C CA . VAL A 1 25 ? -2.281 -5.018 5.807 1.00 0.00 25 VAL A CA 10
ATOM 11017 C C . VAL A 1 25 ? -2.920 -6.403 5.793 1.00 0.00 25 VAL A C 10
ATOM 11018 O O . VAL A 1 25 ? -2.430 -7.316 5.107 1.00 0.00 25 VAL A O 10
ATOM 11031 N N . SER A 1 26 ? -4.042 -6.514 6.481 1.00 0.00 26 SER A N 10
ATOM 11032 C CA . SER A 1 26 ? -4.785 -7.748 6.628 1.00 0.00 26 SER A CA 10
ATOM 11033 C C . SER A 1 26 ? -5.063 -8.426 5.269 1.00 0.00 26 SER A C 10
ATOM 11034 O O . SER A 1 26 ? -4.980 -9.645 5.145 1.00 0.00 26 SER A O 10
ATOM 11042 N N . GLU A 1 27 ? -5.338 -7.633 4.256 1.00 0.00 27 GLU A N 10
ATOM 11043 C CA . GLU A 1 27 ? -5.617 -8.176 2.952 1.00 0.00 27 GLU A CA 10
ATOM 11044 C C . GLU A 1 27 ? -4.394 -8.003 2.034 1.00 0.00 27 GLU A C 10
ATOM 11045 O O . GLU A 1 27 ? -4.135 -8.842 1.188 1.00 0.00 27 GLU A O 10
ATOM 11057 N N . PHE A 1 28 ? -3.619 -6.926 2.239 1.00 0.00 28 PHE A N 10
ATOM 11058 C CA . PHE A 1 28 ? -2.404 -6.656 1.441 1.00 0.00 28 PHE A CA 10
ATOM 11059 C C . PHE A 1 28 ? -1.445 -7.837 1.463 1.00 0.00 28 PHE A C 10
ATOM 11060 O O . PHE A 1 28 ? -0.973 -8.301 0.414 1.00 0.00 28 PHE A O 10
ATOM 11077 N N . SER A 1 29 ? -1.237 -8.379 2.639 1.00 0.00 29 SER A N 10
ATOM 11078 C CA . SER A 1 29 ? -0.325 -9.482 2.804 1.00 0.00 29 SER A CA 10
ATOM 11079 C C . SER A 1 29 ? -0.958 -10.790 2.304 1.00 0.00 29 SER A C 10
ATOM 11080 O O . SER A 1 29 ? -0.267 -11.757 2.013 1.00 0.00 29 SER A O 10
ATOM 11088 N N . ALA A 1 30 ? -2.268 -10.789 2.148 1.00 0.00 30 ALA A N 10
ATOM 11089 C CA . ALA A 1 30 ? -2.981 -11.965 1.717 1.00 0.00 30 ALA A CA 10
ATOM 11090 C C . ALA A 1 30 ? -2.869 -12.139 0.218 1.00 0.00 30 ALA A C 10
ATOM 11091 O O . ALA A 1 30 ? -2.737 -13.251 -0.273 1.00 0.00 30 ALA A O 10
ATOM 11098 N N . GLN A 1 31 ? -2.847 -11.037 -0.515 1.00 0.00 31 GLN A N 10
ATOM 11099 C CA . GLN A 1 31 ? -2.785 -11.135 -1.991 1.00 0.00 31 GLN A CA 10
ATOM 11100 C C . GLN A 1 31 ? -1.354 -11.137 -2.447 1.00 0.00 31 GLN A C 10
ATOM 11101 O O . GLN A 1 31 ? -1.073 -11.164 -3.645 1.00 0.00 31 GLN A O 10
ATOM 11115 N N . ASN A 1 32 ? -0.444 -11.107 -1.464 1.00 0.00 32 ASN A N 10
ATOM 11116 C CA . ASN A 1 32 ? 0.994 -11.127 -1.700 1.00 0.00 32 ASN A CA 10
ATOM 11117 C C . ASN A 1 32 ? 1.403 -9.836 -2.382 1.00 0.00 32 ASN A C 10
ATOM 11118 O O . ASN A 1 32 ? 2.354 -9.812 -3.180 1.00 0.00 32 ASN A O 10
ATOM 11129 N N . ILE A 1 33 ? 0.694 -8.754 -2.041 1.00 0.00 33 ILE A N 10
ATOM 11130 C CA . ILE A 1 33 ? 0.951 -7.456 -2.625 1.00 0.00 33 ILE A CA 10
ATOM 11131 C C . ILE A 1 33 ? 2.346 -6.997 -2.222 1.00 0.00 33 ILE A C 10
ATOM 11132 O O . ILE A 1 33 ? 2.641 -6.892 -1.046 1.00 0.00 33 ILE A O 10
ATOM 11148 N N . SER A 1 34 ? 3.203 -6.796 -3.183 1.00 0.00 34 SER A N 10
ATOM 11149 C CA . SER A 1 34 ? 4.515 -6.302 -2.895 1.00 0.00 34 SER A CA 10
ATOM 11150 C C . SER A 1 34 ? 4.607 -4.853 -3.343 1.00 0.00 34 SER A C 10
ATOM 11151 O O . SER A 1 34 ? 3.603 -4.273 -3.801 1.00 0.00 34 SER A O 10
ATOM 11159 N N . GLY A 1 35 ? 5.810 -4.292 -3.290 1.00 0.00 35 GLY A N 10
ATOM 11160 C CA . GLY A 1 35 ? 6.035 -2.931 -3.698 1.00 0.00 35 GLY A CA 10
ATOM 11161 C C . GLY A 1 35 ? 5.768 -2.753 -5.166 1.00 0.00 35 GLY A C 10
ATOM 11162 O O . GLY A 1 35 ? 5.456 -1.654 -5.619 1.00 0.00 35 GLY A O 10
ATOM 11166 N N . GLU A 1 36 ? 5.849 -3.862 -5.899 1.00 0.00 36 GLU A N 10
ATOM 11167 C CA . GLU A 1 36 ? 5.557 -3.899 -7.311 1.00 0.00 36 GLU A CA 10
ATOM 11168 C C . GLU A 1 36 ? 4.122 -3.452 -7.541 1.00 0.00 36 GLU A C 10
ATOM 11169 O O . GLU A 1 36 ? 3.854 -2.618 -8.392 1.00 0.00 36 GLU A O 10
ATOM 11181 N N . GLN A 1 37 ? 3.206 -3.976 -6.740 1.00 0.00 37 GLN A N 10
ATOM 11182 C CA . GLN A 1 37 ? 1.810 -3.637 -6.904 1.00 0.00 37 GLN A CA 10
ATOM 11183 C C . GLN A 1 37 ? 1.447 -2.420 -6.118 1.00 0.00 37 GLN A C 10
ATOM 11184 O O . GLN A 1 37 ? 0.438 -1.793 -6.391 1.00 0.00 37 GLN A O 10
ATOM 11198 N N . LEU A 1 38 ? 2.294 -2.084 -5.179 1.00 0.00 38 LEU A N 10
ATOM 11199 C CA . LEU A 1 38 ? 2.116 -0.945 -4.309 1.00 0.00 38 LEU A CA 10
ATOM 11200 C C . LEU A 1 38 ? 2.291 0.344 -5.136 1.00 0.00 38 LEU A C 10
ATOM 11201 O O . LEU A 1 38 ? 1.457 1.239 -5.093 1.00 0.00 38 LEU A O 10
ATOM 11217 N N . LEU A 1 39 ? 3.376 0.406 -5.897 1.00 0.00 39 LEU A N 10
ATOM 11218 C CA . LEU A 1 39 ? 3.671 1.565 -6.745 1.00 0.00 39 LEU A CA 10
ATOM 11219 C C . LEU A 1 39 ? 2.555 1.787 -7.752 1.00 0.00 39 LEU A C 10
ATOM 11220 O O . LEU A 1 39 ? 2.113 2.908 -7.969 1.00 0.00 39 LEU A O 10
ATOM 11236 N N . GLN A 1 40 ? 2.086 0.716 -8.326 1.00 0.00 40 GLN A N 10
ATOM 11237 C CA . GLN A 1 40 ? 1.032 0.793 -9.329 1.00 0.00 40 GLN A CA 10
ATOM 11238 C C . GLN A 1 40 ? -0.383 0.597 -8.754 1.00 0.00 40 GLN A C 10
ATOM 11239 O O . GLN A 1 40 ? -1.299 0.197 -9.469 1.00 0.00 40 GLN A O 10
ATOM 11253 N N . LEU A 1 41 ? -0.563 0.906 -7.481 1.00 0.00 41 LEU A N 10
ATOM 11254 C CA . LEU A 1 41 ? -1.873 0.848 -6.862 1.00 0.00 41 LEU A CA 10
ATOM 11255 C C . LEU A 1 41 ? -2.826 1.881 -7.452 1.00 0.00 41 LEU A C 10
ATOM 11256 O O . LEU A 1 41 ? -2.398 2.871 -8.077 1.00 0.00 41 LEU A O 10
ATOM 11272 N N . ASP A 1 42 ? -4.105 1.659 -7.239 1.00 0.00 42 ASP A N 10
ATOM 11273 C CA . ASP A 1 42 ? -5.160 2.543 -7.695 1.00 0.00 42 ASP A CA 10
ATOM 11274 C C . ASP A 1 42 ? -6.437 2.101 -6.998 1.00 0.00 42 ASP A C 10
ATOM 11275 O O . ASP A 1 42 ? -6.401 1.090 -6.277 1.00 0.00 42 ASP A O 10
ATOM 11284 N N . GLY A 1 43 ? -7.548 2.811 -7.207 1.00 0.00 43 GLY A N 10
ATOM 11285 C CA . GLY A 1 43 ? -8.803 2.486 -6.564 1.00 0.00 43 GLY A CA 10
ATOM 11286 C C . GLY A 1 43 ? -9.261 1.098 -6.887 1.00 0.00 43 GLY A C 10
ATOM 11287 O O . GLY A 1 43 ? -9.741 0.402 -6.008 1.00 0.00 43 GLY A O 10
ATOM 11291 N N . ASN A 1 44 ? -9.063 0.687 -8.142 1.00 0.00 44 ASN A N 10
ATOM 11292 C CA . ASN A 1 44 ? -9.417 -0.652 -8.615 1.00 0.00 44 ASN A CA 10
ATOM 11293 C C . ASN A 1 44 ? -8.845 -1.706 -7.704 1.00 0.00 44 ASN A C 10
ATOM 11294 O O . ASN A 1 44 ? -9.557 -2.611 -7.239 1.00 0.00 44 ASN A O 10
ATOM 11305 N N . LYS A 1 45 ? -7.572 -1.551 -7.401 1.00 0.00 45 LYS A N 10
ATOM 11306 C CA . LYS A 1 45 ? -6.878 -2.469 -6.538 1.00 0.00 45 LYS A CA 10
ATOM 11307 C C . LYS A 1 45 ? -7.416 -2.368 -5.118 1.00 0.00 45 LYS A C 10
ATOM 11308 O O . LYS A 1 45 ? -7.717 -3.360 -4.519 1.00 0.00 45 LYS A O 10
ATOM 11327 N N . LEU A 1 46 ? -7.605 -1.148 -4.629 1.00 0.00 46 LEU A N 10
ATOM 11328 C CA . LEU A 1 46 ? -8.106 -0.891 -3.255 1.00 0.00 46 LEU A CA 10
ATOM 11329 C C . LEU A 1 46 ? -9.482 -1.514 -3.029 1.00 0.00 46 LEU A C 10
ATOM 11330 O O . LEU A 1 46 ? -9.861 -1.869 -1.887 1.00 0.00 46 LEU A O 10
ATOM 11346 N N . LYS A 1 47 ? -10.225 -1.620 -4.100 1.00 0.00 47 LYS A N 10
ATOM 11347 C CA . LYS A 1 47 ? -11.520 -2.245 -4.096 1.00 0.00 47 LYS A CA 10
ATOM 11348 C C . LYS A 1 47 ? -11.364 -3.766 -4.063 1.00 0.00 47 LYS A C 10
ATOM 11349 O O . LYS A 1 47 ? -12.138 -4.469 -3.415 1.00 0.00 47 LYS A O 10
ATOM 11368 N N . ALA A 1 48 ? -10.312 -4.249 -4.693 1.00 0.00 48 ALA A N 10
ATOM 11369 C CA . ALA A 1 48 ? -10.011 -5.673 -4.761 1.00 0.00 48 ALA A CA 10
ATOM 11370 C C . ALA A 1 48 ? -9.392 -6.156 -3.453 1.00 0.00 48 ALA A C 10
ATOM 11371 O O . ALA A 1 48 ? -9.271 -7.346 -3.209 1.00 0.00 48 ALA A O 10
ATOM 11378 N N . LEU A 1 49 ? -8.994 -5.219 -2.613 1.00 0.00 49 LEU A N 10
ATOM 11379 C CA . LEU A 1 49 ? -8.525 -5.534 -1.277 1.00 0.00 49 LEU A CA 10
ATOM 11380 C C . LEU A 1 49 ? -9.730 -5.804 -0.363 1.00 0.00 49 LEU A C 10
ATOM 11381 O O . LEU A 1 49 ? -9.584 -6.054 0.824 1.00 0.00 49 LEU A O 10
ATOM 11397 N N . GLY A 1 50 ? -10.934 -5.660 -0.928 1.00 0.00 50 GLY A N 10
ATOM 11398 C CA . GLY A 1 50 ? -12.172 -5.959 -0.217 1.00 0.00 50 GLY A CA 10
ATOM 11399 C C . GLY A 1 50 ? -12.504 -4.946 0.848 1.00 0.00 50 GLY A C 10
ATOM 11400 O O . GLY A 1 50 ? -13.521 -5.043 1.507 1.00 0.00 50 GLY A O 10
ATOM 11404 N N . MET A 1 51 ? -11.652 -3.966 1.000 1.00 0.00 51 MET A N 10
ATOM 11405 C CA . MET A 1 51 ? -11.823 -2.964 2.017 1.00 0.00 51 MET A CA 10
ATOM 11406 C C . MET A 1 51 ? -12.719 -1.857 1.548 1.00 0.00 51 MET A C 10
ATOM 11407 O O . MET A 1 51 ? -13.688 -1.517 2.208 1.00 0.00 51 MET A O 10
ATOM 11421 N N . THR A 1 52 ? -12.365 -1.281 0.396 1.00 0.00 52 THR A N 10
ATOM 11422 C CA . THR A 1 52 ? -13.165 -0.262 -0.312 1.00 0.00 52 THR A CA 10
ATOM 11423 C C . THR A 1 52 ? -13.482 0.970 0.578 1.00 0.00 52 THR A C 10
ATOM 11424 O O . THR A 1 52 ? -14.422 1.714 0.315 1.00 0.00 52 THR A O 10
ATOM 11435 N N . SER A 1 53 ? -12.639 1.202 1.560 1.00 0.00 53 SER A N 10
ATOM 11436 C CA . SER A 1 53 ? -12.842 2.229 2.551 1.00 0.00 53 SER A CA 10
ATOM 11437 C C . SER A 1 53 ? -12.722 3.627 1.932 1.00 0.00 53 SER A C 10
ATOM 11438 O O . SER A 1 53 ? -11.724 3.936 1.279 1.00 0.00 53 SER A O 10
ATOM 11446 N N . SER A 1 54 ? -13.734 4.458 2.160 1.00 0.00 54 SER A N 10
ATOM 11447 C CA . SER A 1 54 ? -13.827 5.790 1.570 1.00 0.00 54 SER A CA 10
ATOM 11448 C C . SER A 1 54 ? -12.625 6.683 1.916 1.00 0.00 54 SER A C 10
ATOM 11449 O O . SER A 1 54 ? -12.079 7.356 1.027 1.00 0.00 54 SER A O 10
ATOM 11457 N N . GLN A 1 55 ? -12.209 6.671 3.191 1.00 0.00 55 GLN A N 10
ATOM 11458 C CA . GLN A 1 55 ? -11.051 7.446 3.643 1.00 0.00 55 GLN A CA 10
ATOM 11459 C C . GLN A 1 55 ? -9.830 7.025 2.875 1.00 0.00 55 GLN A C 10
ATOM 11460 O O . GLN A 1 55 ? -9.157 7.833 2.217 1.00 0.00 55 GLN A O 10
ATOM 11474 N N . ASP A 1 56 ? -9.583 5.748 2.938 1.00 0.00 56 ASP A N 10
ATOM 11475 C CA . ASP A 1 56 ? -8.408 5.154 2.407 1.00 0.00 56 ASP A CA 10
ATOM 11476 C C . ASP A 1 56 ? -8.326 5.345 0.925 1.00 0.00 56 ASP A C 10
ATOM 11477 O O . ASP A 1 56 ? -7.290 5.702 0.420 1.00 0.00 56 ASP A O 10
ATOM 11486 N N . ARG A 1 57 ? -9.464 5.249 0.248 1.00 0.00 57 ARG A N 10
ATOM 11487 C CA . ARG A 1 57 ? -9.563 5.477 -1.211 1.00 0.00 57 ARG A CA 10
ATOM 11488 C C . ARG A 1 57 ? -9.049 6.860 -1.637 1.00 0.00 57 ARG A C 10
ATOM 11489 O O . ARG A 1 57 ? -8.847 7.109 -2.820 1.00 0.00 57 ARG A O 10
ATOM 11510 N N . ALA A 1 58 ? -8.897 7.758 -0.700 1.00 0.00 58 ALA A N 10
ATOM 11511 C CA . ALA A 1 58 ? -8.333 9.050 -0.989 1.00 0.00 58 ALA A CA 10
ATOM 11512 C C . ALA A 1 58 ? -6.935 9.157 -0.396 1.00 0.00 58 ALA A C 10
ATOM 11513 O O . ALA A 1 58 ? -6.008 9.659 -1.038 1.00 0.00 58 ALA A O 10
ATOM 11520 N N . LEU A 1 59 ? -6.772 8.612 0.795 1.00 0.00 59 LEU A N 10
ATOM 11521 C CA . LEU A 1 59 ? -5.535 8.745 1.541 1.00 0.00 59 LEU A CA 10
ATOM 11522 C C . LEU A 1 59 ? -4.405 7.898 0.984 1.00 0.00 59 LEU A C 10
ATOM 11523 O O . LEU A 1 59 ? -3.323 8.418 0.685 1.00 0.00 59 LEU A O 10
ATOM 11539 N N . VAL A 1 60 ? -4.629 6.599 0.846 1.00 0.00 60 VAL A N 10
ATOM 11540 C CA . VAL A 1 60 ? -3.598 5.726 0.315 1.00 0.00 60 VAL A CA 10
ATOM 11541 C C . VAL A 1 60 ? -3.291 6.094 -1.136 1.00 0.00 60 VAL A C 10
ATOM 11542 O O . VAL A 1 60 ? -2.178 5.973 -1.594 1.00 0.00 60 VAL A O 10
ATOM 11555 N N . LYS A 1 61 ? -4.269 6.690 -1.778 1.00 0.00 61 LYS A N 10
ATOM 11556 C CA . LYS A 1 61 ? -4.165 7.133 -3.169 1.00 0.00 61 LYS A CA 10
ATOM 11557 C C . LYS A 1 61 ? -3.240 8.323 -3.282 1.00 0.00 61 LYS A C 10
ATOM 11558 O O . LYS A 1 61 ? -2.643 8.569 -4.317 1.00 0.00 61 LYS A O 10
ATOM 11577 N N . LYS A 1 62 ? -3.110 9.013 -2.191 1.00 0.00 62 LYS A N 10
ATOM 11578 C CA . LYS A 1 62 ? -2.246 10.158 -2.083 1.00 0.00 62 LYS A CA 10
ATOM 11579 C C . LYS A 1 62 ? -0.854 9.691 -1.698 1.00 0.00 62 LYS A C 10
ATOM 11580 O O . LYS A 1 62 ? 0.144 10.150 -2.219 1.00 0.00 62 LYS A O 10
ATOM 11599 N N . LYS A 1 63 ? -0.811 8.749 -0.809 1.00 0.00 63 LYS A N 10
ATOM 11600 C CA . LYS A 1 63 ? 0.439 8.235 -0.325 1.00 0.00 63 LYS A CA 10
ATOM 11601 C C . LYS A 1 63 ? 1.155 7.372 -1.351 1.00 0.00 63 LYS A C 10
ATOM 11602 O O . LYS A 1 63 ? 2.367 7.363 -1.404 1.00 0.00 63 LYS A O 10
ATOM 11621 N N . LEU A 1 64 ? 0.409 6.647 -2.151 1.00 0.00 64 LEU A N 10
ATOM 11622 C CA . LEU A 1 64 ? 1.007 5.755 -3.130 1.00 0.00 64 LEU A CA 10
ATOM 11623 C C . LEU A 1 64 ? 1.632 6.535 -4.284 1.00 0.00 64 LEU A C 10
ATOM 11624 O O . LEU A 1 64 ? 2.558 6.064 -4.937 1.00 0.00 64 LEU A O 10
ATOM 11640 N N . LYS A 1 65 ? 1.146 7.736 -4.512 1.00 0.00 65 LYS A N 10
ATOM 11641 C CA . LYS A 1 65 ? 1.679 8.558 -5.599 1.00 0.00 65 LYS A CA 10
ATOM 11642 C C . LYS A 1 65 ? 2.938 9.320 -5.158 1.00 0.00 65 LYS A C 10
ATOM 11643 O O . LYS A 1 65 ? 3.643 9.918 -5.979 1.00 0.00 65 LYS A O 10
ATOM 11662 N N . GLU A 1 66 ? 3.227 9.280 -3.870 1.00 0.00 66 GLU A N 10
ATOM 11663 C CA . GLU A 1 66 ? 4.416 9.940 -3.327 1.00 0.00 66 GLU A CA 10
ATOM 11664 C C . GLU A 1 66 ? 5.271 8.878 -2.681 1.00 0.00 66 GLU A C 10
ATOM 11665 O O . GLU A 1 66 ? 6.287 9.147 -2.067 1.00 0.00 66 GLU A O 10
ATOM 11677 N N . MET A 1 67 ? 4.862 7.665 -2.888 1.00 0.00 67 MET A N 10
ATOM 11678 C CA . MET A 1 67 ? 5.386 6.496 -2.229 1.00 0.00 67 MET A CA 10
ATOM 11679 C C . MET A 1 67 ? 6.849 6.323 -2.514 1.00 0.00 67 MET A C 10
ATOM 11680 O O . MET A 1 67 ? 7.589 5.885 -1.694 1.00 0.00 67 MET A O 10
ATOM 11694 N N . LYS A 1 68 ? 7.255 6.744 -3.655 1.00 0.00 68 LYS A N 10
ATOM 11695 C CA . LYS A 1 68 ? 8.655 6.670 -4.044 1.00 0.00 68 LYS A CA 10
ATOM 11696 C C . LYS A 1 68 ? 9.562 7.624 -3.233 1.00 0.00 68 LYS A C 10
ATOM 11697 O O . LYS A 1 68 ? 10.783 7.478 -3.228 1.00 0.00 68 LYS A O 10
ATOM 11716 N N . MET A 1 69 ? 8.974 8.592 -2.557 1.00 0.00 69 MET A N 10
ATOM 11717 C CA . MET A 1 69 ? 9.740 9.461 -1.661 1.00 0.00 69 MET A CA 10
ATOM 11718 C C . MET A 1 69 ? 9.318 9.199 -0.222 1.00 0.00 69 MET A C 10
ATOM 11719 O O . MET A 1 69 ? 9.969 9.635 0.727 1.00 0.00 69 MET A O 10
ATOM 11733 N N . SER A 1 70 ? 8.244 8.464 -0.066 1.00 0.00 70 SER A N 10
ATOM 11734 C CA . SER A 1 70 ? 7.700 8.211 1.245 1.00 0.00 70 SER A CA 10
ATOM 11735 C C . SER A 1 70 ? 7.925 6.778 1.720 1.00 0.00 70 SER A C 10
ATOM 11736 O O . SER A 1 70 ? 7.706 6.479 2.886 1.00 0.00 70 SER A O 10
ATOM 11744 N N . LEU A 1 71 ? 8.371 5.898 0.812 1.00 0.00 71 LEU A N 10
ATOM 11745 C CA . LEU A 1 71 ? 8.767 4.521 1.147 1.00 0.00 71 LEU A CA 10
ATOM 11746 C C . LEU A 1 71 ? 9.810 4.499 2.239 1.00 0.00 71 LEU A C 10
ATOM 11747 O O . LEU A 1 71 ? 9.870 3.589 3.059 1.00 0.00 71 LEU A O 10
ATOM 11763 N N . GLU A 1 72 ? 10.608 5.527 2.233 1.00 0.00 72 GLU A N 10
ATOM 11764 C CA . GLU A 1 72 ? 11.659 5.726 3.177 1.00 0.00 72 GLU A CA 10
ATOM 11765 C C . GLU A 1 72 ? 11.106 6.004 4.572 1.00 0.00 72 GLU A C 10
ATOM 11766 O O . GLU A 1 72 ? 11.685 5.618 5.590 1.00 0.00 72 GLU A O 10
ATOM 11778 N N . LYS A 1 73 ? 9.945 6.593 4.609 1.00 0.00 73 LYS A N 10
ATOM 11779 C CA . LYS A 1 73 ? 9.413 7.118 5.842 1.00 0.00 73 LYS A CA 10
ATOM 11780 C C . LYS A 1 73 ? 8.423 6.142 6.450 1.00 0.00 73 LYS A C 10
ATOM 11781 O O . LYS A 1 73 ? 7.523 6.520 7.224 1.00 0.00 73 LYS A O 10
ATOM 11800 N N . ALA A 1 74 ? 8.615 4.920 6.122 1.00 0.00 74 ALA A N 10
ATOM 11801 C CA . ALA A 1 74 ? 7.789 3.850 6.541 1.00 0.00 74 ALA A CA 10
ATOM 11802 C C . ALA A 1 74 ? 8.514 3.071 7.606 1.00 0.00 74 ALA A C 10
ATOM 11803 O O . ALA A 1 74 ? 9.557 2.470 7.284 1.00 0.00 74 ALA A O 10
ATOM 11811 N N . GLY A 1 1 ? 17.778 -5.222 -1.548 1.00 0.00 1 GLY A N 11
ATOM 11812 C CA . GLY A 1 1 ? 17.770 -3.797 -1.211 1.00 0.00 1 GLY A CA 11
ATOM 11813 C C . GLY A 1 1 ? 16.633 -3.466 -0.273 1.00 0.00 1 GLY A C 11
ATOM 11814 O O . GLY A 1 1 ? 15.964 -4.375 0.219 1.00 0.00 1 GLY A O 11
ATOM 11820 N N . HIS A 1 2 ? 16.392 -2.183 -0.024 1.00 0.00 2 HIS A N 11
ATOM 11821 C CA . HIS A 1 2 ? 15.353 -1.788 0.934 1.00 0.00 2 HIS A CA 11
ATOM 11822 C C . HIS A 1 2 ? 14.207 -0.995 0.290 1.00 0.00 2 HIS A C 11
ATOM 11823 O O . HIS A 1 2 ? 13.260 -0.602 0.980 1.00 0.00 2 HIS A O 11
ATOM 11837 N N . MET A 1 3 ? 14.283 -0.759 -1.008 1.00 0.00 3 MET A N 11
ATOM 11838 C CA . MET A 1 3 ? 13.246 0.004 -1.685 1.00 0.00 3 MET A CA 11
ATOM 11839 C C . MET A 1 3 ? 12.003 -0.859 -1.908 1.00 0.00 3 MET A C 11
ATOM 11840 O O . MET A 1 3 ? 12.070 -2.074 -1.785 1.00 0.00 3 MET A O 11
ATOM 11854 N N . VAL A 1 4 ? 10.889 -0.241 -2.286 1.00 0.00 4 VAL A N 11
ATOM 11855 C CA . VAL A 1 4 ? 9.578 -0.925 -2.268 1.00 0.00 4 VAL A CA 11
ATOM 11856 C C . VAL A 1 4 ? 9.484 -2.094 -3.227 1.00 0.00 4 VAL A C 11
ATOM 11857 O O . VAL A 1 4 ? 8.802 -3.061 -2.956 1.00 0.00 4 VAL A O 11
ATOM 11870 N N . HIS A 1 5 ? 10.208 -2.023 -4.313 1.00 0.00 5 HIS A N 11
ATOM 11871 C CA . HIS A 1 5 ? 10.214 -3.088 -5.308 1.00 0.00 5 HIS A CA 11
ATOM 11872 C C . HIS A 1 5 ? 10.942 -4.347 -4.777 1.00 0.00 5 HIS A C 11
ATOM 11873 O O . HIS A 1 5 ? 10.936 -5.404 -5.413 1.00 0.00 5 HIS A O 11
ATOM 11887 N N . GLU A 1 6 ? 11.578 -4.204 -3.618 1.00 0.00 6 GLU A N 11
ATOM 11888 C CA . GLU A 1 6 ? 12.266 -5.289 -2.938 1.00 0.00 6 GLU A CA 11
ATOM 11889 C C . GLU A 1 6 ? 11.388 -5.842 -1.829 1.00 0.00 6 GLU A C 11
ATOM 11890 O O . GLU A 1 6 ? 11.718 -6.850 -1.202 1.00 0.00 6 GLU A O 11
ATOM 11902 N N . TRP A 1 7 ? 10.286 -5.171 -1.573 1.00 0.00 7 TRP A N 11
ATOM 11903 C CA . TRP A 1 7 ? 9.387 -5.578 -0.521 1.00 0.00 7 TRP A CA 11
ATOM 11904 C C . TRP A 1 7 ? 8.630 -6.782 -0.963 1.00 0.00 7 TRP A C 11
ATOM 11905 O O . TRP A 1 7 ? 8.130 -6.817 -2.064 1.00 0.00 7 TRP A O 11
ATOM 11926 N N . SER A 1 8 ? 8.562 -7.762 -0.111 1.00 0.00 8 SER A N 11
ATOM 11927 C CA . SER A 1 8 ? 7.939 -9.002 -0.447 1.00 0.00 8 SER A CA 11
ATOM 11928 C C . SER A 1 8 ? 6.463 -8.969 -0.065 1.00 0.00 8 SER A C 11
ATOM 11929 O O . SER A 1 8 ? 5.600 -8.811 -0.900 1.00 0.00 8 SER A O 11
ATOM 11937 N N . VAL A 1 9 ? 6.197 -9.091 1.213 1.00 0.00 9 VAL A N 11
ATOM 11938 C CA . VAL A 1 9 ? 4.849 -9.060 1.730 1.00 0.00 9 VAL A CA 11
ATOM 11939 C C . VAL A 1 9 ? 4.881 -8.287 3.024 1.00 0.00 9 VAL A C 11
ATOM 11940 O O . VAL A 1 9 ? 4.391 -7.195 3.108 1.00 0.00 9 VAL A O 11
ATOM 11953 N N . GLN A 1 10 ? 5.595 -8.830 3.990 1.00 0.00 10 GLN A N 11
ATOM 11954 C CA . GLN A 1 10 ? 5.703 -8.257 5.336 1.00 0.00 10 GLN A CA 11
ATOM 11955 C C . GLN A 1 10 ? 6.360 -6.874 5.346 1.00 0.00 10 GLN A C 11
ATOM 11956 O O . GLN A 1 10 ? 6.205 -6.110 6.293 1.00 0.00 10 GLN A O 11
ATOM 11970 N N . GLN A 1 11 ? 7.067 -6.558 4.276 1.00 0.00 11 GLN A N 11
ATOM 11971 C CA . GLN A 1 11 ? 7.736 -5.282 4.146 1.00 0.00 11 GLN A CA 11
ATOM 11972 C C . GLN A 1 11 ? 6.764 -4.193 3.667 1.00 0.00 11 GLN A C 11
ATOM 11973 O O . GLN A 1 11 ? 6.987 -3.013 3.899 1.00 0.00 11 GLN A O 11
ATOM 11987 N N . VAL A 1 12 ? 5.657 -4.603 3.048 1.00 0.00 12 VAL A N 11
ATOM 11988 C CA . VAL A 1 12 ? 4.679 -3.647 2.513 1.00 0.00 12 VAL A CA 11
ATOM 11989 C C . VAL A 1 12 ? 3.852 -3.077 3.687 1.00 0.00 12 VAL A C 11
ATOM 11990 O O . VAL A 1 12 ? 3.355 -1.942 3.653 1.00 0.00 12 VAL A O 11
ATOM 12003 N N . SER A 1 13 ? 3.766 -3.878 4.737 1.00 0.00 13 SER A N 11
ATOM 12004 C CA . SER A 1 13 ? 2.998 -3.593 5.912 1.00 0.00 13 SER A CA 11
ATOM 12005 C C . SER A 1 13 ? 3.543 -2.401 6.684 1.00 0.00 13 SER A C 11
ATOM 12006 O O . SER A 1 13 ? 2.767 -1.626 7.250 1.00 0.00 13 SER A O 11
ATOM 12014 N N . HIS A 1 14 ? 4.873 -2.231 6.658 1.00 0.00 14 HIS A N 11
ATOM 12015 C CA . HIS A 1 14 ? 5.544 -1.144 7.396 1.00 0.00 14 HIS A CA 11
ATOM 12016 C C . HIS A 1 14 ? 5.009 0.186 6.910 1.00 0.00 14 HIS A C 11
ATOM 12017 O O . HIS A 1 14 ? 4.796 1.129 7.692 1.00 0.00 14 HIS A O 11
ATOM 12031 N N . TRP A 1 15 ? 4.769 0.235 5.618 1.00 0.00 15 TRP A N 11
ATOM 12032 C CA . TRP A 1 15 ? 4.204 1.376 4.981 1.00 0.00 15 TRP A CA 11
ATOM 12033 C C . TRP A 1 15 ? 2.766 1.564 5.433 1.00 0.00 15 TRP A C 11
ATOM 12034 O O . TRP A 1 15 ? 2.449 2.580 6.029 1.00 0.00 15 TRP A O 11
ATOM 12055 N N . LEU A 1 16 ? 1.922 0.548 5.200 1.00 0.00 16 LEU A N 11
ATOM 12056 C CA . LEU A 1 16 ? 0.473 0.565 5.552 1.00 0.00 16 LEU A CA 11
ATOM 12057 C C . LEU A 1 16 ? 0.240 1.041 6.977 1.00 0.00 16 LEU A C 11
ATOM 12058 O O . LEU A 1 16 ? -0.540 1.954 7.217 1.00 0.00 16 LEU A O 11
ATOM 12074 N N . VAL A 1 17 ? 0.951 0.470 7.901 1.00 0.00 17 VAL A N 11
ATOM 12075 C CA . VAL A 1 17 ? 0.811 0.805 9.306 1.00 0.00 17 VAL A CA 11
ATOM 12076 C C . VAL A 1 17 ? 1.293 2.260 9.590 1.00 0.00 17 VAL A C 11
ATOM 12077 O O . VAL A 1 17 ? 0.879 2.882 10.570 1.00 0.00 17 VAL A O 11
ATOM 12090 N N . GLY A 1 18 ? 2.066 2.817 8.675 1.00 0.00 18 GLY A N 11
ATOM 12091 C CA . GLY A 1 18 ? 2.626 4.128 8.862 1.00 0.00 18 GLY A CA 11
ATOM 12092 C C . GLY A 1 18 ? 1.682 5.199 8.399 1.00 0.00 18 GLY A C 11
ATOM 12093 O O . GLY A 1 18 ? 1.625 6.279 8.978 1.00 0.00 18 GLY A O 11
ATOM 12097 N N . LEU A 1 19 ? 0.906 4.908 7.365 1.00 0.00 19 LEU A N 11
ATOM 12098 C CA . LEU A 1 19 ? -0.051 5.901 6.883 1.00 0.00 19 LEU A CA 11
ATOM 12099 C C . LEU A 1 19 ? -1.429 5.679 7.492 1.00 0.00 19 LEU A C 11
ATOM 12100 O O . LEU A 1 19 ? -2.396 6.294 7.061 1.00 0.00 19 LEU A O 11
ATOM 12116 N N . SER A 1 20 ? -1.500 4.822 8.523 1.00 0.00 20 SER A N 11
ATOM 12117 C CA . SER A 1 20 ? -2.766 4.475 9.189 1.00 0.00 20 SER A CA 11
ATOM 12118 C C . SER A 1 20 ? -3.675 3.712 8.232 1.00 0.00 20 SER A C 11
ATOM 12119 O O . SER A 1 20 ? -4.890 3.898 8.191 1.00 0.00 20 SER A O 11
ATOM 12127 N N . LEU A 1 21 ? -3.045 2.830 7.486 1.00 0.00 21 LEU A N 11
ATOM 12128 C CA . LEU A 1 21 ? -3.675 1.949 6.530 1.00 0.00 21 LEU A CA 11
ATOM 12129 C C . LEU A 1 21 ? -3.411 0.503 6.926 1.00 0.00 21 LEU A C 11
ATOM 12130 O O . LEU A 1 21 ? -3.517 -0.397 6.097 1.00 0.00 21 LEU A O 11
ATOM 12146 N N . ASP A 1 22 ? -3.057 0.272 8.210 1.00 0.00 22 ASP A N 11
ATOM 12147 C CA . ASP A 1 22 ? -2.893 -1.097 8.763 1.00 0.00 22 ASP A CA 11
ATOM 12148 C C . ASP A 1 22 ? -4.160 -1.957 8.572 1.00 0.00 22 ASP A C 11
ATOM 12149 O O . ASP A 1 22 ? -4.141 -3.171 8.732 1.00 0.00 22 ASP A O 11
ATOM 12158 N N . GLN A 1 23 ? -5.234 -1.311 8.255 1.00 0.00 23 GLN A N 11
ATOM 12159 C CA . GLN A 1 23 ? -6.488 -1.943 7.931 1.00 0.00 23 GLN A CA 11
ATOM 12160 C C . GLN A 1 23 ? -6.359 -2.754 6.615 1.00 0.00 23 GLN A C 11
ATOM 12161 O O . GLN A 1 23 ? -7.055 -3.737 6.400 1.00 0.00 23 GLN A O 11
ATOM 12175 N N . TYR A 1 24 ? -5.427 -2.343 5.764 1.00 0.00 24 TYR A N 11
ATOM 12176 C CA . TYR A 1 24 ? -5.232 -2.971 4.480 1.00 0.00 24 TYR A CA 11
ATOM 12177 C C . TYR A 1 24 ? -4.254 -4.110 4.512 1.00 0.00 24 TYR A C 11
ATOM 12178 O O . TYR A 1 24 ? -4.340 -5.011 3.681 1.00 0.00 24 TYR A O 11
ATOM 12196 N N . VAL A 1 25 ? -3.334 -4.106 5.471 1.00 0.00 25 VAL A N 11
ATOM 12197 C CA . VAL A 1 25 ? -2.363 -5.202 5.577 1.00 0.00 25 VAL A CA 11
ATOM 12198 C C . VAL A 1 25 ? -3.019 -6.568 5.786 1.00 0.00 25 VAL A C 11
ATOM 12199 O O . VAL A 1 25 ? -2.514 -7.583 5.305 1.00 0.00 25 VAL A O 11
ATOM 12212 N N . SER A 1 26 ? -4.206 -6.564 6.371 1.00 0.00 26 SER A N 11
ATOM 12213 C CA . SER A 1 26 ? -4.973 -7.778 6.579 1.00 0.00 26 SER A CA 11
ATOM 12214 C C . SER A 1 26 ? -5.286 -8.507 5.233 1.00 0.00 26 SER A C 11
ATOM 12215 O O . SER A 1 26 ? -5.404 -9.730 5.195 1.00 0.00 26 SER A O 11
ATOM 12223 N N . GLU A 1 27 ? -5.365 -7.750 4.140 1.00 0.00 27 GLU A N 11
ATOM 12224 C CA . GLU A 1 27 ? -5.636 -8.330 2.839 1.00 0.00 27 GLU A CA 11
ATOM 12225 C C . GLU A 1 27 ? -4.392 -8.207 1.930 1.00 0.00 27 GLU A C 11
ATOM 12226 O O . GLU A 1 27 ? -4.129 -9.088 1.125 1.00 0.00 27 GLU A O 11
ATOM 12238 N N . PHE A 1 28 ? -3.608 -7.119 2.087 1.00 0.00 28 PHE A N 11
ATOM 12239 C CA . PHE A 1 28 ? -2.343 -6.937 1.338 1.00 0.00 28 PHE A CA 11
ATOM 12240 C C . PHE A 1 28 ? -1.431 -8.140 1.536 1.00 0.00 28 PHE A C 11
ATOM 12241 O O . PHE A 1 28 ? -0.842 -8.655 0.582 1.00 0.00 28 PHE A O 11
ATOM 12258 N N . SER A 1 29 ? -1.388 -8.632 2.770 1.00 0.00 29 SER A N 11
ATOM 12259 C CA . SER A 1 29 ? -0.545 -9.749 3.120 1.00 0.00 29 SER A CA 11
ATOM 12260 C C . SER A 1 29 ? -1.111 -11.049 2.527 1.00 0.00 29 SER A C 11
ATOM 12261 O O . SER A 1 29 ? -0.379 -12.000 2.275 1.00 0.00 29 SER A O 11
ATOM 12269 N N . ALA A 1 30 ? -2.405 -11.054 2.245 1.00 0.00 30 ALA A N 11
ATOM 12270 C CA . ALA A 1 30 ? -3.066 -12.230 1.728 1.00 0.00 30 ALA A CA 11
ATOM 12271 C C . ALA A 1 30 ? -2.814 -12.373 0.235 1.00 0.00 30 ALA A C 11
ATOM 12272 O O . ALA A 1 30 ? -2.604 -13.477 -0.266 1.00 0.00 30 ALA A O 11
ATOM 12279 N N . GLN A 1 31 ? -2.788 -11.259 -0.474 1.00 0.00 31 GLN A N 11
ATOM 12280 C CA . GLN A 1 31 ? -2.583 -11.322 -1.927 1.00 0.00 31 GLN A CA 11
ATOM 12281 C C . GLN A 1 31 ? -1.115 -11.135 -2.287 1.00 0.00 31 GLN A C 11
ATOM 12282 O O . GLN A 1 31 ? -0.778 -11.066 -3.469 1.00 0.00 31 GLN A O 11
ATOM 12296 N N . ASN A 1 32 ? -0.244 -11.048 -1.258 1.00 0.00 32 ASN A N 11
ATOM 12297 C CA . ASN A 1 32 ? 1.204 -10.882 -1.443 1.00 0.00 32 ASN A CA 11
ATOM 12298 C C . ASN A 1 32 ? 1.476 -9.589 -2.175 1.00 0.00 32 ASN A C 11
ATOM 12299 O O . ASN A 1 32 ? 2.369 -9.514 -3.029 1.00 0.00 32 ASN A O 11
ATOM 12310 N N . ILE A 1 33 ? 0.706 -8.565 -1.824 1.00 0.00 33 ILE A N 11
ATOM 12311 C CA . ILE A 1 33 ? 0.839 -7.271 -2.437 1.00 0.00 33 ILE A CA 11
ATOM 12312 C C . ILE A 1 33 ? 2.188 -6.689 -2.057 1.00 0.00 33 ILE A C 11
ATOM 12313 O O . ILE A 1 33 ? 2.427 -6.373 -0.902 1.00 0.00 33 ILE A O 11
ATOM 12329 N N . SER A 1 34 ? 3.067 -6.605 -3.005 1.00 0.00 34 SER A N 11
ATOM 12330 C CA . SER A 1 34 ? 4.370 -6.074 -2.755 1.00 0.00 34 SER A CA 11
ATOM 12331 C C . SER A 1 34 ? 4.470 -4.684 -3.348 1.00 0.00 34 SER A C 11
ATOM 12332 O O . SER A 1 34 ? 3.461 -4.130 -3.812 1.00 0.00 34 SER A O 11
ATOM 12340 N N . GLY A 1 35 ? 5.679 -4.149 -3.382 1.00 0.00 35 GLY A N 11
ATOM 12341 C CA . GLY A 1 35 ? 5.938 -2.828 -3.908 1.00 0.00 35 GLY A CA 11
ATOM 12342 C C . GLY A 1 35 ? 5.511 -2.697 -5.345 1.00 0.00 35 GLY A C 11
ATOM 12343 O O . GLY A 1 35 ? 5.066 -1.626 -5.765 1.00 0.00 35 GLY A O 11
ATOM 12347 N N . GLU A 1 36 ? 5.608 -3.804 -6.076 1.00 0.00 36 GLU A N 11
ATOM 12348 C CA . GLU A 1 36 ? 5.176 -3.896 -7.456 1.00 0.00 36 GLU A CA 11
ATOM 12349 C C . GLU A 1 36 ? 3.738 -3.439 -7.582 1.00 0.00 36 GLU A C 11
ATOM 12350 O O . GLU A 1 36 ? 3.412 -2.553 -8.382 1.00 0.00 36 GLU A O 11
ATOM 12362 N N . GLN A 1 37 ? 2.893 -3.981 -6.740 1.00 0.00 37 GLN A N 11
ATOM 12363 C CA . GLN A 1 37 ? 1.502 -3.652 -6.807 1.00 0.00 37 GLN A CA 11
ATOM 12364 C C . GLN A 1 37 ? 1.168 -2.416 -6.006 1.00 0.00 37 GLN A C 11
ATOM 12365 O O . GLN A 1 37 ? 0.145 -1.804 -6.231 1.00 0.00 37 GLN A O 11
ATOM 12379 N N . LEU A 1 38 ? 2.066 -2.047 -5.114 1.00 0.00 38 LEU A N 11
ATOM 12380 C CA . LEU A 1 38 ? 1.923 -0.881 -4.249 1.00 0.00 38 LEU A CA 11
ATOM 12381 C C . LEU A 1 38 ? 2.063 0.403 -5.100 1.00 0.00 38 LEU A C 11
ATOM 12382 O O . LEU A 1 38 ? 1.216 1.283 -5.064 1.00 0.00 38 LEU A O 11
ATOM 12398 N N . LEU A 1 39 ? 3.131 0.473 -5.876 1.00 0.00 39 LEU A N 11
ATOM 12399 C CA . LEU A 1 39 ? 3.456 1.662 -6.691 1.00 0.00 39 LEU A CA 11
ATOM 12400 C C . LEU A 1 39 ? 2.380 1.976 -7.709 1.00 0.00 39 LEU A C 11
ATOM 12401 O O . LEU A 1 39 ? 2.102 3.140 -8.011 1.00 0.00 39 LEU A O 11
ATOM 12417 N N . GLN A 1 40 ? 1.800 0.954 -8.241 1.00 0.00 40 GLN A N 11
ATOM 12418 C CA . GLN A 1 40 ? 0.790 1.127 -9.259 1.00 0.00 40 GLN A CA 11
ATOM 12419 C C . GLN A 1 40 ? -0.637 0.929 -8.700 1.00 0.00 40 GLN A C 11
ATOM 12420 O O . GLN A 1 40 ? -1.591 0.747 -9.459 1.00 0.00 40 GLN A O 11
ATOM 12434 N N . LEU A 1 41 ? -0.777 0.999 -7.367 1.00 0.00 41 LEU A N 11
ATOM 12435 C CA . LEU A 1 41 ? -2.081 0.895 -6.714 1.00 0.00 41 LEU A CA 11
ATOM 12436 C C . LEU A 1 41 ? -3.076 1.903 -7.257 1.00 0.00 41 LEU A C 11
ATOM 12437 O O . LEU A 1 41 ? -2.711 2.978 -7.754 1.00 0.00 41 LEU A O 11
ATOM 12453 N N . ASP A 1 42 ? -4.319 1.576 -7.132 1.00 0.00 42 ASP A N 11
ATOM 12454 C CA . ASP A 1 42 ? -5.379 2.372 -7.674 1.00 0.00 42 ASP A CA 11
ATOM 12455 C C . ASP A 1 42 ? -6.646 1.957 -6.974 1.00 0.00 42 ASP A C 11
ATOM 12456 O O . ASP A 1 42 ? -6.626 0.928 -6.281 1.00 0.00 42 ASP A O 11
ATOM 12465 N N . GLY A 1 43 ? -7.730 2.723 -7.138 1.00 0.00 43 GLY A N 11
ATOM 12466 C CA . GLY A 1 43 ? -9.009 2.374 -6.550 1.00 0.00 43 GLY A CA 11
ATOM 12467 C C . GLY A 1 43 ? -9.436 1.001 -6.957 1.00 0.00 43 GLY A C 11
ATOM 12468 O O . GLY A 1 43 ? -9.955 0.268 -6.147 1.00 0.00 43 GLY A O 11
ATOM 12472 N N . ASN A 1 44 ? -9.165 0.645 -8.215 1.00 0.00 44 ASN A N 11
ATOM 12473 C CA . ASN A 1 44 ? -9.445 -0.691 -8.734 1.00 0.00 44 ASN A CA 11
ATOM 12474 C C . ASN A 1 44 ? -8.864 -1.756 -7.835 1.00 0.00 44 ASN A C 11
ATOM 12475 O O . ASN A 1 44 ? -9.556 -2.703 -7.445 1.00 0.00 44 ASN A O 11
ATOM 12486 N N . LYS A 1 45 ? -7.602 -1.582 -7.475 1.00 0.00 45 LYS A N 11
ATOM 12487 C CA . LYS A 1 45 ? -6.935 -2.514 -6.617 1.00 0.00 45 LYS A CA 11
ATOM 12488 C C . LYS A 1 45 ? -7.483 -2.439 -5.210 1.00 0.00 45 LYS A C 11
ATOM 12489 O O . LYS A 1 45 ? -7.782 -3.443 -4.640 1.00 0.00 45 LYS A O 11
ATOM 12508 N N . LEU A 1 46 ? -7.661 -1.227 -4.691 1.00 0.00 46 LEU A N 11
ATOM 12509 C CA . LEU A 1 46 ? -8.180 -1.012 -3.319 1.00 0.00 46 LEU A CA 11
ATOM 12510 C C . LEU A 1 46 ? -9.529 -1.690 -3.141 1.00 0.00 46 LEU A C 11
ATOM 12511 O O . LEU A 1 46 ? -9.827 -2.291 -2.096 1.00 0.00 46 LEU A O 11
ATOM 12527 N N . LYS A 1 47 ? -10.325 -1.633 -4.179 1.00 0.00 47 LYS A N 11
ATOM 12528 C CA . LYS A 1 47 ? -11.606 -2.271 -4.180 1.00 0.00 47 LYS A CA 11
ATOM 12529 C C . LYS A 1 47 ? -11.437 -3.799 -4.208 1.00 0.00 47 LYS A C 11
ATOM 12530 O O . LYS A 1 47 ? -12.156 -4.525 -3.523 1.00 0.00 47 LYS A O 11
ATOM 12549 N N . ALA A 1 48 ? -10.432 -4.259 -4.931 1.00 0.00 48 ALA A N 11
ATOM 12550 C CA . ALA A 1 48 ? -10.120 -5.692 -5.059 1.00 0.00 48 ALA A CA 11
ATOM 12551 C C . ALA A 1 48 ? -9.458 -6.239 -3.780 1.00 0.00 48 ALA A C 11
ATOM 12552 O O . ALA A 1 48 ? -9.274 -7.448 -3.619 1.00 0.00 48 ALA A O 11
ATOM 12559 N N . LEU A 1 49 ? -9.082 -5.345 -2.897 1.00 0.00 49 LEU A N 11
ATOM 12560 C CA . LEU A 1 49 ? -8.569 -5.698 -1.596 1.00 0.00 49 LEU A CA 11
ATOM 12561 C C . LEU A 1 49 ? -9.739 -5.922 -0.635 1.00 0.00 49 LEU A C 11
ATOM 12562 O O . LEU A 1 49 ? -9.556 -6.207 0.538 1.00 0.00 49 LEU A O 11
ATOM 12578 N N . GLY A 1 50 ? -10.947 -5.719 -1.141 1.00 0.00 50 GLY A N 11
ATOM 12579 C CA . GLY A 1 50 ? -12.153 -6.009 -0.393 1.00 0.00 50 GLY A CA 11
ATOM 12580 C C . GLY A 1 50 ? -12.413 -5.065 0.756 1.00 0.00 50 GLY A C 11
ATOM 12581 O O . GLY A 1 50 ? -13.336 -5.282 1.544 1.00 0.00 50 GLY A O 11
ATOM 12585 N N . MET A 1 51 ? -11.630 -4.020 0.875 1.00 0.00 51 MET A N 11
ATOM 12586 C CA . MET A 1 51 ? -11.844 -3.105 1.969 1.00 0.00 51 MET A CA 11
ATOM 12587 C C . MET A 1 51 ? -12.797 -2.032 1.538 1.00 0.00 51 MET A C 11
ATOM 12588 O O . MET A 1 51 ? -13.830 -1.833 2.175 1.00 0.00 51 MET A O 11
ATOM 12602 N N . THR A 1 52 ? -12.468 -1.373 0.426 1.00 0.00 52 THR A N 11
ATOM 12603 C CA . THR A 1 52 ? -13.338 -0.404 -0.259 1.00 0.00 52 THR A CA 11
ATOM 12604 C C . THR A 1 52 ? -13.816 0.724 0.669 1.00 0.00 52 THR A C 11
ATOM 12605 O O . THR A 1 52 ? -14.926 1.255 0.507 1.00 0.00 52 THR A O 11
ATOM 12616 N N . SER A 1 53 ? -12.975 1.092 1.596 1.00 0.00 53 SER A N 11
ATOM 12617 C CA . SER A 1 53 ? -13.260 2.113 2.563 1.00 0.00 53 SER A CA 11
ATOM 12618 C C . SER A 1 53 ? -13.298 3.542 1.943 1.00 0.00 53 SER A C 11
ATOM 12619 O O . SER A 1 53 ? -13.267 3.709 0.716 1.00 0.00 53 SER A O 11
ATOM 12627 N N . SER A 1 54 ? -13.446 4.550 2.776 1.00 0.00 54 SER A N 11
ATOM 12628 C CA . SER A 1 54 ? -13.471 5.920 2.312 1.00 0.00 54 SER A CA 11
ATOM 12629 C C . SER A 1 54 ? -12.143 6.656 2.549 1.00 0.00 54 SER A C 11
ATOM 12630 O O . SER A 1 54 ? -11.669 7.398 1.670 1.00 0.00 54 SER A O 11
ATOM 12638 N N . GLN A 1 55 ? -11.539 6.434 3.717 1.00 0.00 55 GLN A N 11
ATOM 12639 C CA . GLN A 1 55 ? -10.289 7.104 4.098 1.00 0.00 55 GLN A CA 11
ATOM 12640 C C . GLN A 1 55 ? -9.176 6.770 3.128 1.00 0.00 55 GLN A C 11
ATOM 12641 O O . GLN A 1 55 ? -8.449 7.648 2.653 1.00 0.00 55 GLN A O 11
ATOM 12655 N N . ASP A 1 56 ? -9.080 5.516 2.811 1.00 0.00 56 ASP A N 11
ATOM 12656 C CA . ASP A 1 56 ? -7.989 4.985 2.029 1.00 0.00 56 ASP A CA 11
ATOM 12657 C C . ASP A 1 56 ? -8.018 5.533 0.623 1.00 0.00 56 ASP A C 11
ATOM 12658 O O . ASP A 1 56 ? -7.007 6.005 0.143 1.00 0.00 56 ASP A O 11
ATOM 12667 N N . ARG A 1 57 ? -9.190 5.552 0.014 1.00 0.00 57 ARG A N 11
ATOM 12668 C CA . ARG A 1 57 ? -9.369 5.985 -1.374 1.00 0.00 57 ARG A CA 11
ATOM 12669 C C . ARG A 1 57 ? -8.842 7.397 -1.603 1.00 0.00 57 ARG A C 11
ATOM 12670 O O . ARG A 1 57 ? -8.607 7.808 -2.732 1.00 0.00 57 ARG A O 11
ATOM 12691 N N . ALA A 1 58 ? -8.677 8.131 -0.538 1.00 0.00 58 ALA A N 11
ATOM 12692 C CA . ALA A 1 58 ? -8.088 9.420 -0.612 1.00 0.00 58 ALA A CA 11
ATOM 12693 C C . ALA A 1 58 ? -6.642 9.373 -0.097 1.00 0.00 58 ALA A C 11
ATOM 12694 O O . ALA A 1 58 ? -5.725 9.890 -0.733 1.00 0.00 58 ALA A O 11
ATOM 12701 N N . LEU A 1 59 ? -6.436 8.694 1.011 1.00 0.00 59 LEU A N 11
ATOM 12702 C CA . LEU A 1 59 ? -5.146 8.706 1.678 1.00 0.00 59 LEU A CA 11
ATOM 12703 C C . LEU A 1 59 ? -4.091 7.837 1.019 1.00 0.00 59 LEU A C 11
ATOM 12704 O O . LEU A 1 59 ? -3.004 8.327 0.679 1.00 0.00 59 LEU A O 11
ATOM 12720 N N . VAL A 1 60 ? -4.377 6.545 0.840 1.00 0.00 60 VAL A N 11
ATOM 12721 C CA . VAL A 1 60 ? -3.401 5.646 0.245 1.00 0.00 60 VAL A CA 11
ATOM 12722 C C . VAL A 1 60 ? -3.153 6.055 -1.200 1.00 0.00 60 VAL A C 11
ATOM 12723 O O . VAL A 1 60 ? -2.077 5.875 -1.733 1.00 0.00 60 VAL A O 11
ATOM 12736 N N . LYS A 1 61 ? -4.121 6.759 -1.734 1.00 0.00 61 LYS A N 11
ATOM 12737 C CA . LYS A 1 61 ? -4.128 7.202 -3.114 1.00 0.00 61 LYS A CA 11
ATOM 12738 C C . LYS A 1 61 ? -3.052 8.251 -3.295 1.00 0.00 61 LYS A C 11
ATOM 12739 O O . LYS A 1 61 ? -2.423 8.361 -4.344 1.00 0.00 61 LYS A O 11
ATOM 12758 N N . LYS A 1 62 ? -2.823 8.976 -2.237 1.00 0.00 62 LYS A N 11
ATOM 12759 C CA . LYS A 1 62 ? -1.847 10.023 -2.220 1.00 0.00 62 LYS A CA 11
ATOM 12760 C C . LYS A 1 62 ? -0.493 9.442 -1.876 1.00 0.00 62 LYS A C 11
ATOM 12761 O O . LYS A 1 62 ? 0.518 9.765 -2.486 1.00 0.00 62 LYS A O 11
ATOM 12780 N N . LYS A 1 63 ? -0.495 8.557 -0.926 1.00 0.00 63 LYS A N 11
ATOM 12781 C CA . LYS A 1 63 ? 0.724 7.970 -0.446 1.00 0.00 63 LYS A CA 11
ATOM 12782 C C . LYS A 1 63 ? 1.397 7.126 -1.531 1.00 0.00 63 LYS A C 11
ATOM 12783 O O . LYS A 1 63 ? 2.602 7.185 -1.712 1.00 0.00 63 LYS A O 11
ATOM 12802 N N . LEU A 1 64 ? 0.587 6.381 -2.274 1.00 0.00 64 LEU A N 11
ATOM 12803 C CA . LEU A 1 64 ? 1.070 5.492 -3.309 1.00 0.00 64 LEU A CA 11
ATOM 12804 C C . LEU A 1 64 ? 1.749 6.269 -4.428 1.00 0.00 64 LEU A C 11
ATOM 12805 O O . LEU A 1 64 ? 2.711 5.796 -5.024 1.00 0.00 64 LEU A O 11
ATOM 12821 N N . LYS A 1 65 ? 1.277 7.478 -4.687 1.00 0.00 65 LYS A N 11
ATOM 12822 C CA . LYS A 1 65 ? 1.845 8.273 -5.770 1.00 0.00 65 LYS A CA 11
ATOM 12823 C C . LYS A 1 65 ? 3.135 8.968 -5.352 1.00 0.00 65 LYS A C 11
ATOM 12824 O O . LYS A 1 65 ? 3.955 9.330 -6.200 1.00 0.00 65 LYS A O 11
ATOM 12843 N N . GLU A 1 66 ? 3.353 9.093 -4.058 1.00 0.00 66 GLU A N 11
ATOM 12844 C CA . GLU A 1 66 ? 4.548 9.756 -3.550 1.00 0.00 66 GLU A CA 11
ATOM 12845 C C . GLU A 1 66 ? 5.515 8.749 -2.936 1.00 0.00 66 GLU A C 11
ATOM 12846 O O . GLU A 1 66 ? 6.518 9.141 -2.321 1.00 0.00 66 GLU A O 11
ATOM 12858 N N . MET A 1 67 ? 5.237 7.456 -3.138 1.00 0.00 67 MET A N 11
ATOM 12859 C CA . MET A 1 67 ? 6.064 6.356 -2.576 1.00 0.00 67 MET A CA 11
ATOM 12860 C C . MET A 1 67 ? 7.511 6.532 -2.881 1.00 0.00 67 MET A C 11
ATOM 12861 O O . MET A 1 67 ? 8.351 6.363 -2.033 1.00 0.00 67 MET A O 11
ATOM 12875 N N . LYS A 1 68 ? 7.781 6.943 -4.075 1.00 0.00 68 LYS A N 11
ATOM 12876 C CA . LYS A 1 68 ? 9.157 7.056 -4.566 1.00 0.00 68 LYS A CA 11
ATOM 12877 C C . LYS A 1 68 ? 9.989 8.092 -3.808 1.00 0.00 68 LYS A C 11
ATOM 12878 O O . LYS A 1 68 ? 11.217 7.996 -3.753 1.00 0.00 68 LYS A O 11
ATOM 12897 N N . MET A 1 69 ? 9.327 9.035 -3.177 1.00 0.00 69 MET A N 11
ATOM 12898 C CA . MET A 1 69 ? 10.025 10.041 -2.401 1.00 0.00 69 MET A CA 11
ATOM 12899 C C . MET A 1 69 ? 9.723 9.855 -0.915 1.00 0.00 69 MET A C 11
ATOM 12900 O O . MET A 1 69 ? 10.097 10.676 -0.081 1.00 0.00 69 MET A O 11
ATOM 12914 N N . SER A 1 70 ? 9.075 8.756 -0.594 1.00 0.00 70 SER A N 11
ATOM 12915 C CA . SER A 1 70 ? 8.696 8.488 0.768 1.00 0.00 70 SER A CA 11
ATOM 12916 C C . SER A 1 70 ? 9.265 7.164 1.278 1.00 0.00 70 SER A C 11
ATOM 12917 O O . SER A 1 70 ? 9.636 7.074 2.425 1.00 0.00 70 SER A O 11
ATOM 12925 N N . LEU A 1 71 ? 9.400 6.179 0.392 1.00 0.00 71 LEU A N 11
ATOM 12926 C CA . LEU A 1 71 ? 9.813 4.806 0.733 1.00 0.00 71 LEU A CA 11
ATOM 12927 C C . LEU A 1 71 ? 11.090 4.712 1.562 1.00 0.00 71 LEU A C 11
ATOM 12928 O O . LEU A 1 71 ? 11.285 3.767 2.327 1.00 0.00 71 LEU A O 11
ATOM 12944 N N . GLU A 1 72 ? 11.958 5.647 1.379 1.00 0.00 72 GLU A N 11
ATOM 12945 C CA . GLU A 1 72 ? 13.163 5.659 2.119 1.00 0.00 72 GLU A CA 11
ATOM 12946 C C . GLU A 1 72 ? 13.077 6.600 3.306 1.00 0.00 72 GLU A C 11
ATOM 12947 O O . GLU A 1 72 ? 13.607 6.320 4.392 1.00 0.00 72 GLU A O 11
ATOM 12959 N N . LYS A 1 73 ? 12.397 7.682 3.108 1.00 0.00 73 LYS A N 11
ATOM 12960 C CA . LYS A 1 73 ? 12.417 8.761 4.053 1.00 0.00 73 LYS A CA 11
ATOM 12961 C C . LYS A 1 73 ? 11.414 8.562 5.183 1.00 0.00 73 LYS A C 11
ATOM 12962 O O . LYS A 1 73 ? 11.702 8.879 6.345 1.00 0.00 73 LYS A O 11
ATOM 12981 N N . ALA A 1 74 ? 10.272 8.028 4.851 1.00 0.00 74 ALA A N 11
ATOM 12982 C CA . ALA A 1 74 ? 9.204 7.846 5.783 1.00 0.00 74 ALA A CA 11
ATOM 12983 C C . ALA A 1 74 ? 8.301 6.730 5.292 1.00 0.00 74 ALA A C 11
ATOM 12984 O O . ALA A 1 74 ? 7.405 6.987 4.482 1.00 0.00 74 ALA A O 11
ATOM 12992 N N . GLY A 1 1 ? 17.973 -4.355 -1.191 1.00 0.00 1 GLY A N 12
ATOM 12993 C CA . GLY A 1 1 ? 17.716 -2.954 -0.875 1.00 0.00 1 GLY A CA 12
ATOM 12994 C C . GLY A 1 1 ? 16.495 -2.795 -0.003 1.00 0.00 1 GLY A C 12
ATOM 12995 O O . GLY A 1 1 ? 15.746 -3.755 0.204 1.00 0.00 1 GLY A O 12
ATOM 13001 N N . HIS A 1 2 ? 16.283 -1.586 0.492 1.00 0.00 2 HIS A N 12
ATOM 13002 C CA . HIS A 1 2 ? 15.192 -1.286 1.429 1.00 0.00 2 HIS A CA 12
ATOM 13003 C C . HIS A 1 2 ? 13.977 -0.756 0.679 1.00 0.00 2 HIS A C 12
ATOM 13004 O O . HIS A 1 2 ? 12.913 -0.562 1.259 1.00 0.00 2 HIS A O 12
ATOM 13018 N N . MET A 1 3 ? 14.161 -0.502 -0.602 1.00 0.00 3 MET A N 12
ATOM 13019 C CA . MET A 1 3 ? 13.145 0.134 -1.421 1.00 0.00 3 MET A CA 12
ATOM 13020 C C . MET A 1 3 ? 11.951 -0.776 -1.682 1.00 0.00 3 MET A C 12
ATOM 13021 O O . MET A 1 3 ? 12.039 -1.981 -1.532 1.00 0.00 3 MET A O 12
ATOM 13035 N N . VAL A 1 4 ? 10.865 -0.196 -2.146 1.00 0.00 4 VAL A N 12
ATOM 13036 C CA . VAL A 1 4 ? 9.577 -0.896 -2.216 1.00 0.00 4 VAL A CA 12
ATOM 13037 C C . VAL A 1 4 ? 9.549 -2.020 -3.235 1.00 0.00 4 VAL A C 12
ATOM 13038 O O . VAL A 1 4 ? 8.887 -3.026 -3.032 1.00 0.00 4 VAL A O 12
ATOM 13051 N N . HIS A 1 5 ? 10.318 -1.880 -4.297 1.00 0.00 5 HIS A N 12
ATOM 13052 C CA . HIS A 1 5 ? 10.384 -2.898 -5.348 1.00 0.00 5 HIS A CA 12
ATOM 13053 C C . HIS A 1 5 ? 11.115 -4.166 -4.840 1.00 0.00 5 HIS A C 12
ATOM 13054 O O . HIS A 1 5 ? 11.178 -5.195 -5.526 1.00 0.00 5 HIS A O 12
ATOM 13068 N N . GLU A 1 6 ? 11.666 -4.055 -3.647 1.00 0.00 6 GLU A N 12
ATOM 13069 C CA . GLU A 1 6 ? 12.379 -5.124 -2.974 1.00 0.00 6 GLU A CA 12
ATOM 13070 C C . GLU A 1 6 ? 11.475 -5.798 -1.946 1.00 0.00 6 GLU A C 12
ATOM 13071 O O . GLU A 1 6 ? 11.817 -6.837 -1.389 1.00 0.00 6 GLU A O 12
ATOM 13083 N N . TRP A 1 7 ? 10.320 -5.213 -1.697 1.00 0.00 7 TRP A N 12
ATOM 13084 C CA . TRP A 1 7 ? 9.435 -5.724 -0.672 1.00 0.00 7 TRP A CA 12
ATOM 13085 C C . TRP A 1 7 ? 8.719 -6.963 -1.136 1.00 0.00 7 TRP A C 12
ATOM 13086 O O . TRP A 1 7 ? 8.363 -7.081 -2.306 1.00 0.00 7 TRP A O 12
ATOM 13107 N N . SER A 1 8 ? 8.540 -7.899 -0.232 1.00 0.00 8 SER A N 12
ATOM 13108 C CA . SER A 1 8 ? 7.900 -9.120 -0.565 1.00 0.00 8 SER A CA 12
ATOM 13109 C C . SER A 1 8 ? 6.402 -9.058 -0.240 1.00 0.00 8 SER A C 12
ATOM 13110 O O . SER A 1 8 ? 5.584 -8.819 -1.100 1.00 0.00 8 SER A O 12
ATOM 13118 N N . VAL A 1 9 ? 6.071 -9.235 1.023 1.00 0.00 9 VAL A N 12
ATOM 13119 C CA . VAL A 1 9 ? 4.691 -9.215 1.481 1.00 0.00 9 VAL A CA 12
ATOM 13120 C C . VAL A 1 9 ? 4.664 -8.520 2.824 1.00 0.00 9 VAL A C 12
ATOM 13121 O O . VAL A 1 9 ? 4.089 -7.460 2.981 1.00 0.00 9 VAL A O 12
ATOM 13134 N N . GLN A 1 10 ? 5.395 -9.090 3.762 1.00 0.00 10 GLN A N 12
ATOM 13135 C CA . GLN A 1 10 ? 5.502 -8.567 5.128 1.00 0.00 10 GLN A CA 12
ATOM 13136 C C . GLN A 1 10 ? 6.083 -7.153 5.141 1.00 0.00 10 GLN A C 12
ATOM 13137 O O . GLN A 1 10 ? 5.783 -6.340 6.002 1.00 0.00 10 GLN A O 12
ATOM 13151 N N . GLN A 1 11 ? 6.853 -6.864 4.129 1.00 0.00 11 GLN A N 12
ATOM 13152 C CA . GLN A 1 11 ? 7.561 -5.622 4.021 1.00 0.00 11 GLN A CA 12
ATOM 13153 C C . GLN A 1 11 ? 6.672 -4.487 3.493 1.00 0.00 11 GLN A C 12
ATOM 13154 O O . GLN A 1 11 ? 6.975 -3.321 3.680 1.00 0.00 11 GLN A O 12
ATOM 13168 N N . VAL A 1 12 ? 5.542 -4.836 2.895 1.00 0.00 12 VAL A N 12
ATOM 13169 C CA . VAL A 1 12 ? 4.628 -3.825 2.343 1.00 0.00 12 VAL A CA 12
ATOM 13170 C C . VAL A 1 12 ? 3.788 -3.228 3.487 1.00 0.00 12 VAL A C 12
ATOM 13171 O O . VAL A 1 12 ? 3.265 -2.114 3.399 1.00 0.00 12 VAL A O 12
ATOM 13184 N N . SER A 1 13 ? 3.718 -3.967 4.588 1.00 0.00 13 SER A N 12
ATOM 13185 C CA . SER A 1 13 ? 2.876 -3.600 5.692 1.00 0.00 13 SER A CA 12
ATOM 13186 C C . SER A 1 13 ? 3.497 -2.472 6.519 1.00 0.00 13 SER A C 12
ATOM 13187 O O . SER A 1 13 ? 2.776 -1.708 7.160 1.00 0.00 13 SER A O 12
ATOM 13195 N N . HIS A 1 14 ? 4.832 -2.337 6.443 1.00 0.00 14 HIS A N 12
ATOM 13196 C CA . HIS A 1 14 ? 5.561 -1.277 7.166 1.00 0.00 14 HIS A CA 12
ATOM 13197 C C . HIS A 1 14 ? 5.071 0.074 6.697 1.00 0.00 14 HIS A C 12
ATOM 13198 O O . HIS A 1 14 ? 4.868 0.996 7.499 1.00 0.00 14 HIS A O 12
ATOM 13212 N N . TRP A 1 15 ? 4.866 0.165 5.388 1.00 0.00 15 TRP A N 12
ATOM 13213 C CA . TRP A 1 15 ? 4.355 1.351 4.756 1.00 0.00 15 TRP A CA 12
ATOM 13214 C C . TRP A 1 15 ? 2.971 1.661 5.273 1.00 0.00 15 TRP A C 12
ATOM 13215 O O . TRP A 1 15 ? 2.775 2.687 5.884 1.00 0.00 15 TRP A O 12
ATOM 13236 N N . LEU A 1 16 ? 2.047 0.721 5.074 1.00 0.00 16 LEU A N 12
ATOM 13237 C CA . LEU A 1 16 ? 0.633 0.853 5.463 1.00 0.00 16 LEU A CA 12
ATOM 13238 C C . LEU A 1 16 ? 0.467 1.355 6.895 1.00 0.00 16 LEU A C 12
ATOM 13239 O O . LEU A 1 16 ? -0.278 2.303 7.148 1.00 0.00 16 LEU A O 12
ATOM 13255 N N . VAL A 1 17 ? 1.193 0.760 7.813 1.00 0.00 17 VAL A N 12
ATOM 13256 C CA . VAL A 1 17 ? 1.120 1.131 9.225 1.00 0.00 17 VAL A CA 12
ATOM 13257 C C . VAL A 1 17 ? 1.615 2.589 9.445 1.00 0.00 17 VAL A C 12
ATOM 13258 O O . VAL A 1 17 ? 1.207 3.270 10.397 1.00 0.00 17 VAL A O 12
ATOM 13271 N N . GLY A 1 18 ? 2.412 3.077 8.522 1.00 0.00 18 GLY A N 12
ATOM 13272 C CA . GLY A 1 18 ? 2.958 4.409 8.611 1.00 0.00 18 GLY A CA 12
ATOM 13273 C C . GLY A 1 18 ? 1.926 5.466 8.313 1.00 0.00 18 GLY A C 12
ATOM 13274 O O . GLY A 1 18 ? 1.988 6.562 8.847 1.00 0.00 18 GLY A O 12
ATOM 13278 N N . LEU A 1 19 ? 0.960 5.137 7.478 1.00 0.00 19 LEU A N 12
ATOM 13279 C CA . LEU A 1 19 ? -0.072 6.103 7.108 1.00 0.00 19 LEU A CA 12
ATOM 13280 C C . LEU A 1 19 ? -1.426 5.775 7.720 1.00 0.00 19 LEU A C 12
ATOM 13281 O O . LEU A 1 19 ? -2.446 6.316 7.282 1.00 0.00 19 LEU A O 12
ATOM 13297 N N . SER A 1 20 ? -1.424 4.924 8.760 1.00 0.00 20 SER A N 12
ATOM 13298 C CA . SER A 1 20 ? -2.653 4.488 9.465 1.00 0.00 20 SER A CA 12
ATOM 13299 C C . SER A 1 20 ? -3.522 3.603 8.566 1.00 0.00 20 SER A C 12
ATOM 13300 O O . SER A 1 20 ? -4.710 3.441 8.779 1.00 0.00 20 SER A O 12
ATOM 13308 N N . LEU A 1 21 ? -2.874 2.971 7.620 1.00 0.00 21 LEU A N 12
ATOM 13309 C CA . LEU A 1 21 ? -3.497 2.058 6.666 1.00 0.00 21 LEU A CA 12
ATOM 13310 C C . LEU A 1 21 ? -3.184 0.633 7.058 1.00 0.00 21 LEU A C 12
ATOM 13311 O O . LEU A 1 21 ? -3.343 -0.286 6.268 1.00 0.00 21 LEU A O 12
ATOM 13327 N N . ASP A 1 22 ? -2.736 0.457 8.303 1.00 0.00 22 ASP A N 12
ATOM 13328 C CA . ASP A 1 22 ? -2.466 -0.863 8.906 1.00 0.00 22 ASP A CA 12
ATOM 13329 C C . ASP A 1 22 ? -3.659 -1.805 8.755 1.00 0.00 22 ASP A C 12
ATOM 13330 O O . ASP A 1 22 ? -3.499 -3.012 8.678 1.00 0.00 22 ASP A O 12
ATOM 13339 N N . GLN A 1 23 ? -4.831 -1.229 8.653 1.00 0.00 23 GLN A N 12
ATOM 13340 C CA . GLN A 1 23 ? -6.079 -1.950 8.472 1.00 0.00 23 GLN A CA 12
ATOM 13341 C C . GLN A 1 23 ? -6.100 -2.701 7.111 1.00 0.00 23 GLN A C 12
ATOM 13342 O O . GLN A 1 23 ? -6.792 -3.705 6.948 1.00 0.00 23 GLN A O 12
ATOM 13356 N N . TYR A 1 24 ? -5.299 -2.224 6.168 1.00 0.00 24 TYR A N 12
ATOM 13357 C CA . TYR A 1 24 ? -5.234 -2.797 4.839 1.00 0.00 24 TYR A CA 12
ATOM 13358 C C . TYR A 1 24 ? -4.258 -3.956 4.785 1.00 0.00 24 TYR A C 12
ATOM 13359 O O . TYR A 1 24 ? -4.332 -4.791 3.883 1.00 0.00 24 TYR A O 12
ATOM 13377 N N . VAL A 1 25 ? -3.361 -4.019 5.769 1.00 0.00 25 VAL A N 12
ATOM 13378 C CA . VAL A 1 25 ? -2.345 -5.094 5.856 1.00 0.00 25 VAL A CA 12
ATOM 13379 C C . VAL A 1 25 ? -2.981 -6.485 5.802 1.00 0.00 25 VAL A C 12
ATOM 13380 O O . VAL A 1 25 ? -2.466 -7.369 5.115 1.00 0.00 25 VAL A O 12
ATOM 13393 N N . SER A 1 26 ? -4.136 -6.629 6.452 1.00 0.00 26 SER A N 12
ATOM 13394 C CA . SER A 1 26 ? -4.878 -7.892 6.526 1.00 0.00 26 SER A CA 12
ATOM 13395 C C . SER A 1 26 ? -5.067 -8.530 5.125 1.00 0.00 26 SER A C 12
ATOM 13396 O O . SER A 1 26 ? -4.917 -9.744 4.955 1.00 0.00 26 SER A O 12
ATOM 13404 N N . GLU A 1 27 ? -5.328 -7.704 4.125 1.00 0.00 27 GLU A N 12
ATOM 13405 C CA . GLU A 1 27 ? -5.550 -8.203 2.786 1.00 0.00 27 GLU A CA 12
ATOM 13406 C C . GLU A 1 27 ? -4.323 -7.954 1.901 1.00 0.00 27 GLU A C 12
ATOM 13407 O O . GLU A 1 27 ? -4.041 -8.735 1.011 1.00 0.00 27 GLU A O 12
ATOM 13419 N N . PHE A 1 28 ? -3.571 -6.877 2.168 1.00 0.00 28 PHE A N 12
ATOM 13420 C CA . PHE A 1 28 ? -2.327 -6.591 1.418 1.00 0.00 28 PHE A CA 12
ATOM 13421 C C . PHE A 1 28 ? -1.373 -7.777 1.507 1.00 0.00 28 PHE A C 12
ATOM 13422 O O . PHE A 1 28 ? -0.747 -8.176 0.521 1.00 0.00 28 PHE A O 12
ATOM 13439 N N . SER A 1 29 ? -1.334 -8.368 2.681 1.00 0.00 29 SER A N 12
ATOM 13440 C CA . SER A 1 29 ? -0.512 -9.511 2.946 1.00 0.00 29 SER A CA 12
ATOM 13441 C C . SER A 1 29 ? -1.155 -10.759 2.319 1.00 0.00 29 SER A C 12
ATOM 13442 O O . SER A 1 29 ? -0.463 -11.656 1.845 1.00 0.00 29 SER A O 12
ATOM 13450 N N . ALA A 1 30 ? -2.480 -10.760 2.236 1.00 0.00 30 ALA A N 12
ATOM 13451 C CA . ALA A 1 30 ? -3.227 -11.899 1.736 1.00 0.00 30 ALA A CA 12
ATOM 13452 C C . ALA A 1 30 ? -2.994 -12.092 0.263 1.00 0.00 30 ALA A C 12
ATOM 13453 O O . ALA A 1 30 ? -2.734 -13.195 -0.192 1.00 0.00 30 ALA A O 12
ATOM 13460 N N . GLN A 1 31 ? -3.045 -11.020 -0.472 1.00 0.00 31 GLN A N 12
ATOM 13461 C CA . GLN A 1 31 ? -2.856 -11.095 -1.912 1.00 0.00 31 GLN A CA 12
ATOM 13462 C C . GLN A 1 31 ? -1.422 -10.831 -2.348 1.00 0.00 31 GLN A C 12
ATOM 13463 O O . GLN A 1 31 ? -1.150 -10.644 -3.539 1.00 0.00 31 GLN A O 12
ATOM 13477 N N . ASN A 1 32 ? -0.502 -10.861 -1.367 1.00 0.00 32 ASN A N 12
ATOM 13478 C CA . ASN A 1 32 ? 0.948 -10.757 -1.599 1.00 0.00 32 ASN A CA 12
ATOM 13479 C C . ASN A 1 32 ? 1.313 -9.476 -2.332 1.00 0.00 32 ASN A C 12
ATOM 13480 O O . ASN A 1 32 ? 2.198 -9.469 -3.201 1.00 0.00 32 ASN A O 12
ATOM 13491 N N . ILE A 1 33 ? 0.657 -8.395 -1.967 1.00 0.00 33 ILE A N 12
ATOM 13492 C CA . ILE A 1 33 ? 0.898 -7.115 -2.588 1.00 0.00 33 ILE A CA 12
ATOM 13493 C C . ILE A 1 33 ? 2.281 -6.633 -2.193 1.00 0.00 33 ILE A C 12
ATOM 13494 O O . ILE A 1 33 ? 2.551 -6.419 -1.027 1.00 0.00 33 ILE A O 12
ATOM 13510 N N . SER A 1 34 ? 3.151 -6.517 -3.149 1.00 0.00 34 SER A N 12
ATOM 13511 C CA . SER A 1 34 ? 4.465 -6.036 -2.889 1.00 0.00 34 SER A CA 12
ATOM 13512 C C . SER A 1 34 ? 4.588 -4.640 -3.480 1.00 0.00 34 SER A C 12
ATOM 13513 O O . SER A 1 34 ? 3.584 -4.082 -3.952 1.00 0.00 34 SER A O 12
ATOM 13521 N N . GLY A 1 35 ? 5.802 -4.098 -3.517 1.00 0.00 35 GLY A N 12
ATOM 13522 C CA . GLY A 1 35 ? 6.034 -2.766 -4.056 1.00 0.00 35 GLY A CA 12
ATOM 13523 C C . GLY A 1 35 ? 5.617 -2.678 -5.502 1.00 0.00 35 GLY A C 12
ATOM 13524 O O . GLY A 1 35 ? 5.115 -1.647 -5.952 1.00 0.00 35 GLY A O 12
ATOM 13528 N N . GLU A 1 36 ? 5.781 -3.800 -6.191 1.00 0.00 36 GLU A N 12
ATOM 13529 C CA . GLU A 1 36 ? 5.391 -3.995 -7.577 1.00 0.00 36 GLU A CA 12
ATOM 13530 C C . GLU A 1 36 ? 3.937 -3.551 -7.791 1.00 0.00 36 GLU A C 12
ATOM 13531 O O . GLU A 1 36 ? 3.627 -2.827 -8.736 1.00 0.00 36 GLU A O 12
ATOM 13543 N N . GLN A 1 37 ? 3.058 -3.950 -6.882 1.00 0.00 37 GLN A N 12
ATOM 13544 C CA . GLN A 1 37 ? 1.662 -3.587 -6.980 1.00 0.00 37 GLN A CA 12
ATOM 13545 C C . GLN A 1 37 ? 1.303 -2.376 -6.141 1.00 0.00 37 GLN A C 12
ATOM 13546 O O . GLN A 1 37 ? 0.263 -1.784 -6.348 1.00 0.00 37 GLN A O 12
ATOM 13560 N N . LEU A 1 38 ? 2.182 -2.011 -5.231 1.00 0.00 38 LEU A N 12
ATOM 13561 C CA . LEU A 1 38 ? 1.988 -0.878 -4.327 1.00 0.00 38 LEU A CA 12
ATOM 13562 C C . LEU A 1 38 ? 2.053 0.420 -5.142 1.00 0.00 38 LEU A C 12
ATOM 13563 O O . LEU A 1 38 ? 1.137 1.231 -5.119 1.00 0.00 38 LEU A O 12
ATOM 13579 N N . LEU A 1 39 ? 3.124 0.563 -5.891 1.00 0.00 39 LEU A N 12
ATOM 13580 C CA . LEU A 1 39 ? 3.393 1.764 -6.680 1.00 0.00 39 LEU A CA 12
ATOM 13581 C C . LEU A 1 39 ? 2.299 2.026 -7.711 1.00 0.00 39 LEU A C 12
ATOM 13582 O O . LEU A 1 39 ? 1.933 3.165 -7.977 1.00 0.00 39 LEU A O 12
ATOM 13598 N N . GLN A 1 40 ? 1.776 0.967 -8.266 1.00 0.00 40 GLN A N 12
ATOM 13599 C CA . GLN A 1 40 ? 0.782 1.079 -9.332 1.00 0.00 40 GLN A CA 12
ATOM 13600 C C . GLN A 1 40 ? -0.688 0.950 -8.835 1.00 0.00 40 GLN A C 12
ATOM 13601 O O . GLN A 1 40 ? -1.604 0.863 -9.646 1.00 0.00 40 GLN A O 12
ATOM 13615 N N . LEU A 1 41 ? -0.895 0.973 -7.514 1.00 0.00 41 LEU A N 12
ATOM 13616 C CA . LEU A 1 41 ? -2.234 0.876 -6.912 1.00 0.00 41 LEU A CA 12
ATOM 13617 C C . LEU A 1 41 ? -3.223 1.918 -7.435 1.00 0.00 41 LEU A C 12
ATOM 13618 O O . LEU A 1 41 ? -2.918 3.119 -7.535 1.00 0.00 41 LEU A O 12
ATOM 13634 N N . ASP A 1 42 ? -4.409 1.466 -7.707 1.00 0.00 42 ASP A N 12
ATOM 13635 C CA . ASP A 1 42 ? -5.487 2.316 -8.153 1.00 0.00 42 ASP A CA 12
ATOM 13636 C C . ASP A 1 42 ? -6.712 1.923 -7.369 1.00 0.00 42 ASP A C 12
ATOM 13637 O O . ASP A 1 42 ? -6.625 1.032 -6.504 1.00 0.00 42 ASP A O 12
ATOM 13646 N N . GLY A 1 43 ? -7.835 2.554 -7.657 1.00 0.00 43 GLY A N 12
ATOM 13647 C CA . GLY A 1 43 ? -9.050 2.277 -6.943 1.00 0.00 43 GLY A CA 12
ATOM 13648 C C . GLY A 1 43 ? -9.471 0.844 -7.020 1.00 0.00 43 GLY A C 12
ATOM 13649 O O . GLY A 1 43 ? -9.835 0.281 -6.012 1.00 0.00 43 GLY A O 12
ATOM 13653 N N . ASN A 1 44 ? -9.362 0.231 -8.195 1.00 0.00 44 ASN A N 12
ATOM 13654 C CA . ASN A 1 44 ? -9.792 -1.153 -8.367 1.00 0.00 44 ASN A CA 12
ATOM 13655 C C . ASN A 1 44 ? -9.023 -2.090 -7.527 1.00 0.00 44 ASN A C 12
ATOM 13656 O O . ASN A 1 44 ? -9.578 -3.033 -6.989 1.00 0.00 44 ASN A O 12
ATOM 13667 N N . LYS A 1 45 ? -7.758 -1.829 -7.387 1.00 0.00 45 LYS A N 12
ATOM 13668 C CA . LYS A 1 45 ? -6.945 -2.620 -6.509 1.00 0.00 45 LYS A CA 12
ATOM 13669 C C . LYS A 1 45 ? -7.431 -2.466 -5.082 1.00 0.00 45 LYS A C 12
ATOM 13670 O O . LYS A 1 45 ? -7.733 -3.434 -4.440 1.00 0.00 45 LYS A O 12
ATOM 13689 N N . LEU A 1 46 ? -7.615 -1.227 -4.648 1.00 0.00 46 LEU A N 12
ATOM 13690 C CA . LEU A 1 46 ? -8.083 -0.914 -3.280 1.00 0.00 46 LEU A CA 12
ATOM 13691 C C . LEU A 1 46 ? -9.474 -1.507 -3.005 1.00 0.00 46 LEU A C 12
ATOM 13692 O O . LEU A 1 46 ? -9.881 -1.706 -1.828 1.00 0.00 46 LEU A O 12
ATOM 13708 N N . LYS A 1 47 ? -10.194 -1.757 -4.077 1.00 0.00 47 LYS A N 12
ATOM 13709 C CA . LYS A 1 47 ? -11.487 -2.373 -4.033 1.00 0.00 47 LYS A CA 12
ATOM 13710 C C . LYS A 1 47 ? -11.339 -3.891 -3.951 1.00 0.00 47 LYS A C 12
ATOM 13711 O O . LYS A 1 47 ? -12.001 -4.543 -3.151 1.00 0.00 47 LYS A O 12
ATOM 13730 N N . ALA A 1 48 ? -10.403 -4.431 -4.722 1.00 0.00 48 ALA A N 12
ATOM 13731 C CA . ALA A 1 48 ? -10.096 -5.866 -4.725 1.00 0.00 48 ALA A CA 12
ATOM 13732 C C . ALA A 1 48 ? -9.386 -6.273 -3.430 1.00 0.00 48 ALA A C 12
ATOM 13733 O O . ALA A 1 48 ? -9.214 -7.455 -3.134 1.00 0.00 48 ALA A O 12
ATOM 13740 N N . LEU A 1 49 ? -8.969 -5.276 -2.663 1.00 0.00 49 LEU A N 12
ATOM 13741 C CA . LEU A 1 49 ? -8.429 -5.478 -1.343 1.00 0.00 49 LEU A CA 12
ATOM 13742 C C . LEU A 1 49 ? -9.584 -5.750 -0.366 1.00 0.00 49 LEU A C 12
ATOM 13743 O O . LEU A 1 49 ? -9.375 -5.954 0.818 1.00 0.00 49 LEU A O 12
ATOM 13759 N N . GLY A 1 50 ? -10.812 -5.683 -0.874 1.00 0.00 50 GLY A N 12
ATOM 13760 C CA . GLY A 1 50 ? -11.995 -6.005 -0.100 1.00 0.00 50 GLY A CA 12
ATOM 13761 C C . GLY A 1 50 ? -12.334 -4.971 0.941 1.00 0.00 50 GLY A C 12
ATOM 13762 O O . GLY A 1 50 ? -13.300 -5.125 1.689 1.00 0.00 50 GLY A O 12
ATOM 13766 N N . MET A 1 51 ? -11.564 -3.918 0.994 1.00 0.00 51 MET A N 12
ATOM 13767 C CA . MET A 1 51 ? -11.785 -2.902 1.995 1.00 0.00 51 MET A CA 12
ATOM 13768 C C . MET A 1 51 ? -12.702 -1.824 1.458 1.00 0.00 51 MET A C 12
ATOM 13769 O O . MET A 1 51 ? -13.690 -1.483 2.081 1.00 0.00 51 MET A O 12
ATOM 13783 N N . THR A 1 52 ? -12.361 -1.302 0.268 1.00 0.00 52 THR A N 12
ATOM 13784 C CA . THR A 1 52 ? -13.159 -0.294 -0.481 1.00 0.00 52 THR A CA 12
ATOM 13785 C C . THR A 1 52 ? -13.509 0.970 0.351 1.00 0.00 52 THR A C 12
ATOM 13786 O O . THR A 1 52 ? -14.390 1.742 -0.025 1.00 0.00 52 THR A O 12
ATOM 13797 N N . SER A 1 53 ? -12.763 1.201 1.403 1.00 0.00 53 SER A N 12
ATOM 13798 C CA . SER A 1 53 ? -13.057 2.233 2.363 1.00 0.00 53 SER A CA 12
ATOM 13799 C C . SER A 1 53 ? -12.865 3.625 1.764 1.00 0.00 53 SER A C 12
ATOM 13800 O O . SER A 1 53 ? -11.822 3.916 1.169 1.00 0.00 53 SER A O 12
ATOM 13808 N N . SER A 1 54 ? -13.876 4.462 1.944 1.00 0.00 54 SER A N 12
ATOM 13809 C CA . SER A 1 54 ? -13.950 5.797 1.384 1.00 0.00 54 SER A CA 12
ATOM 13810 C C . SER A 1 54 ? -12.739 6.651 1.793 1.00 0.00 54 SER A C 12
ATOM 13811 O O . SER A 1 54 ? -12.108 7.295 0.932 1.00 0.00 54 SER A O 12
ATOM 13819 N N . GLN A 1 55 ? -12.414 6.633 3.088 1.00 0.00 55 GLN A N 12
ATOM 13820 C CA . GLN A 1 55 ? -11.258 7.350 3.633 1.00 0.00 55 GLN A CA 12
ATOM 13821 C C . GLN A 1 55 ? -10.002 6.968 2.890 1.00 0.00 55 GLN A C 12
ATOM 13822 O O . GLN A 1 55 ? -9.318 7.799 2.284 1.00 0.00 55 GLN A O 12
ATOM 13836 N N . ASP A 1 56 ? -9.747 5.698 2.927 1.00 0.00 56 ASP A N 12
ATOM 13837 C CA . ASP A 1 56 ? -8.543 5.110 2.452 1.00 0.00 56 ASP A CA 12
ATOM 13838 C C . ASP A 1 56 ? -8.397 5.327 0.988 1.00 0.00 56 ASP A C 12
ATOM 13839 O O . ASP A 1 56 ? -7.344 5.718 0.536 1.00 0.00 56 ASP A O 12
ATOM 13848 N N . ARG A 1 57 ? -9.497 5.194 0.265 1.00 0.00 57 ARG A N 12
ATOM 13849 C CA . ARG A 1 57 ? -9.547 5.404 -1.184 1.00 0.00 57 ARG A CA 12
ATOM 13850 C C . ARG A 1 57 ? -9.008 6.762 -1.617 1.00 0.00 57 ARG A C 12
ATOM 13851 O O . ARG A 1 57 ? -8.521 6.900 -2.725 1.00 0.00 57 ARG A O 12
ATOM 13872 N N . ALA A 1 58 ? -9.072 7.736 -0.741 1.00 0.00 58 ALA A N 12
ATOM 13873 C CA . ALA A 1 58 ? -8.582 9.059 -1.057 1.00 0.00 58 ALA A CA 12
ATOM 13874 C C . ALA A 1 58 ? -7.242 9.340 -0.371 1.00 0.00 58 ALA A C 12
ATOM 13875 O O . ALA A 1 58 ? -6.528 10.266 -0.752 1.00 0.00 58 ALA A O 12
ATOM 13882 N N . LEU A 1 59 ? -6.890 8.527 0.602 1.00 0.00 59 LEU A N 12
ATOM 13883 C CA . LEU A 1 59 ? -5.689 8.757 1.396 1.00 0.00 59 LEU A CA 12
ATOM 13884 C C . LEU A 1 59 ? -4.528 7.955 0.880 1.00 0.00 59 LEU A C 12
ATOM 13885 O O . LEU A 1 59 ? -3.478 8.524 0.539 1.00 0.00 59 LEU A O 12
ATOM 13901 N N . VAL A 1 60 ? -4.685 6.625 0.850 1.00 0.00 60 VAL A N 12
ATOM 13902 C CA . VAL A 1 60 ? -3.612 5.740 0.431 1.00 0.00 60 VAL A CA 12
ATOM 13903 C C . VAL A 1 60 ? -3.139 6.088 -0.981 1.00 0.00 60 VAL A C 12
ATOM 13904 O O . VAL A 1 60 ? -1.970 5.955 -1.298 1.00 0.00 60 VAL A O 12
ATOM 13917 N N . LYS A 1 61 ? -4.038 6.662 -1.756 1.00 0.00 61 LYS A N 12
ATOM 13918 C CA . LYS A 1 61 ? -3.763 7.072 -3.128 1.00 0.00 61 LYS A CA 12
ATOM 13919 C C . LYS A 1 61 ? -2.681 8.123 -3.194 1.00 0.00 61 LYS A C 12
ATOM 13920 O O . LYS A 1 61 ? -1.898 8.159 -4.132 1.00 0.00 61 LYS A O 12
ATOM 13939 N N . LYS A 1 62 ? -2.605 8.917 -2.169 1.00 0.00 62 LYS A N 12
ATOM 13940 C CA . LYS A 1 62 ? -1.621 9.962 -2.090 1.00 0.00 62 LYS A CA 12
ATOM 13941 C C . LYS A 1 62 ? -0.301 9.366 -1.682 1.00 0.00 62 LYS A C 12
ATOM 13942 O O . LYS A 1 62 ? 0.737 9.609 -2.290 1.00 0.00 62 LYS A O 12
ATOM 13961 N N . LYS A 1 63 ? -0.385 8.516 -0.709 1.00 0.00 63 LYS A N 12
ATOM 13962 C CA . LYS A 1 63 ? 0.769 7.930 -0.099 1.00 0.00 63 LYS A CA 12
ATOM 13963 C C . LYS A 1 63 ? 1.470 6.938 -1.017 1.00 0.00 63 LYS A C 12
ATOM 13964 O O . LYS A 1 63 ? 2.684 6.769 -0.948 1.00 0.00 63 LYS A O 12
ATOM 13983 N N . LEU A 1 64 ? 0.709 6.274 -1.854 1.00 0.00 64 LEU A N 12
ATOM 13984 C CA . LEU A 1 64 ? 1.274 5.322 -2.770 1.00 0.00 64 LEU A CA 12
ATOM 13985 C C . LEU A 1 64 ? 1.988 6.000 -3.927 1.00 0.00 64 LEU A C 12
ATOM 13986 O O . LEU A 1 64 ? 2.985 5.499 -4.422 1.00 0.00 64 LEU A O 12
ATOM 14002 N N . LYS A 1 65 ? 1.508 7.155 -4.335 1.00 0.00 65 LYS A N 12
ATOM 14003 C CA . LYS A 1 65 ? 2.153 7.849 -5.441 1.00 0.00 65 LYS A CA 12
ATOM 14004 C C . LYS A 1 65 ? 3.401 8.599 -4.966 1.00 0.00 65 LYS A C 12
ATOM 14005 O O . LYS A 1 65 ? 4.370 8.759 -5.712 1.00 0.00 65 LYS A O 12
ATOM 14024 N N . GLU A 1 66 ? 3.396 9.025 -3.710 1.00 0.00 66 GLU A N 12
ATOM 14025 C CA . GLU A 1 66 ? 4.545 9.729 -3.142 1.00 0.00 66 GLU A CA 12
ATOM 14026 C C . GLU A 1 66 ? 5.577 8.726 -2.644 1.00 0.00 66 GLU A C 12
ATOM 14027 O O . GLU A 1 66 ? 6.665 9.114 -2.188 1.00 0.00 66 GLU A O 12
ATOM 14039 N N . MET A 1 67 ? 5.238 7.430 -2.760 1.00 0.00 67 MET A N 12
ATOM 14040 C CA . MET A 1 67 ? 6.089 6.324 -2.305 1.00 0.00 67 MET A CA 12
ATOM 14041 C C . MET A 1 67 ? 7.506 6.477 -2.734 1.00 0.00 67 MET A C 12
ATOM 14042 O O . MET A 1 67 ? 8.397 6.232 -1.963 1.00 0.00 67 MET A O 12
ATOM 14056 N N . LYS A 1 68 ? 7.687 6.993 -3.923 1.00 0.00 68 LYS A N 12
ATOM 14057 C CA . LYS A 1 68 ? 9.000 7.138 -4.547 1.00 0.00 68 LYS A CA 12
ATOM 14058 C C . LYS A 1 68 ? 9.990 7.925 -3.668 1.00 0.00 68 LYS A C 12
ATOM 14059 O O . LYS A 1 68 ? 11.205 7.680 -3.700 1.00 0.00 68 LYS A O 12
ATOM 14078 N N . MET A 1 69 ? 9.478 8.842 -2.877 1.00 0.00 69 MET A N 12
ATOM 14079 C CA . MET A 1 69 ? 10.315 9.601 -1.973 1.00 0.00 69 MET A CA 12
ATOM 14080 C C . MET A 1 69 ? 10.074 9.151 -0.536 1.00 0.00 69 MET A C 12
ATOM 14081 O O . MET A 1 69 ? 10.994 9.119 0.288 1.00 0.00 69 MET A O 12
ATOM 14095 N N . SER A 1 70 ? 8.857 8.742 -0.253 1.00 0.00 70 SER A N 12
ATOM 14096 C CA . SER A 1 70 ? 8.469 8.418 1.109 1.00 0.00 70 SER A CA 12
ATOM 14097 C C . SER A 1 70 ? 8.965 7.033 1.557 1.00 0.00 70 SER A C 12
ATOM 14098 O O . SER A 1 70 ? 9.079 6.759 2.750 1.00 0.00 70 SER A O 12
ATOM 14106 N N . LEU A 1 71 ? 9.295 6.173 0.597 1.00 0.00 71 LEU A N 12
ATOM 14107 C CA . LEU A 1 71 ? 9.853 4.863 0.907 1.00 0.00 71 LEU A CA 12
ATOM 14108 C C . LEU A 1 71 ? 11.244 5.017 1.476 1.00 0.00 71 LEU A C 12
ATOM 14109 O O . LEU A 1 71 ? 11.678 4.244 2.332 1.00 0.00 71 LEU A O 12
ATOM 14125 N N . GLU A 1 72 ? 11.913 6.040 1.009 1.00 0.00 72 GLU A N 12
ATOM 14126 C CA . GLU A 1 72 ? 13.265 6.268 1.349 1.00 0.00 72 GLU A CA 12
ATOM 14127 C C . GLU A 1 72 ? 13.409 7.074 2.627 1.00 0.00 72 GLU A C 12
ATOM 14128 O O . GLU A 1 72 ? 14.156 6.695 3.537 1.00 0.00 72 GLU A O 12
ATOM 14140 N N . LYS A 1 73 ? 12.720 8.190 2.687 1.00 0.00 73 LYS A N 12
ATOM 14141 C CA . LYS A 1 73 ? 12.880 9.079 3.808 1.00 0.00 73 LYS A CA 12
ATOM 14142 C C . LYS A 1 73 ? 12.055 8.563 4.975 1.00 0.00 73 LYS A C 12
ATOM 14143 O O . LYS A 1 73 ? 12.577 7.989 5.930 1.00 0.00 73 LYS A O 12
ATOM 14162 N N . ALA A 1 74 ? 10.767 8.759 4.811 1.00 0.00 74 ALA A N 12
ATOM 14163 C CA . ALA A 1 74 ? 9.689 8.510 5.695 1.00 0.00 74 ALA A CA 12
ATOM 14164 C C . ALA A 1 74 ? 8.642 9.390 5.081 1.00 0.00 74 ALA A C 12
ATOM 14165 O O . ALA A 1 74 ? 7.709 9.830 5.749 1.00 0.00 74 ALA A O 12
ATOM 14173 N N . GLY A 1 1 ? 18.109 -1.715 -1.668 1.00 0.00 1 GLY A N 13
ATOM 14174 C CA . GLY A 1 1 ? 17.909 -1.868 -0.236 1.00 0.00 1 GLY A CA 13
ATOM 14175 C C . GLY A 1 1 ? 16.712 -1.088 0.205 1.00 0.00 1 GLY A C 13
ATOM 14176 O O . GLY A 1 1 ? 16.591 0.082 -0.149 1.00 0.00 1 GLY A O 13
ATOM 14182 N N . HIS A 1 2 ? 15.802 -1.762 0.923 1.00 0.00 2 HIS A N 13
ATOM 14183 C CA . HIS A 1 2 ? 14.548 -1.211 1.516 1.00 0.00 2 HIS A CA 13
ATOM 14184 C C . HIS A 1 2 ? 13.631 -0.464 0.529 1.00 0.00 2 HIS A C 13
ATOM 14185 O O . HIS A 1 2 ? 12.712 0.249 0.948 1.00 0.00 2 HIS A O 13
ATOM 14199 N N . MET A 1 3 ? 13.840 -0.649 -0.748 1.00 0.00 3 MET A N 13
ATOM 14200 C CA . MET A 1 3 ? 12.999 -0.013 -1.729 1.00 0.00 3 MET A CA 13
ATOM 14201 C C . MET A 1 3 ? 11.781 -0.867 -1.961 1.00 0.00 3 MET A C 13
ATOM 14202 O O . MET A 1 3 ? 11.826 -2.074 -1.766 1.00 0.00 3 MET A O 13
ATOM 14216 N N . VAL A 1 4 ? 10.716 -0.269 -2.427 1.00 0.00 4 VAL A N 13
ATOM 14217 C CA . VAL A 1 4 ? 9.423 -0.945 -2.436 1.00 0.00 4 VAL A CA 13
ATOM 14218 C C . VAL A 1 4 ? 9.350 -2.064 -3.449 1.00 0.00 4 VAL A C 13
ATOM 14219 O O . VAL A 1 4 ? 8.672 -3.060 -3.238 1.00 0.00 4 VAL A O 13
ATOM 14232 N N . HIS A 1 5 ? 10.103 -1.937 -4.508 1.00 0.00 5 HIS A N 13
ATOM 14233 C CA . HIS A 1 5 ? 10.140 -2.960 -5.535 1.00 0.00 5 HIS A CA 13
ATOM 14234 C C . HIS A 1 5 ? 10.919 -4.194 -5.043 1.00 0.00 5 HIS A C 13
ATOM 14235 O O . HIS A 1 5 ? 10.964 -5.216 -5.708 1.00 0.00 5 HIS A O 13
ATOM 14249 N N . GLU A 1 6 ? 11.522 -4.062 -3.870 1.00 0.00 6 GLU A N 13
ATOM 14250 C CA . GLU A 1 6 ? 12.279 -5.130 -3.239 1.00 0.00 6 GLU A CA 13
ATOM 14251 C C . GLU A 1 6 ? 11.467 -5.720 -2.076 1.00 0.00 6 GLU A C 13
ATOM 14252 O O . GLU A 1 6 ? 11.894 -6.666 -1.413 1.00 0.00 6 GLU A O 13
ATOM 14264 N N . TRP A 1 7 ? 10.290 -5.150 -1.827 1.00 0.00 7 TRP A N 13
ATOM 14265 C CA . TRP A 1 7 ? 9.430 -5.626 -0.758 1.00 0.00 7 TRP A CA 13
ATOM 14266 C C . TRP A 1 7 ? 8.700 -6.859 -1.188 1.00 0.00 7 TRP A C 13
ATOM 14267 O O . TRP A 1 7 ? 8.288 -6.969 -2.347 1.00 0.00 7 TRP A O 13
ATOM 14288 N N . SER A 1 8 ? 8.540 -7.780 -0.278 1.00 0.00 8 SER A N 13
ATOM 14289 C CA . SER A 1 8 ? 7.911 -9.008 -0.590 1.00 0.00 8 SER A CA 13
ATOM 14290 C C . SER A 1 8 ? 6.428 -8.974 -0.217 1.00 0.00 8 SER A C 13
ATOM 14291 O O . SER A 1 8 ? 5.582 -8.699 -1.046 1.00 0.00 8 SER A O 13
ATOM 14299 N N . VAL A 1 9 ? 6.135 -9.209 1.048 1.00 0.00 9 VAL A N 13
ATOM 14300 C CA . VAL A 1 9 ? 4.773 -9.242 1.538 1.00 0.00 9 VAL A CA 13
ATOM 14301 C C . VAL A 1 9 ? 4.731 -8.556 2.893 1.00 0.00 9 VAL A C 13
ATOM 14302 O O . VAL A 1 9 ? 4.071 -7.557 3.074 1.00 0.00 9 VAL A O 13
ATOM 14315 N N . GLN A 1 10 ? 5.505 -9.072 3.823 1.00 0.00 10 GLN A N 13
ATOM 14316 C CA . GLN A 1 10 ? 5.582 -8.526 5.179 1.00 0.00 10 GLN A CA 13
ATOM 14317 C C . GLN A 1 10 ? 6.127 -7.100 5.174 1.00 0.00 10 GLN A C 13
ATOM 14318 O O . GLN A 1 10 ? 5.748 -6.269 5.984 1.00 0.00 10 GLN A O 13
ATOM 14332 N N . GLN A 1 11 ? 6.957 -6.818 4.196 1.00 0.00 11 GLN A N 13
ATOM 14333 C CA . GLN A 1 11 ? 7.625 -5.540 4.071 1.00 0.00 11 GLN A CA 13
ATOM 14334 C C . GLN A 1 11 ? 6.696 -4.431 3.561 1.00 0.00 11 GLN A C 13
ATOM 14335 O O . GLN A 1 11 ? 6.991 -3.262 3.715 1.00 0.00 11 GLN A O 13
ATOM 14349 N N . VAL A 1 12 ? 5.553 -4.809 3.009 1.00 0.00 12 VAL A N 13
ATOM 14350 C CA . VAL A 1 12 ? 4.599 -3.828 2.478 1.00 0.00 12 VAL A CA 13
ATOM 14351 C C . VAL A 1 12 ? 3.758 -3.233 3.637 1.00 0.00 12 VAL A C 13
ATOM 14352 O O . VAL A 1 12 ? 3.185 -2.143 3.521 1.00 0.00 12 VAL A O 13
ATOM 14365 N N . SER A 1 13 ? 3.749 -3.935 4.776 1.00 0.00 13 SER A N 13
ATOM 14366 C CA . SER A 1 13 ? 2.910 -3.552 5.896 1.00 0.00 13 SER A CA 13
ATOM 14367 C C . SER A 1 13 ? 3.448 -2.330 6.595 1.00 0.00 13 SER A C 13
ATOM 14368 O O . SER A 1 13 ? 2.689 -1.457 7.008 1.00 0.00 13 SER A O 13
ATOM 14376 N N . HIS A 1 14 ? 4.767 -2.291 6.711 1.00 0.00 14 HIS A N 13
ATOM 14377 C CA . HIS A 1 14 ? 5.501 -1.181 7.362 1.00 0.00 14 HIS A CA 13
ATOM 14378 C C . HIS A 1 14 ? 5.061 0.155 6.805 1.00 0.00 14 HIS A C 13
ATOM 14379 O O . HIS A 1 14 ? 4.868 1.113 7.550 1.00 0.00 14 HIS A O 13
ATOM 14393 N N . TRP A 1 15 ? 4.876 0.192 5.496 1.00 0.00 15 TRP A N 13
ATOM 14394 C CA . TRP A 1 15 ? 4.391 1.364 4.833 1.00 0.00 15 TRP A CA 13
ATOM 14395 C C . TRP A 1 15 ? 2.968 1.657 5.272 1.00 0.00 15 TRP A C 13
ATOM 14396 O O . TRP A 1 15 ? 2.713 2.700 5.843 1.00 0.00 15 TRP A O 13
ATOM 14417 N N . LEU A 1 16 ? 2.068 0.692 5.048 1.00 0.00 16 LEU A N 13
ATOM 14418 C CA . LEU A 1 16 ? 0.635 0.810 5.375 1.00 0.00 16 LEU A CA 13
ATOM 14419 C C . LEU A 1 16 ? 0.408 1.319 6.796 1.00 0.00 16 LEU A C 13
ATOM 14420 O O . LEU A 1 16 ? -0.334 2.272 7.010 1.00 0.00 16 LEU A O 13
ATOM 14436 N N . VAL A 1 17 ? 1.092 0.729 7.746 1.00 0.00 17 VAL A N 13
ATOM 14437 C CA . VAL A 1 17 ? 0.955 1.083 9.154 1.00 0.00 17 VAL A CA 13
ATOM 14438 C C . VAL A 1 17 ? 1.457 2.537 9.421 1.00 0.00 17 VAL A C 13
ATOM 14439 O O . VAL A 1 17 ? 1.117 3.151 10.433 1.00 0.00 17 VAL A O 13
ATOM 14452 N N . GLY A 1 18 ? 2.210 3.086 8.480 1.00 0.00 18 GLY A N 13
ATOM 14453 C CA . GLY A 1 18 ? 2.745 4.420 8.618 1.00 0.00 18 GLY A CA 13
ATOM 14454 C C . GLY A 1 18 ? 1.770 5.482 8.154 1.00 0.00 18 GLY A C 13
ATOM 14455 O O . GLY A 1 18 ? 1.886 6.642 8.531 1.00 0.00 18 GLY A O 13
ATOM 14459 N N . LEU A 1 19 ? 0.812 5.104 7.323 1.00 0.00 19 LEU A N 13
ATOM 14460 C CA . LEU A 1 19 ? -0.189 6.059 6.870 1.00 0.00 19 LEU A CA 13
ATOM 14461 C C . LEU A 1 19 ? -1.569 5.726 7.419 1.00 0.00 19 LEU A C 13
ATOM 14462 O O . LEU A 1 19 ? -2.559 6.173 6.879 1.00 0.00 19 LEU A O 13
ATOM 14478 N N . SER A 1 20 ? -1.612 4.966 8.520 1.00 0.00 20 SER A N 13
ATOM 14479 C CA . SER A 1 20 ? -2.877 4.537 9.176 1.00 0.00 20 SER A CA 13
ATOM 14480 C C . SER A 1 20 ? -3.651 3.534 8.315 1.00 0.00 20 SER A C 13
ATOM 14481 O O . SER A 1 20 ? -4.830 3.305 8.509 1.00 0.00 20 SER A O 13
ATOM 14489 N N . LEU A 1 21 ? -2.941 2.887 7.439 1.00 0.00 21 LEU A N 13
ATOM 14490 C CA . LEU A 1 21 ? -3.490 1.908 6.512 1.00 0.00 21 LEU A CA 13
ATOM 14491 C C . LEU A 1 21 ? -3.169 0.494 6.976 1.00 0.00 21 LEU A C 13
ATOM 14492 O O . LEU A 1 21 ? -3.262 -0.453 6.208 1.00 0.00 21 LEU A O 13
ATOM 14508 N N . ASP A 1 22 ? -2.806 0.356 8.249 1.00 0.00 22 ASP A N 13
ATOM 14509 C CA . ASP A 1 22 ? -2.539 -0.961 8.888 1.00 0.00 22 ASP A CA 13
ATOM 14510 C C . ASP A 1 22 ? -3.733 -1.912 8.726 1.00 0.00 22 ASP A C 13
ATOM 14511 O O . ASP A 1 22 ? -3.578 -3.129 8.686 1.00 0.00 22 ASP A O 13
ATOM 14520 N N . GLN A 1 23 ? -4.898 -1.329 8.595 1.00 0.00 23 GLN A N 13
ATOM 14521 C CA . GLN A 1 23 ? -6.158 -2.034 8.369 1.00 0.00 23 GLN A CA 13
ATOM 14522 C C . GLN A 1 23 ? -6.160 -2.757 7.005 1.00 0.00 23 GLN A C 13
ATOM 14523 O O . GLN A 1 23 ? -6.895 -3.713 6.790 1.00 0.00 23 GLN A O 13
ATOM 14537 N N . TYR A 1 24 ? -5.312 -2.305 6.109 1.00 0.00 24 TYR A N 13
ATOM 14538 C CA . TYR A 1 24 ? -5.221 -2.873 4.789 1.00 0.00 24 TYR A CA 13
ATOM 14539 C C . TYR A 1 24 ? -4.220 -4.013 4.734 1.00 0.00 24 TYR A C 13
ATOM 14540 O O . TYR A 1 24 ? -4.304 -4.855 3.847 1.00 0.00 24 TYR A O 13
ATOM 14558 N N . VAL A 1 25 ? -3.299 -4.055 5.701 1.00 0.00 25 VAL A N 13
ATOM 14559 C CA . VAL A 1 25 ? -2.253 -5.109 5.759 1.00 0.00 25 VAL A CA 13
ATOM 14560 C C . VAL A 1 25 ? -2.866 -6.507 5.764 1.00 0.00 25 VAL A C 13
ATOM 14561 O O . VAL A 1 25 ? -2.365 -7.415 5.085 1.00 0.00 25 VAL A O 13
ATOM 14574 N N . SER A 1 26 ? -3.981 -6.638 6.465 1.00 0.00 26 SER A N 13
ATOM 14575 C CA . SER A 1 26 ? -4.696 -7.890 6.617 1.00 0.00 26 SER A CA 13
ATOM 14576 C C . SER A 1 26 ? -4.957 -8.554 5.252 1.00 0.00 26 SER A C 13
ATOM 14577 O O . SER A 1 26 ? -4.759 -9.766 5.081 1.00 0.00 26 SER A O 13
ATOM 14585 N N . GLU A 1 27 ? -5.317 -7.748 4.281 1.00 0.00 27 GLU A N 13
ATOM 14586 C CA . GLU A 1 27 ? -5.635 -8.239 2.972 1.00 0.00 27 GLU A CA 13
ATOM 14587 C C . GLU A 1 27 ? -4.427 -8.058 2.024 1.00 0.00 27 GLU A C 13
ATOM 14588 O O . GLU A 1 27 ? -4.171 -8.906 1.182 1.00 0.00 27 GLU A O 13
ATOM 14600 N N . PHE A 1 28 ? -3.655 -6.967 2.206 1.00 0.00 28 PHE A N 13
ATOM 14601 C CA . PHE A 1 28 ? -2.447 -6.698 1.390 1.00 0.00 28 PHE A CA 13
ATOM 14602 C C . PHE A 1 28 ? -1.495 -7.880 1.425 1.00 0.00 28 PHE A C 13
ATOM 14603 O O . PHE A 1 28 ? -1.069 -8.394 0.382 1.00 0.00 28 PHE A O 13
ATOM 14620 N N . SER A 1 29 ? -1.239 -8.364 2.613 1.00 0.00 29 SER A N 13
ATOM 14621 C CA . SER A 1 29 ? -0.331 -9.452 2.808 1.00 0.00 29 SER A CA 13
ATOM 14622 C C . SER A 1 29 ? -0.979 -10.800 2.445 1.00 0.00 29 SER A C 13
ATOM 14623 O O . SER A 1 29 ? -0.297 -11.808 2.293 1.00 0.00 29 SER A O 13
ATOM 14631 N N . ALA A 1 30 ? -2.282 -10.794 2.245 1.00 0.00 30 ALA A N 13
ATOM 14632 C CA . ALA A 1 30 ? -3.000 -12.001 1.893 1.00 0.00 30 ALA A CA 13
ATOM 14633 C C . ALA A 1 30 ? -2.928 -12.242 0.396 1.00 0.00 30 ALA A C 13
ATOM 14634 O O . ALA A 1 30 ? -2.959 -13.386 -0.063 1.00 0.00 30 ALA A O 13
ATOM 14641 N N . GLN A 1 31 ? -2.826 -11.161 -0.375 1.00 0.00 31 GLN A N 13
ATOM 14642 C CA . GLN A 1 31 ? -2.722 -11.303 -1.838 1.00 0.00 31 GLN A CA 13
ATOM 14643 C C . GLN A 1 31 ? -1.276 -11.195 -2.263 1.00 0.00 31 GLN A C 13
ATOM 14644 O O . GLN A 1 31 ? -0.968 -11.245 -3.447 1.00 0.00 31 GLN A O 13
ATOM 14658 N N . ASN A 1 32 ? -0.392 -11.050 -1.269 1.00 0.00 32 ASN A N 13
ATOM 14659 C CA . ASN A 1 32 ? 1.054 -10.934 -1.470 1.00 0.00 32 ASN A CA 13
ATOM 14660 C C . ASN A 1 32 ? 1.394 -9.657 -2.208 1.00 0.00 32 ASN A C 13
ATOM 14661 O O . ASN A 1 32 ? 2.390 -9.605 -2.940 1.00 0.00 32 ASN A O 13
ATOM 14672 N N . ILE A 1 33 ? 0.596 -8.615 -1.971 1.00 0.00 33 ILE A N 13
ATOM 14673 C CA . ILE A 1 33 ? 0.798 -7.335 -2.613 1.00 0.00 33 ILE A CA 13
ATOM 14674 C C . ILE A 1 33 ? 2.158 -6.760 -2.199 1.00 0.00 33 ILE A C 13
ATOM 14675 O O . ILE A 1 33 ? 2.383 -6.474 -1.030 1.00 0.00 33 ILE A O 13
ATOM 14691 N N . SER A 1 34 ? 3.064 -6.662 -3.136 1.00 0.00 34 SER A N 13
ATOM 14692 C CA . SER A 1 34 ? 4.355 -6.127 -2.870 1.00 0.00 34 SER A CA 13
ATOM 14693 C C . SER A 1 34 ? 4.404 -4.681 -3.336 1.00 0.00 34 SER A C 13
ATOM 14694 O O . SER A 1 34 ? 3.387 -4.128 -3.790 1.00 0.00 34 SER A O 13
ATOM 14702 N N . GLY A 1 35 ? 5.595 -4.096 -3.303 1.00 0.00 35 GLY A N 13
ATOM 14703 C CA . GLY A 1 35 ? 5.786 -2.742 -3.750 1.00 0.00 35 GLY A CA 13
ATOM 14704 C C . GLY A 1 35 ? 5.526 -2.606 -5.231 1.00 0.00 35 GLY A C 13
ATOM 14705 O O . GLY A 1 35 ? 5.168 -1.536 -5.707 1.00 0.00 35 GLY A O 13
ATOM 14709 N N . GLU A 1 36 ? 5.646 -3.717 -5.934 1.00 0.00 36 GLU A N 13
ATOM 14710 C CA . GLU A 1 36 ? 5.419 -3.791 -7.360 1.00 0.00 36 GLU A CA 13
ATOM 14711 C C . GLU A 1 36 ? 3.968 -3.434 -7.675 1.00 0.00 36 GLU A C 13
ATOM 14712 O O . GLU A 1 36 ? 3.673 -2.731 -8.640 1.00 0.00 36 GLU A O 13
ATOM 14724 N N . GLN A 1 37 ? 3.073 -3.916 -6.843 1.00 0.00 37 GLN A N 13
ATOM 14725 C CA . GLN A 1 37 ? 1.660 -3.649 -7.022 1.00 0.00 37 GLN A CA 13
ATOM 14726 C C . GLN A 1 37 ? 1.236 -2.432 -6.230 1.00 0.00 37 GLN A C 13
ATOM 14727 O O . GLN A 1 37 ? 0.207 -1.850 -6.504 1.00 0.00 37 GLN A O 13
ATOM 14741 N N . LEU A 1 38 ? 2.066 -2.062 -5.281 1.00 0.00 38 LEU A N 13
ATOM 14742 C CA . LEU A 1 38 ? 1.864 -0.913 -4.406 1.00 0.00 38 LEU A CA 13
ATOM 14743 C C . LEU A 1 38 ? 2.004 0.382 -5.229 1.00 0.00 38 LEU A C 13
ATOM 14744 O O . LEU A 1 38 ? 1.137 1.237 -5.211 1.00 0.00 38 LEU A O 13
ATOM 14760 N N . LEU A 1 39 ? 3.101 0.487 -5.962 1.00 0.00 39 LEU A N 13
ATOM 14761 C CA . LEU A 1 39 ? 3.406 1.671 -6.775 1.00 0.00 39 LEU A CA 13
ATOM 14762 C C . LEU A 1 39 ? 2.322 1.945 -7.798 1.00 0.00 39 LEU A C 13
ATOM 14763 O O . LEU A 1 39 ? 1.962 3.085 -8.054 1.00 0.00 39 LEU A O 13
ATOM 14779 N N . GLN A 1 40 ? 1.807 0.897 -8.367 1.00 0.00 40 GLN A N 13
ATOM 14780 C CA . GLN A 1 40 ? 0.814 1.024 -9.416 1.00 0.00 40 GLN A CA 13
ATOM 14781 C C . GLN A 1 40 ? -0.627 0.863 -8.894 1.00 0.00 40 GLN A C 13
ATOM 14782 O O . GLN A 1 40 ? -1.560 0.718 -9.684 1.00 0.00 40 GLN A O 13
ATOM 14796 N N . LEU A 1 41 ? -0.800 0.918 -7.569 1.00 0.00 41 LEU A N 13
ATOM 14797 C CA . LEU A 1 41 ? -2.115 0.835 -6.948 1.00 0.00 41 LEU A CA 13
ATOM 14798 C C . LEU A 1 41 ? -3.081 1.867 -7.505 1.00 0.00 41 LEU A C 13
ATOM 14799 O O . LEU A 1 41 ? -2.727 3.025 -7.749 1.00 0.00 41 LEU A O 13
ATOM 14815 N N . ASP A 1 42 ? -4.276 1.439 -7.698 1.00 0.00 42 ASP A N 13
ATOM 14816 C CA . ASP A 1 42 ? -5.337 2.250 -8.217 1.00 0.00 42 ASP A CA 13
ATOM 14817 C C . ASP A 1 42 ? -6.570 1.890 -7.427 1.00 0.00 42 ASP A C 13
ATOM 14818 O O . ASP A 1 42 ? -6.515 0.914 -6.651 1.00 0.00 42 ASP A O 13
ATOM 14827 N N . GLY A 1 43 ? -7.659 2.643 -7.587 1.00 0.00 43 GLY A N 13
ATOM 14828 C CA . GLY A 1 43 ? -8.898 2.346 -6.906 1.00 0.00 43 GLY A CA 13
ATOM 14829 C C . GLY A 1 43 ? -9.322 0.930 -7.149 1.00 0.00 43 GLY A C 13
ATOM 14830 O O . GLY A 1 43 ? -9.769 0.275 -6.234 1.00 0.00 43 GLY A O 13
ATOM 14834 N N . ASN A 1 44 ? -9.093 0.447 -8.380 1.00 0.00 44 ASN A N 13
ATOM 14835 C CA . ASN A 1 44 ? -9.411 -0.937 -8.794 1.00 0.00 44 ASN A CA 13
ATOM 14836 C C . ASN A 1 44 ? -8.864 -1.921 -7.795 1.00 0.00 44 ASN A C 13
ATOM 14837 O O . ASN A 1 44 ? -9.574 -2.809 -7.302 1.00 0.00 44 ASN A O 13
ATOM 14848 N N . LYS A 1 45 ? -7.600 -1.737 -7.480 1.00 0.00 45 LYS A N 13
ATOM 14849 C CA . LYS A 1 45 ? -6.907 -2.605 -6.593 1.00 0.00 45 LYS A CA 13
ATOM 14850 C C . LYS A 1 45 ? -7.392 -2.415 -5.176 1.00 0.00 45 LYS A C 13
ATOM 14851 O O . LYS A 1 45 ? -7.679 -3.366 -4.513 1.00 0.00 45 LYS A O 13
ATOM 14870 N N . LEU A 1 46 ? -7.559 -1.169 -4.758 1.00 0.00 46 LEU A N 13
ATOM 14871 C CA . LEU A 1 46 ? -8.018 -0.838 -3.389 1.00 0.00 46 LEU A CA 13
ATOM 14872 C C . LEU A 1 46 ? -9.397 -1.433 -3.112 1.00 0.00 46 LEU A C 13
ATOM 14873 O O . LEU A 1 46 ? -9.758 -1.738 -1.949 1.00 0.00 46 LEU A O 13
ATOM 14889 N N . LYS A 1 47 ? -10.161 -1.587 -4.169 1.00 0.00 47 LYS A N 13
ATOM 14890 C CA . LYS A 1 47 ? -11.456 -2.192 -4.101 1.00 0.00 47 LYS A CA 13
ATOM 14891 C C . LYS A 1 47 ? -11.318 -3.718 -4.038 1.00 0.00 47 LYS A C 13
ATOM 14892 O O . LYS A 1 47 ? -12.082 -4.393 -3.354 1.00 0.00 47 LYS A O 13
ATOM 14911 N N . ALA A 1 48 ? -10.297 -4.238 -4.697 1.00 0.00 48 ALA A N 13
ATOM 14912 C CA . ALA A 1 48 ? -10.021 -5.678 -4.741 1.00 0.00 48 ALA A CA 13
ATOM 14913 C C . ALA A 1 48 ? -9.381 -6.168 -3.441 1.00 0.00 48 ALA A C 13
ATOM 14914 O O . ALA A 1 48 ? -9.127 -7.360 -3.269 1.00 0.00 48 ALA A O 13
ATOM 14921 N N . LEU A 1 49 ? -9.090 -5.243 -2.552 1.00 0.00 49 LEU A N 13
ATOM 14922 C CA . LEU A 1 49 ? -8.618 -5.565 -1.227 1.00 0.00 49 LEU A CA 13
ATOM 14923 C C . LEU A 1 49 ? -9.826 -5.767 -0.307 1.00 0.00 49 LEU A C 13
ATOM 14924 O O . LEU A 1 49 ? -9.685 -6.003 0.881 1.00 0.00 49 LEU A O 13
ATOM 14940 N N . GLY A 1 50 ? -11.022 -5.570 -0.869 1.00 0.00 50 GLY A N 13
ATOM 14941 C CA . GLY A 1 50 ? -12.272 -5.815 -0.156 1.00 0.00 50 GLY A CA 13
ATOM 14942 C C . GLY A 1 50 ? -12.591 -4.786 0.902 1.00 0.00 50 GLY A C 13
ATOM 14943 O O . GLY A 1 50 ? -13.694 -4.756 1.428 1.00 0.00 50 GLY A O 13
ATOM 14947 N N . MET A 1 51 ? -11.647 -3.932 1.192 1.00 0.00 51 MET A N 13
ATOM 14948 C CA . MET A 1 51 ? -11.819 -2.958 2.242 1.00 0.00 51 MET A CA 13
ATOM 14949 C C . MET A 1 51 ? -12.657 -1.807 1.710 1.00 0.00 51 MET A C 13
ATOM 14950 O O . MET A 1 51 ? -13.657 -1.435 2.307 1.00 0.00 51 MET A O 13
ATOM 14964 N N . THR A 1 52 ? -12.253 -1.277 0.540 1.00 0.00 52 THR A N 13
ATOM 14965 C CA . THR A 1 52 ? -12.970 -0.208 -0.199 1.00 0.00 52 THR A CA 13
ATOM 14966 C C . THR A 1 52 ? -13.266 1.044 0.674 1.00 0.00 52 THR A C 13
ATOM 14967 O O . THR A 1 52 ? -14.180 1.812 0.391 1.00 0.00 52 THR A O 13
ATOM 14978 N N . SER A 1 53 ? -12.433 1.261 1.665 1.00 0.00 53 SER A N 13
ATOM 14979 C CA . SER A 1 53 ? -12.615 2.313 2.651 1.00 0.00 53 SER A CA 13
ATOM 14980 C C . SER A 1 53 ? -12.506 3.703 2.029 1.00 0.00 53 SER A C 13
ATOM 14981 O O . SER A 1 53 ? -11.486 4.043 1.427 1.00 0.00 53 SER A O 13
ATOM 14989 N N . SER A 1 54 ? -13.551 4.500 2.206 1.00 0.00 54 SER A N 13
ATOM 14990 C CA . SER A 1 54 ? -13.660 5.834 1.639 1.00 0.00 54 SER A CA 13
ATOM 14991 C C . SER A 1 54 ? -12.466 6.749 2.000 1.00 0.00 54 SER A C 13
ATOM 14992 O O . SER A 1 54 ? -11.972 7.493 1.136 1.00 0.00 54 SER A O 13
ATOM 15000 N N . GLN A 1 55 ? -12.014 6.691 3.256 1.00 0.00 55 GLN A N 13
ATOM 15001 C CA . GLN A 1 55 ? -10.840 7.453 3.710 1.00 0.00 55 GLN A CA 13
ATOM 15002 C C . GLN A 1 55 ? -9.630 7.026 2.928 1.00 0.00 55 GLN A C 13
ATOM 15003 O O . GLN A 1 55 ? -8.961 7.829 2.265 1.00 0.00 55 GLN A O 13
ATOM 15017 N N . ASP A 1 56 ? -9.395 5.743 2.988 1.00 0.00 56 ASP A N 13
ATOM 15018 C CA . ASP A 1 56 ? -8.214 5.131 2.470 1.00 0.00 56 ASP A CA 13
ATOM 15019 C C . ASP A 1 56 ? -8.114 5.319 1.001 1.00 0.00 56 ASP A C 13
ATOM 15020 O O . ASP A 1 56 ? -7.081 5.691 0.514 1.00 0.00 56 ASP A O 13
ATOM 15029 N N . ARG A 1 57 ? -9.237 5.195 0.319 1.00 0.00 57 ARG A N 13
ATOM 15030 C CA . ARG A 1 57 ? -9.344 5.393 -1.131 1.00 0.00 57 ARG A CA 13
ATOM 15031 C C . ARG A 1 57 ? -8.797 6.746 -1.593 1.00 0.00 57 ARG A C 13
ATOM 15032 O O . ARG A 1 57 ? -8.424 6.893 -2.750 1.00 0.00 57 ARG A O 13
ATOM 15053 N N . ALA A 1 58 ? -8.738 7.707 -0.687 1.00 0.00 58 ALA A N 13
ATOM 15054 C CA . ALA A 1 58 ? -8.189 9.007 -0.993 1.00 0.00 58 ALA A CA 13
ATOM 15055 C C . ALA A 1 58 ? -6.807 9.201 -0.343 1.00 0.00 58 ALA A C 13
ATOM 15056 O O . ALA A 1 58 ? -5.980 9.968 -0.844 1.00 0.00 58 ALA A O 13
ATOM 15063 N N . LEU A 1 59 ? -6.547 8.502 0.757 1.00 0.00 59 LEU A N 13
ATOM 15064 C CA . LEU A 1 59 ? -5.285 8.672 1.480 1.00 0.00 59 LEU A CA 13
ATOM 15065 C C . LEU A 1 59 ? -4.171 7.800 0.943 1.00 0.00 59 LEU A C 13
ATOM 15066 O O . LEU A 1 59 ? -3.079 8.298 0.635 1.00 0.00 59 LEU A O 13
ATOM 15082 N N . VAL A 1 60 ? -4.416 6.495 0.825 1.00 0.00 60 VAL A N 13
ATOM 15083 C CA . VAL A 1 60 ? -3.407 5.597 0.276 1.00 0.00 60 VAL A CA 13
ATOM 15084 C C . VAL A 1 60 ? -3.111 5.987 -1.172 1.00 0.00 60 VAL A C 13
ATOM 15085 O O . VAL A 1 60 ? -2.014 5.842 -1.650 1.00 0.00 60 VAL A O 13
ATOM 15098 N N . LYS A 1 61 ? -4.075 6.658 -1.762 1.00 0.00 61 LYS A N 13
ATOM 15099 C CA . LYS A 1 61 ? -4.045 7.072 -3.161 1.00 0.00 61 LYS A CA 13
ATOM 15100 C C . LYS A 1 61 ? -3.019 8.190 -3.321 1.00 0.00 61 LYS A C 13
ATOM 15101 O O . LYS A 1 61 ? -2.387 8.359 -4.366 1.00 0.00 61 LYS A O 13
ATOM 15120 N N . LYS A 1 62 ? -2.837 8.895 -2.246 1.00 0.00 62 LYS A N 13
ATOM 15121 C CA . LYS A 1 62 ? -1.929 10.010 -2.157 1.00 0.00 62 LYS A CA 13
ATOM 15122 C C . LYS A 1 62 ? -0.545 9.493 -1.884 1.00 0.00 62 LYS A C 13
ATOM 15123 O O . LYS A 1 62 ? 0.417 9.849 -2.559 1.00 0.00 62 LYS A O 13
ATOM 15142 N N . LYS A 1 63 ? -0.487 8.600 -0.938 1.00 0.00 63 LYS A N 13
ATOM 15143 C CA . LYS A 1 63 ? 0.742 8.063 -0.454 1.00 0.00 63 LYS A CA 13
ATOM 15144 C C . LYS A 1 63 ? 1.424 7.208 -1.524 1.00 0.00 63 LYS A C 13
ATOM 15145 O O . LYS A 1 63 ? 2.629 7.279 -1.709 1.00 0.00 63 LYS A O 13
ATOM 15164 N N . LEU A 1 64 ? 0.621 6.437 -2.249 1.00 0.00 64 LEU A N 13
ATOM 15165 C CA . LEU A 1 64 ? 1.111 5.507 -3.251 1.00 0.00 64 LEU A CA 13
ATOM 15166 C C . LEU A 1 64 ? 1.801 6.216 -4.392 1.00 0.00 64 LEU A C 13
ATOM 15167 O O . LEU A 1 64 ? 2.739 5.696 -4.986 1.00 0.00 64 LEU A O 13
ATOM 15183 N N . LYS A 1 65 ? 1.373 7.413 -4.688 1.00 0.00 65 LYS A N 13
ATOM 15184 C CA . LYS A 1 65 ? 2.003 8.110 -5.797 1.00 0.00 65 LYS A CA 13
ATOM 15185 C C . LYS A 1 65 ? 3.227 8.881 -5.349 1.00 0.00 65 LYS A C 13
ATOM 15186 O O . LYS A 1 65 ? 4.003 9.353 -6.162 1.00 0.00 65 LYS A O 13
ATOM 15205 N N . GLU A 1 66 ? 3.419 8.986 -4.058 1.00 0.00 66 GLU A N 13
ATOM 15206 C CA . GLU A 1 66 ? 4.571 9.677 -3.549 1.00 0.00 66 GLU A CA 13
ATOM 15207 C C . GLU A 1 66 ? 5.488 8.690 -2.845 1.00 0.00 66 GLU A C 13
ATOM 15208 O O . GLU A 1 66 ? 6.416 9.085 -2.119 1.00 0.00 66 GLU A O 13
ATOM 15220 N N . MET A 1 67 ? 5.253 7.386 -3.107 1.00 0.00 67 MET A N 13
ATOM 15221 C CA . MET A 1 67 ? 6.071 6.275 -2.551 1.00 0.00 67 MET A CA 13
ATOM 15222 C C . MET A 1 67 ? 7.525 6.520 -2.697 1.00 0.00 67 MET A C 13
ATOM 15223 O O . MET A 1 67 ? 8.289 6.182 -1.850 1.00 0.00 67 MET A O 13
ATOM 15237 N N . LYS A 1 68 ? 7.858 7.173 -3.750 1.00 0.00 68 LYS A N 13
ATOM 15238 C CA . LYS A 1 68 ? 9.225 7.538 -4.106 1.00 0.00 68 LYS A CA 13
ATOM 15239 C C . LYS A 1 68 ? 9.969 8.272 -2.959 1.00 0.00 68 LYS A C 13
ATOM 15240 O O . LYS A 1 68 ? 11.197 8.167 -2.830 1.00 0.00 68 LYS A O 13
ATOM 15259 N N . MET A 1 69 ? 9.223 8.978 -2.124 1.00 0.00 69 MET A N 13
ATOM 15260 C CA . MET A 1 69 ? 9.794 9.599 -0.944 1.00 0.00 69 MET A CA 13
ATOM 15261 C C . MET A 1 69 ? 9.236 8.930 0.312 1.00 0.00 69 MET A C 13
ATOM 15262 O O . MET A 1 69 ? 9.909 8.846 1.336 1.00 0.00 69 MET A O 13
ATOM 15276 N N . SER A 1 70 ? 8.031 8.385 0.203 1.00 0.00 70 SER A N 13
ATOM 15277 C CA . SER A 1 70 ? 7.355 7.814 1.359 1.00 0.00 70 SER A CA 13
ATOM 15278 C C . SER A 1 70 ? 7.989 6.464 1.751 1.00 0.00 70 SER A C 13
ATOM 15279 O O . SER A 1 70 ? 8.007 6.101 2.926 1.00 0.00 70 SER A O 13
ATOM 15287 N N . LEU A 1 71 ? 8.553 5.749 0.759 1.00 0.00 71 LEU A N 13
ATOM 15288 C CA . LEU A 1 71 ? 9.205 4.460 0.985 1.00 0.00 71 LEU A CA 13
ATOM 15289 C C . LEU A 1 71 ? 10.397 4.612 1.867 1.00 0.00 71 LEU A C 13
ATOM 15290 O O . LEU A 1 71 ? 10.753 3.705 2.614 1.00 0.00 71 LEU A O 13
ATOM 15306 N N . GLU A 1 72 ? 11.032 5.757 1.756 1.00 0.00 72 GLU A N 13
ATOM 15307 C CA . GLU A 1 72 ? 12.198 6.012 2.505 1.00 0.00 72 GLU A CA 13
ATOM 15308 C C . GLU A 1 72 ? 11.873 6.146 3.963 1.00 0.00 72 GLU A C 13
ATOM 15309 O O . GLU A 1 72 ? 12.494 5.484 4.815 1.00 0.00 72 GLU A O 13
ATOM 15321 N N . LYS A 1 73 ? 10.891 6.967 4.244 1.00 0.00 73 LYS A N 13
ATOM 15322 C CA . LYS A 1 73 ? 10.526 7.244 5.595 1.00 0.00 73 LYS A CA 13
ATOM 15323 C C . LYS A 1 73 ? 9.971 5.997 6.261 1.00 0.00 73 LYS A C 13
ATOM 15324 O O . LYS A 1 73 ? 10.534 5.534 7.257 1.00 0.00 73 LYS A O 13
ATOM 15343 N N . ALA A 1 74 ? 8.920 5.434 5.651 1.00 0.00 74 ALA A N 13
ATOM 15344 C CA . ALA A 1 74 ? 8.207 4.262 6.164 1.00 0.00 74 ALA A CA 13
ATOM 15345 C C . ALA A 1 74 ? 7.751 4.514 7.596 1.00 0.00 74 ALA A C 13
ATOM 15346 O O . ALA A 1 74 ? 6.803 5.293 7.782 1.00 0.00 74 ALA A O 13
ATOM 15354 N N . GLY A 1 1 ? 16.556 -6.144 0.894 1.00 0.00 1 GLY A N 14
ATOM 15355 C CA . GLY A 1 1 ? 16.574 -4.755 0.474 1.00 0.00 1 GLY A CA 14
ATOM 15356 C C . GLY A 1 1 ? 15.555 -3.961 1.227 1.00 0.00 1 GLY A C 14
ATOM 15357 O O . GLY A 1 1 ? 14.726 -4.538 1.936 1.00 0.00 1 GLY A O 14
ATOM 15363 N N . HIS A 1 2 ? 15.593 -2.659 1.072 1.00 0.00 2 HIS A N 14
ATOM 15364 C CA . HIS A 1 2 ? 14.681 -1.778 1.786 1.00 0.00 2 HIS A CA 14
ATOM 15365 C C . HIS A 1 2 ? 13.798 -0.984 0.829 1.00 0.00 2 HIS A C 14
ATOM 15366 O O . HIS A 1 2 ? 12.896 -0.269 1.261 1.00 0.00 2 HIS A O 14
ATOM 15380 N N . MET A 1 3 ? 14.040 -1.116 -0.465 1.00 0.00 3 MET A N 14
ATOM 15381 C CA . MET A 1 3 ? 13.246 -0.398 -1.433 1.00 0.00 3 MET A CA 14
ATOM 15382 C C . MET A 1 3 ? 11.973 -1.173 -1.680 1.00 0.00 3 MET A C 14
ATOM 15383 O O . MET A 1 3 ? 11.951 -2.393 -1.522 1.00 0.00 3 MET A O 14
ATOM 15397 N N . VAL A 1 4 ? 10.948 -0.506 -2.136 1.00 0.00 4 VAL A N 14
ATOM 15398 C CA . VAL A 1 4 ? 9.615 -1.119 -2.180 1.00 0.00 4 VAL A CA 14
ATOM 15399 C C . VAL A 1 4 ? 9.505 -2.220 -3.220 1.00 0.00 4 VAL A C 14
ATOM 15400 O O . VAL A 1 4 ? 8.784 -3.195 -3.032 1.00 0.00 4 VAL A O 14
ATOM 15413 N N . HIS A 1 5 ? 10.265 -2.096 -4.278 1.00 0.00 5 HIS A N 14
ATOM 15414 C CA . HIS A 1 5 ? 10.276 -3.097 -5.327 1.00 0.00 5 HIS A CA 14
ATOM 15415 C C . HIS A 1 5 ? 10.977 -4.387 -4.852 1.00 0.00 5 HIS A C 14
ATOM 15416 O O . HIS A 1 5 ? 10.869 -5.442 -5.479 1.00 0.00 5 HIS A O 14
ATOM 15430 N N . GLU A 1 6 ? 11.665 -4.285 -3.721 1.00 0.00 6 GLU A N 14
ATOM 15431 C CA . GLU A 1 6 ? 12.366 -5.409 -3.122 1.00 0.00 6 GLU A CA 14
ATOM 15432 C C . GLU A 1 6 ? 11.495 -6.051 -2.034 1.00 0.00 6 GLU A C 14
ATOM 15433 O O . GLU A 1 6 ? 11.791 -7.156 -1.553 1.00 0.00 6 GLU A O 14
ATOM 15445 N N . TRP A 1 7 ? 10.426 -5.358 -1.648 1.00 0.00 7 TRP A N 14
ATOM 15446 C CA . TRP A 1 7 ? 9.522 -5.832 -0.606 1.00 0.00 7 TRP A CA 14
ATOM 15447 C C . TRP A 1 7 ? 8.785 -7.075 -1.047 1.00 0.00 7 TRP A C 14
ATOM 15448 O O . TRP A 1 7 ? 8.380 -7.192 -2.211 1.00 0.00 7 TRP A O 14
ATOM 15469 N N . SER A 1 8 ? 8.613 -7.992 -0.131 1.00 0.00 8 SER A N 14
ATOM 15470 C CA . SER A 1 8 ? 7.962 -9.219 -0.425 1.00 0.00 8 SER A CA 14
ATOM 15471 C C . SER A 1 8 ? 6.479 -9.136 -0.083 1.00 0.00 8 SER A C 14
ATOM 15472 O O . SER A 1 8 ? 5.657 -8.871 -0.937 1.00 0.00 8 SER A O 14
ATOM 15480 N N . VAL A 1 9 ? 6.167 -9.291 1.190 1.00 0.00 9 VAL A N 14
ATOM 15481 C CA . VAL A 1 9 ? 4.793 -9.315 1.659 1.00 0.00 9 VAL A CA 14
ATOM 15482 C C . VAL A 1 9 ? 4.743 -8.571 2.973 1.00 0.00 9 VAL A C 14
ATOM 15483 O O . VAL A 1 9 ? 4.114 -7.548 3.097 1.00 0.00 9 VAL A O 14
ATOM 15496 N N . GLN A 1 10 ? 5.485 -9.072 3.924 1.00 0.00 10 GLN A N 14
ATOM 15497 C CA . GLN A 1 10 ? 5.567 -8.503 5.264 1.00 0.00 10 GLN A CA 14
ATOM 15498 C C . GLN A 1 10 ? 6.170 -7.101 5.261 1.00 0.00 10 GLN A C 14
ATOM 15499 O O . GLN A 1 10 ? 5.919 -6.303 6.157 1.00 0.00 10 GLN A O 14
ATOM 15513 N N . GLN A 1 11 ? 6.938 -6.795 4.233 1.00 0.00 11 GLN A N 14
ATOM 15514 C CA . GLN A 1 11 ? 7.539 -5.494 4.136 1.00 0.00 11 GLN A CA 14
ATOM 15515 C C . GLN A 1 11 ? 6.577 -4.435 3.587 1.00 0.00 11 GLN A C 14
ATOM 15516 O O . GLN A 1 11 ? 6.780 -3.248 3.796 1.00 0.00 11 GLN A O 14
ATOM 15530 N N . VAL A 1 12 ? 5.498 -4.865 2.936 1.00 0.00 12 VAL A N 14
ATOM 15531 C CA . VAL A 1 12 ? 4.530 -3.919 2.358 1.00 0.00 12 VAL A CA 14
ATOM 15532 C C . VAL A 1 12 ? 3.693 -3.280 3.483 1.00 0.00 12 VAL A C 14
ATOM 15533 O O . VAL A 1 12 ? 3.191 -2.153 3.360 1.00 0.00 12 VAL A O 14
ATOM 15546 N N . SER A 1 13 ? 3.601 -3.991 4.603 1.00 0.00 13 SER A N 14
ATOM 15547 C CA . SER A 1 13 ? 2.794 -3.567 5.706 1.00 0.00 13 SER A CA 14
ATOM 15548 C C . SER A 1 13 ? 3.407 -2.349 6.405 1.00 0.00 13 SER A C 14
ATOM 15549 O O . SER A 1 13 ? 2.671 -1.503 6.909 1.00 0.00 13 SER A O 14
ATOM 15557 N N . HIS A 1 14 ? 4.755 -2.239 6.374 1.00 0.00 14 HIS A N 14
ATOM 15558 C CA . HIS A 1 14 ? 5.470 -1.125 7.047 1.00 0.00 14 HIS A CA 14
ATOM 15559 C C . HIS A 1 14 ? 4.986 0.203 6.507 1.00 0.00 14 HIS A C 14
ATOM 15560 O O . HIS A 1 14 ? 4.799 1.166 7.258 1.00 0.00 14 HIS A O 14
ATOM 15574 N N . TRP A 1 15 ? 4.760 0.234 5.202 1.00 0.00 15 TRP A N 14
ATOM 15575 C CA . TRP A 1 15 ? 4.236 1.403 4.553 1.00 0.00 15 TRP A CA 14
ATOM 15576 C C . TRP A 1 15 ? 2.836 1.678 5.041 1.00 0.00 15 TRP A C 14
ATOM 15577 O O . TRP A 1 15 ? 2.600 2.699 5.649 1.00 0.00 15 TRP A O 14
ATOM 15598 N N . LEU A 1 16 ? 1.940 0.720 4.821 1.00 0.00 16 LEU A N 14
ATOM 15599 C CA . LEU A 1 16 ? 0.515 0.824 5.179 1.00 0.00 16 LEU A CA 14
ATOM 15600 C C . LEU A 1 16 ? 0.310 1.303 6.598 1.00 0.00 16 LEU A C 14
ATOM 15601 O O . LEU A 1 16 ? -0.403 2.269 6.833 1.00 0.00 16 LEU A O 14
ATOM 15617 N N . VAL A 1 17 ? 0.969 0.667 7.532 1.00 0.00 17 VAL A N 14
ATOM 15618 C CA . VAL A 1 17 ? 0.820 1.003 8.932 1.00 0.00 17 VAL A CA 14
ATOM 15619 C C . VAL A 1 17 ? 1.373 2.423 9.213 1.00 0.00 17 VAL A C 14
ATOM 15620 O O . VAL A 1 17 ? 0.947 3.094 10.146 1.00 0.00 17 VAL A O 14
ATOM 15633 N N . GLY A 1 18 ? 2.232 2.903 8.329 1.00 0.00 18 GLY A N 14
ATOM 15634 C CA . GLY A 1 18 ? 2.858 4.186 8.507 1.00 0.00 18 GLY A CA 14
ATOM 15635 C C . GLY A 1 18 ? 1.906 5.306 8.179 1.00 0.00 18 GLY A C 14
ATOM 15636 O O . GLY A 1 18 ? 1.989 6.383 8.756 1.00 0.00 18 GLY A O 14
ATOM 15640 N N . LEU A 1 19 ? 0.986 5.054 7.258 1.00 0.00 19 LEU A N 14
ATOM 15641 C CA . LEU A 1 19 ? -0.024 6.052 6.910 1.00 0.00 19 LEU A CA 14
ATOM 15642 C C . LEU A 1 19 ? -1.359 5.716 7.568 1.00 0.00 19 LEU A C 14
ATOM 15643 O O . LEU A 1 19 ? -2.383 6.281 7.216 1.00 0.00 19 LEU A O 14
ATOM 15659 N N . SER A 1 20 ? -1.318 4.801 8.538 1.00 0.00 20 SER A N 14
ATOM 15660 C CA . SER A 1 20 ? -2.504 4.353 9.277 1.00 0.00 20 SER A CA 14
ATOM 15661 C C . SER A 1 20 ? -3.506 3.617 8.377 1.00 0.00 20 SER A C 14
ATOM 15662 O O . SER A 1 20 ? -4.703 3.701 8.557 1.00 0.00 20 SER A O 14
ATOM 15670 N N . LEU A 1 21 ? -2.954 2.846 7.466 1.00 0.00 21 LEU A N 14
ATOM 15671 C CA . LEU A 1 21 ? -3.632 1.985 6.529 1.00 0.00 21 LEU A CA 14
ATOM 15672 C C . LEU A 1 21 ? -3.363 0.544 6.939 1.00 0.00 21 LEU A C 14
ATOM 15673 O O . LEU A 1 21 ? -3.461 -0.365 6.129 1.00 0.00 21 LEU A O 14
ATOM 15689 N N . ASP A 1 22 ? -3.016 0.348 8.225 1.00 0.00 22 ASP A N 14
ATOM 15690 C CA . ASP A 1 22 ? -2.773 -0.988 8.805 1.00 0.00 22 ASP A CA 14
ATOM 15691 C C . ASP A 1 22 ? -3.941 -1.954 8.571 1.00 0.00 22 ASP A C 14
ATOM 15692 O O . ASP A 1 22 ? -3.739 -3.159 8.469 1.00 0.00 22 ASP A O 14
ATOM 15701 N N . GLN A 1 23 ? -5.140 -1.414 8.442 1.00 0.00 23 GLN A N 14
ATOM 15702 C CA . GLN A 1 23 ? -6.342 -2.197 8.122 1.00 0.00 23 GLN A CA 14
ATOM 15703 C C . GLN A 1 23 ? -6.298 -2.802 6.719 1.00 0.00 23 GLN A C 14
ATOM 15704 O O . GLN A 1 23 ? -7.034 -3.734 6.401 1.00 0.00 23 GLN A O 14
ATOM 15718 N N . TYR A 1 24 ? -5.446 -2.272 5.889 1.00 0.00 24 TYR A N 14
ATOM 15719 C CA . TYR A 1 24 ? -5.287 -2.774 4.556 1.00 0.00 24 TYR A CA 14
ATOM 15720 C C . TYR A 1 24 ? -4.273 -3.901 4.511 1.00 0.00 24 TYR A C 14
ATOM 15721 O O . TYR A 1 24 ? -4.311 -4.731 3.607 1.00 0.00 24 TYR A O 14
ATOM 15739 N N . VAL A 1 25 ? -3.398 -3.956 5.518 1.00 0.00 25 VAL A N 14
ATOM 15740 C CA . VAL A 1 25 ? -2.362 -5.015 5.618 1.00 0.00 25 VAL A CA 14
ATOM 15741 C C . VAL A 1 25 ? -3.003 -6.396 5.627 1.00 0.00 25 VAL A C 14
ATOM 15742 O O . VAL A 1 25 ? -2.504 -7.324 4.981 1.00 0.00 25 VAL A O 14
ATOM 15755 N N . SER A 1 26 ? -4.139 -6.485 6.299 1.00 0.00 26 SER A N 14
ATOM 15756 C CA . SER A 1 26 ? -4.911 -7.699 6.460 1.00 0.00 26 SER A CA 14
ATOM 15757 C C . SER A 1 26 ? -5.148 -8.411 5.118 1.00 0.00 26 SER A C 14
ATOM 15758 O O . SER A 1 26 ? -5.123 -9.648 5.032 1.00 0.00 26 SER A O 14
ATOM 15766 N N . GLU A 1 27 ? -5.348 -7.634 4.082 1.00 0.00 27 GLU A N 14
ATOM 15767 C CA . GLU A 1 27 ? -5.610 -8.181 2.789 1.00 0.00 27 GLU A CA 14
ATOM 15768 C C . GLU A 1 27 ? -4.384 -8.018 1.877 1.00 0.00 27 GLU A C 14
ATOM 15769 O O . GLU A 1 27 ? -4.104 -8.891 1.070 1.00 0.00 27 GLU A O 14
ATOM 15781 N N . PHE A 1 28 ? -3.635 -6.913 2.046 1.00 0.00 28 PHE A N 14
ATOM 15782 C CA . PHE A 1 28 ? -2.403 -6.654 1.270 1.00 0.00 28 PHE A CA 14
ATOM 15783 C C . PHE A 1 28 ? -1.450 -7.832 1.362 1.00 0.00 28 PHE A C 14
ATOM 15784 O O . PHE A 1 28 ? -0.982 -8.360 0.350 1.00 0.00 28 PHE A O 14
ATOM 15801 N N . SER A 1 29 ? -1.237 -8.292 2.566 1.00 0.00 29 SER A N 14
ATOM 15802 C CA . SER A 1 29 ? -0.326 -9.370 2.798 1.00 0.00 29 SER A CA 14
ATOM 15803 C C . SER A 1 29 ? -0.943 -10.718 2.405 1.00 0.00 29 SER A C 14
ATOM 15804 O O . SER A 1 29 ? -0.239 -11.657 2.074 1.00 0.00 29 SER A O 14
ATOM 15812 N N . ALA A 1 30 ? -2.261 -10.768 2.347 1.00 0.00 30 ALA A N 14
ATOM 15813 C CA . ALA A 1 30 ? -2.960 -11.995 2.027 1.00 0.00 30 ALA A CA 14
ATOM 15814 C C . ALA A 1 30 ? -2.832 -12.334 0.549 1.00 0.00 30 ALA A C 14
ATOM 15815 O O . ALA A 1 30 ? -2.793 -13.504 0.172 1.00 0.00 30 ALA A O 14
ATOM 15822 N N . GLN A 1 31 ? -2.746 -11.314 -0.292 1.00 0.00 31 GLN A N 14
ATOM 15823 C CA . GLN A 1 31 ? -2.618 -11.566 -1.735 1.00 0.00 31 GLN A CA 14
ATOM 15824 C C . GLN A 1 31 ? -1.181 -11.442 -2.207 1.00 0.00 31 GLN A C 14
ATOM 15825 O O . GLN A 1 31 ? -0.914 -11.517 -3.412 1.00 0.00 31 GLN A O 14
ATOM 15839 N N . ASN A 1 32 ? -0.260 -11.289 -1.251 1.00 0.00 32 ASN A N 14
ATOM 15840 C CA . ASN A 1 32 ? 1.186 -11.150 -1.521 1.00 0.00 32 ASN A CA 14
ATOM 15841 C C . ASN A 1 32 ? 1.470 -9.862 -2.277 1.00 0.00 32 ASN A C 14
ATOM 15842 O O . ASN A 1 32 ? 2.347 -9.819 -3.147 1.00 0.00 32 ASN A O 14
ATOM 15853 N N . ILE A 1 33 ? 0.739 -8.815 -1.943 1.00 0.00 33 ILE A N 14
ATOM 15854 C CA . ILE A 1 33 ? 0.937 -7.525 -2.567 1.00 0.00 33 ILE A CA 14
ATOM 15855 C C . ILE A 1 33 ? 2.280 -6.965 -2.115 1.00 0.00 33 ILE A C 14
ATOM 15856 O O . ILE A 1 33 ? 2.518 -6.796 -0.928 1.00 0.00 33 ILE A O 14
ATOM 15872 N N . SER A 1 34 ? 3.150 -6.742 -3.047 1.00 0.00 34 SER A N 14
ATOM 15873 C CA . SER A 1 34 ? 4.433 -6.204 -2.768 1.00 0.00 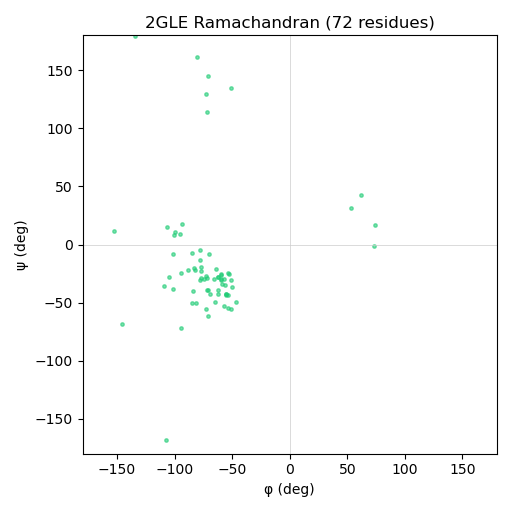34 SER A CA 14
ATOM 15874 C C . SER A 1 34 ? 4.485 -4.748 -3.223 1.00 0.00 34 SER A C 14
ATOM 15875 O O . SER A 1 34 ? 3.469 -4.187 -3.684 1.00 0.00 34 SER A O 14
ATOM 15883 N N . GLY A 1 35 ? 5.679 -4.161 -3.169 1.00 0.00 35 GLY A N 14
ATOM 15884 C CA . GLY A 1 35 ? 5.886 -2.799 -3.612 1.00 0.00 35 GLY A CA 14
ATOM 15885 C C . GLY A 1 35 ? 5.636 -2.664 -5.095 1.00 0.00 35 GLY A C 14
ATOM 15886 O O . GLY A 1 35 ? 5.300 -1.590 -5.586 1.00 0.00 35 GLY A O 14
ATOM 15890 N N . GLU A 1 36 ? 5.752 -3.784 -5.791 1.00 0.00 36 GLU A N 14
ATOM 15891 C CA . GLU A 1 36 ? 5.507 -3.873 -7.210 1.00 0.00 36 GLU A CA 14
ATOM 15892 C C . GLU A 1 36 ? 4.072 -3.470 -7.511 1.00 0.00 36 GLU A C 14
ATOM 15893 O O . GLU A 1 36 ? 3.808 -2.686 -8.418 1.00 0.00 36 GLU A O 14
ATOM 15905 N N . GLN A 1 37 ? 3.148 -3.966 -6.709 1.00 0.00 37 GLN A N 14
ATOM 15906 C CA . GLN A 1 37 ? 1.745 -3.676 -6.950 1.00 0.00 37 GLN A CA 14
ATOM 15907 C C . GLN A 1 37 ? 1.415 -2.331 -6.318 1.00 0.00 37 GLN A C 14
ATOM 15908 O O . GLN A 1 37 ? 0.525 -1.629 -6.770 1.00 0.00 37 GLN A O 14
ATOM 15922 N N . LEU A 1 38 ? 2.189 -1.997 -5.294 1.00 0.00 38 LEU A N 14
ATOM 15923 C CA . LEU A 1 38 ? 2.002 -0.819 -4.452 1.00 0.00 38 LEU A CA 14
ATOM 15924 C C . LEU A 1 38 ? 2.151 0.471 -5.279 1.00 0.00 38 LEU A C 14
ATOM 15925 O O . LEU A 1 38 ? 1.293 1.341 -5.260 1.00 0.00 38 LEU A O 14
ATOM 15941 N N . LEU A 1 39 ? 3.227 0.557 -6.018 1.00 0.00 39 LEU A N 14
ATOM 15942 C CA . LEU A 1 39 ? 3.553 1.740 -6.822 1.00 0.00 39 LEU A CA 14
ATOM 15943 C C . LEU A 1 39 ? 2.515 2.002 -7.906 1.00 0.00 39 LEU A C 14
ATOM 15944 O O . LEU A 1 39 ? 2.259 3.156 -8.286 1.00 0.00 39 LEU A O 14
ATOM 15960 N N . GLN A 1 40 ? 1.934 0.950 -8.390 1.00 0.00 40 GLN A N 14
ATOM 15961 C CA . GLN A 1 40 ? 0.969 1.052 -9.472 1.00 0.00 40 GLN A CA 14
ATOM 15962 C C . GLN A 1 40 ? -0.494 0.904 -8.980 1.00 0.00 40 GLN A C 14
ATOM 15963 O O . GLN A 1 40 ? -1.419 0.753 -9.792 1.00 0.00 40 GLN A O 14
ATOM 15977 N N . LEU A 1 41 ? -0.693 0.980 -7.655 1.00 0.00 41 LEU A N 14
ATOM 15978 C CA . LEU A 1 41 ? -2.021 0.907 -7.040 1.00 0.00 41 LEU A CA 14
ATOM 15979 C C . LEU A 1 41 ? -2.997 1.907 -7.620 1.00 0.00 41 LEU A C 14
ATOM 15980 O O . LEU A 1 41 ? -2.629 3.024 -7.981 1.00 0.00 41 LEU A O 14
ATOM 15996 N N . ASP A 1 42 ? -4.229 1.498 -7.684 1.00 0.00 42 ASP A N 14
ATOM 15997 C CA . ASP A 1 42 ? -5.325 2.296 -8.183 1.00 0.00 42 ASP A CA 14
ATOM 15998 C C . ASP A 1 42 ? -6.506 1.965 -7.308 1.00 0.00 42 ASP A C 14
ATOM 15999 O O . ASP A 1 42 ? -6.411 0.995 -6.530 1.00 0.00 42 ASP A O 14
ATOM 16008 N N . GLY A 1 43 ? -7.599 2.730 -7.409 1.00 0.00 43 GLY A N 14
ATOM 16009 C CA . GLY A 1 43 ? -8.809 2.441 -6.667 1.00 0.00 43 GLY A CA 14
ATOM 16010 C C . GLY A 1 43 ? -9.252 1.044 -6.917 1.00 0.00 43 GLY A C 14
ATOM 16011 O O . GLY A 1 43 ? -9.684 0.387 -6.002 1.00 0.00 43 GLY A O 14
ATOM 16015 N N . ASN A 1 44 ? -9.063 0.577 -8.161 1.00 0.00 44 ASN A N 14
ATOM 16016 C CA . ASN A 1 44 ? -9.416 -0.785 -8.576 1.00 0.00 44 ASN A CA 14
ATOM 16017 C C . ASN A 1 44 ? -8.836 -1.790 -7.614 1.00 0.00 44 ASN A C 14
ATOM 16018 O O . ASN A 1 44 ? -9.534 -2.645 -7.073 1.00 0.00 44 ASN A O 14
ATOM 16029 N N . LYS A 1 45 ? -7.548 -1.645 -7.375 1.00 0.00 45 LYS A N 14
ATOM 16030 C CA . LYS A 1 45 ? -6.834 -2.544 -6.524 1.00 0.00 45 LYS A CA 14
ATOM 16031 C C . LYS A 1 45 ? -7.289 -2.386 -5.099 1.00 0.00 45 LYS A C 14
ATOM 16032 O O . LYS A 1 45 ? -7.498 -3.349 -4.418 1.00 0.00 45 LYS A O 14
ATOM 16051 N N . LEU A 1 46 ? -7.520 -1.150 -4.693 1.00 0.00 46 LEU A N 14
ATOM 16052 C CA . LEU A 1 46 ? -7.985 -0.825 -3.339 1.00 0.00 46 LEU A CA 14
ATOM 16053 C C . LEU A 1 46 ? -9.366 -1.437 -3.077 1.00 0.00 46 LEU A C 14
ATOM 16054 O O . LEU A 1 46 ? -9.765 -1.677 -1.913 1.00 0.00 46 LEU A O 14
ATOM 16070 N N . LYS A 1 47 ? -10.090 -1.667 -4.157 1.00 0.00 47 LYS A N 14
ATOM 16071 C CA . LYS A 1 47 ? -11.375 -2.321 -4.128 1.00 0.00 47 LYS A CA 14
ATOM 16072 C C . LYS A 1 47 ? -11.161 -3.829 -4.031 1.00 0.00 47 LYS A C 14
ATOM 16073 O O . LYS A 1 47 ? -11.889 -4.529 -3.335 1.00 0.00 47 LYS A O 14
ATOM 16092 N N . ALA A 1 48 ? -10.118 -4.300 -4.689 1.00 0.00 48 ALA A N 14
ATOM 16093 C CA . ALA A 1 48 ? -9.747 -5.716 -4.714 1.00 0.00 48 ALA A CA 14
ATOM 16094 C C . ALA A 1 48 ? -9.162 -6.170 -3.370 1.00 0.00 48 ALA A C 14
ATOM 16095 O O . ALA A 1 48 ? -8.931 -7.358 -3.145 1.00 0.00 48 ALA A O 14
ATOM 16102 N N . LEU A 1 49 ? -8.903 -5.216 -2.481 1.00 0.00 49 LEU A N 14
ATOM 16103 C CA . LEU A 1 49 ? -8.499 -5.548 -1.135 1.00 0.00 49 LEU A CA 14
ATOM 16104 C C . LEU A 1 49 ? -9.738 -5.771 -0.270 1.00 0.00 49 LEU A C 14
ATOM 16105 O O . LEU A 1 49 ? -9.640 -6.083 0.904 1.00 0.00 49 LEU A O 14
ATOM 16121 N N . GLY A 1 50 ? -10.908 -5.537 -0.854 1.00 0.00 50 GLY A N 14
ATOM 16122 C CA . GLY A 1 50 ? -12.176 -5.771 -0.177 1.00 0.00 50 GLY A CA 14
ATOM 16123 C C . GLY A 1 50 ? -12.462 -4.803 0.954 1.00 0.00 50 GLY A C 14
ATOM 16124 O O . GLY A 1 50 ? -13.499 -4.899 1.610 1.00 0.00 50 GLY A O 14
ATOM 16128 N N . MET A 1 51 ? -11.556 -3.880 1.197 1.00 0.00 51 MET A N 14
ATOM 16129 C CA . MET A 1 51 ? -11.770 -2.909 2.253 1.00 0.00 51 MET A CA 14
ATOM 16130 C C . MET A 1 51 ? -12.599 -1.781 1.704 1.00 0.00 51 MET A C 14
ATOM 16131 O O . MET A 1 51 ? -13.511 -1.313 2.359 1.00 0.00 51 MET A O 14
ATOM 16145 N N . THR A 1 52 ? -12.238 -1.350 0.479 1.00 0.00 52 THR A N 14
ATOM 16146 C CA . THR A 1 52 ? -12.980 -0.368 -0.346 1.00 0.00 52 THR A CA 14
ATOM 16147 C C . THR A 1 52 ? -13.353 0.939 0.396 1.00 0.00 52 THR A C 14
ATOM 16148 O O . THR A 1 52 ? -14.220 1.681 -0.048 1.00 0.00 52 THR A O 14
ATOM 16159 N N . SER A 1 53 ? -12.658 1.235 1.454 1.00 0.00 53 SER A N 14
ATOM 16160 C CA . SER A 1 53 ? -12.978 2.368 2.304 1.00 0.00 53 SER A CA 14
ATOM 16161 C C . SER A 1 53 ? -12.613 3.687 1.631 1.00 0.00 53 SER A C 14
ATOM 16162 O O . SER A 1 53 ? -11.460 3.904 1.275 1.00 0.00 53 SER A O 14
ATOM 16170 N N . SER A 1 54 ? -13.599 4.560 1.464 1.00 0.00 54 SER A N 14
ATOM 16171 C CA . SER A 1 54 ? -13.398 5.842 0.819 1.00 0.00 54 SER A CA 14
ATOM 16172 C C . SER A 1 54 ? -12.434 6.736 1.607 1.00 0.00 54 SER A C 14
ATOM 16173 O O . SER A 1 54 ? -11.731 7.565 1.018 1.00 0.00 54 SER A O 1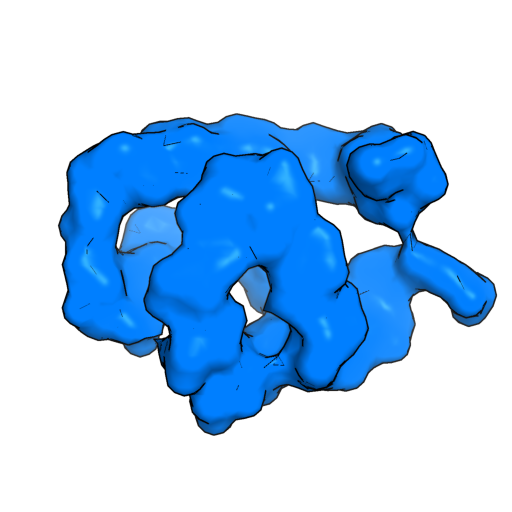4
ATOM 16181 N N . GLN A 1 55 ? -12.382 6.560 2.927 1.00 0.00 55 GLN A N 14
ATOM 16182 C CA . GLN A 1 55 ? -11.444 7.311 3.753 1.00 0.00 55 GLN A CA 14
ATOM 16183 C C . GLN A 1 55 ? -10.044 6.897 3.395 1.00 0.00 55 GLN A C 14
ATOM 16184 O O . GLN A 1 55 ? -9.204 7.722 3.029 1.00 0.00 55 GLN A O 14
ATOM 16198 N N . ASP A 1 56 ? -9.818 5.610 3.469 1.00 0.00 56 ASP A N 14
ATOM 16199 C CA . ASP A 1 56 ? -8.532 5.025 3.182 1.00 0.00 56 ASP A CA 14
ATOM 16200 C C . ASP A 1 56 ? -8.140 5.308 1.762 1.00 0.00 56 ASP A C 14
ATOM 16201 O O . ASP A 1 56 ? -7.041 5.768 1.518 1.00 0.00 56 ASP A O 14
ATOM 16210 N N . ARG A 1 57 ? -9.080 5.118 0.829 1.00 0.00 57 ARG A N 14
ATOM 16211 C CA . ARG A 1 57 ? -8.814 5.334 -0.595 1.00 0.00 57 ARG A CA 14
ATOM 16212 C C . ARG A 1 57 ? -8.474 6.771 -0.934 1.00 0.00 57 ARG A C 14
ATOM 16213 O O . ARG A 1 57 ? -7.962 7.026 -1.997 1.00 0.00 57 ARG A O 14
ATOM 16234 N N . ALA A 1 58 ? -8.782 7.703 -0.061 1.00 0.00 58 ALA A N 14
ATOM 16235 C CA . ALA A 1 58 ? -8.432 9.098 -0.306 1.00 0.00 58 ALA A CA 14
ATOM 16236 C C . ALA A 1 58 ? -7.055 9.410 0.277 1.00 0.00 58 ALA A C 14
ATOM 16237 O O . ALA A 1 58 ? -6.426 10.424 -0.060 1.00 0.00 58 ALA A O 14
ATOM 16244 N N . LEU A 1 59 ? -6.581 8.531 1.138 1.00 0.00 59 LEU A N 14
ATOM 16245 C CA . LEU A 1 59 ? -5.305 8.724 1.788 1.00 0.00 59 LEU A CA 14
ATOM 16246 C C . LEU A 1 59 ? -4.223 7.893 1.128 1.00 0.00 59 LEU A C 14
ATOM 16247 O O . LEU A 1 59 ? -3.149 8.400 0.797 1.00 0.00 59 LEU A O 14
ATOM 16263 N N . VAL A 1 60 ? -4.503 6.621 0.923 1.00 0.00 60 VAL A N 14
ATOM 16264 C CA . VAL A 1 60 ? -3.556 5.715 0.280 1.00 0.00 60 VAL A CA 14
ATOM 16265 C C . VAL A 1 60 ? -3.239 6.207 -1.136 1.00 0.00 60 VAL A C 14
ATOM 16266 O O . VAL A 1 60 ? -2.141 6.058 -1.633 1.00 0.00 60 VAL A O 14
ATOM 16279 N N . LYS A 1 61 ? -4.174 6.926 -1.671 1.00 0.00 61 LYS A N 14
ATOM 16280 C CA . LYS A 1 61 ? -4.164 7.373 -3.042 1.00 0.00 61 LYS A CA 14
ATOM 16281 C C . LYS A 1 61 ? -3.130 8.441 -3.217 1.00 0.00 61 LYS A C 14
ATOM 16282 O O . LYS A 1 61 ? -2.460 8.526 -4.242 1.00 0.00 61 LYS A O 14
ATOM 16301 N N . LYS A 1 62 ? -2.970 9.215 -2.191 1.00 0.00 62 LYS A N 14
ATOM 16302 C CA . LYS A 1 62 ? -2.054 10.296 -2.241 1.00 0.00 62 LYS A CA 14
ATOM 16303 C C . LYS A 1 62 ? -0.697 9.787 -1.822 1.00 0.00 62 LYS A C 14
ATOM 16304 O O . LYS A 1 62 ? 0.330 10.228 -2.325 1.00 0.00 62 LYS A O 14
ATOM 16323 N N . LYS A 1 63 ? -0.712 8.811 -0.936 1.00 0.00 63 LYS A N 14
ATOM 16324 C CA . LYS A 1 63 ? 0.485 8.252 -0.423 1.00 0.00 63 LYS A CA 14
ATOM 16325 C C . LYS A 1 63 ? 1.190 7.431 -1.477 1.00 0.00 63 LYS A C 14
ATOM 16326 O O . LYS A 1 63 ? 2.361 7.571 -1.653 1.00 0.00 63 LYS A O 14
ATOM 16345 N N . LEU A 1 64 ? 0.446 6.608 -2.199 1.00 0.00 64 LEU A N 14
ATOM 16346 C CA . LEU A 1 64 ? 1.016 5.707 -3.210 1.00 0.00 64 LEU A CA 14
ATOM 16347 C C . LEU A 1 64 ? 1.768 6.475 -4.298 1.00 0.00 64 LEU A C 14
ATOM 16348 O O . LEU A 1 64 ? 2.771 6.000 -4.830 1.00 0.00 64 LEU A O 14
ATOM 16364 N N . LYS A 1 65 ? 1.316 7.677 -4.584 1.00 0.00 65 LYS A N 14
ATOM 16365 C CA . LYS A 1 65 ? 1.932 8.467 -5.640 1.00 0.00 65 LYS A CA 14
ATOM 16366 C C . LYS A 1 65 ? 3.107 9.311 -5.157 1.00 0.00 65 LYS A C 14
ATOM 16367 O O . LYS A 1 65 ? 3.775 9.961 -5.952 1.00 0.00 65 LYS A O 14
ATOM 16386 N N . GLU A 1 66 ? 3.356 9.311 -3.869 1.00 0.00 66 GLU A N 14
ATOM 16387 C CA . GLU A 1 66 ? 4.531 9.991 -3.350 1.00 0.00 66 GLU A CA 14
ATOM 16388 C C . GLU A 1 66 ? 5.442 8.988 -2.667 1.00 0.00 66 GLU A C 14
ATOM 16389 O O . GLU A 1 66 ? 6.606 9.264 -2.429 1.00 0.00 66 GLU A O 14
ATOM 16401 N N . MET A 1 67 ? 4.909 7.783 -2.421 1.00 0.00 67 MET A N 14
ATOM 16402 C CA . MET A 1 67 ? 5.577 6.732 -1.639 1.00 0.00 67 MET A CA 14
ATOM 16403 C C . MET A 1 67 ? 6.868 6.304 -2.270 1.00 0.00 67 MET A C 14
ATOM 16404 O O . MET A 1 67 ? 7.726 5.790 -1.623 1.00 0.00 67 MET A O 14
ATOM 16418 N N . LYS A 1 68 ? 7.009 6.603 -3.517 1.00 0.00 68 LYS A N 14
ATOM 16419 C CA . LYS A 1 68 ? 8.215 6.294 -4.252 1.00 0.00 68 LYS A CA 14
ATOM 16420 C C . LYS A 1 68 ? 9.388 7.154 -3.760 1.00 0.00 68 LYS A C 14
ATOM 16421 O O . LYS A 1 68 ? 10.545 6.795 -3.913 1.00 0.00 68 LYS A O 14
ATOM 16440 N N . MET A 1 69 ? 9.071 8.281 -3.176 1.00 0.00 69 MET A N 14
ATOM 16441 C CA . MET A 1 69 ? 10.055 9.134 -2.573 1.00 0.00 69 MET A CA 14
ATOM 16442 C C . MET A 1 69 ? 9.921 9.003 -1.065 1.00 0.00 69 MET A C 14
ATOM 16443 O O . MET A 1 69 ? 10.907 8.995 -0.326 1.00 0.00 69 MET A O 14
ATOM 16457 N N . SER A 1 70 ? 8.688 8.834 -0.621 1.00 0.00 70 SER A N 14
ATOM 16458 C CA . SER A 1 70 ? 8.383 8.790 0.791 1.00 0.00 70 SER A CA 14
ATOM 16459 C C . SER A 1 70 ? 8.777 7.475 1.467 1.00 0.00 70 SER A C 14
ATOM 16460 O O . SER A 1 70 ? 8.987 7.462 2.665 1.00 0.00 70 SER A O 14
ATOM 16468 N N . LEU A 1 71 ? 8.932 6.384 0.692 1.00 0.00 71 LEU A N 14
ATOM 16469 C CA . LEU A 1 71 ? 9.335 5.066 1.242 1.00 0.00 71 LEU A CA 14
ATOM 16470 C C . LEU A 1 71 ? 10.651 5.211 1.968 1.00 0.00 71 LEU A C 14
ATOM 16471 O O . LEU A 1 71 ? 10.925 4.540 2.968 1.00 0.00 71 LEU A O 14
ATOM 16487 N N . GLU A 1 72 ? 11.455 6.091 1.445 1.00 0.00 72 GLU A N 14
ATOM 16488 C CA . GLU A 1 72 ? 12.733 6.339 1.967 1.00 0.00 72 GLU A CA 14
ATOM 16489 C C . GLU A 1 72 ? 12.681 7.228 3.208 1.00 0.00 72 GLU A C 14
ATOM 16490 O O . GLU A 1 72 ? 13.211 6.878 4.261 1.00 0.00 72 GLU A O 14
ATOM 16502 N N . LYS A 1 73 ? 12.016 8.348 3.078 1.00 0.00 73 LYS A N 14
ATOM 16503 C CA . LYS A 1 73 ? 12.042 9.367 4.107 1.00 0.00 73 LYS A CA 14
ATOM 16504 C C . LYS A 1 73 ? 11.068 9.143 5.253 1.00 0.00 73 LYS A C 14
ATOM 16505 O O . LYS A 1 73 ? 11.367 9.505 6.390 1.00 0.00 73 LYS A O 14
ATOM 16524 N N . ALA A 1 74 ? 9.942 8.542 4.986 1.00 0.00 74 ALA A N 14
ATOM 16525 C CA . ALA A 1 74 ? 8.920 8.416 5.984 1.00 0.00 74 ALA A CA 14
ATOM 16526 C C . ALA A 1 74 ? 8.171 7.109 5.830 1.00 0.00 74 ALA A C 14
ATOM 16527 O O . ALA A 1 74 ? 7.227 7.037 5.022 1.00 0.00 74 ALA A O 14
ATOM 16535 N N . GLY A 1 1 ? 17.084 -4.167 -0.541 1.00 0.00 1 GLY A N 15
ATOM 16536 C CA . GLY A 1 1 ? 17.143 -2.727 -0.276 1.00 0.00 1 GLY A CA 15
ATOM 16537 C C . GLY A 1 1 ? 15.877 -2.245 0.393 1.00 0.00 1 GLY A C 15
ATOM 16538 O O . GLY A 1 1 ? 14.927 -3.002 0.528 1.00 0.00 1 GLY A O 15
ATOM 16544 N N . HIS A 1 2 ? 15.852 -0.982 0.785 1.00 0.00 2 HIS A N 15
ATOM 16545 C CA . HIS A 1 2 ? 14.688 -0.388 1.470 1.00 0.00 2 HIS A CA 15
ATOM 16546 C C . HIS A 1 2 ? 13.610 0.056 0.461 1.00 0.00 2 HIS A C 15
ATOM 16547 O O . HIS A 1 2 ? 12.587 0.624 0.833 1.00 0.00 2 HIS A O 15
ATOM 16561 N N . MET A 1 3 ? 13.876 -0.168 -0.803 1.00 0.00 3 MET A N 15
ATOM 16562 C CA . MET A 1 3 ? 12.999 0.258 -1.867 1.00 0.00 3 MET A CA 15
ATOM 16563 C C . MET A 1 3 ? 11.760 -0.627 -1.911 1.00 0.00 3 MET A C 15
ATOM 16564 O O . MET A 1 3 ? 11.817 -1.784 -1.541 1.00 0.00 3 MET A O 15
ATOM 16578 N N . VAL A 1 4 ? 10.667 -0.107 -2.428 1.00 0.00 4 VAL A N 15
ATOM 16579 C CA . VAL A 1 4 ? 9.381 -0.814 -2.354 1.00 0.00 4 VAL A CA 15
ATOM 16580 C C . VAL A 1 4 ? 9.347 -2.061 -3.216 1.00 0.00 4 VAL A C 15
ATOM 16581 O O . VAL A 1 4 ? 8.741 -3.056 -2.854 1.00 0.00 4 VAL A O 15
ATOM 16594 N N . HIS A 1 5 ? 10.041 -2.019 -4.327 1.00 0.00 5 HIS A N 15
ATOM 16595 C CA . HIS A 1 5 ? 10.086 -3.144 -5.242 1.00 0.00 5 HIS A CA 15
ATOM 16596 C C . HIS A 1 5 ? 10.873 -4.321 -4.624 1.00 0.00 5 HIS A C 15
ATOM 16597 O O . HIS A 1 5 ? 10.825 -5.451 -5.105 1.00 0.00 5 HIS A O 15
ATOM 16611 N N . GLU A 1 6 ? 11.578 -4.024 -3.540 1.00 0.00 6 GLU A N 15
ATOM 16612 C CA . GLU A 1 6 ? 12.368 -4.992 -2.799 1.00 0.00 6 GLU A CA 15
ATOM 16613 C C . GLU A 1 6 ? 11.497 -5.656 -1.726 1.00 0.00 6 GLU A C 15
ATOM 16614 O O . GLU A 1 6 ? 11.883 -6.654 -1.121 1.00 0.00 6 GLU A O 15
ATOM 16626 N N . TRP A 1 7 ? 10.328 -5.087 -1.488 1.00 0.00 7 TRP A N 15
ATOM 16627 C CA . TRP A 1 7 ? 9.417 -5.608 -0.494 1.00 0.00 7 TRP A CA 15
ATOM 16628 C C . TRP A 1 7 ? 8.687 -6.792 -1.061 1.00 0.00 7 TRP A C 15
ATOM 16629 O O . TRP A 1 7 ? 8.357 -6.812 -2.249 1.00 0.00 7 TRP A O 15
ATOM 16650 N N . SER A 1 8 ? 8.456 -7.762 -0.236 1.00 0.00 8 SER A N 15
ATOM 16651 C CA . SER A 1 8 ? 7.800 -8.964 -0.637 1.00 0.00 8 SER A CA 15
ATOM 16652 C C . SER A 1 8 ? 6.340 -8.926 -0.238 1.00 0.00 8 SER A C 15
ATOM 16653 O O . SER A 1 8 ? 5.466 -8.769 -1.074 1.00 0.00 8 SER A O 15
ATOM 16661 N N . VAL A 1 9 ? 6.084 -9.053 1.045 1.00 0.00 9 VAL A N 15
ATOM 16662 C CA . VAL A 1 9 ? 4.729 -9.040 1.561 1.00 0.00 9 VAL A CA 15
ATOM 16663 C C . VAL A 1 9 ? 4.735 -8.280 2.870 1.00 0.00 9 VAL A C 15
ATOM 16664 O O . VAL A 1 9 ? 4.235 -7.184 2.967 1.00 0.00 9 VAL A O 15
ATOM 16677 N N . GLN A 1 10 ? 5.409 -8.841 3.844 1.00 0.00 10 GLN A N 15
ATOM 16678 C CA . GLN A 1 10 ? 5.461 -8.287 5.192 1.00 0.00 10 GLN A CA 15
ATOM 16679 C C . GLN A 1 10 ? 6.109 -6.888 5.258 1.00 0.00 10 GLN A C 15
ATOM 16680 O O . GLN A 1 10 ? 5.841 -6.104 6.171 1.00 0.00 10 GLN A O 15
ATOM 16694 N N . GLN A 1 11 ? 6.925 -6.563 4.273 1.00 0.00 11 GLN A N 15
ATOM 16695 C CA . GLN A 1 11 ? 7.528 -5.248 4.211 1.00 0.00 11 GLN A CA 15
ATOM 16696 C C . GLN A 1 11 ? 6.590 -4.178 3.643 1.00 0.00 11 GLN A C 15
ATOM 16697 O O . GLN A 1 11 ? 6.780 -2.995 3.894 1.00 0.00 11 GLN A O 15
ATOM 16711 N N . VAL A 1 12 ? 5.538 -4.597 2.945 1.00 0.00 12 VAL A N 15
ATOM 16712 C CA . VAL A 1 12 ? 4.581 -3.643 2.368 1.00 0.00 12 VAL A CA 15
ATOM 16713 C C . VAL A 1 12 ? 3.697 -3.098 3.505 1.00 0.00 12 VAL A C 15
ATOM 16714 O O . VAL A 1 12 ? 3.151 -1.991 3.438 1.00 0.00 12 VAL A O 15
ATOM 16727 N N . SER A 1 13 ? 3.618 -3.878 4.579 1.00 0.00 13 SER A N 15
ATOM 16728 C CA . SER A 1 13 ? 2.790 -3.555 5.701 1.00 0.00 13 SER A CA 15
ATOM 16729 C C . SER A 1 13 ? 3.419 -2.453 6.555 1.00 0.00 13 SER A C 15
ATOM 16730 O O . SER A 1 13 ? 2.701 -1.671 7.174 1.00 0.00 13 SER A O 15
ATOM 16738 N N . HIS A 1 14 ? 4.766 -2.354 6.538 1.00 0.00 14 HIS A N 15
ATOM 16739 C CA . HIS A 1 14 ? 5.465 -1.304 7.313 1.00 0.00 14 HIS A CA 15
ATOM 16740 C C . HIS A 1 14 ? 5.059 0.049 6.782 1.00 0.00 14 HIS A C 15
ATOM 16741 O O . HIS A 1 14 ? 4.921 1.011 7.535 1.00 0.00 14 HIS A O 15
ATOM 16755 N N . TRP A 1 15 ? 4.847 0.098 5.481 1.00 0.00 15 TRP A N 15
ATOM 16756 C CA . TRP A 1 15 ? 4.375 1.281 4.828 1.00 0.00 15 TRP A CA 15
ATOM 16757 C C . TRP A 1 15 ? 2.968 1.581 5.285 1.00 0.00 15 TRP A C 15
ATOM 16758 O O . TRP A 1 15 ? 2.750 2.577 5.943 1.00 0.00 15 TRP A O 15
ATOM 16779 N N . LEU A 1 16 ? 2.043 0.652 4.999 1.00 0.00 16 LEU A N 15
ATOM 16780 C CA . LEU A 1 16 ? 0.609 0.782 5.313 1.00 0.00 16 LEU A CA 15
ATOM 16781 C C . LEU A 1 16 ? 0.356 1.301 6.712 1.00 0.00 16 LEU A C 15
ATOM 16782 O O . LEU A 1 16 ? -0.377 2.268 6.901 1.00 0.00 16 LEU A O 15
ATOM 16798 N N . VAL A 1 17 ? 0.991 0.692 7.678 1.00 0.00 17 VAL A N 15
ATOM 16799 C CA . VAL A 1 17 ? 0.810 1.058 9.066 1.00 0.00 17 VAL A CA 15
ATOM 16800 C C . VAL A 1 17 ? 1.248 2.515 9.334 1.00 0.00 17 VAL A C 15
ATOM 16801 O O . VAL A 1 17 ? 0.656 3.202 10.171 1.00 0.00 17 VAL A O 15
ATOM 16814 N N . GLY A 1 18 ? 2.181 3.000 8.541 1.00 0.00 18 GLY A N 15
ATOM 16815 C CA . GLY A 1 18 ? 2.712 4.331 8.715 1.00 0.00 18 GLY A CA 15
ATOM 16816 C C . GLY A 1 18 ? 1.689 5.385 8.362 1.00 0.00 18 GLY A C 15
ATOM 16817 O O . GLY A 1 18 ? 1.592 6.431 9.023 1.00 0.00 18 GLY A O 15
ATOM 16821 N N . LEU A 1 19 ? 0.878 5.091 7.359 1.00 0.00 19 LEU A N 15
ATOM 16822 C CA . LEU A 1 19 ? -0.145 6.027 6.907 1.00 0.00 19 LEU A CA 15
ATOM 16823 C C . LEU A 1 19 ? -1.521 5.683 7.494 1.00 0.00 19 LEU A C 15
ATOM 16824 O O . LEU A 1 19 ? -2.522 6.274 7.100 1.00 0.00 19 LEU A O 15
ATOM 16840 N N . SER A 1 20 ? -1.542 4.744 8.466 1.00 0.00 20 SER A N 15
ATOM 16841 C CA . SER A 1 20 ? -2.780 4.285 9.163 1.00 0.00 20 SER A CA 15
ATOM 16842 C C . SER A 1 20 ? -3.624 3.353 8.293 1.00 0.00 20 SER A C 15
ATOM 16843 O O . SER A 1 20 ? -4.763 3.043 8.593 1.00 0.00 20 SER A O 15
ATOM 16851 N N . LEU A 1 21 ? -2.984 2.804 7.307 1.00 0.00 21 LEU A N 15
ATOM 16852 C CA . LEU A 1 21 ? -3.582 1.889 6.349 1.00 0.00 21 LEU A CA 15
ATOM 16853 C C . LEU A 1 21 ? -3.310 0.461 6.789 1.00 0.00 21 LEU A C 15
ATOM 16854 O O . LEU A 1 21 ? -3.389 -0.477 6.005 1.00 0.00 21 LEU A O 15
ATOM 16870 N N . ASP A 1 22 ? -2.982 0.322 8.071 1.00 0.00 22 ASP A N 15
ATOM 16871 C CA . ASP A 1 22 ? -2.799 -0.969 8.770 1.00 0.00 22 ASP A CA 15
ATOM 16872 C C . ASP A 1 22 ? -3.962 -1.917 8.491 1.00 0.00 22 ASP A C 15
ATOM 16873 O O . ASP A 1 22 ? -3.789 -3.128 8.356 1.00 0.00 22 ASP A O 15
ATOM 16882 N N . GLN A 1 23 ? -5.118 -1.334 8.342 1.00 0.00 23 GLN A N 15
ATOM 16883 C CA . GLN A 1 23 ? -6.360 -2.042 8.076 1.00 0.00 23 GLN A CA 15
ATOM 16884 C C . GLN A 1 23 ? -6.296 -2.789 6.730 1.00 0.00 23 GLN A C 15
ATOM 16885 O O . GLN A 1 23 ? -6.994 -3.767 6.520 1.00 0.00 23 GLN A O 15
ATOM 16899 N N . TYR A 1 24 ? -5.411 -2.348 5.856 1.00 0.00 24 TYR A N 15
ATOM 16900 C CA . TYR A 1 24 ? -5.284 -2.940 4.550 1.00 0.00 24 TYR A CA 15
ATOM 16901 C C . TYR A 1 24 ? -4.272 -4.066 4.537 1.00 0.00 24 TYR A C 15
ATOM 16902 O O . TYR A 1 24 ? -4.313 -4.920 3.663 1.00 0.00 24 TYR A O 15
ATOM 16920 N N . VAL A 1 25 ? -3.385 -4.076 5.527 1.00 0.00 25 VAL A N 15
ATOM 16921 C CA . VAL A 1 25 ? -2.346 -5.125 5.672 1.00 0.00 25 VAL A CA 15
ATOM 16922 C C . VAL A 1 25 ? -2.947 -6.526 5.650 1.00 0.00 25 VAL A C 15
ATOM 16923 O O . VAL A 1 25 ? -2.384 -7.427 5.035 1.00 0.00 25 VAL A O 15
ATOM 16936 N N . SER A 1 26 ? -4.112 -6.676 6.255 1.00 0.00 26 SER A N 15
ATOM 16937 C CA . SER A 1 26 ? -4.785 -7.964 6.369 1.00 0.00 26 SER A CA 15
ATOM 16938 C C . SER A 1 26 ? -5.045 -8.606 4.982 1.00 0.00 26 SER A C 15
ATOM 16939 O O . SER A 1 26 ? -4.986 -9.830 4.837 1.00 0.00 26 SER A O 15
ATOM 16947 N N . GLU A 1 27 ? -5.295 -7.783 3.978 1.00 0.00 27 GLU A N 15
ATOM 16948 C CA . GLU A 1 27 ? -5.564 -8.285 2.646 1.00 0.00 27 GLU A CA 15
ATOM 16949 C C . GLU A 1 27 ? -4.375 -8.032 1.717 1.00 0.00 27 GLU A C 15
ATOM 16950 O O . GLU A 1 27 ? -4.152 -8.796 0.776 1.00 0.00 27 GLU A O 15
ATOM 16962 N N . PHE A 1 28 ? -3.589 -6.972 1.987 1.00 0.00 28 PHE A N 15
ATOM 16963 C CA . PHE A 1 28 ? -2.368 -6.718 1.217 1.00 0.00 28 PHE A CA 15
ATOM 16964 C C . PHE A 1 28 ? -1.472 -7.963 1.254 1.00 0.00 28 PHE A C 15
ATOM 16965 O O . PHE A 1 28 ? -0.895 -8.379 0.247 1.00 0.00 28 PHE A O 15
ATOM 16982 N N . SER A 1 29 ? -1.445 -8.592 2.413 1.00 0.00 29 SER A N 15
ATOM 16983 C CA . SER A 1 29 ? -0.649 -9.765 2.644 1.00 0.00 29 SER A CA 15
ATOM 16984 C C . SER A 1 29 ? -1.246 -11.002 1.968 1.00 0.00 29 SER A C 15
ATOM 16985 O O . SER A 1 29 ? -0.517 -11.904 1.553 1.00 0.00 29 SER A O 15
ATOM 16993 N N . ALA A 1 30 ? -2.556 -11.005 1.791 1.00 0.00 30 ALA A N 15
ATOM 16994 C CA . ALA A 1 30 ? -3.255 -12.150 1.261 1.00 0.00 30 ALA A CA 15
ATOM 16995 C C . ALA A 1 30 ? -2.985 -12.293 -0.217 1.00 0.00 30 ALA A C 15
ATOM 16996 O O . ALA A 1 30 ? -2.924 -13.399 -0.748 1.00 0.00 30 ALA A O 15
ATOM 17003 N N . GLN A 1 31 ? -2.791 -11.172 -0.885 1.00 0.00 31 GLN A N 15
ATOM 17004 C CA . GLN A 1 31 ? -2.519 -11.219 -2.315 1.00 0.00 31 GLN A CA 15
ATOM 17005 C C . GLN A 1 31 ? -1.032 -11.190 -2.569 1.00 0.00 31 GLN A C 15
ATOM 17006 O O . GLN A 1 31 ? -0.599 -11.255 -3.714 1.00 0.00 31 GLN A O 15
ATOM 17020 N N . ASN A 1 32 ? -0.246 -11.099 -1.480 1.00 0.00 32 ASN A N 15
ATOM 17021 C CA . ASN A 1 32 ? 1.210 -11.041 -1.546 1.00 0.00 32 ASN A CA 15
ATOM 17022 C C . ASN A 1 32 ? 1.618 -9.778 -2.271 1.00 0.00 32 ASN A C 15
ATOM 17023 O O . ASN A 1 32 ? 2.578 -9.764 -3.049 1.00 0.00 32 ASN A O 15
ATOM 17034 N N . ILE A 1 33 ? 0.874 -8.710 -1.990 1.00 0.00 33 ILE A N 15
ATOM 17035 C CA . ILE A 1 33 ? 1.097 -7.423 -2.596 1.00 0.00 33 ILE A CA 15
ATOM 17036 C C . ILE A 1 33 ? 2.447 -6.885 -2.165 1.00 0.00 33 ILE A C 15
ATOM 17037 O O . ILE A 1 33 ? 2.678 -6.647 -0.986 1.00 0.00 33 ILE A O 15
ATOM 17053 N N . SER A 1 34 ? 3.332 -6.751 -3.095 1.00 0.00 34 SER A N 15
ATOM 17054 C CA . SER A 1 34 ? 4.593 -6.188 -2.824 1.00 0.00 34 SER A CA 15
ATOM 17055 C C . SER A 1 34 ? 4.575 -4.721 -3.204 1.00 0.00 34 SER A C 15
ATOM 17056 O O . SER A 1 34 ? 3.537 -4.191 -3.660 1.00 0.00 34 SER A O 15
ATOM 17064 N N . GLY A 1 35 ? 5.720 -4.080 -3.091 1.00 0.00 35 GLY A N 15
ATOM 17065 C CA . GLY A 1 35 ? 5.843 -2.700 -3.457 1.00 0.00 35 GLY A CA 15
ATOM 17066 C C . GLY A 1 35 ? 5.632 -2.498 -4.937 1.00 0.00 35 GLY A C 15
ATOM 17067 O O . GLY A 1 35 ? 5.267 -1.420 -5.372 1.00 0.00 35 GLY A O 15
ATOM 17071 N N . GLU A 1 36 ? 5.815 -3.567 -5.693 1.00 0.00 36 GLU A N 15
ATOM 17072 C CA . GLU A 1 36 ? 5.647 -3.551 -7.125 1.00 0.00 36 GLU A CA 15
ATOM 17073 C C . GLU A 1 36 ? 4.175 -3.283 -7.463 1.00 0.00 36 GLU A C 15
ATOM 17074 O O . GLU A 1 36 ? 3.862 -2.530 -8.379 1.00 0.00 36 GLU A O 15
ATOM 17086 N N . GLN A 1 37 ? 3.271 -3.865 -6.680 1.00 0.00 37 GLN A N 15
ATOM 17087 C CA . GLN A 1 37 ? 1.840 -3.682 -6.934 1.00 0.00 37 GLN A CA 15
ATOM 17088 C C . GLN A 1 37 ? 1.397 -2.403 -6.271 1.00 0.00 37 GLN A C 15
ATOM 17089 O O . GLN A 1 37 ? 0.455 -1.762 -6.712 1.00 0.00 37 GLN A O 15
ATOM 17103 N N . LEU A 1 38 ? 2.099 -2.068 -5.205 1.00 0.00 38 LEU A N 15
ATOM 17104 C CA . LEU A 1 38 ? 1.857 -0.899 -4.376 1.00 0.00 38 LEU A CA 15
ATOM 17105 C C . LEU A 1 38 ? 1.954 0.375 -5.236 1.00 0.00 38 LEU A C 15
ATOM 17106 O O . LEU A 1 38 ? 1.057 1.203 -5.241 1.00 0.00 38 LEU A O 15
ATOM 17122 N N . LEU A 1 39 ? 3.042 0.489 -5.973 1.00 0.00 39 LEU A N 15
ATOM 17123 C CA . LEU A 1 39 ? 3.308 1.652 -6.834 1.00 0.00 39 LEU A CA 15
ATOM 17124 C C . LEU A 1 39 ? 2.187 1.861 -7.848 1.00 0.00 39 LEU A C 15
ATOM 17125 O O . LEU A 1 39 ? 1.793 2.990 -8.140 1.00 0.00 39 LEU A O 15
ATOM 17141 N N . GLN A 1 40 ? 1.673 0.769 -8.350 1.00 0.00 40 GLN A N 15
ATOM 17142 C CA . GLN A 1 40 ? 0.632 0.804 -9.363 1.00 0.00 40 GLN A CA 15
ATOM 17143 C C . GLN A 1 40 ? -0.780 0.559 -8.791 1.00 0.00 40 GLN A C 15
ATOM 17144 O O . GLN A 1 40 ? -1.700 0.189 -9.526 1.00 0.00 40 GLN A O 15
ATOM 17158 N N . LEU A 1 41 ? -0.945 0.788 -7.492 1.00 0.00 41 LEU A N 15
ATOM 17159 C CA . LEU A 1 41 ? -2.237 0.697 -6.841 1.00 0.00 41 LEU A CA 15
ATOM 17160 C C . LEU A 1 41 ? -3.218 1.707 -7.396 1.00 0.00 41 LEU A C 15
ATOM 17161 O O . LEU A 1 41 ? -2.866 2.865 -7.655 1.00 0.00 41 LEU A O 15
ATOM 17177 N N . ASP A 1 42 ? -4.427 1.280 -7.571 1.00 0.00 42 ASP A N 15
ATOM 17178 C CA . ASP A 1 42 ? -5.482 2.135 -8.044 1.00 0.00 42 ASP A CA 15
ATOM 17179 C C . ASP A 1 42 ? -6.712 1.784 -7.231 1.00 0.00 42 ASP A C 15
ATOM 17180 O O . ASP A 1 42 ? -6.642 0.871 -6.389 1.00 0.00 42 ASP A O 15
ATOM 17189 N N . GLY A 1 43 ? -7.816 2.478 -7.464 1.00 0.00 43 GLY A N 15
ATOM 17190 C CA . GLY A 1 43 ? -9.047 2.201 -6.767 1.00 0.00 43 GLY A CA 15
ATOM 17191 C C . GLY A 1 43 ? -9.495 0.770 -6.900 1.00 0.00 43 GLY A C 15
ATOM 17192 O O . GLY A 1 43 ? -9.960 0.207 -5.944 1.00 0.00 43 GLY A O 15
ATOM 17196 N N . ASN A 1 44 ? -9.311 0.172 -8.068 1.00 0.00 44 ASN A N 15
ATOM 17197 C CA . ASN A 1 44 ? -9.704 -1.218 -8.300 1.00 0.00 44 ASN A CA 15
ATOM 17198 C C . ASN A 1 44 ? -8.973 -2.171 -7.431 1.00 0.00 44 ASN A C 15
ATOM 17199 O O . ASN A 1 44 ? -9.578 -3.103 -6.890 1.00 0.00 44 ASN A O 15
ATOM 17210 N N . LYS A 1 45 ? -7.693 -1.950 -7.263 1.00 0.00 45 LYS A N 15
ATOM 17211 C CA . LYS A 1 45 ? -6.917 -2.773 -6.357 1.00 0.00 45 LYS A CA 15
ATOM 17212 C C . LYS A 1 45 ? -7.381 -2.557 -4.931 1.00 0.00 45 LYS A C 15
ATOM 17213 O O . LYS A 1 45 ? -7.529 -3.500 -4.187 1.00 0.00 45 LYS A O 15
ATOM 17232 N N . LEU A 1 46 ? -7.663 -1.303 -4.590 1.00 0.00 46 LEU A N 15
ATOM 17233 C CA . LEU A 1 46 ? -8.143 -0.940 -3.256 1.00 0.00 46 LEU A CA 15
ATOM 17234 C C . LEU A 1 46 ? -9.509 -1.578 -2.984 1.00 0.00 46 LEU A C 15
ATOM 17235 O O . LEU A 1 46 ? -9.830 -1.978 -1.854 1.00 0.00 46 LEU A O 15
ATOM 17251 N N . LYS A 1 47 ? -10.290 -1.686 -4.030 1.00 0.00 47 LYS A N 15
ATOM 17252 C CA . LYS A 1 47 ? -11.583 -2.322 -3.989 1.00 0.00 47 LYS A CA 15
ATOM 17253 C C . LYS A 1 47 ? -11.423 -3.842 -3.835 1.00 0.00 47 LYS A C 15
ATOM 17254 O O . LYS A 1 47 ? -12.165 -4.491 -3.098 1.00 0.00 47 LYS A O 15
ATOM 17273 N N . ALA A 1 48 ? -10.404 -4.384 -4.487 1.00 0.00 48 ALA A N 15
ATOM 17274 C CA . ALA A 1 48 ? -10.110 -5.823 -4.464 1.00 0.00 48 ALA A CA 15
ATOM 17275 C C . ALA A 1 48 ? -9.398 -6.211 -3.174 1.00 0.00 48 ALA A C 15
ATOM 17276 O O . ALA A 1 48 ? -8.989 -7.362 -2.984 1.00 0.00 48 ALA A O 15
ATOM 17283 N N . LEU A 1 49 ? -9.242 -5.249 -2.297 1.00 0.00 49 LEU A N 15
ATOM 17284 C CA . LEU A 1 49 ? -8.656 -5.468 -1.013 1.00 0.00 49 LEU A CA 15
ATOM 17285 C C . LEU A 1 49 ? -9.757 -5.684 0.008 1.00 0.00 49 LEU A C 15
ATOM 17286 O O . LEU A 1 49 ? -9.510 -5.849 1.190 1.00 0.00 49 LEU A O 15
ATOM 17302 N N . GLY A 1 50 ? -10.995 -5.612 -0.469 1.00 0.00 50 GLY A N 15
ATOM 17303 C CA . GLY A 1 50 ? -12.161 -5.930 0.338 1.00 0.00 50 GLY A CA 15
ATOM 17304 C C . GLY A 1 50 ? -12.595 -4.807 1.235 1.00 0.00 50 GLY A C 15
ATOM 17305 O O . GLY A 1 50 ? -13.750 -4.722 1.624 1.00 0.00 50 GLY A O 15
ATOM 17309 N N . MET A 1 51 ? -11.681 -3.939 1.536 1.00 0.00 51 MET A N 15
ATOM 17310 C CA . MET A 1 51 ? -11.949 -2.850 2.439 1.00 0.00 51 MET A CA 15
ATOM 17311 C C . MET A 1 51 ? -12.774 -1.785 1.793 1.00 0.00 51 MET A C 15
ATOM 17312 O O . MET A 1 51 ? -13.828 -1.426 2.304 1.00 0.00 51 MET A O 15
ATOM 17326 N N . THR A 1 52 ? -12.291 -1.270 0.656 1.00 0.00 52 THR A N 15
ATOM 17327 C CA . THR A 1 52 ? -13.009 -0.296 -0.186 1.00 0.00 52 THR A CA 15
ATOM 17328 C C . THR A 1 52 ? -13.307 1.008 0.605 1.00 0.00 52 THR A C 15
ATOM 17329 O O . THR A 1 52 ? -14.188 1.804 0.251 1.00 0.00 52 THR A O 15
ATOM 17340 N N . SER A 1 53 ? -12.514 1.227 1.619 1.00 0.00 53 SER A N 15
ATOM 17341 C CA . SER A 1 53 ? -12.685 2.275 2.564 1.00 0.00 53 SER A CA 15
ATOM 17342 C C . SER A 1 53 ? -12.445 3.667 1.948 1.00 0.00 53 SER A C 15
ATOM 17343 O O . SER A 1 53 ? -11.394 3.923 1.343 1.00 0.00 53 SER A O 15
ATOM 17351 N N . SER A 1 54 ? -13.433 4.544 2.110 1.00 0.00 54 SER A N 15
ATOM 17352 C CA . SER A 1 54 ? -13.455 5.879 1.521 1.00 0.00 54 SER A CA 15
ATOM 17353 C C . SER A 1 54 ? -12.262 6.756 1.948 1.00 0.00 54 SER A C 15
ATOM 17354 O O . SER A 1 54 ? -11.707 7.489 1.117 1.00 0.00 54 SER A O 15
ATOM 17362 N N . GLN A 1 55 ? -11.884 6.689 3.227 1.00 0.00 55 GLN A N 15
ATOM 17363 C CA . GLN A 1 55 ? -10.726 7.425 3.752 1.00 0.00 55 GLN A CA 15
ATOM 17364 C C . GLN A 1 55 ? -9.510 7.073 2.939 1.00 0.00 55 GLN A C 15
ATOM 17365 O O . GLN A 1 55 ? -8.862 7.913 2.305 1.00 0.00 55 GLN A O 15
ATOM 17379 N N . ASP A 1 56 ? -9.264 5.810 2.944 1.00 0.00 56 ASP A N 15
ATOM 17380 C CA . ASP A 1 56 ? -8.130 5.188 2.371 1.00 0.00 56 ASP A CA 15
ATOM 17381 C C . ASP A 1 56 ? -8.064 5.446 0.910 1.00 0.00 56 ASP A C 15
ATOM 17382 O O . ASP A 1 56 ? -7.034 5.824 0.422 1.00 0.00 56 ASP A O 15
ATOM 17391 N N . ARG A 1 57 ? -9.203 5.358 0.237 1.00 0.00 57 ARG A N 15
ATOM 17392 C CA . ARG A 1 57 ? -9.307 5.631 -1.212 1.00 0.00 57 ARG A CA 15
ATOM 17393 C C . ARG A 1 57 ? -8.714 6.991 -1.600 1.00 0.00 57 ARG A C 15
ATOM 17394 O O . ARG A 1 57 ? -8.309 7.184 -2.736 1.00 0.00 57 ARG A O 15
ATOM 17415 N N . ALA A 1 58 ? -8.664 7.906 -0.661 1.00 0.00 58 ALA A N 15
ATOM 17416 C CA . ALA A 1 58 ? -8.083 9.206 -0.906 1.00 0.00 58 ALA A CA 15
ATOM 17417 C C . ALA A 1 58 ? -6.689 9.317 -0.270 1.00 0.00 58 ALA A C 15
ATOM 17418 O O . ALA A 1 58 ? -5.775 9.915 -0.844 1.00 0.00 58 ALA A O 15
ATOM 17425 N N . LEU A 1 59 ? -6.525 8.709 0.896 1.00 0.00 59 LEU A N 15
ATOM 17426 C CA . LEU A 1 59 ? -5.281 8.797 1.653 1.00 0.00 59 LEU A CA 15
ATOM 17427 C C . LEU A 1 59 ? -4.180 7.981 1.001 1.00 0.00 59 LEU A C 15
ATOM 17428 O O . LEU A 1 59 ? -3.137 8.534 0.612 1.00 0.00 59 LEU A O 15
ATOM 17444 N N . VAL A 1 60 ? -4.390 6.660 0.876 1.00 0.00 60 VAL A N 15
ATOM 17445 C CA . VAL A 1 60 ? -3.362 5.772 0.322 1.00 0.00 60 VAL A CA 15
ATOM 17446 C C . VAL A 1 60 ? -3.039 6.199 -1.104 1.00 0.00 60 VAL A C 15
ATOM 17447 O O . VAL A 1 60 ? -1.926 6.071 -1.575 1.00 0.00 60 VAL A O 15
ATOM 17460 N N . LYS A 1 61 ? -4.004 6.834 -1.703 1.00 0.00 61 LYS A N 15
ATOM 17461 C CA . LYS A 1 61 ? -3.955 7.240 -3.080 1.00 0.00 61 LYS A CA 15
ATOM 17462 C C . LYS A 1 61 ? -2.967 8.379 -3.252 1.00 0.00 61 LYS A C 15
ATOM 17463 O O . LYS A 1 61 ? -2.371 8.558 -4.313 1.00 0.00 61 LYS A O 15
ATOM 17482 N N . LYS A 1 62 ? -2.767 9.107 -2.197 1.00 0.00 62 LYS A N 15
ATOM 17483 C CA . LYS A 1 62 ? -1.809 10.160 -2.208 1.00 0.00 62 LYS A CA 15
ATOM 17484 C C . LYS A 1 62 ? -0.450 9.592 -1.891 1.00 0.00 62 LYS A C 15
ATOM 17485 O O . LYS A 1 62 ? 0.538 9.924 -2.526 1.00 0.00 62 LYS A O 15
ATOM 17504 N N . LYS A 1 63 ? -0.441 8.671 -0.968 1.00 0.00 63 LYS A N 15
ATOM 17505 C CA . LYS A 1 63 ? 0.776 8.080 -0.483 1.00 0.00 63 LYS A CA 15
ATOM 17506 C C . LYS A 1 63 ? 1.460 7.243 -1.565 1.00 0.00 63 LYS A C 15
ATOM 17507 O O . LYS A 1 63 ? 2.665 7.307 -1.738 1.00 0.00 63 LYS A O 15
ATOM 17526 N N . LEU A 1 64 ? 0.663 6.507 -2.316 1.00 0.00 64 LEU A N 15
ATOM 17527 C CA . LEU A 1 64 ? 1.151 5.612 -3.344 1.00 0.00 64 LEU A CA 15
ATOM 17528 C C . LEU A 1 64 ? 1.807 6.368 -4.492 1.00 0.00 64 LEU A C 15
ATOM 17529 O O . LEU A 1 64 ? 2.737 5.875 -5.132 1.00 0.00 64 LEU A O 15
ATOM 17545 N N . LYS A 1 65 ? 1.363 7.575 -4.724 1.00 0.00 65 LYS A N 15
ATOM 17546 C CA . LYS A 1 65 ? 1.925 8.361 -5.804 1.00 0.00 65 LYS A CA 15
ATOM 17547 C C . LYS A 1 65 ? 3.137 9.160 -5.349 1.00 0.00 65 LYS A C 15
ATOM 17548 O O . LYS A 1 65 ? 3.779 9.859 -6.144 1.00 0.00 65 LYS A O 15
ATOM 17567 N N . GLU A 1 66 ? 3.461 9.055 -4.081 1.00 0.00 66 GLU A N 15
ATOM 17568 C CA . GLU A 1 66 ? 4.631 9.710 -3.556 1.00 0.00 66 GLU A CA 15
ATOM 17569 C C . GLU A 1 66 ? 5.529 8.689 -2.877 1.00 0.00 66 GLU A C 15
ATOM 17570 O O . GLU A 1 66 ? 6.462 9.050 -2.157 1.00 0.00 66 GLU A O 15
ATOM 17582 N N . MET A 1 67 ? 5.277 7.398 -3.164 1.00 0.00 67 MET A N 15
ATOM 17583 C CA . MET A 1 67 ? 6.066 6.269 -2.598 1.00 0.00 67 MET A CA 15
ATOM 17584 C C . MET A 1 67 ? 7.511 6.484 -2.752 1.00 0.00 67 MET A C 15
ATOM 17585 O O . MET A 1 67 ? 8.282 6.201 -1.874 1.00 0.00 67 MET A O 15
ATOM 17599 N N . LYS A 1 68 ? 7.852 7.050 -3.845 1.00 0.00 68 LYS A N 15
ATOM 17600 C CA . LYS A 1 68 ? 9.242 7.281 -4.228 1.00 0.00 68 LYS A CA 15
ATOM 17601 C C . LYS A 1 68 ? 9.990 8.196 -3.249 1.00 0.00 68 LYS A C 15
ATOM 17602 O O . LYS A 1 68 ? 11.213 8.176 -3.196 1.00 0.00 68 LYS A O 15
ATOM 17621 N N . MET A 1 69 ? 9.265 8.969 -2.467 1.00 0.00 69 MET A N 15
ATOM 17622 C CA . MET A 1 69 ? 9.896 9.831 -1.496 1.00 0.00 69 MET A CA 15
ATOM 17623 C C . MET A 1 69 ? 9.542 9.370 -0.084 1.00 0.00 69 MET A C 15
ATOM 17624 O O . MET A 1 69 ? 10.049 9.900 0.897 1.00 0.00 69 MET A O 15
ATOM 17638 N N . SER A 1 70 ? 8.695 8.366 0.004 1.00 0.00 70 SER A N 15
ATOM 17639 C CA . SER A 1 70 ? 8.214 7.897 1.289 1.00 0.00 70 SER A CA 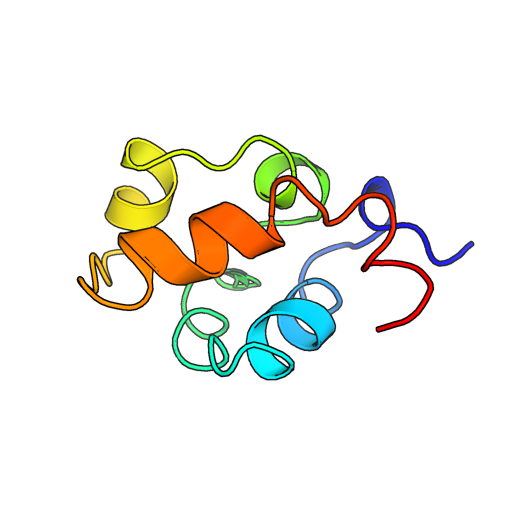15
ATOM 17640 C C . SER A 1 70 ? 8.827 6.544 1.648 1.00 0.00 70 SER A C 15
ATOM 17641 O O . SER A 1 70 ? 9.112 6.288 2.814 1.00 0.00 70 SER A O 15
ATOM 17649 N N . LEU A 1 71 ? 9.078 5.711 0.616 1.00 0.00 71 LEU A N 15
ATOM 17650 C CA . LEU A 1 71 ? 9.553 4.331 0.748 1.00 0.00 71 LEU A CA 15
ATOM 17651 C C . LEU A 1 71 ? 10.714 4.140 1.680 1.00 0.00 71 LEU A C 15
ATOM 17652 O O . LEU A 1 71 ? 10.813 3.119 2.354 1.00 0.00 71 LEU A O 15
ATOM 17668 N N . GLU A 1 72 ? 11.584 5.104 1.706 1.00 0.00 72 GLU A N 15
ATOM 17669 C CA . GLU A 1 72 ? 12.744 5.047 2.546 1.00 0.00 72 GLU A CA 15
ATOM 17670 C C . GLU A 1 72 ? 12.379 5.013 4.017 1.00 0.00 72 GLU A C 15
ATOM 17671 O O . GLU A 1 72 ? 12.964 4.265 4.802 1.00 0.00 72 GLU A O 15
ATOM 17683 N N . LYS A 1 73 ? 11.394 5.770 4.362 1.00 0.00 73 LYS A N 15
ATOM 17684 C CA . LYS A 1 73 ? 11.022 5.908 5.720 1.00 0.00 73 LYS A CA 15
ATOM 17685 C C . LYS A 1 73 ? 9.981 4.834 6.027 1.00 0.00 73 LYS A C 15
ATOM 17686 O O . LYS A 1 73 ? 10.265 3.849 6.700 1.00 0.00 73 LYS A O 15
ATOM 17705 N N . ALA A 1 74 ? 8.803 5.032 5.445 1.00 0.00 74 ALA A N 15
ATOM 17706 C CA . ALA A 1 74 ? 7.622 4.180 5.513 1.00 0.00 74 ALA A CA 15
ATOM 17707 C C . ALA A 1 74 ? 6.482 5.058 5.076 1.00 0.00 74 ALA A C 15
ATOM 17708 O O . ALA A 1 74 ? 6.218 5.151 3.876 1.00 0.00 74 ALA A O 15
ATOM 17716 N N . GLY A 1 1 ? 17.952 -3.765 -0.553 1.00 0.00 1 GLY A N 16
ATOM 17717 C CA . GLY A 1 1 ? 17.617 -2.360 -0.347 1.00 0.00 1 GLY A CA 16
ATOM 17718 C C . GLY A 1 1 ? 16.410 -2.215 0.536 1.00 0.00 1 GLY A C 16
ATOM 17719 O O . GLY A 1 1 ? 15.771 -3.207 0.882 1.00 0.00 1 GLY A O 16
ATOM 17725 N N . HIS A 1 2 ? 16.095 -0.993 0.916 1.00 0.00 2 HIS A N 16
ATOM 17726 C CA . HIS A 1 2 ? 14.962 -0.734 1.803 1.00 0.00 2 HIS A CA 16
ATOM 17727 C C . HIS A 1 2 ? 13.725 -0.357 0.997 1.00 0.00 2 HIS A C 16
ATOM 17728 O O . HIS A 1 2 ? 12.628 -0.247 1.549 1.00 0.00 2 HIS A O 16
ATOM 17742 N N . MET A 1 3 ? 13.935 -0.151 -0.292 1.00 0.00 3 MET A N 16
ATOM 17743 C CA . MET A 1 3 ? 12.922 0.347 -1.206 1.00 0.00 3 MET A CA 16
ATOM 17744 C C . MET A 1 3 ? 11.782 -0.645 -1.384 1.00 0.00 3 MET A C 16
ATOM 17745 O O . MET A 1 3 ? 11.926 -1.826 -1.109 1.00 0.00 3 MET A O 16
ATOM 17759 N N . VAL A 1 4 ? 10.687 -0.176 -1.939 1.00 0.00 4 VAL A N 16
ATOM 17760 C CA . VAL A 1 4 ? 9.450 -0.954 -1.983 1.00 0.00 4 VAL A CA 16
ATOM 17761 C C . VAL A 1 4 ? 9.524 -2.136 -2.936 1.00 0.00 4 VAL A C 16
ATOM 17762 O O . VAL A 1 4 ? 8.900 -3.161 -2.709 1.00 0.00 4 VAL A O 16
ATOM 17775 N N . HIS A 1 5 ? 10.307 -2.006 -3.984 1.00 0.00 5 HIS A N 16
ATOM 17776 C CA . HIS A 1 5 ? 10.465 -3.078 -4.959 1.00 0.00 5 HIS A CA 16
ATOM 17777 C C . HIS A 1 5 ? 11.211 -4.271 -4.345 1.00 0.00 5 HIS A C 16
ATOM 17778 O O . HIS A 1 5 ? 11.172 -5.384 -4.863 1.00 0.00 5 HIS A O 16
ATOM 17792 N N . GLU A 1 6 ? 11.853 -4.023 -3.216 1.00 0.00 6 GLU A N 16
ATOM 17793 C CA . GLU A 1 6 ? 12.604 -5.028 -2.482 1.00 0.00 6 GLU A CA 16
ATOM 17794 C C . GLU A 1 6 ? 11.672 -5.775 -1.545 1.00 0.00 6 GLU A C 16
ATOM 17795 O O . GLU A 1 6 ? 12.026 -6.815 -0.990 1.00 0.00 6 GLU A O 16
ATOM 17807 N N . TRP A 1 7 ? 10.475 -5.251 -1.379 1.00 0.00 7 TRP A N 16
ATOM 17808 C CA . TRP A 1 7 ? 9.525 -5.821 -0.461 1.00 0.00 7 TRP A CA 16
ATOM 17809 C C . TRP A 1 7 ? 8.859 -7.027 -1.052 1.00 0.00 7 TRP A C 16
ATOM 17810 O O . TRP A 1 7 ? 8.581 -7.085 -2.253 1.00 0.00 7 TRP A O 16
ATOM 17831 N N . SER A 1 8 ? 8.640 -7.979 -0.209 1.00 0.00 8 SER A N 16
ATOM 17832 C CA . SER A 1 8 ? 8.050 -9.223 -0.544 1.00 0.00 8 SER A CA 16
ATOM 17833 C C . SER A 1 8 ? 6.551 -9.175 -0.380 1.00 0.00 8 SER A C 16
ATOM 17834 O O . SER A 1 8 ? 5.801 -8.982 -1.322 1.00 0.00 8 SER A O 16
ATOM 17842 N N . VAL A 1 9 ? 6.154 -9.326 0.842 1.00 0.00 9 VAL A N 16
ATOM 17843 C CA . VAL A 1 9 ? 4.764 -9.360 1.234 1.00 0.00 9 VAL A CA 16
ATOM 17844 C C . VAL A 1 9 ? 4.615 -8.666 2.568 1.00 0.00 9 VAL A C 16
ATOM 17845 O O . VAL A 1 9 ? 3.979 -7.647 2.677 1.00 0.00 9 VAL A O 16
ATOM 17858 N N . GLN A 1 10 ? 5.280 -9.190 3.562 1.00 0.00 10 GLN A N 16
ATOM 17859 C CA . GLN A 1 10 ? 5.155 -8.683 4.913 1.00 0.00 10 GLN A CA 16
ATOM 17860 C C . GLN A 1 10 ? 5.880 -7.347 5.096 1.00 0.00 10 GLN A C 16
ATOM 17861 O O . GLN A 1 10 ? 5.705 -6.660 6.094 1.00 0.00 10 GLN A O 16
ATOM 17875 N N . GLN A 1 11 ? 6.673 -6.978 4.111 1.00 0.00 11 GLN A N 16
ATOM 17876 C CA . GLN A 1 11 ? 7.355 -5.708 4.149 1.00 0.00 11 GLN A CA 16
ATOM 17877 C C . GLN A 1 11 ? 6.485 -4.581 3.588 1.00 0.00 11 GLN A C 16
ATOM 17878 O O . GLN A 1 11 ? 6.721 -3.418 3.877 1.00 0.00 11 GLN A O 16
ATOM 17892 N N . VAL A 1 12 ? 5.436 -4.937 2.841 1.00 0.00 12 VAL A N 16
ATOM 17893 C CA . VAL A 1 12 ? 4.548 -3.933 2.224 1.00 0.00 12 VAL A CA 16
ATOM 17894 C C . VAL A 1 12 ? 3.721 -3.254 3.325 1.00 0.00 12 VAL A C 16
ATOM 17895 O O . VAL A 1 12 ? 3.283 -2.100 3.204 1.00 0.00 12 VAL A O 16
ATOM 17908 N N . SER A 1 13 ? 3.573 -3.973 4.415 1.00 0.00 13 SER A N 16
ATOM 17909 C CA . SER A 1 13 ? 2.792 -3.566 5.526 1.00 0.00 13 SER A CA 16
ATOM 17910 C C . SER A 1 13 ? 3.449 -2.396 6.271 1.00 0.00 13 SER A C 16
ATOM 17911 O O . SER A 1 13 ? 2.752 -1.568 6.864 1.00 0.00 13 SER A O 16
ATOM 17919 N N . HIS A 1 14 ? 4.783 -2.292 6.171 1.00 0.00 14 HIS A N 16
ATOM 17920 C CA . HIS A 1 14 ? 5.536 -1.249 6.875 1.00 0.00 14 HIS A CA 16
ATOM 17921 C C . HIS A 1 14 ? 5.132 0.120 6.368 1.00 0.00 14 HIS A C 16
ATOM 17922 O O . HIS A 1 14 ? 4.979 1.056 7.156 1.00 0.00 14 HIS A O 16
ATOM 17936 N N . TRP A 1 15 ? 4.924 0.214 5.058 1.00 0.00 15 TRP A N 16
ATOM 17937 C CA . TRP A 1 15 ? 4.467 1.439 4.431 1.00 0.00 15 TRP A CA 16
ATOM 17938 C C . TRP A 1 15 ? 3.085 1.785 4.934 1.00 0.00 15 TRP A C 16
ATOM 17939 O O . TRP A 1 15 ? 2.895 2.850 5.503 1.00 0.00 15 TRP A O 16
ATOM 17960 N N . LEU A 1 16 ? 2.151 0.843 4.781 1.00 0.00 16 LEU A N 16
ATOM 17961 C CA . LEU A 1 16 ? 0.741 1.003 5.171 1.00 0.00 16 LEU A CA 16
ATOM 17962 C C . LEU A 1 16 ? 0.587 1.563 6.576 1.00 0.00 16 LEU A C 16
ATOM 17963 O O . LEU A 1 16 ? -0.133 2.532 6.784 1.00 0.00 16 LEU A O 16
ATOM 17979 N N . VAL A 1 17 ? 1.296 0.986 7.519 1.00 0.00 17 VAL A N 16
ATOM 17980 C CA . VAL A 1 17 ? 1.228 1.403 8.918 1.00 0.00 17 VAL A CA 16
ATOM 17981 C C . VAL A 1 17 ? 1.672 2.875 9.090 1.00 0.00 17 VAL A C 16
ATOM 17982 O O . VAL A 1 17 ? 1.171 3.583 9.970 1.00 0.00 17 VAL A O 16
ATOM 17995 N N . GLY A 1 18 ? 2.521 3.342 8.190 1.00 0.00 18 GLY A N 16
ATOM 17996 C CA . GLY A 1 18 ? 3.067 4.679 8.285 1.00 0.00 18 GLY A CA 16
ATOM 17997 C C . GLY A 1 18 ? 2.042 5.726 7.937 1.00 0.00 18 GLY A C 16
ATOM 17998 O O . GLY A 1 18 ? 2.080 6.853 8.447 1.00 0.00 18 GLY A O 16
ATOM 18002 N N . LEU A 1 19 ? 1.102 5.362 7.089 1.00 0.00 19 LEU A N 16
ATOM 18003 C CA . LEU A 1 19 ? 0.057 6.288 6.703 1.00 0.00 19 LEU A CA 16
ATOM 18004 C C . LEU A 1 19 ? -1.267 5.930 7.355 1.00 0.00 19 LEU A C 16
ATOM 18005 O O . LEU A 1 19 ? -2.301 6.392 6.922 1.00 0.00 19 LEU A O 16
ATOM 18021 N N . SER A 1 20 ? -1.210 5.117 8.417 1.00 0.00 20 SER A N 16
ATOM 18022 C CA . SER A 1 20 ? -2.403 4.690 9.167 1.00 0.00 20 SER A CA 16
ATOM 18023 C C . SER A 1 20 ? -3.306 3.805 8.288 1.00 0.00 20 SER A C 16
ATOM 18024 O O . SER A 1 20 ? -4.497 3.733 8.476 1.00 0.00 20 SER A O 16
ATOM 18032 N N . LEU A 1 21 ? -2.698 3.098 7.376 1.00 0.00 21 LEU A N 16
ATOM 18033 C CA . LEU A 1 21 ? -3.388 2.194 6.465 1.00 0.00 21 LEU A CA 16
ATOM 18034 C C . LEU A 1 21 ? -3.099 0.748 6.848 1.00 0.00 21 LEU A C 16
ATOM 18035 O O . LEU A 1 21 ? -3.275 -0.160 6.043 1.00 0.00 21 LEU A O 16
ATOM 18051 N N . ASP A 1 22 ? -2.644 0.548 8.091 1.00 0.00 22 ASP A N 16
ATOM 18052 C CA . ASP A 1 22 ? -2.416 -0.798 8.686 1.00 0.00 22 ASP A CA 16
ATOM 18053 C C . ASP A 1 22 ? -3.628 -1.714 8.481 1.00 0.00 22 ASP A C 16
ATOM 18054 O O . ASP A 1 22 ? -3.496 -2.920 8.289 1.00 0.00 22 ASP A O 16
ATOM 18063 N N . GLN A 1 23 ? -4.785 -1.110 8.468 1.00 0.00 23 GLN A N 16
ATOM 18064 C CA . GLN A 1 23 ? -6.063 -1.773 8.256 1.00 0.00 23 GLN A CA 16
ATOM 18065 C C . GLN A 1 23 ? -6.122 -2.497 6.886 1.00 0.00 23 GLN A C 16
ATOM 18066 O O . GLN A 1 23 ? -6.918 -3.407 6.681 1.00 0.00 23 GLN A O 16
ATOM 18080 N N . TYR A 1 24 ? -5.263 -2.089 5.968 1.00 0.00 24 TYR A N 16
ATOM 18081 C CA . TYR A 1 24 ? -5.204 -2.693 4.660 1.00 0.00 24 TYR A CA 16
ATOM 18082 C C . TYR A 1 24 ? -4.229 -3.854 4.606 1.00 0.00 24 TYR A C 16
ATOM 18083 O O . TYR A 1 24 ? -4.337 -4.704 3.727 1.00 0.00 24 TYR A O 16
ATOM 18101 N N . VAL A 1 25 ? -3.299 -3.903 5.563 1.00 0.00 25 VAL A N 16
ATOM 18102 C CA . VAL A 1 25 ? -2.285 -4.997 5.651 1.00 0.00 25 VAL A CA 16
ATOM 18103 C C . VAL A 1 25 ? -2.964 -6.365 5.644 1.00 0.00 25 VAL A C 16
ATOM 18104 O O . VAL A 1 25 ? -2.504 -7.301 4.977 1.00 0.00 25 VAL A O 16
ATOM 18117 N N . SER A 1 26 ? -4.096 -6.418 6.317 1.00 0.00 26 SER A N 16
ATOM 18118 C CA . SER A 1 26 ? -4.930 -7.591 6.477 1.00 0.00 26 SER A CA 16
ATOM 18119 C C . SER A 1 26 ? -5.249 -8.288 5.137 1.00 0.00 26 SER A C 16
ATOM 18120 O O . SER A 1 26 ? -5.463 -9.503 5.087 1.00 0.00 26 SER A O 16
ATOM 18128 N N . GLU A 1 27 ? -5.292 -7.526 4.068 1.00 0.00 27 GLU A N 16
ATOM 18129 C CA . GLU A 1 27 ? -5.546 -8.093 2.778 1.00 0.00 27 GLU A CA 16
ATOM 18130 C C . GLU A 1 27 ? -4.344 -7.871 1.854 1.00 0.00 27 GLU A C 16
ATOM 18131 O O . GLU A 1 27 ? -4.059 -8.700 1.002 1.00 0.00 27 GLU A O 16
ATOM 18143 N N . PHE A 1 28 ? -3.609 -6.770 2.058 1.00 0.00 28 PHE A N 16
ATOM 18144 C CA . PHE A 1 28 ? -2.400 -6.468 1.267 1.00 0.00 28 PHE A CA 16
ATOM 18145 C C . PHE A 1 28 ? -1.415 -7.625 1.317 1.00 0.00 28 PHE A C 16
ATOM 18146 O O . PHE A 1 28 ? -0.881 -8.062 0.294 1.00 0.00 28 PHE A O 16
ATOM 18163 N N . SER A 1 29 ? -1.250 -8.173 2.489 1.00 0.00 29 SER A N 16
ATOM 18164 C CA . SER A 1 29 ? -0.321 -9.244 2.682 1.00 0.00 29 SER A CA 16
ATOM 18165 C C . SER A 1 29 ? -0.961 -10.597 2.321 1.00 0.00 29 SER A C 16
ATOM 18166 O O . SER A 1 29 ? -0.282 -11.606 2.204 1.00 0.00 29 SER A O 16
ATOM 18174 N N . ALA A 1 30 ? -2.256 -10.593 2.094 1.00 0.00 30 ALA A N 16
ATOM 18175 C CA . ALA A 1 30 ? -2.975 -11.801 1.737 1.00 0.00 30 ALA A CA 16
ATOM 18176 C C . ALA A 1 30 ? -2.846 -12.062 0.253 1.00 0.00 30 ALA A C 16
ATOM 18177 O O . ALA A 1 30 ? -2.617 -13.184 -0.186 1.00 0.00 30 ALA A O 16
ATOM 18184 N N . GLN A 1 31 ? -2.943 -11.010 -0.521 1.00 0.00 31 GLN A N 16
ATOM 18185 C CA . GLN A 1 31 ? -2.838 -11.124 -1.970 1.00 0.00 31 GLN A CA 16
ATOM 18186 C C . GLN A 1 31 ? -1.424 -10.903 -2.481 1.00 0.00 31 GLN A C 16
ATOM 18187 O O . GLN A 1 31 ? -1.199 -10.705 -3.681 1.00 0.00 31 GLN A O 16
ATOM 18201 N N . ASN A 1 32 ? -0.462 -10.998 -1.549 1.00 0.00 32 ASN A N 16
ATOM 18202 C CA . ASN A 1 32 ? 0.975 -10.945 -1.852 1.00 0.00 32 ASN A CA 16
ATOM 18203 C C . ASN A 1 32 ? 1.359 -9.638 -2.516 1.00 0.00 32 ASN A C 16
ATOM 18204 O O . ASN A 1 32 ? 2.247 -9.597 -3.379 1.00 0.00 32 ASN A O 16
ATOM 18215 N N . ILE A 1 33 ? 0.724 -8.570 -2.090 1.00 0.00 33 ILE A N 16
ATOM 18216 C CA . ILE A 1 33 ? 0.989 -7.268 -2.638 1.00 0.00 33 ILE A CA 16
ATOM 18217 C C . ILE A 1 33 ? 2.365 -6.821 -2.188 1.00 0.00 33 ILE A C 16
ATOM 18218 O O . ILE A 1 33 ? 2.634 -6.736 -1.003 1.00 0.00 33 ILE A O 16
ATOM 18234 N N . SER A 1 34 ? 3.238 -6.615 -3.127 1.00 0.00 34 SER A N 16
ATOM 18235 C CA . SER A 1 34 ? 4.541 -6.131 -2.822 1.00 0.00 34 SER A CA 16
ATOM 18236 C C . SER A 1 34 ? 4.619 -4.688 -3.265 1.00 0.00 34 SER A C 16
ATOM 18237 O O . SER A 1 34 ? 3.590 -4.086 -3.643 1.00 0.00 34 SER A O 16
ATOM 18245 N N . GLY A 1 35 ? 5.825 -4.151 -3.291 1.00 0.00 35 GLY A N 16
ATOM 18246 C CA . GLY A 1 35 ? 6.041 -2.810 -3.738 1.00 0.00 35 GLY A CA 16
ATOM 18247 C C . GLY A 1 35 ? 5.657 -2.665 -5.183 1.00 0.00 35 GLY A C 16
ATOM 18248 O O . GLY A 1 35 ? 5.200 -1.616 -5.597 1.00 0.00 35 GLY A O 16
ATOM 18252 N N . GLU A 1 36 ? 5.772 -3.773 -5.922 1.00 0.00 36 GLU A N 16
ATOM 18253 C CA . GLU A 1 36 ? 5.416 -3.840 -7.328 1.00 0.00 36 GLU A CA 16
ATOM 18254 C C . GLU A 1 36 ? 3.984 -3.374 -7.527 1.00 0.00 36 GLU A C 16
ATOM 18255 O O . GLU A 1 36 ? 3.700 -2.541 -8.389 1.00 0.00 36 GLU A O 16
ATOM 18267 N N . GLN A 1 37 ? 3.093 -3.866 -6.693 1.00 0.00 37 GLN A N 16
ATOM 18268 C CA . GLN A 1 37 ? 1.708 -3.524 -6.831 1.00 0.00 37 GLN A CA 16
ATOM 18269 C C . GLN A 1 37 ? 1.345 -2.298 -6.049 1.00 0.00 37 GLN A C 16
ATOM 18270 O O . GLN A 1 37 ? 0.351 -1.656 -6.352 1.00 0.00 37 GLN A O 16
ATOM 18284 N N . LEU A 1 38 ? 2.172 -1.978 -5.077 1.00 0.00 38 LEU A N 16
ATOM 18285 C CA . LEU A 1 38 ? 2.033 -0.795 -4.234 1.00 0.00 38 LEU A CA 16
ATOM 18286 C C . LEU A 1 38 ? 2.184 0.452 -5.115 1.00 0.00 38 LEU A C 16
ATOM 18287 O O . LEU A 1 38 ? 1.363 1.357 -5.085 1.00 0.00 38 LEU A O 16
ATOM 18303 N N . LEU A 1 39 ? 3.221 0.449 -5.925 1.00 0.00 39 LEU A N 16
ATOM 18304 C CA . LEU A 1 39 ? 3.534 1.563 -6.815 1.00 0.00 39 LEU A CA 16
ATOM 18305 C C . LEU A 1 39 ? 2.428 1.760 -7.847 1.00 0.00 39 LEU A C 16
ATOM 18306 O O . LEU A 1 39 ? 2.095 2.885 -8.216 1.00 0.00 39 LEU A O 16
ATOM 18322 N N . GLN A 1 40 ? 1.866 0.674 -8.315 1.00 0.00 40 GLN A N 16
ATOM 18323 C CA . GLN A 1 40 ? 0.841 0.754 -9.345 1.00 0.00 40 GLN A CA 16
ATOM 18324 C C . GLN A 1 40 ? -0.589 0.608 -8.818 1.00 0.00 40 GLN A C 16
ATOM 18325 O O . GLN A 1 40 ? -1.511 0.308 -9.592 1.00 0.00 40 GLN A O 16
ATOM 18339 N N . LEU A 1 41 ? -0.776 0.856 -7.526 1.00 0.00 41 LEU A N 16
ATOM 18340 C CA . LEU A 1 41 ? -2.081 0.822 -6.901 1.00 0.00 41 LEU A CA 16
ATOM 18341 C C . LEU A 1 41 ? -3.083 1.723 -7.586 1.00 0.00 41 LEU A C 16
ATOM 18342 O O . LEU A 1 41 ? -2.728 2.727 -8.203 1.00 0.00 41 LEU A O 16
ATOM 18358 N N . ASP A 1 42 ? -4.322 1.367 -7.457 1.00 0.00 42 ASP A N 16
ATOM 18359 C CA . ASP A 1 42 ? -5.422 2.051 -8.091 1.00 0.00 42 ASP A CA 16
ATOM 18360 C C . ASP A 1 42 ? -6.659 1.670 -7.316 1.00 0.00 42 ASP A C 16
ATOM 18361 O O . ASP A 1 42 ? -6.609 0.682 -6.578 1.00 0.00 42 ASP A O 16
ATOM 18370 N N . GLY A 1 43 ? -7.740 2.431 -7.453 1.00 0.00 43 GLY A N 16
ATOM 18371 C CA . GLY A 1 43 ? -8.999 2.138 -6.781 1.00 0.00 43 GLY A CA 16
ATOM 18372 C C . GLY A 1 43 ? -9.494 0.768 -7.094 1.00 0.00 43 GLY A C 16
ATOM 1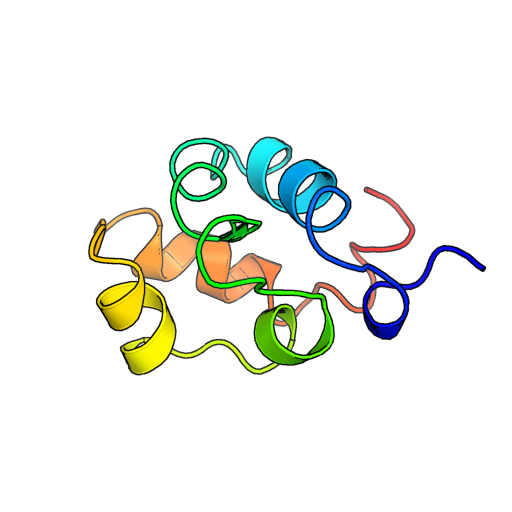8373 O O . GLY A 1 43 ? -10.061 0.121 -6.235 1.00 0.00 43 GLY A O 16
ATOM 18377 N N . ASN A 1 44 ? -9.247 0.307 -8.318 1.00 0.00 44 ASN A N 16
ATOM 18378 C CA . ASN A 1 44 ? -9.614 -1.039 -8.726 1.00 0.00 44 ASN A CA 16
ATOM 18379 C C . ASN A 1 44 ? -8.991 -2.052 -7.812 1.00 0.00 44 ASN A C 16
ATOM 18380 O O . ASN A 1 44 ? -9.650 -2.996 -7.364 1.00 0.00 44 ASN A O 16
ATOM 18391 N N . LYS A 1 45 ? -7.731 -1.836 -7.506 1.00 0.00 45 LYS A N 16
ATOM 18392 C CA . LYS A 1 45 ? -7.022 -2.680 -6.580 1.00 0.00 45 LYS A CA 16
ATOM 18393 C C . LYS A 1 45 ? -7.570 -2.484 -5.185 1.00 0.00 45 LYS A C 16
ATOM 18394 O O . LYS A 1 45 ? -7.906 -3.427 -4.536 1.00 0.00 45 LYS A O 16
ATOM 18413 N N . LEU A 1 46 ? -7.712 -1.226 -4.769 1.00 0.00 46 LEU A N 16
ATOM 18414 C CA . LEU A 1 46 ? -8.197 -0.866 -3.416 1.00 0.00 46 LEU A CA 16
ATOM 18415 C C . LEU A 1 46 ? -9.554 -1.518 -3.114 1.00 0.00 46 LEU A C 16
ATOM 18416 O O . LEU A 1 46 ? -9.845 -1.917 -1.974 1.00 0.00 46 LEU A O 16
ATOM 18432 N N . LYS A 1 47 ? -10.368 -1.629 -4.134 1.00 0.00 47 LYS A N 16
ATOM 18433 C CA . LYS A 1 47 ? -11.649 -2.282 -4.034 1.00 0.00 47 LYS A CA 16
ATOM 18434 C C . LYS A 1 47 ? -11.464 -3.810 -3.991 1.00 0.00 47 LYS A C 16
ATOM 18435 O O . LYS A 1 47 ? -12.175 -4.509 -3.272 1.00 0.00 47 LYS A O 16
ATOM 18454 N N . ALA A 1 48 ? -10.478 -4.310 -4.728 1.00 0.00 48 ALA A N 16
ATOM 18455 C CA . ALA A 1 48 ? -10.174 -5.748 -4.796 1.00 0.00 48 ALA A CA 16
ATOM 18456 C C . ALA A 1 48 ? -9.509 -6.240 -3.504 1.00 0.00 48 ALA A C 16
ATOM 18457 O O . ALA A 1 48 ? -9.387 -7.445 -3.264 1.00 0.00 48 ALA A O 16
ATOM 18464 N N . LEU A 1 49 ? -9.079 -5.298 -2.669 1.00 0.00 49 LEU A N 16
ATOM 18465 C CA . LEU A 1 49 ? -8.589 -5.620 -1.342 1.00 0.00 49 LEU A CA 16
ATOM 18466 C C . LEU A 1 49 ? -9.782 -5.959 -0.443 1.00 0.00 49 LEU A C 16
ATOM 18467 O O . LEU A 1 49 ? -9.628 -6.361 0.698 1.00 0.00 49 LEU A O 16
ATOM 18483 N N . GLY A 1 50 ? -10.987 -5.725 -0.961 1.00 0.00 50 GLY A N 16
ATOM 18484 C CA . GLY A 1 50 ? -12.215 -6.034 -0.246 1.00 0.00 50 GLY A CA 16
ATOM 18485 C C . GLY A 1 50 ? -12.459 -5.101 0.915 1.00 0.00 50 GLY A C 16
ATOM 18486 O O . GLY A 1 50 ? -13.448 -5.223 1.628 1.00 0.00 50 GLY A O 16
ATOM 18490 N N . MET A 1 51 ? -11.567 -4.160 1.086 1.00 0.00 51 MET A N 16
ATOM 18491 C CA . MET A 1 51 ? -11.648 -3.242 2.183 1.00 0.00 51 MET A CA 16
ATOM 18492 C C . MET A 1 51 ? -12.509 -2.075 1.760 1.00 0.00 51 MET A C 16
ATOM 18493 O O . MET A 1 51 ? -13.440 -1.699 2.460 1.00 0.00 51 MET A O 16
ATOM 18507 N N . THR A 1 52 ? -12.191 -1.521 0.573 1.00 0.00 52 THR A N 16
ATOM 18508 C CA . THR A 1 52 ? -12.969 -0.476 -0.131 1.00 0.00 52 THR A CA 16
ATOM 18509 C C . THR A 1 52 ? -13.179 0.826 0.686 1.00 0.00 52 THR A C 16
ATOM 18510 O O . THR A 1 52 ? -13.913 1.717 0.259 1.00 0.00 52 THR A O 16
ATOM 18521 N N . SER A 1 53 ? -12.486 0.937 1.792 1.00 0.00 53 SER A N 16
ATOM 18522 C CA . SER A 1 53 ? -12.613 2.018 2.738 1.00 0.00 53 SER A CA 16
ATOM 18523 C C . SER A 1 53 ? -12.364 3.394 2.088 1.00 0.00 53 SER A C 16
ATOM 18524 O O . SER A 1 53 ? -11.275 3.664 1.596 1.00 0.00 53 SER A O 16
ATOM 18532 N N . SER A 1 54 ? -13.380 4.242 2.116 1.00 0.00 54 SER A N 16
ATOM 18533 C CA . SER A 1 54 ? -13.409 5.519 1.423 1.00 0.00 54 SER A CA 16
ATOM 18534 C C . SER A 1 54 ? -12.359 6.555 1.894 1.00 0.00 54 SER A C 16
ATOM 18535 O O . SER A 1 54 ? -11.764 7.249 1.064 1.00 0.00 54 SER A O 16
ATOM 18543 N N . GLN A 1 55 ? -12.109 6.654 3.196 1.00 0.00 55 GLN A N 16
ATOM 18544 C CA . GLN A 1 55 ? -11.136 7.634 3.701 1.00 0.00 55 GLN A CA 16
ATOM 18545 C C . GLN A 1 55 ? -9.764 7.190 3.325 1.00 0.00 55 GLN A C 16
ATOM 18546 O O . GLN A 1 55 ? -8.869 7.991 3.015 1.00 0.00 55 GLN A O 16
ATOM 18560 N N . ASP A 1 56 ? -9.639 5.905 3.287 1.00 0.00 56 ASP A N 16
ATOM 18561 C CA . ASP A 1 56 ? -8.425 5.245 2.990 1.00 0.00 56 ASP A CA 16
ATOM 18562 C C . ASP A 1 56 ? -8.150 5.351 1.534 1.00 0.00 56 ASP A C 16
ATOM 18563 O O . ASP A 1 56 ? -7.044 5.646 1.155 1.00 0.00 56 ASP A O 16
ATOM 18572 N N . ARG A 1 57 ? -9.207 5.196 0.726 1.00 0.00 57 ARG A N 16
ATOM 18573 C CA . ARG A 1 57 ? -9.163 5.355 -0.743 1.00 0.00 57 ARG A CA 16
ATOM 18574 C C . ARG A 1 57 ? -8.529 6.672 -1.130 1.00 0.00 57 ARG A C 16
ATOM 18575 O O . ARG A 1 57 ? -7.820 6.739 -2.096 1.00 0.00 57 ARG A O 16
ATOM 18596 N N . ALA A 1 58 ? -8.787 7.703 -0.347 1.00 0.00 58 ALA A N 16
ATOM 18597 C CA . ALA A 1 58 ? -8.240 9.019 -0.612 1.00 0.00 58 ALA A CA 16
ATOM 18598 C C . ALA A 1 58 ? -6.810 9.159 -0.086 1.00 0.00 58 ALA A C 16
ATOM 18599 O O . ALA A 1 58 ? -5.960 9.789 -0.717 1.00 0.00 58 ALA A O 16
ATOM 18606 N N . LEU A 1 59 ? -6.528 8.537 1.038 1.00 0.00 59 LEU A N 16
ATOM 18607 C CA . LEU A 1 59 ? -5.229 8.709 1.665 1.00 0.00 59 LEU A CA 16
ATOM 18608 C C . LEU A 1 59 ? -4.166 7.851 1.021 1.00 0.00 59 LEU A C 16
ATOM 18609 O O . LEU A 1 59 ? -3.043 8.319 0.760 1.00 0.00 59 LEU A O 16
ATOM 18625 N N . VAL A 1 60 ? -4.501 6.609 0.747 1.00 0.00 60 VAL A N 16
ATOM 18626 C CA . VAL A 1 60 ? -3.568 5.707 0.091 1.00 0.00 60 VAL A CA 16
ATOM 18627 C C . VAL A 1 60 ? -3.288 6.217 -1.321 1.00 0.00 60 VAL A C 16
ATOM 18628 O O . VAL A 1 60 ? -2.214 6.076 -1.828 1.00 0.00 60 VAL A O 16
ATOM 18641 N N . LYS A 1 61 ? -4.240 6.942 -1.848 1.00 0.00 61 LYS A N 16
ATOM 18642 C CA . LYS A 1 61 ? -4.219 7.449 -3.219 1.00 0.00 61 LYS A CA 16
ATOM 18643 C C . LYS A 1 61 ? -3.171 8.525 -3.325 1.00 0.00 61 LYS A C 16
ATOM 18644 O O . LYS A 1 61 ? -2.497 8.700 -4.340 1.00 0.00 61 LYS A O 16
ATOM 18663 N N . LYS A 1 62 ? -3.024 9.192 -2.242 1.00 0.00 62 LYS A N 16
ATOM 18664 C CA . LYS A 1 62 ? -2.103 10.269 -2.101 1.00 0.00 62 LYS A CA 16
ATOM 18665 C C . LYS A 1 62 ? -0.732 9.711 -1.852 1.00 0.00 62 LYS A C 16
ATOM 18666 O O . LYS A 1 62 ? 0.244 10.115 -2.476 1.00 0.00 62 LYS A O 16
ATOM 18685 N N . LYS A 1 63 ? -0.683 8.749 -0.987 1.00 0.00 63 LYS A N 16
ATOM 18686 C CA . LYS A 1 63 ? 0.553 8.164 -0.595 1.00 0.00 63 LYS A CA 16
ATOM 18687 C C . LYS A 1 63 ? 1.148 7.300 -1.686 1.00 0.00 63 LYS A C 16
ATOM 18688 O O . LYS A 1 63 ? 2.334 7.279 -1.853 1.00 0.00 63 LYS A O 16
ATOM 18707 N N . LEU A 1 64 ? 0.311 6.614 -2.438 1.00 0.00 64 LEU A N 16
ATOM 18708 C CA . LEU A 1 64 ? 0.781 5.688 -3.471 1.00 0.00 64 LEU A CA 16
ATOM 18709 C C . LEU A 1 64 ? 1.405 6.424 -4.635 1.00 0.00 64 LEU A C 16
ATOM 18710 O O . LEU A 1 64 ? 2.018 5.816 -5.495 1.00 0.00 64 LEU A O 16
ATOM 18726 N N . LYS A 1 65 ? 1.200 7.715 -4.707 1.00 0.00 65 LYS A N 16
ATOM 18727 C CA . LYS A 1 65 ? 1.867 8.478 -5.749 1.00 0.00 65 LYS A CA 16
ATOM 18728 C C . LYS A 1 65 ? 3.132 9.189 -5.233 1.00 0.00 65 LYS A C 16
ATOM 18729 O O . LYS A 1 65 ? 3.883 9.769 -6.017 1.00 0.00 65 LYS A O 16
ATOM 18748 N N . GLU A 1 66 ? 3.387 9.110 -3.932 1.00 0.00 66 GLU A N 16
ATOM 18749 C CA . GLU A 1 66 ? 4.573 9.763 -3.340 1.00 0.00 66 GLU A CA 16
ATOM 18750 C C . GLU A 1 66 ? 5.379 8.735 -2.561 1.00 0.00 66 GLU A C 16
ATOM 18751 O O . GLU A 1 66 ? 6.418 9.026 -1.977 1.00 0.00 66 GLU A O 16
ATOM 18763 N N . MET A 1 67 ? 4.910 7.521 -2.664 1.00 0.00 67 MET A N 16
ATOM 18764 C CA . MET A 1 67 ? 5.398 6.315 -1.992 1.00 0.00 67 MET A CA 16
ATOM 18765 C C . MET A 1 67 ? 6.873 6.088 -2.228 1.00 0.00 67 MET A C 16
ATOM 18766 O O . MET A 1 67 ? 7.556 5.479 -1.422 1.00 0.00 67 MET A O 16
ATOM 18780 N N . LYS A 1 68 ? 7.346 6.624 -3.312 1.00 0.00 68 LYS A N 16
ATOM 18781 C CA . LYS A 1 68 ? 8.718 6.519 -3.710 1.00 0.00 68 LYS A CA 16
ATOM 18782 C C . LYS A 1 68 ? 9.638 7.326 -2.797 1.00 0.00 68 LYS A C 16
ATOM 18783 O O . LYS A 1 68 ? 10.828 7.072 -2.729 1.00 0.00 68 LYS A O 16
ATOM 18802 N N . MET A 1 69 ? 9.083 8.287 -2.092 1.00 0.00 69 MET A N 16
ATOM 18803 C CA . MET A 1 69 ? 9.847 9.004 -1.097 1.00 0.00 69 MET A CA 16
ATOM 18804 C C . MET A 1 69 ? 9.345 8.629 0.294 1.00 0.00 69 MET A C 16
ATOM 18805 O O . MET A 1 69 ? 10.015 8.877 1.304 1.00 0.00 69 MET A O 16
ATOM 18819 N N . SER A 1 70 ? 8.168 8.001 0.343 1.00 0.00 70 SER A N 16
ATOM 18820 C CA . SER A 1 70 ? 7.589 7.549 1.600 1.00 0.00 70 SER A CA 16
ATOM 18821 C C . SER A 1 70 ? 8.290 6.272 2.068 1.00 0.00 70 SER A C 16
ATOM 18822 O O . SER A 1 70 ? 8.517 6.087 3.272 1.00 0.00 70 SER A O 16
ATOM 18830 N N . LEU A 1 71 ? 8.666 5.407 1.093 1.00 0.00 71 LEU A N 16
ATOM 18831 C CA . LEU A 1 71 ? 9.365 4.128 1.346 1.00 0.00 71 LEU A CA 16
ATOM 18832 C C . LEU A 1 71 ? 10.598 4.295 2.175 1.00 0.00 71 LEU A C 16
ATOM 18833 O O . LEU A 1 71 ? 11.005 3.406 2.915 1.00 0.00 71 LEU A O 16
ATOM 18849 N N . GLU A 1 72 ? 11.168 5.434 2.040 1.00 0.00 72 GLU A N 16
ATOM 18850 C CA . GLU A 1 72 ? 12.393 5.755 2.641 1.00 0.00 72 GLU A CA 16
ATOM 18851 C C . GLU A 1 72 ? 12.265 5.909 4.143 1.00 0.00 72 GLU A C 16
ATOM 18852 O O . GLU A 1 72 ? 13.184 5.590 4.909 1.00 0.00 72 GLU A O 16
ATOM 18864 N N . LYS A 1 73 ? 11.124 6.348 4.567 1.00 0.00 73 LYS A N 16
ATOM 18865 C CA . LYS A 1 73 ? 10.979 6.730 5.911 1.00 0.00 73 LYS A CA 16
ATOM 18866 C C . LYS A 1 73 ? 10.315 5.618 6.718 1.00 0.00 73 LYS A C 16
ATOM 18867 O O . LYS A 1 73 ? 11.009 4.712 7.219 1.00 0.00 73 LYS A O 16
ATOM 18886 N N . ALA A 1 74 ? 8.998 5.627 6.747 1.00 0.00 74 ALA A N 16
ATOM 18887 C CA . ALA A 1 74 ? 8.194 4.662 7.480 1.00 0.00 74 ALA A CA 16
ATOM 18888 C C . ALA A 1 74 ? 6.749 5.037 7.301 1.00 0.00 74 ALA A C 16
ATOM 18889 O O . ALA A 1 74 ? 6.261 5.920 8.036 1.00 0.00 74 ALA A O 16
ATOM 18897 N N . GLY A 1 1 ? 18.470 -3.990 -2.893 1.00 0.00 1 GLY A N 17
ATOM 18898 C CA . GLY A 1 1 ? 18.202 -2.753 -2.174 1.00 0.00 1 GLY A CA 17
ATOM 18899 C C . GLY A 1 1 ? 17.162 -2.947 -1.108 1.00 0.00 1 GLY A C 17
ATOM 18900 O O . GLY A 1 1 ? 16.728 -4.067 -0.865 1.00 0.00 1 GLY A O 17
ATOM 18906 N N . HIS A 1 2 ? 16.750 -1.862 -0.481 1.00 0.00 2 HIS A N 17
ATOM 18907 C CA . HIS A 1 2 ? 15.754 -1.908 0.606 1.00 0.00 2 HIS A CA 17
ATOM 18908 C C . HIS A 1 2 ? 14.466 -1.215 0.172 1.00 0.00 2 HIS A C 17
ATOM 18909 O O . HIS A 1 2 ? 13.536 -1.038 0.968 1.00 0.00 2 HIS A O 17
ATOM 18923 N N . MET A 1 3 ? 14.428 -0.812 -1.085 1.00 0.00 3 MET A N 17
ATOM 18924 C CA . MET A 1 3 ? 13.315 -0.075 -1.628 1.00 0.00 3 MET A CA 17
ATOM 18925 C C . MET A 1 3 ? 12.094 -0.970 -1.815 1.00 0.00 3 MET A C 17
ATOM 18926 O O . MET A 1 3 ? 12.178 -2.178 -1.668 1.00 0.00 3 MET A O 17
ATOM 18940 N N . VAL A 1 4 ? 10.988 -0.387 -2.204 1.00 0.00 4 VAL A N 17
ATOM 18941 C CA . VAL A 1 4 ? 9.704 -1.096 -2.195 1.00 0.00 4 VAL A CA 17
ATOM 18942 C C . VAL A 1 4 ? 9.623 -2.206 -3.222 1.00 0.00 4 VAL A C 17
ATOM 18943 O O . VAL A 1 4 ? 8.985 -3.215 -2.995 1.00 0.00 4 VAL A O 17
ATOM 18956 N N . HIS A 1 5 ? 10.327 -2.044 -4.314 1.00 0.00 5 HIS A N 17
ATOM 18957 C CA . HIS A 1 5 ? 10.349 -3.041 -5.382 1.00 0.00 5 HIS A CA 17
ATOM 18958 C C . HIS A 1 5 ? 11.153 -4.282 -4.959 1.00 0.00 5 HIS A C 17
ATOM 18959 O O . HIS A 1 5 ? 11.193 -5.294 -5.663 1.00 0.00 5 HIS A O 17
ATOM 18973 N N . GLU A 1 6 ? 11.774 -4.178 -3.801 1.00 0.00 6 GLU A N 17
ATOM 18974 C CA . GLU A 1 6 ? 12.563 -5.235 -3.209 1.00 0.00 6 GLU A CA 17
ATOM 18975 C C . GLU A 1 6 ? 11.746 -5.894 -2.085 1.00 0.00 6 GLU A C 17
ATOM 18976 O O . GLU A 1 6 ? 12.160 -6.906 -1.494 1.00 0.00 6 GLU A O 17
ATOM 18988 N N . TRP A 1 7 ? 10.594 -5.304 -1.783 1.00 0.00 7 TRP A N 17
ATOM 18989 C CA . TRP A 1 7 ? 9.736 -5.785 -0.722 1.00 0.00 7 TRP A CA 17
ATOM 18990 C C . TRP A 1 7 ? 8.935 -6.943 -1.155 1.00 0.00 7 TRP A C 17
ATOM 18991 O O . TRP A 1 7 ? 8.676 -7.149 -2.351 1.00 0.00 7 TRP A O 17
ATOM 19012 N N . SER A 1 8 ? 8.539 -7.684 -0.186 1.00 0.00 8 SER A N 17
ATOM 19013 C CA . SER A 1 8 ? 7.733 -8.778 -0.361 1.00 0.00 8 SER A CA 17
ATOM 19014 C C . SER A 1 8 ? 6.367 -8.436 0.279 1.00 0.00 8 SER A C 17
ATOM 19015 O O . SER A 1 8 ? 5.877 -7.330 0.124 1.00 0.00 8 SER A O 17
ATOM 19023 N N . VAL A 1 9 ? 5.865 -9.315 1.079 1.00 0.00 9 VAL A N 17
ATOM 19024 C CA . VAL A 1 9 ? 4.512 -9.246 1.598 1.00 0.00 9 VAL A CA 17
ATOM 19025 C C . VAL A 1 9 ? 4.497 -8.589 2.967 1.00 0.00 9 VAL A C 17
ATOM 19026 O O . VAL A 1 9 ? 3.810 -7.616 3.198 1.00 0.00 9 VAL A O 17
ATOM 19039 N N . GLN A 1 10 ? 5.315 -9.095 3.852 1.00 0.00 10 GLN A N 17
ATOM 19040 C CA . GLN A 1 10 ? 5.399 -8.569 5.219 1.00 0.00 10 GLN A CA 17
ATOM 19041 C C . GLN A 1 10 ? 6.065 -7.207 5.206 1.00 0.00 10 GLN A C 17
ATOM 19042 O O . GLN A 1 10 ? 5.898 -6.391 6.095 1.00 0.00 10 GLN A O 17
ATOM 19056 N N . GLN A 1 11 ? 6.765 -6.968 4.139 1.00 0.00 11 GLN A N 17
ATOM 19057 C CA . GLN A 1 11 ? 7.519 -5.787 3.956 1.00 0.00 11 GLN A CA 17
ATOM 19058 C C . GLN A 1 11 ? 6.676 -4.664 3.378 1.00 0.00 11 GLN A C 17
ATOM 19059 O O . GLN A 1 11 ? 6.992 -3.500 3.542 1.00 0.00 11 GLN A O 17
ATOM 19073 N N . VAL A 1 12 ? 5.557 -5.021 2.778 1.00 0.00 12 VAL A N 17
ATOM 19074 C CA . VAL A 1 12 ? 4.669 -4.042 2.172 1.00 0.00 12 VAL A CA 17
ATOM 19075 C C . VAL A 1 12 ? 3.838 -3.364 3.280 1.00 0.00 12 VAL A C 17
ATOM 19076 O O . VAL A 1 12 ? 3.354 -2.233 3.133 1.00 0.00 12 VAL A O 17
ATOM 19089 N N . SER A 1 13 ? 3.745 -4.046 4.418 1.00 0.00 13 SER A N 17
ATOM 19090 C CA . SER A 1 13 ? 2.943 -3.592 5.514 1.00 0.00 13 SER A CA 17
ATOM 19091 C C . SER A 1 13 ? 3.624 -2.421 6.241 1.00 0.00 13 SER A C 17
ATOM 19092 O O . SER A 1 13 ? 2.945 -1.576 6.820 1.00 0.00 13 SER A O 17
ATOM 19100 N N . HIS A 1 14 ? 4.967 -2.331 6.117 1.00 0.00 14 HIS A N 17
ATOM 19101 C CA . HIS A 1 14 ? 5.748 -1.267 6.781 1.00 0.00 14 HIS A CA 17
ATOM 19102 C C . HIS A 1 14 ? 5.312 0.102 6.282 1.00 0.00 14 HIS A C 17
ATOM 19103 O O . HIS A 1 14 ? 5.270 1.073 7.044 1.00 0.00 14 HIS A O 17
ATOM 19117 N N . TRP A 1 15 ? 4.982 0.170 5.001 1.00 0.00 15 TRP A N 17
ATOM 19118 C CA . TRP A 1 15 ? 4.473 1.385 4.408 1.00 0.00 15 TRP A CA 17
ATOM 19119 C C . TRP A 1 15 ? 3.098 1.689 4.967 1.00 0.00 15 TRP A C 17
ATOM 19120 O O . TRP A 1 15 ? 2.920 2.701 5.610 1.00 0.00 15 TRP A O 17
ATOM 19141 N N . LEU A 1 16 ? 2.164 0.749 4.771 1.00 0.00 16 LEU A N 17
ATOM 19142 C CA . LEU A 1 16 ? 0.756 0.877 5.190 1.00 0.00 16 LEU A CA 17
ATOM 19143 C C . LEU A 1 16 ? 0.622 1.389 6.613 1.00 0.00 16 LEU A C 17
ATOM 19144 O O . LEU A 1 16 ? -0.081 2.369 6.864 1.00 0.00 16 LEU A O 17
ATOM 19160 N N . VAL A 1 17 ? 1.331 0.761 7.527 1.00 0.00 17 VAL A N 17
ATOM 19161 C CA . VAL A 1 17 ? 1.278 1.107 8.939 1.00 0.00 17 VAL A CA 17
ATOM 19162 C C . VAL A 1 17 ? 1.727 2.577 9.178 1.00 0.00 17 VAL A C 17
ATOM 19163 O O . VAL A 1 17 ? 1.251 3.242 10.102 1.00 0.00 17 VAL A O 17
ATOM 19176 N N . GLY A 1 18 ? 2.551 3.094 8.281 1.00 0.00 18 GLY A N 17
ATOM 19177 C CA . GLY A 1 18 ? 3.067 4.442 8.404 1.00 0.00 18 GLY A CA 17
ATOM 19178 C C . GLY A 1 18 ? 2.001 5.492 8.156 1.00 0.00 18 GLY A C 17
ATOM 19179 O O . GLY A 1 18 ? 1.976 6.543 8.812 1.00 0.00 18 GLY A O 17
ATOM 19183 N N . LEU A 1 19 ? 1.087 5.192 7.257 1.00 0.00 19 LEU A N 17
ATOM 19184 C CA . LEU A 1 19 ? 0.016 6.127 6.926 1.00 0.00 19 LEU A CA 17
ATOM 19185 C C . LEU A 1 19 ? -1.282 5.753 7.626 1.00 0.00 19 LEU A C 17
ATOM 19186 O O . LEU A 1 19 ? -2.350 6.254 7.268 1.00 0.00 19 LEU A O 17
ATOM 19202 N N . SER A 1 20 ? -1.166 4.885 8.641 1.00 0.00 20 SER A N 17
ATOM 19203 C CA . SER A 1 20 ? -2.299 4.382 9.442 1.00 0.00 20 SER A CA 17
ATOM 19204 C C . SER A 1 20 ? -3.181 3.440 8.629 1.00 0.00 20 SER A C 17
ATOM 19205 O O . SER A 1 20 ? -4.274 3.086 9.022 1.00 0.00 20 SER A O 17
ATOM 19213 N N . LEU A 1 21 ? -2.629 2.948 7.559 1.00 0.00 21 LEU A N 17
ATOM 19214 C CA . LEU A 1 21 ? -3.299 2.044 6.635 1.00 0.00 21 LEU A CA 17
ATOM 19215 C C . LEU A 1 21 ? -2.980 0.624 7.006 1.00 0.00 21 LEU A C 17
ATOM 19216 O O . LEU A 1 21 ? -3.140 -0.290 6.212 1.00 0.00 21 LEU A O 17
ATOM 19232 N N . ASP A 1 22 ? -2.530 0.454 8.242 1.00 0.00 22 ASP A N 17
ATOM 19233 C CA . ASP A 1 22 ? -2.306 -0.854 8.869 1.00 0.00 22 ASP A CA 17
ATOM 19234 C C . ASP A 1 22 ? -3.542 -1.744 8.748 1.00 0.00 22 ASP A C 17
ATOM 19235 O O . ASP A 1 22 ? -3.440 -2.961 8.681 1.00 0.00 22 ASP A O 17
ATOM 19244 N N . GLN A 1 23 ? -4.684 -1.105 8.647 1.00 0.00 23 GLN A N 17
ATOM 19245 C CA . GLN A 1 23 ? -5.962 -1.754 8.466 1.00 0.00 23 GLN A CA 17
ATOM 19246 C C . GLN A 1 23 ? -6.012 -2.537 7.133 1.00 0.00 23 GLN A C 17
ATOM 19247 O O . GLN A 1 23 ? -6.685 -3.564 7.025 1.00 0.00 23 GLN A O 17
ATOM 19261 N N . TYR A 1 24 ? -5.224 -2.091 6.164 1.00 0.00 24 TYR A N 17
ATOM 19262 C CA . TYR A 1 24 ? -5.192 -2.695 4.843 1.00 0.00 24 TYR A CA 17
ATOM 19263 C C . TYR A 1 24 ? -4.244 -3.885 4.793 1.00 0.00 24 TYR A C 17
ATOM 19264 O O . TYR A 1 24 ? -4.362 -4.743 3.908 1.00 0.00 24 TYR A O 17
ATOM 19282 N N . VAL A 1 25 ? -3.318 -3.947 5.755 1.00 0.00 25 VAL A N 17
ATOM 19283 C CA . VAL A 1 25 ? -2.342 -5.052 5.858 1.00 0.00 25 VAL A CA 17
ATOM 19284 C C . VAL A 1 25 ? -3.052 -6.405 5.898 1.00 0.00 25 VAL A C 17
ATOM 19285 O O . VAL A 1 25 ? -2.568 -7.377 5.330 1.00 0.00 25 VAL A O 17
ATOM 19298 N N . SER A 1 26 ? -4.230 -6.414 6.504 1.00 0.00 26 SER A N 17
ATOM 19299 C CA . SER A 1 26 ? -5.101 -7.580 6.635 1.00 0.00 26 SER A CA 17
ATOM 19300 C C . SER A 1 26 ? -5.298 -8.322 5.285 1.00 0.00 26 SER A C 17
ATOM 19301 O O . SER A 1 26 ? -5.294 -9.553 5.227 1.00 0.00 26 SER A O 17
ATOM 19309 N N . GLU A 1 27 ? -5.433 -7.568 4.214 1.00 0.00 27 GLU A N 17
ATOM 19310 C CA . GLU A 1 27 ? -5.679 -8.142 2.910 1.00 0.00 27 GLU A CA 17
ATOM 19311 C C . GLU A 1 27 ? -4.434 -8.007 2.025 1.00 0.00 27 GLU A C 17
ATOM 19312 O O . GLU A 1 27 ? -4.181 -8.858 1.183 1.00 0.00 27 GLU A O 17
ATOM 19324 N N . PHE A 1 28 ? -3.633 -6.952 2.246 1.00 0.00 28 PHE A N 17
ATOM 19325 C CA . PHE A 1 28 ? -2.366 -6.767 1.516 1.00 0.00 28 PHE A CA 17
ATOM 19326 C C . PHE A 1 28 ? -1.478 -8.008 1.645 1.00 0.00 28 PHE A C 17
ATOM 19327 O O . PHE A 1 28 ? -0.836 -8.441 0.684 1.00 0.00 28 PHE A O 17
ATOM 19344 N N . SER A 1 29 ? -1.519 -8.609 2.814 1.00 0.00 29 SER A N 17
ATOM 19345 C CA . SER A 1 29 ? -0.768 -9.803 3.105 1.00 0.00 29 SER A CA 17
ATOM 19346 C C . SER A 1 29 ? -1.369 -11.026 2.402 1.00 0.00 29 SER A C 17
ATOM 19347 O O . SER A 1 29 ? -0.649 -11.928 1.957 1.00 0.00 29 SER A O 17
ATOM 19355 N N . ALA A 1 30 ? -2.676 -11.010 2.247 1.00 0.00 30 ALA A N 17
ATOM 19356 C CA . ALA A 1 30 ? -3.412 -12.131 1.714 1.00 0.00 30 ALA A CA 17
ATOM 19357 C C . ALA A 1 30 ? -3.236 -12.260 0.214 1.00 0.00 30 ALA A C 17
ATOM 19358 O O . ALA A 1 30 ? -3.261 -13.366 -0.323 1.00 0.00 30 ALA A O 17
ATOM 19365 N N . GLN A 1 31 ? -3.049 -11.140 -0.470 1.00 0.00 31 GLN A N 17
ATOM 19366 C CA . GLN A 1 31 ? -2.873 -11.192 -1.928 1.00 0.00 31 GLN A CA 17
ATOM 19367 C C . GLN A 1 31 ? -1.405 -11.170 -2.278 1.00 0.00 31 GLN A C 17
ATOM 19368 O O . GLN A 1 31 ? -1.043 -11.177 -3.457 1.00 0.00 31 GLN A O 17
ATOM 19382 N N . ASN A 1 32 ? -0.560 -11.129 -1.234 1.00 0.00 32 ASN A N 17
ATOM 19383 C CA . ASN A 1 32 ? 0.887 -11.123 -1.379 1.00 0.00 32 ASN A CA 17
ATOM 19384 C C . ASN A 1 32 ? 1.326 -9.884 -2.120 1.00 0.00 32 ASN A C 17
ATOM 19385 O O . ASN A 1 32 ? 2.247 -9.921 -2.949 1.00 0.00 32 ASN A O 17
ATOM 19396 N N . ILE A 1 33 ? 0.679 -8.771 -1.791 1.00 0.00 33 ILE A N 17
ATOM 19397 C CA . ILE A 1 33 ? 0.976 -7.504 -2.399 1.00 0.00 33 ILE A CA 17
ATOM 19398 C C . ILE A 1 33 ? 2.395 -7.092 -1.999 1.00 0.00 33 ILE A C 17
ATOM 19399 O O . ILE A 1 33 ? 2.743 -7.152 -0.828 1.00 0.00 33 ILE A O 17
ATOM 19415 N N . SER A 1 34 ? 3.212 -6.759 -2.957 1.00 0.00 34 SER A N 17
ATOM 19416 C CA . SER A 1 34 ? 4.519 -6.253 -2.681 1.00 0.00 34 SER A CA 17
ATOM 19417 C C . SER A 1 34 ? 4.639 -4.852 -3.283 1.00 0.00 34 SER A C 17
ATOM 19418 O O . SER A 1 34 ? 3.630 -4.290 -3.757 1.00 0.00 34 SER A O 17
ATOM 19426 N N . GLY A 1 35 ? 5.856 -4.314 -3.325 1.00 0.00 35 GLY A N 17
ATOM 19427 C CA . GLY A 1 35 ? 6.095 -2.976 -3.829 1.00 0.00 35 GLY A CA 17
ATOM 19428 C C . GLY A 1 35 ? 5.712 -2.846 -5.275 1.00 0.00 35 GLY A C 17
ATOM 19429 O O . GLY A 1 35 ? 5.290 -1.773 -5.719 1.00 0.00 35 GLY A O 17
ATOM 19433 N N . GLU A 1 36 ? 5.824 -3.958 -5.995 1.00 0.00 36 GLU A N 17
ATOM 19434 C CA . GLU A 1 36 ? 5.425 -4.048 -7.387 1.00 0.00 36 GLU A CA 17
ATOM 19435 C C . GLU A 1 36 ? 3.984 -3.603 -7.534 1.00 0.00 36 GLU A C 17
ATOM 19436 O O . GLU A 1 36 ? 3.669 -2.754 -8.349 1.00 0.00 36 GLU A O 17
ATOM 19448 N N . GLN A 1 37 ? 3.121 -4.111 -6.687 1.00 0.00 37 GLN A N 17
ATOM 19449 C CA . GLN A 1 37 ? 1.728 -3.768 -6.802 1.00 0.00 37 GLN A CA 17
ATOM 19450 C C . GLN A 1 37 ? 1.406 -2.504 -6.048 1.00 0.00 37 GLN A C 17
ATOM 19451 O O . GLN A 1 37 ? 0.423 -1.851 -6.351 1.00 0.00 37 GLN A O 17
ATOM 19465 N N . LEU A 1 38 ? 2.268 -2.155 -5.114 1.00 0.00 38 LEU A N 17
ATOM 19466 C CA . LEU A 1 38 ? 2.111 -0.986 -4.259 1.00 0.00 38 LEU A CA 17
ATOM 19467 C C . LEU A 1 38 ? 2.249 0.303 -5.105 1.00 0.00 38 LEU A C 17
ATOM 19468 O O . LEU A 1 38 ? 1.393 1.172 -5.075 1.00 0.00 38 LEU A O 17
ATOM 19484 N N . LEU A 1 39 ? 3.316 0.386 -5.874 1.00 0.00 39 LEU A N 17
ATOM 19485 C CA . LEU A 1 39 ? 3.614 1.573 -6.693 1.00 0.00 39 LEU A CA 17
ATOM 19486 C C . LEU A 1 39 ? 2.540 1.817 -7.732 1.00 0.00 39 LEU A C 17
ATOM 19487 O O . LEU A 1 39 ? 2.219 2.958 -8.070 1.00 0.00 39 LEU A O 17
ATOM 19503 N N . GLN A 1 40 ? 1.997 0.753 -8.230 1.00 0.00 40 GLN A N 17
ATOM 19504 C CA . GLN A 1 40 ? 0.952 0.835 -9.232 1.00 0.00 40 GLN A CA 17
ATOM 19505 C C . GLN A 1 40 ? -0.442 0.598 -8.648 1.00 0.00 40 GLN A C 17
ATOM 19506 O O . GLN A 1 40 ? -1.369 0.202 -9.356 1.00 0.00 40 GLN A O 17
ATOM 19520 N N . LEU A 1 41 ? -0.588 0.865 -7.349 1.00 0.00 41 LEU A N 17
ATOM 19521 C CA . LEU A 1 41 ? -1.875 0.813 -6.706 1.00 0.00 41 LEU A CA 17
ATOM 19522 C C . LEU A 1 41 ? -2.807 1.841 -7.280 1.00 0.00 41 LEU A C 17
ATOM 19523 O O . LEU A 1 41 ? -2.377 2.888 -7.767 1.00 0.00 41 LEU A O 17
ATOM 19539 N N . ASP A 1 42 ? -4.060 1.559 -7.201 1.00 0.00 42 ASP A N 17
ATOM 19540 C CA . ASP A 1 42 ? -5.088 2.399 -7.733 1.00 0.00 42 ASP A CA 17
ATOM 19541 C C . ASP A 1 42 ? -6.345 2.065 -6.982 1.00 0.00 42 ASP A C 17
ATOM 19542 O O . ASP A 1 42 ? -6.328 1.107 -6.191 1.00 0.00 42 ASP A O 17
ATOM 19551 N N . GLY A 1 43 ? -7.419 2.821 -7.196 1.00 0.00 43 GLY A N 17
ATOM 19552 C CA . GLY A 1 43 ? -8.657 2.562 -6.520 1.00 0.00 43 GLY A CA 17
ATOM 19553 C C . GLY A 1 43 ? -9.139 1.184 -6.818 1.00 0.00 43 GLY A C 17
ATOM 19554 O O . GLY A 1 43 ? -9.579 0.492 -5.936 1.00 0.00 43 GLY A O 17
ATOM 19558 N N . ASN A 1 44 ? -8.992 0.783 -8.074 1.00 0.00 44 ASN A N 17
ATOM 19559 C CA . ASN A 1 44 ? -9.343 -0.552 -8.540 1.00 0.00 44 ASN A CA 17
ATOM 19560 C C . ASN A 1 44 ? -8.720 -1.620 -7.679 1.00 0.00 44 ASN A C 17
ATOM 19561 O O . ASN A 1 44 ? -9.389 -2.553 -7.248 1.00 0.00 44 ASN A O 17
ATOM 19572 N N . LYS A 1 45 ? -7.444 -1.467 -7.399 1.00 0.00 45 LYS A N 17
ATOM 19573 C CA . LYS A 1 45 ? -6.758 -2.388 -6.530 1.00 0.00 45 LYS A CA 17
ATOM 19574 C C . LYS A 1 45 ? -7.286 -2.283 -5.106 1.00 0.00 45 LYS A C 17
ATOM 19575 O O . LYS A 1 45 ? -7.575 -3.271 -4.503 1.00 0.00 45 LYS A O 17
ATOM 19594 N N . LEU A 1 46 ? -7.481 -1.064 -4.613 1.00 0.00 46 LEU A N 17
ATOM 19595 C CA . LEU A 1 46 ? -8.000 -0.822 -3.241 1.00 0.00 46 LEU A CA 17
ATOM 19596 C C . LEU A 1 46 ? -9.381 -1.450 -3.041 1.00 0.00 46 LEU A C 17
ATOM 19597 O O . LEU A 1 46 ? -9.791 -1.795 -1.905 1.00 0.00 46 LEU A O 17
ATOM 19613 N N . LYS A 1 47 ? -10.093 -1.574 -4.129 1.00 0.00 47 LYS A N 17
ATOM 19614 C CA . LYS A 1 47 ? -11.394 -2.175 -4.149 1.00 0.00 47 LYS A CA 17
ATOM 19615 C C . LYS A 1 47 ? -11.270 -3.701 -4.251 1.00 0.00 47 LYS A C 17
ATOM 19616 O O . LYS A 1 47 ? -12.049 -4.440 -3.642 1.00 0.00 47 LYS A O 17
ATOM 19635 N N . ALA A 1 48 ? -10.249 -4.156 -4.973 1.00 0.00 48 ALA A N 17
ATOM 19636 C CA . ALA A 1 48 ? -9.942 -5.588 -5.121 1.00 0.00 48 ALA A CA 17
ATOM 19637 C C . ALA A 1 48 ? -9.287 -6.126 -3.842 1.00 0.00 48 ALA A C 17
ATOM 19638 O O . ALA A 1 48 ? -9.153 -7.330 -3.641 1.00 0.00 48 ALA A O 17
ATOM 19645 N N . LEU A 1 49 ? -8.884 -5.204 -2.981 1.00 0.00 49 LEU A N 17
ATOM 19646 C CA . LEU A 1 49 ? -8.361 -5.510 -1.665 1.00 0.00 49 LEU A CA 17
ATOM 19647 C C . LEU A 1 49 ? -9.527 -5.736 -0.707 1.00 0.00 49 LEU A C 17
ATOM 19648 O O . LEU A 1 49 ? -9.340 -5.886 0.480 1.00 0.00 49 LEU A O 17
ATOM 19664 N N . GLY A 1 50 ? -10.743 -5.659 -1.248 1.00 0.00 50 GLY A N 17
ATOM 19665 C CA . GLY A 1 50 ? -11.965 -5.945 -0.510 1.00 0.00 50 GLY A CA 17
ATOM 19666 C C . GLY A 1 50 ? -12.227 -5.014 0.650 1.00 0.00 50 GLY A C 17
ATOM 19667 O O . GLY A 1 50 ? -13.167 -5.217 1.412 1.00 0.00 50 GLY A O 17
ATOM 19671 N N . MET A 1 51 ? -11.420 -4.000 0.794 1.00 0.00 51 MET A N 17
ATOM 19672 C CA . MET A 1 51 ? -11.575 -3.101 1.908 1.00 0.00 51 MET A CA 17
ATOM 19673 C C . MET A 1 51 ? -12.547 -2.019 1.502 1.00 0.00 51 MET A C 17
ATOM 19674 O O . MET A 1 51 ? -13.504 -1.732 2.198 1.00 0.00 51 MET A O 17
ATOM 19688 N N . THR A 1 52 ? -12.294 -1.449 0.318 1.00 0.00 52 THR A N 17
ATOM 19689 C CA . THR A 1 52 ? -13.154 -0.454 -0.356 1.00 0.00 52 THR A CA 17
ATOM 19690 C C . THR A 1 52 ? -13.504 0.787 0.506 1.00 0.00 52 THR A C 17
ATOM 19691 O O . THR A 1 52 ? -14.455 1.517 0.207 1.00 0.00 52 THR A O 17
ATOM 19702 N N . SER A 1 53 ? -12.701 1.039 1.507 1.00 0.00 53 SER A N 17
ATOM 19703 C CA . SER A 1 53 ? -12.880 2.146 2.412 1.00 0.00 53 SER A CA 17
ATOM 19704 C C . SER A 1 53 ? -12.679 3.463 1.672 1.00 0.00 53 SER A C 17
ATOM 19705 O O . SER A 1 53 ? -11.592 3.731 1.162 1.00 0.00 53 SER A O 17
ATOM 19713 N N . SER A 1 54 ? -13.722 4.274 1.617 1.00 0.00 54 SER A N 17
ATOM 19714 C CA . SER A 1 54 ? -13.692 5.538 0.912 1.00 0.00 54 SER A CA 17
ATOM 19715 C C . SER A 1 54 ? -12.746 6.519 1.612 1.00 0.00 54 SER A C 17
ATOM 19716 O O . SER A 1 54 ? -12.159 7.406 0.974 1.00 0.00 54 SER A O 17
ATOM 19724 N N . GLN A 1 55 ? -12.583 6.318 2.916 1.00 0.00 55 GLN A N 17
ATOM 19725 C CA . GLN A 1 55 ? -11.629 7.055 3.725 1.00 0.00 55 GLN A CA 17
ATOM 19726 C C . GLN A 1 55 ? -10.243 6.848 3.144 1.00 0.00 55 GLN A C 17
ATOM 19727 O O . GLN A 1 55 ? -9.520 7.800 2.805 1.00 0.00 55 GLN A O 17
ATOM 19741 N N . ASP A 1 56 ? -9.909 5.597 2.994 1.00 0.00 56 ASP A N 17
ATOM 19742 C CA . ASP A 1 56 ? -8.620 5.195 2.532 1.00 0.00 56 ASP A CA 17
ATOM 19743 C C . ASP A 1 56 ? -8.455 5.510 1.080 1.00 0.00 56 ASP A C 17
ATOM 19744 O O . ASP A 1 56 ? -7.416 5.975 0.678 1.00 0.00 56 ASP A O 17
ATOM 19753 N N . ARG A 1 57 ? -9.526 5.350 0.313 1.00 0.00 57 ARG A N 17
ATOM 19754 C CA . ARG A 1 57 ? -9.555 5.667 -1.133 1.00 0.00 57 ARG A CA 17
ATOM 19755 C C . ARG A 1 57 ? -9.078 7.081 -1.436 1.00 0.00 57 ARG A C 17
ATOM 19756 O O . ARG A 1 57 ? -8.577 7.348 -2.529 1.00 0.00 57 ARG A O 17
ATOM 19777 N N . ALA A 1 58 ? -9.237 7.968 -0.485 1.00 0.00 58 ALA A N 17
ATOM 19778 C CA . ALA A 1 58 ? -8.764 9.327 -0.619 1.00 0.00 58 ALA A CA 17
ATOM 19779 C C . ALA A 1 58 ? -7.328 9.463 -0.095 1.00 0.00 58 ALA A C 17
ATOM 19780 O O . ALA A 1 58 ? -6.493 10.133 -0.711 1.00 0.00 58 ALA A O 17
ATOM 19787 N N . LEU A 1 59 ? -7.035 8.752 0.987 1.00 0.00 59 LEU A N 17
ATOM 19788 C CA . LEU A 1 59 ? -5.768 8.891 1.700 1.00 0.00 59 LEU A CA 17
ATOM 19789 C C . LEU A 1 59 ? -4.643 8.108 1.042 1.00 0.00 59 LEU A C 17
ATOM 19790 O O . LEU A 1 59 ? -3.663 8.700 0.577 1.00 0.00 59 LEU A O 17
ATOM 19806 N N . VAL A 1 60 ? -4.766 6.769 1.017 1.00 0.00 60 VAL A N 17
ATOM 19807 C CA . VAL A 1 60 ? -3.709 5.905 0.506 1.00 0.00 60 VAL A CA 17
ATOM 19808 C C . VAL A 1 60 ? -3.379 6.235 -0.957 1.00 0.00 60 VAL A C 17
ATOM 19809 O O . VAL A 1 60 ? -2.262 6.080 -1.404 1.00 0.00 60 VAL A O 17
ATOM 19822 N N . LYS A 1 61 ? -4.336 6.833 -1.619 1.00 0.00 61 LYS A N 17
ATOM 19823 C CA . LYS A 1 61 ? -4.231 7.206 -3.019 1.00 0.00 61 LYS A CA 17
ATOM 19824 C C . LYS A 1 61 ? -3.204 8.317 -3.181 1.00 0.00 61 LYS A C 17
ATOM 19825 O O . LYS A 1 61 ? -2.445 8.359 -4.148 1.00 0.00 61 LYS A O 17
ATOM 19844 N N . LYS A 1 62 ? -3.136 9.145 -2.188 1.00 0.00 62 LYS A N 17
ATOM 19845 C CA . LYS A 1 62 ? -2.239 10.266 -2.198 1.00 0.00 62 LYS A CA 17
ATOM 19846 C C . LYS A 1 62 ? -0.865 9.826 -1.733 1.00 0.00 62 LYS A C 17
ATOM 19847 O O . LYS A 1 62 ? 0.159 10.324 -2.191 1.00 0.00 62 LYS A O 17
ATOM 19866 N N . LYS A 1 63 ? -0.860 8.851 -0.876 1.00 0.00 63 LYS A N 17
ATOM 19867 C CA . LYS A 1 63 ? 0.354 8.352 -0.310 1.00 0.00 63 LYS A CA 17
ATOM 19868 C C . LYS A 1 63 ? 1.084 7.461 -1.290 1.00 0.00 63 LYS A C 17
ATOM 19869 O O . LYS A 1 63 ? 2.277 7.544 -1.407 1.00 0.00 63 LYS A O 17
ATOM 19888 N N . LEU A 1 64 ? 0.350 6.618 -1.996 1.00 0.00 64 LEU A N 17
ATOM 19889 C CA . LEU A 1 64 ? 0.941 5.642 -2.914 1.00 0.00 64 LEU A CA 17
ATOM 19890 C C . LEU A 1 64 ? 1.716 6.314 -4.043 1.00 0.00 64 LEU A C 17
ATOM 19891 O O . LEU A 1 64 ? 2.738 5.810 -4.495 1.00 0.00 64 LEU A O 17
ATOM 19907 N N . LYS A 1 65 ? 1.260 7.471 -4.456 1.00 0.00 65 LYS A N 17
ATOM 19908 C CA . LYS A 1 65 ? 1.911 8.169 -5.551 1.00 0.00 65 LYS A CA 17
ATOM 19909 C C . LYS A 1 65 ? 3.205 8.842 -5.084 1.00 0.00 65 LYS A C 17
ATOM 19910 O O . LYS A 1 65 ? 4.155 8.985 -5.848 1.00 0.00 65 LYS A O 17
ATOM 19929 N N . GLU A 1 66 ? 3.253 9.202 -3.813 1.00 0.00 66 GLU A N 17
ATOM 19930 C CA . GLU A 1 66 ? 4.409 9.879 -3.259 1.00 0.00 66 GLU A CA 17
ATOM 19931 C C . GLU A 1 66 ? 5.251 8.905 -2.454 1.00 0.00 66 GLU A C 17
ATOM 19932 O O . GLU A 1 66 ? 6.303 9.262 -1.908 1.00 0.00 66 GLU A O 17
ATOM 19944 N N . MET A 1 67 ? 4.814 7.662 -2.406 1.00 0.00 67 MET A N 17
ATOM 19945 C CA . MET A 1 67 ? 5.468 6.655 -1.592 1.00 0.00 67 MET A CA 17
ATOM 19946 C C . MET A 1 67 ? 6.808 6.326 -2.168 1.00 0.00 67 MET A C 17
ATOM 19947 O O . MET A 1 67 ? 7.708 5.965 -1.466 1.00 0.00 67 MET A O 17
ATOM 19961 N N . LYS A 1 68 ? 6.956 6.579 -3.437 1.00 0.00 68 LYS A N 17
ATOM 19962 C CA . LYS A 1 68 ? 8.214 6.347 -4.111 1.00 0.00 68 LYS A CA 17
ATOM 19963 C C . LYS A 1 68 ? 9.279 7.375 -3.701 1.00 0.00 68 LYS A C 17
ATOM 19964 O O . LYS A 1 68 ? 10.473 7.199 -3.949 1.00 0.00 68 LYS A O 17
ATOM 19983 N N . MET A 1 69 ? 8.830 8.437 -3.070 1.00 0.00 69 MET A N 17
ATOM 19984 C CA . MET A 1 69 ? 9.708 9.437 -2.511 1.00 0.00 69 MET A CA 17
ATOM 19985 C C . MET A 1 69 ? 9.837 9.182 -1.014 1.00 0.00 69 MET A C 17
ATOM 19986 O O . MET A 1 69 ? 10.875 9.427 -0.405 1.00 0.00 69 MET A O 17
ATOM 20000 N N . SER A 1 70 ? 8.794 8.612 -0.452 1.00 0.00 70 SER A N 17
ATOM 20001 C CA . SER A 1 70 ? 8.673 8.484 0.991 1.00 0.00 70 SER A CA 17
ATOM 20002 C C . SER A 1 70 ? 9.231 7.163 1.536 1.00 0.00 70 SER A C 17
ATOM 20003 O O . SER A 1 70 ? 9.658 7.114 2.686 1.00 0.00 70 SER A O 17
ATOM 20011 N N . LEU A 1 71 ? 9.273 6.120 0.683 1.00 0.00 71 LEU A N 17
ATOM 20012 C CA . LEU A 1 71 ? 9.731 4.752 1.043 1.00 0.00 71 LEU A CA 17
ATOM 20013 C C . LEU A 1 71 ? 11.068 4.735 1.747 1.00 0.00 71 LEU A C 17
ATOM 20014 O O . LEU A 1 71 ? 11.348 3.867 2.569 1.00 0.00 71 LEU A O 17
ATOM 20030 N N . GLU A 1 72 ? 11.866 5.700 1.405 1.00 0.00 72 GLU A N 17
ATOM 20031 C CA . GLU A 1 72 ? 13.179 5.861 1.914 1.00 0.00 72 GLU A CA 17
ATOM 20032 C C . GLU A 1 72 ? 13.158 6.227 3.378 1.00 0.00 72 GLU A C 17
ATOM 20033 O O . GLU A 1 72 ? 13.890 5.660 4.194 1.00 0.00 72 GLU A O 17
ATOM 20045 N N . LYS A 1 73 ? 12.297 7.142 3.702 1.00 0.00 73 LYS A N 17
ATOM 20046 C CA . LYS A 1 73 ? 12.280 7.738 4.997 1.00 0.00 73 LYS A CA 17
ATOM 20047 C C . LYS A 1 73 ? 11.622 6.817 5.991 1.00 0.00 73 LYS A C 17
ATOM 20048 O O . LYS A 1 73 ? 12.201 6.480 7.024 1.00 0.00 73 LYS A O 17
ATOM 20067 N N . ALA A 1 74 ? 10.433 6.392 5.663 1.00 0.00 74 ALA A N 17
ATOM 20068 C CA . ALA A 1 74 ? 9.649 5.585 6.531 1.00 0.00 74 ALA A CA 17
ATOM 20069 C C . ALA A 1 74 ? 8.666 4.817 5.710 1.00 0.00 74 ALA A C 17
ATOM 20070 O O . ALA A 1 74 ? 8.543 3.593 5.900 1.00 0.00 74 ALA A O 17
ATOM 20078 N N . GLY A 1 1 ? 15.967 -4.901 0.449 1.00 0.00 1 GLY A N 18
ATOM 20079 C CA . GLY A 1 1 ? 14.790 -4.228 1.012 1.00 0.00 1 GLY A CA 18
ATOM 20080 C C . GLY A 1 1 ? 14.827 -2.742 0.744 1.00 0.00 1 GLY A C 18
ATOM 20081 O O . GLY A 1 1 ? 15.305 -2.320 -0.314 1.00 0.00 1 GLY A O 18
ATOM 20087 N N . HIS A 1 2 ? 14.325 -1.953 1.691 1.00 0.00 2 HIS A N 18
ATOM 20088 C CA . HIS A 1 2 ? 14.275 -0.480 1.618 1.00 0.00 2 HIS A CA 18
ATOM 20089 C C . HIS A 1 2 ? 13.332 0.045 0.550 1.00 0.00 2 HIS A C 18
ATOM 20090 O O . HIS A 1 2 ? 12.283 0.604 0.876 1.00 0.00 2 HIS A O 18
ATOM 20104 N N . MET A 1 3 ? 13.695 -0.112 -0.698 1.00 0.00 3 MET A N 18
ATOM 20105 C CA . MET A 1 3 ? 12.859 0.350 -1.762 1.00 0.00 3 MET A CA 18
ATOM 20106 C C . MET A 1 3 ? 11.727 -0.607 -1.946 1.00 0.00 3 MET A C 18
ATOM 20107 O O . MET A 1 3 ? 11.873 -1.804 -1.706 1.00 0.00 3 MET A O 18
ATOM 20121 N N . VAL A 1 4 ? 10.640 -0.109 -2.422 1.00 0.00 4 VAL A N 18
ATOM 20122 C CA . VAL A 1 4 ? 9.396 -0.839 -2.357 1.00 0.00 4 VAL A CA 18
ATOM 20123 C C . VAL A 1 4 ? 9.331 -1.993 -3.343 1.00 0.00 4 VAL A C 18
ATOM 20124 O O . VAL A 1 4 ? 8.700 -3.005 -3.080 1.00 0.00 4 VAL A O 18
ATOM 20137 N N . HIS A 1 5 ? 10.044 -1.872 -4.432 1.00 0.00 5 HIS A N 18
ATOM 20138 C CA . HIS A 1 5 ? 10.117 -2.944 -5.427 1.00 0.00 5 HIS A CA 18
ATOM 20139 C C . HIS A 1 5 ? 10.886 -4.166 -4.875 1.00 0.00 5 HIS A C 18
ATOM 20140 O O . HIS A 1 5 ? 10.841 -5.253 -5.438 1.00 0.00 5 HIS A O 18
ATOM 20154 N N . GLU A 1 6 ? 11.549 -3.967 -3.743 1.00 0.00 6 GLU A N 18
ATOM 20155 C CA . GLU A 1 6 ? 12.309 -5.012 -3.066 1.00 0.00 6 GLU A CA 18
ATOM 20156 C C . GLU A 1 6 ? 11.479 -5.620 -1.944 1.00 0.00 6 GLU A C 18
ATOM 20157 O O . GLU A 1 6 ? 11.935 -6.505 -1.217 1.00 0.00 6 GLU A O 18
ATOM 20169 N N . TRP A 1 7 ? 10.278 -5.120 -1.779 1.00 0.00 7 TRP A N 18
ATOM 20170 C CA . TRP A 1 7 ? 9.409 -5.600 -0.740 1.00 0.00 7 TRP A CA 18
ATOM 20171 C C . TRP A 1 7 ? 8.714 -6.849 -1.190 1.00 0.00 7 TRP A C 18
ATOM 20172 O O . TRP A 1 7 ? 8.373 -6.985 -2.365 1.00 0.00 7 TRP A O 18
ATOM 20193 N N . SER A 1 8 ? 8.520 -7.754 -0.270 1.00 0.00 8 SER A N 18
ATOM 20194 C CA . SER A 1 8 ? 7.966 -9.036 -0.569 1.00 0.00 8 SER A CA 18
ATOM 20195 C C . SER A 1 8 ? 6.470 -9.066 -0.221 1.00 0.00 8 SER A C 18
ATOM 20196 O O . SER A 1 8 ? 5.622 -9.031 -1.096 1.00 0.00 8 SER A O 18
ATOM 20204 N N . VAL A 1 9 ? 6.170 -9.116 1.062 1.00 0.00 9 VAL A N 18
ATOM 20205 C CA . VAL A 1 9 ? 4.794 -9.096 1.558 1.00 0.00 9 VAL A CA 18
ATOM 20206 C C . VAL A 1 9 ? 4.783 -8.292 2.845 1.00 0.00 9 VAL A C 18
ATOM 20207 O O . VAL A 1 9 ? 4.296 -7.198 2.889 1.00 0.00 9 VAL A O 18
ATOM 20220 N N . GLN A 1 10 ? 5.453 -8.817 3.844 1.00 0.00 10 GLN A N 18
ATOM 20221 C CA . GLN A 1 10 ? 5.525 -8.228 5.184 1.00 0.00 10 GLN A CA 18
ATOM 20222 C C . GLN A 1 10 ? 6.130 -6.819 5.173 1.00 0.00 10 GLN A C 18
ATOM 20223 O O . GLN A 1 10 ? 5.804 -5.986 6.005 1.00 0.00 10 GLN A O 18
ATOM 20237 N N . GLN A 1 11 ? 6.971 -6.554 4.189 1.00 0.00 11 GLN A N 18
ATOM 20238 C CA . GLN A 1 11 ? 7.604 -5.259 4.064 1.00 0.00 11 GLN A CA 18
ATOM 20239 C C . GLN A 1 11 ? 6.612 -4.178 3.594 1.00 0.00 11 GLN A C 18
ATOM 20240 O O . GLN A 1 11 ? 6.844 -2.988 3.796 1.00 0.00 11 GLN A O 18
ATOM 20254 N N . VAL A 1 12 ? 5.491 -4.602 3.011 1.00 0.00 12 VAL A N 18
ATOM 20255 C CA . VAL A 1 12 ? 4.495 -3.665 2.490 1.00 0.00 12 VAL A CA 18
ATOM 20256 C C . VAL A 1 12 ? 3.649 -3.119 3.656 1.00 0.00 12 VAL A C 18
ATOM 20257 O O . VAL A 1 12 ? 3.162 -1.976 3.622 1.00 0.00 12 VAL A O 18
ATOM 20270 N N . SER A 1 13 ? 3.527 -3.931 4.707 1.00 0.00 13 SER A N 18
ATOM 20271 C CA . SER A 1 13 ? 2.716 -3.607 5.846 1.00 0.00 13 SER A CA 18
ATOM 20272 C C . SER A 1 13 ? 3.316 -2.441 6.606 1.00 0.00 13 SER A C 18
ATOM 20273 O O . SER A 1 13 ? 2.587 -1.582 7.105 1.00 0.00 13 SER A O 18
ATOM 20281 N N . HIS A 1 14 ? 4.654 -2.383 6.624 1.00 0.00 14 HIS A N 18
ATOM 20282 C CA . HIS A 1 14 ? 5.390 -1.320 7.323 1.00 0.00 14 HIS A CA 18
ATOM 20283 C C . HIS A 1 14 ? 4.995 0.030 6.757 1.00 0.00 14 HIS A C 18
ATOM 20284 O O . HIS A 1 14 ? 4.879 1.016 7.487 1.00 0.00 14 HIS A O 18
ATOM 20298 N N . TRP A 1 15 ? 4.768 0.058 5.454 1.00 0.00 15 TRP A N 18
ATOM 20299 C CA . TRP A 1 15 ? 4.318 1.245 4.789 1.00 0.00 15 TRP A CA 18
ATOM 20300 C C . TRP A 1 15 ? 2.920 1.583 5.241 1.00 0.00 15 TRP A C 18
ATOM 20301 O O . TRP A 1 15 ? 2.718 2.637 5.826 1.00 0.00 15 TRP A O 18
ATOM 20322 N N . LEU A 1 16 ? 1.988 0.646 5.025 1.00 0.00 16 LEU A N 18
ATOM 20323 C CA . LEU A 1 16 ? 0.559 0.805 5.353 1.00 0.00 16 LEU A CA 18
ATOM 20324 C C . LEU A 1 16 ? 0.349 1.355 6.752 1.00 0.00 16 LEU A C 18
ATOM 20325 O O . LEU A 1 16 ? -0.369 2.335 6.933 1.00 0.00 16 LEU A O 18
ATOM 20341 N N . VAL A 1 17 ? 1.017 0.768 7.724 1.00 0.00 17 VAL A N 18
ATOM 20342 C CA . VAL A 1 17 ? 0.880 1.165 9.119 1.00 0.00 17 VAL A CA 18
ATOM 20343 C C . VAL A 1 17 ? 1.310 2.641 9.327 1.00 0.00 17 VAL A C 18
ATOM 20344 O O . VAL A 1 17 ? 0.781 3.340 10.202 1.00 0.00 17 VAL A O 18
ATOM 20357 N N . GLY A 1 18 ? 2.182 3.129 8.454 1.00 0.00 18 GLY A N 18
ATOM 20358 C CA . GLY A 1 18 ? 2.716 4.469 8.578 1.00 0.00 18 GLY A CA 18
ATOM 20359 C C . GLY A 1 18 ? 1.698 5.512 8.203 1.00 0.00 18 GLY A C 18
ATOM 20360 O O . GLY A 1 18 ? 1.712 6.630 8.713 1.00 0.00 18 GLY A O 18
ATOM 20364 N N . LEU A 1 19 ? 0.793 5.146 7.324 1.00 0.00 19 LEU A N 18
ATOM 20365 C CA . LEU A 1 19 ? -0.250 6.059 6.915 1.00 0.00 19 LEU A CA 18
ATOM 20366 C C . LEU A 1 19 ? -1.578 5.659 7.547 1.00 0.00 19 LEU A C 18
ATOM 20367 O O . LEU A 1 19 ? -2.625 6.117 7.136 1.00 0.00 19 LEU A O 18
ATOM 20383 N N . SER A 1 20 ? -1.497 4.806 8.579 1.00 0.00 20 SER A N 18
ATOM 20384 C CA . SER A 1 20 ? -2.671 4.291 9.315 1.00 0.00 20 SER A CA 18
ATOM 20385 C C . SER A 1 20 ? -3.545 3.389 8.452 1.00 0.00 20 SER A C 18
ATOM 20386 O O . SER A 1 20 ? -4.676 3.111 8.766 1.00 0.00 20 SER A O 18
ATOM 20394 N N . LEU A 1 21 ? -2.957 2.861 7.425 1.00 0.00 21 LEU A N 18
ATOM 20395 C CA . LEU A 1 21 ? -3.607 1.950 6.504 1.00 0.00 21 LEU A CA 18
ATOM 20396 C C . LEU A 1 21 ? -3.294 0.526 6.911 1.00 0.00 21 LEU A C 18
ATOM 20397 O O . LEU A 1 21 ? -3.436 -0.399 6.123 1.00 0.00 21 LEU A O 18
ATOM 20413 N N . ASP A 1 22 ? -2.889 0.354 8.174 1.00 0.00 22 ASP A N 18
ATOM 20414 C CA . ASP A 1 22 ? -2.621 -0.963 8.785 1.00 0.00 22 ASP A CA 18
ATOM 20415 C C . ASP A 1 22 ? -3.830 -1.889 8.666 1.00 0.00 22 ASP A C 18
ATOM 20416 O O . ASP A 1 22 ? -3.705 -3.102 8.710 1.00 0.00 22 ASP A O 18
ATOM 20425 N N . GLN A 1 23 ? -4.975 -1.297 8.463 1.00 0.00 23 GLN A N 18
ATOM 20426 C CA . GLN A 1 23 ? -6.230 -1.999 8.271 1.00 0.00 23 GLN A CA 18
ATOM 20427 C C . GLN A 1 23 ? -6.246 -2.746 6.920 1.00 0.00 23 GLN A C 18
ATOM 20428 O O . GLN A 1 23 ? -6.970 -3.711 6.741 1.00 0.00 23 GLN A O 18
ATOM 20442 N N . TYR A 1 24 ? -5.416 -2.306 5.999 1.00 0.00 24 TYR A N 18
ATOM 20443 C CA . TYR A 1 24 ? -5.332 -2.914 4.693 1.00 0.00 24 TYR A CA 18
ATOM 20444 C C . TYR A 1 24 ? -4.348 -4.071 4.683 1.00 0.00 24 TYR A C 18
ATOM 20445 O O . TYR A 1 24 ? -4.427 -4.944 3.821 1.00 0.00 24 TYR A O 18
ATOM 20463 N N . VAL A 1 25 ? -3.439 -4.085 5.660 1.00 0.00 25 VAL A N 18
ATOM 20464 C CA . VAL A 1 25 ? -2.401 -5.140 5.780 1.00 0.00 25 VAL A CA 18
ATOM 20465 C C . VAL A 1 25 ? -2.991 -6.548 5.750 1.00 0.00 25 VAL A C 18
ATOM 20466 O O . VAL A 1 25 ? -2.418 -7.441 5.117 1.00 0.00 25 VAL A O 18
ATOM 20479 N N . SER A 1 26 ? -4.147 -6.723 6.379 1.00 0.00 26 SER A N 18
ATOM 20480 C CA . SER A 1 26 ? -4.814 -8.019 6.456 1.00 0.00 26 SER A CA 18
ATOM 20481 C C . SER A 1 26 ? -5.014 -8.627 5.052 1.00 0.00 26 SER A C 18
ATOM 20482 O O . SER A 1 26 ? -4.741 -9.810 4.828 1.00 0.00 26 SER A O 18
ATOM 20490 N N . GLU A 1 27 ? -5.389 -7.797 4.105 1.00 0.00 27 GLU A N 18
ATOM 20491 C CA . GLU A 1 27 ? -5.659 -8.275 2.774 1.00 0.00 27 GLU A CA 18
ATOM 20492 C C . GLU A 1 27 ? -4.424 -8.084 1.879 1.00 0.00 27 GLU A C 18
ATOM 20493 O O . GLU A 1 27 ? -4.176 -8.885 0.986 1.00 0.00 27 GLU A O 18
ATOM 20505 N N . PHE A 1 28 ? -3.627 -7.035 2.147 1.00 0.00 28 PHE A N 18
ATOM 20506 C CA . PHE A 1 28 ? -2.372 -6.805 1.414 1.00 0.00 28 PHE A CA 18
ATOM 20507 C C . PHE A 1 28 ? -1.465 -8.031 1.511 1.00 0.00 28 PHE A C 18
ATOM 20508 O O . PHE A 1 28 ? -0.877 -8.473 0.517 1.00 0.00 28 PHE A O 18
ATOM 20525 N N . SER A 1 29 ? -1.443 -8.626 2.692 1.00 0.00 29 SER A N 18
ATOM 20526 C CA . SER A 1 29 ? -0.649 -9.807 2.950 1.00 0.00 29 SER A CA 18
ATOM 20527 C C . SER A 1 29 ? -1.259 -11.024 2.244 1.00 0.00 29 SER A C 18
ATOM 20528 O O . SER A 1 29 ? -0.543 -11.916 1.783 1.00 0.00 29 SER A O 18
ATOM 20536 N N . ALA A 1 30 ? -2.572 -11.015 2.101 1.00 0.00 30 ALA A N 18
ATOM 20537 C CA . ALA A 1 30 ? -3.299 -12.130 1.532 1.00 0.00 30 ALA A CA 18
ATOM 20538 C C . ALA A 1 30 ? -3.053 -12.257 0.044 1.00 0.00 30 ALA A C 18
ATOM 20539 O O . ALA A 1 30 ? -2.968 -13.367 -0.494 1.00 0.00 30 ALA A O 18
ATOM 20546 N N . GLN A 1 31 ? -2.915 -11.139 -0.630 1.00 0.00 31 GLN A N 18
ATOM 20547 C CA . GLN A 1 31 ? -2.702 -11.187 -2.071 1.00 0.00 31 GLN A CA 18
ATOM 20548 C C . GLN A 1 31 ? -1.231 -11.048 -2.405 1.00 0.00 31 GLN A C 18
ATOM 20549 O O . GLN A 1 31 ? -0.863 -11.038 -3.581 1.00 0.00 31 GLN A O 18
ATOM 20563 N N . ASN A 1 32 ? -0.383 -10.965 -1.353 1.00 0.00 32 ASN A N 18
ATOM 20564 C CA . ASN A 1 32 ? 1.066 -10.846 -1.496 1.00 0.00 32 ASN A CA 18
ATOM 20565 C C . ASN A 1 32 ? 1.398 -9.563 -2.208 1.00 0.00 32 ASN A C 18
ATOM 20566 O O . ASN A 1 32 ? 2.338 -9.509 -3.018 1.00 0.00 32 ASN A O 18
ATOM 20577 N N . ILE A 1 33 ? 0.637 -8.522 -1.901 1.00 0.00 33 ILE A N 18
ATOM 20578 C CA . ILE A 1 33 ? 0.828 -7.245 -2.525 1.00 0.00 33 ILE A CA 18
ATOM 20579 C C . ILE A 1 33 ? 2.162 -6.677 -2.075 1.00 0.00 33 ILE A C 18
ATOM 20580 O O . ILE A 1 33 ? 2.339 -6.368 -0.916 1.00 0.00 33 ILE A O 18
ATOM 20596 N N . SER A 1 34 ? 3.104 -6.607 -2.971 1.00 0.00 34 SER A N 18
ATOM 20597 C CA . SER A 1 34 ? 4.381 -6.080 -2.637 1.00 0.00 34 SER A CA 18
ATOM 20598 C C . SER A 1 34 ? 4.440 -4.642 -3.105 1.00 0.00 34 SER A C 18
ATOM 20599 O O . SER A 1 34 ? 3.426 -4.090 -3.570 1.00 0.00 34 SER A O 18
ATOM 20607 N N . GLY A 1 35 ? 5.627 -4.059 -3.064 1.00 0.00 35 GLY A N 18
ATOM 20608 C CA . GLY A 1 35 ? 5.815 -2.703 -3.497 1.00 0.00 35 GLY A CA 18
ATOM 20609 C C . GLY A 1 35 ? 5.590 -2.576 -4.980 1.00 0.00 35 GLY A C 18
ATOM 20610 O O . GLY A 1 35 ? 5.238 -1.511 -5.469 1.00 0.00 35 GLY A O 18
ATOM 20614 N N . GLU A 1 36 ? 5.746 -3.694 -5.668 1.00 0.00 36 GLU A N 18
ATOM 20615 C CA . GLU A 1 36 ? 5.543 -3.802 -7.092 1.00 0.00 36 GLU A CA 18
ATOM 20616 C C . GLU A 1 36 ? 4.105 -3.416 -7.434 1.00 0.00 36 GLU A C 18
ATOM 20617 O O . GLU A 1 36 ? 3.852 -2.608 -8.339 1.00 0.00 36 GLU A O 18
ATOM 20629 N N . GLN A 1 37 ? 3.169 -3.953 -6.669 1.00 0.00 37 GLN A N 18
ATOM 20630 C CA . GLN A 1 37 ? 1.776 -3.667 -6.897 1.00 0.00 37 GLN A CA 18
ATOM 20631 C C . GLN A 1 37 ? 1.328 -2.440 -6.136 1.00 0.00 37 GLN A C 18
ATOM 20632 O O . GLN A 1 37 ? 0.331 -1.831 -6.484 1.00 0.00 37 GLN A O 18
ATOM 20646 N N . LEU A 1 38 ? 2.095 -2.092 -5.117 1.00 0.00 38 LEU A N 18
ATOM 20647 C CA . LEU A 1 38 ? 1.868 -0.916 -4.270 1.00 0.00 38 LEU A CA 18
ATOM 20648 C C . LEU A 1 38 ? 1.983 0.352 -5.135 1.00 0.0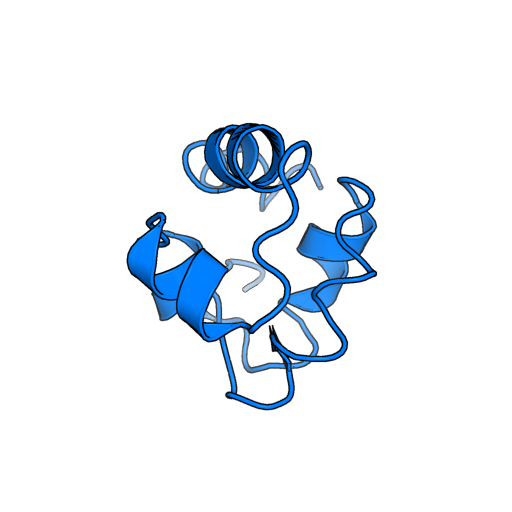0 38 LEU A C 18
ATOM 20649 O O . LEU A 1 38 ? 1.109 1.203 -5.129 1.00 0.00 38 LEU A O 18
ATOM 20665 N N . LEU A 1 39 ? 3.064 0.438 -5.883 1.00 0.00 39 LEU A N 18
ATOM 20666 C CA . LEU A 1 39 ? 3.351 1.600 -6.733 1.00 0.00 39 LEU A CA 18
ATOM 20667 C C . LEU A 1 39 ? 2.256 1.847 -7.751 1.00 0.00 39 LEU A C 18
ATOM 20668 O O . LEU A 1 39 ? 1.865 2.981 -7.995 1.00 0.00 39 LEU A O 18
ATOM 20684 N N . GLN A 1 40 ? 1.771 0.787 -8.329 1.00 0.00 40 GLN A N 18
ATOM 20685 C CA . GLN A 1 40 ? 0.785 0.901 -9.383 1.00 0.00 40 GLN A CA 18
ATOM 20686 C C . GLN A 1 40 ? -0.665 0.720 -8.860 1.00 0.00 40 GLN A C 18
ATOM 20687 O O . GLN A 1 40 ? -1.595 0.517 -9.646 1.00 0.00 40 GLN A O 18
ATOM 20701 N N . LEU A 1 41 ? -0.848 0.824 -7.538 1.00 0.00 41 LEU A N 18
ATOM 20702 C CA . LEU A 1 41 ? -2.164 0.746 -6.912 1.00 0.00 41 LEU A CA 18
ATOM 20703 C C . LEU A 1 41 ? -3.130 1.792 -7.451 1.00 0.00 41 LEU A C 18
ATOM 20704 O O . LEU A 1 41 ? -2.730 2.863 -7.927 1.00 0.00 41 LEU A O 18
ATOM 20720 N N . ASP A 1 42 ? -4.385 1.482 -7.353 1.00 0.00 42 ASP A N 18
ATOM 20721 C CA . ASP A 1 42 ? -5.460 2.333 -7.802 1.00 0.00 42 ASP A CA 18
ATOM 20722 C C . ASP A 1 42 ? -6.696 1.870 -7.080 1.00 0.00 42 ASP A C 18
ATOM 20723 O O . ASP A 1 42 ? -6.645 0.794 -6.458 1.00 0.00 42 ASP A O 18
ATOM 20732 N N . GLY A 1 43 ? -7.784 2.650 -7.138 1.00 0.00 43 GLY A N 18
ATOM 20733 C CA . GLY A 1 43 ? -9.039 2.283 -6.504 1.00 0.00 43 GLY A CA 18
ATOM 20734 C C . GLY A 1 43 ? -9.462 0.903 -6.875 1.00 0.00 43 GLY A C 18
ATOM 20735 O O . GLY A 1 43 ? -9.896 0.169 -6.025 1.00 0.00 43 GLY A O 18
ATOM 20739 N N . ASN A 1 44 ? -9.274 0.539 -8.142 1.00 0.00 44 ASN A N 18
ATOM 20740 C CA . ASN A 1 44 ? -9.604 -0.794 -8.634 1.00 0.00 44 ASN A CA 18
ATOM 20741 C C . ASN A 1 44 ? -8.984 -1.879 -7.788 1.00 0.00 44 ASN A C 18
ATOM 20742 O O . ASN A 1 44 ? -9.678 -2.800 -7.344 1.00 0.00 44 ASN A O 18
ATOM 20753 N N . LYS A 1 45 ? -7.699 -1.750 -7.520 1.00 0.00 45 LYS A N 18
ATOM 20754 C CA . LYS A 1 45 ? -7.011 -2.701 -6.676 1.00 0.00 45 LYS A CA 18
ATOM 20755 C C . LYS A 1 45 ? -7.508 -2.592 -5.250 1.00 0.00 45 LYS A C 18
ATOM 20756 O O . LYS A 1 45 ? -7.859 -3.568 -4.654 1.00 0.00 45 LYS A O 18
ATOM 20775 N N . LEU A 1 46 ? -7.599 -1.374 -4.756 1.00 0.00 46 LEU A N 18
ATOM 20776 C CA . LEU A 1 46 ? -8.016 -1.085 -3.371 1.00 0.00 46 LEU A CA 18
ATOM 20777 C C . LEU A 1 46 ? -9.427 -1.624 -3.061 1.00 0.00 46 LEU A C 18
ATOM 20778 O O . LEU A 1 46 ? -9.779 -1.895 -1.887 1.00 0.00 46 LEU A O 18
ATOM 20794 N N . LYS A 1 47 ? -10.228 -1.740 -4.094 1.00 0.00 47 LYS A N 18
ATOM 20795 C CA . LYS A 1 47 ? -11.547 -2.313 -3.998 1.00 0.00 47 LYS A CA 18
ATOM 20796 C C . LYS A 1 47 ? -11.447 -3.839 -3.979 1.00 0.00 47 LYS A C 18
ATOM 20797 O O . LYS A 1 47 ? -12.146 -4.505 -3.225 1.00 0.00 47 LYS A O 18
ATOM 20816 N N . ALA A 1 48 ? -10.509 -4.371 -4.756 1.00 0.00 48 ALA A N 18
ATOM 20817 C CA . ALA A 1 48 ? -10.256 -5.817 -4.832 1.00 0.00 48 ALA A CA 18
ATOM 20818 C C . ALA A 1 48 ? -9.562 -6.313 -3.558 1.00 0.00 48 ALA A C 18
ATOM 20819 O O . ALA A 1 48 ? -9.417 -7.517 -3.329 1.00 0.00 48 ALA A O 18
ATOM 20826 N N . LEU A 1 49 ? -9.137 -5.365 -2.736 1.00 0.00 49 LEU A N 18
ATOM 20827 C CA . LEU A 1 49 ? -8.579 -5.636 -1.432 1.00 0.00 49 LEU A CA 18
ATOM 20828 C C . LEU A 1 49 ? -9.725 -5.836 -0.430 1.00 0.00 49 LEU A C 18
ATOM 20829 O O . LEU A 1 49 ? -9.505 -5.988 0.759 1.00 0.00 49 LEU A O 18
ATOM 20845 N N . GLY A 1 50 ? -10.958 -5.740 -0.928 1.00 0.00 50 GLY A N 18
ATOM 20846 C CA . GLY A 1 50 ? -12.149 -6.018 -0.134 1.00 0.00 50 GLY A CA 18
ATOM 20847 C C . GLY A 1 50 ? -12.413 -5.022 0.978 1.00 0.00 50 GLY A C 18
ATOM 20848 O O . GLY A 1 50 ? -13.346 -5.193 1.752 1.00 0.00 50 GLY A O 18
ATOM 20852 N N . MET A 1 51 ? -11.612 -3.988 1.060 1.00 0.00 51 MET A N 18
ATOM 20853 C CA . MET A 1 51 ? -11.794 -3.010 2.116 1.00 0.00 51 MET A CA 18
ATOM 20854 C C . MET A 1 51 ? -12.640 -1.865 1.599 1.00 0.00 51 MET A C 18
ATOM 20855 O O . MET A 1 51 ? -13.613 -1.469 2.227 1.00 0.00 51 MET A O 18
ATOM 20869 N N . THR A 1 52 ? -12.255 -1.354 0.418 1.00 0.00 52 THR A N 18
ATOM 20870 C CA . THR A 1 52 ? -12.967 -0.316 -0.369 1.00 0.00 52 THR A CA 18
ATOM 20871 C C . THR A 1 52 ? -13.176 1.048 0.355 1.00 0.00 52 THR A C 18
ATOM 20872 O O . THR A 1 52 ? -13.748 1.977 -0.230 1.00 0.00 52 THR A O 18
ATOM 20883 N N . SER A 1 53 ? -12.659 1.165 1.548 1.00 0.00 53 SER A N 18
ATOM 20884 C CA . SER A 1 53 ? -12.843 2.293 2.426 1.00 0.00 53 SER A CA 18
ATOM 20885 C C . SER A 1 53 ? -12.445 3.640 1.795 1.00 0.00 53 SER A C 18
ATOM 20886 O O . SER A 1 53 ? -11.317 3.832 1.357 1.00 0.00 53 SER A O 18
ATOM 20894 N N . SER A 1 54 ? -13.393 4.554 1.781 1.00 0.00 54 SER A N 18
ATOM 20895 C CA . SER A 1 54 ? -13.278 5.827 1.115 1.00 0.00 54 SER A CA 18
ATOM 20896 C C . SER A 1 54 ? -12.146 6.727 1.657 1.00 0.00 54 SER A C 18
ATOM 20897 O O . SER A 1 54 ? -11.346 7.244 0.859 1.00 0.00 54 SER A O 18
ATOM 20905 N N . GLN A 1 55 ? -12.044 6.895 2.994 1.00 0.00 55 GLN A N 18
ATOM 20906 C CA . GLN A 1 55 ? -11.035 7.808 3.568 1.00 0.00 55 GLN A CA 18
ATOM 20907 C C . GLN A 1 55 ? -9.665 7.268 3.253 1.00 0.00 55 GLN A C 18
ATOM 20908 O O . GLN A 1 55 ? -8.731 8.004 2.897 1.00 0.00 55 GLN A O 18
ATOM 20922 N N . ASP A 1 56 ? -9.590 5.969 3.326 1.00 0.00 56 ASP A N 18
ATOM 20923 C CA . ASP A 1 56 ? -8.385 5.229 3.193 1.00 0.00 56 ASP A CA 18
ATOM 20924 C C . ASP A 1 56 ? -7.921 5.288 1.793 1.00 0.00 56 ASP A C 18
ATOM 20925 O O . ASP A 1 56 ? -6.783 5.637 1.543 1.00 0.00 56 ASP A O 18
ATOM 20934 N N . ARG A 1 57 ? -8.835 5.051 0.866 1.00 0.00 57 ARG A N 18
ATOM 20935 C CA . ARG A 1 57 ? -8.533 5.089 -0.552 1.00 0.00 57 ARG A CA 18
ATOM 20936 C C . ARG A 1 57 ? -8.215 6.471 -1.067 1.00 0.00 57 ARG A C 18
ATOM 20937 O O . ARG A 1 57 ? -7.764 6.623 -2.183 1.00 0.00 57 ARG A O 18
ATOM 20958 N N . ALA A 1 58 ? -8.476 7.469 -0.278 1.00 0.00 58 ALA A N 18
ATOM 20959 C CA . ALA A 1 58 ? -8.091 8.810 -0.632 1.00 0.00 58 ALA A CA 18
ATOM 20960 C C . ALA A 1 58 ? -6.677 9.073 -0.123 1.00 0.00 58 ALA A C 18
ATOM 20961 O O . ALA A 1 58 ? -5.893 9.799 -0.739 1.00 0.00 58 ALA A O 18
ATOM 20968 N N . LEU A 1 59 ? -6.328 8.421 0.967 1.00 0.00 59 LEU A N 18
ATOM 20969 C CA . LEU A 1 59 ? -5.046 8.644 1.595 1.00 0.00 59 LEU A CA 18
ATOM 20970 C C . LEU A 1 59 ? -3.972 7.773 0.985 1.00 0.00 59 LEU A C 18
ATOM 20971 O O . LEU A 1 59 ? -2.863 8.241 0.693 1.00 0.00 59 LEU A O 18
ATOM 20987 N N . VAL A 1 60 ? -4.292 6.506 0.784 1.00 0.00 60 VAL A N 18
ATOM 20988 C CA . VAL A 1 60 ? -3.371 5.568 0.156 1.00 0.00 60 VAL A CA 18
ATOM 20989 C C . VAL A 1 60 ? -3.053 6.037 -1.265 1.00 0.00 60 VAL A C 18
ATOM 20990 O O . VAL A 1 60 ? -1.962 5.868 -1.754 1.00 0.00 60 VAL A O 18
ATOM 21003 N N . LYS A 1 61 ? -3.984 6.764 -1.821 1.00 0.00 61 LYS A N 18
ATOM 21004 C CA . LYS A 1 61 ? -3.938 7.220 -3.199 1.00 0.00 61 LYS A CA 18
ATOM 21005 C C . LYS A 1 61 ? -2.927 8.346 -3.317 1.00 0.00 61 LYS A C 18
ATOM 21006 O O . LYS A 1 61 ? -2.298 8.557 -4.349 1.00 0.00 61 LYS A O 18
ATOM 21025 N N . LYS A 1 62 ? -2.757 9.013 -2.221 1.00 0.00 62 LYS A N 18
ATOM 21026 C CA . LYS A 1 62 ? -1.821 10.087 -2.098 1.00 0.00 62 LYS A CA 18
ATOM 21027 C C . LYS A 1 62 ? -0.450 9.501 -1.837 1.00 0.00 62 LYS A C 18
ATOM 21028 O O . LYS A 1 62 ? 0.522 9.842 -2.495 1.00 0.00 62 LYS A O 18
ATOM 21047 N N . LYS A 1 63 ? -0.417 8.561 -0.934 1.00 0.00 63 LYS A N 18
ATOM 21048 C CA . LYS A 1 63 ? 0.804 7.956 -0.491 1.00 0.00 63 LYS A CA 18
ATOM 21049 C C . LYS A 1 63 ? 1.462 7.137 -1.606 1.00 0.00 63 LYS A C 18
ATOM 21050 O O . LYS A 1 63 ? 2.663 7.219 -1.807 1.00 0.00 63 LYS A O 18
ATOM 21069 N N . LEU A 1 64 ? 0.652 6.389 -2.347 1.00 0.00 64 LEU A N 18
ATOM 21070 C CA . LEU A 1 64 ? 1.133 5.512 -3.404 1.00 0.00 64 LEU A CA 18
ATOM 21071 C C . LEU A 1 64 ? 1.818 6.279 -4.525 1.00 0.00 64 LEU A C 18
ATOM 21072 O O . LEU A 1 64 ? 2.760 5.784 -5.151 1.00 0.00 64 LEU A O 18
ATOM 21088 N N . LYS A 1 65 ? 1.388 7.494 -4.755 1.00 0.00 65 LYS A N 18
ATOM 21089 C CA . LYS A 1 65 ? 1.969 8.251 -5.858 1.00 0.00 65 LYS A CA 18
ATOM 21090 C C . LYS A 1 65 ? 3.226 9.005 -5.425 1.00 0.00 65 LYS A C 18
ATOM 21091 O O . LYS A 1 65 ? 3.985 9.505 -6.259 1.00 0.00 65 LYS A O 18
ATOM 21110 N N . GLU A 1 66 ? 3.468 9.058 -4.134 1.00 0.00 66 GLU A N 18
ATOM 21111 C CA . GLU A 1 66 ? 4.635 9.750 -3.622 1.00 0.00 66 GLU A CA 18
ATOM 21112 C C . GLU A 1 66 ? 5.605 8.760 -3.002 1.00 0.00 66 GLU A C 18
ATOM 21113 O O . GLU A 1 66 ? 6.622 9.168 -2.421 1.00 0.00 66 GLU A O 18
ATOM 21125 N N . MET A 1 67 ? 5.312 7.448 -3.169 1.00 0.00 67 MET A N 18
ATOM 21126 C CA . MET A 1 67 ? 6.136 6.336 -2.618 1.00 0.00 67 MET A CA 18
ATOM 21127 C C . MET A 1 67 ? 7.590 6.538 -2.866 1.00 0.00 67 MET A C 18
ATOM 21128 O O . MET A 1 67 ? 8.396 6.202 -2.056 1.00 0.00 67 MET A O 18
ATOM 21142 N N . LYS A 1 68 ? 7.886 7.141 -3.975 1.00 0.00 68 LYS A N 18
ATOM 21143 C CA . LYS A 1 68 ? 9.251 7.443 -4.414 1.00 0.00 68 LYS A CA 18
ATOM 21144 C C . LYS A 1 68 ? 10.079 8.142 -3.324 1.00 0.00 68 LYS A C 18
ATOM 21145 O O . LYS A 1 68 ? 11.243 7.816 -3.107 1.00 0.00 68 LYS A O 18
ATOM 21164 N N . MET A 1 69 ? 9.468 9.056 -2.627 1.00 0.00 69 MET A N 18
ATOM 21165 C CA . MET A 1 69 ? 10.141 9.739 -1.547 1.00 0.00 69 MET A CA 18
ATOM 21166 C C . MET A 1 69 ? 9.613 9.244 -0.211 1.00 0.00 69 MET A C 18
ATOM 21167 O O . MET A 1 69 ? 10.305 9.274 0.801 1.00 0.00 69 MET A O 18
ATOM 21181 N N . SER A 1 70 ? 8.412 8.733 -0.222 1.00 0.00 70 SER A N 18
ATOM 21182 C CA . SER A 1 70 ? 7.764 8.323 0.996 1.00 0.00 70 SER A CA 18
ATOM 21183 C C . SER A 1 70 ? 8.191 6.930 1.478 1.00 0.00 70 SER A C 18
ATOM 21184 O O . SER A 1 70 ? 8.079 6.631 2.665 1.00 0.00 70 SER A O 18
ATOM 21192 N N . LEU A 1 71 ? 8.715 6.097 0.573 1.00 0.00 71 LEU A N 18
ATOM 21193 C CA . LEU A 1 71 ? 9.273 4.801 0.955 1.00 0.00 71 LEU A CA 18
ATOM 21194 C C . LEU A 1 71 ? 10.464 5.022 1.838 1.00 0.00 71 LEU A C 18
ATOM 21195 O O . LEU A 1 71 ? 10.764 4.242 2.736 1.00 0.00 71 LEU A O 18
ATOM 21211 N N . GLU A 1 72 ? 11.135 6.104 1.559 1.00 0.00 72 GLU A N 18
ATOM 21212 C CA . GLU A 1 72 ? 12.319 6.454 2.243 1.00 0.00 72 GLU A CA 18
ATOM 21213 C C . GLU A 1 72 ? 12.031 6.938 3.657 1.00 0.00 72 GLU A C 18
ATOM 21214 O O . GLU A 1 72 ? 12.716 6.553 4.618 1.00 0.00 72 GLU A O 18
ATOM 21226 N N . LYS A 1 73 ? 10.987 7.721 3.787 1.00 0.00 73 LYS A N 18
ATOM 21227 C CA . LYS A 1 73 ? 10.668 8.393 5.043 1.00 0.00 73 LYS A CA 18
ATOM 21228 C C . LYS A 1 73 ? 9.766 7.531 5.913 1.00 0.00 73 LYS A C 18
ATOM 21229 O O . LYS A 1 73 ? 9.003 8.023 6.753 1.00 0.00 73 LYS A O 18
ATOM 21248 N N . ALA A 1 74 ? 9.872 6.269 5.717 1.00 0.00 74 ALA A N 18
ATOM 21249 C CA . ALA A 1 74 ? 9.156 5.312 6.471 1.00 0.00 74 ALA A CA 18
ATOM 21250 C C . ALA A 1 74 ? 9.913 5.073 7.761 1.00 0.00 74 ALA A C 18
ATOM 21251 O O . ALA A 1 74 ? 10.928 4.335 7.735 1.00 0.00 74 ALA A O 18
ATOM 21259 N N . GLY A 1 1 ? 14.746 -4.428 2.780 1.00 0.00 1 GLY A N 19
ATOM 21260 C CA . GLY A 1 1 ? 14.799 -3.442 1.719 1.00 0.00 1 GLY A CA 19
ATOM 21261 C C . GLY A 1 1 ? 14.299 -2.122 2.202 1.00 0.00 1 GLY A C 19
ATOM 21262 O O . GLY A 1 1 ? 13.762 -2.023 3.312 1.00 0.00 1 GLY A O 19
ATOM 21268 N N . HIS A 1 2 ? 14.459 -1.115 1.402 1.00 0.00 2 HIS A N 19
ATOM 21269 C CA . HIS A 1 2 ? 13.999 0.213 1.753 1.00 0.00 2 HIS A CA 19
ATOM 21270 C C . HIS A 1 2 ? 13.108 0.732 0.656 1.00 0.00 2 HIS A C 19
ATOM 21271 O O . HIS A 1 2 ? 12.199 1.499 0.899 1.00 0.00 2 HIS A O 19
ATOM 21285 N N . MET A 1 3 ? 13.365 0.286 -0.558 1.00 0.00 3 MET A N 19
ATOM 21286 C CA . MET A 1 3 ? 12.536 0.644 -1.652 1.00 0.00 3 MET A CA 19
ATOM 21287 C C . MET A 1 3 ? 11.458 -0.385 -1.752 1.00 0.00 3 MET A C 19
ATOM 21288 O O . MET A 1 3 ? 11.682 -1.559 -1.459 1.00 0.00 3 MET A O 19
ATOM 21302 N N . VAL A 1 4 ? 10.327 0.021 -2.214 1.00 0.00 4 VAL A N 19
ATOM 21303 C CA . VAL A 1 4 ? 9.123 -0.797 -2.130 1.00 0.00 4 VAL A CA 19
ATOM 21304 C C . VAL A 1 4 ? 9.183 -2.050 -3.006 1.00 0.00 4 VAL A C 19
ATOM 21305 O O . VAL A 1 4 ? 8.599 -3.070 -2.682 1.00 0.00 4 VAL A O 19
ATOM 21318 N N . HIS A 1 5 ? 9.919 -1.979 -4.080 1.00 0.00 5 HIS A N 19
ATOM 21319 C CA . HIS A 1 5 ? 10.022 -3.089 -5.006 1.00 0.00 5 HIS A CA 19
ATOM 21320 C C . HIS A 1 5 ? 10.897 -4.218 -4.437 1.00 0.00 5 HIS A C 19
ATOM 21321 O O . HIS A 1 5 ? 10.939 -5.318 -4.972 1.00 0.00 5 HIS A O 19
ATOM 21335 N N . GLU A 1 6 ? 11.565 -3.927 -3.324 1.00 0.00 6 GLU A N 19
ATOM 21336 C CA . GLU A 1 6 ? 12.410 -4.904 -2.641 1.00 0.00 6 GLU A CA 19
ATOM 21337 C C . GLU A 1 6 ? 11.568 -5.661 -1.605 1.00 0.00 6 GLU A C 19
ATOM 21338 O O . GLU A 1 6 ? 12.011 -6.649 -1.013 1.00 0.00 6 GLU A O 19
ATOM 21350 N N . TRP A 1 7 ? 10.362 -5.170 -1.389 1.00 0.00 7 TRP A N 19
ATOM 21351 C CA . TRP A 1 7 ? 9.446 -5.709 -0.405 1.00 0.00 7 TRP A CA 19
ATOM 21352 C C . TRP A 1 7 ? 8.693 -6.869 -0.979 1.00 0.00 7 TRP A C 19
ATOM 21353 O O . TRP A 1 7 ? 8.194 -6.795 -2.101 1.00 0.00 7 TRP A O 19
ATOM 21374 N N . SER A 1 8 ? 8.584 -7.914 -0.216 1.00 0.00 8 SER A N 19
ATOM 21375 C CA . SER A 1 8 ? 7.920 -9.099 -0.659 1.00 0.00 8 SER A CA 19
ATOM 21376 C C . SER A 1 8 ? 6.446 -9.080 -0.242 1.00 0.00 8 SER A C 19
ATOM 21377 O O . SER A 1 8 ? 5.560 -8.932 -1.068 1.00 0.00 8 SER A O 19
ATOM 21385 N N . VAL A 1 9 ? 6.202 -9.209 1.046 1.00 0.00 9 VAL A N 19
ATOM 21386 C CA . VAL A 1 9 ? 4.840 -9.215 1.598 1.00 0.00 9 VAL A CA 19
ATOM 21387 C C . VAL A 1 9 ? 4.881 -8.502 2.936 1.00 0.00 9 VAL A C 19
ATOM 21388 O O . VAL A 1 9 ? 4.308 -7.444 3.110 1.00 0.00 9 VAL A O 19
ATOM 21401 N N . GLN A 1 10 ? 5.641 -9.078 3.842 1.00 0.00 10 GLN A N 19
ATOM 21402 C CA . GLN A 1 10 ? 5.852 -8.567 5.203 1.00 0.00 10 GLN A CA 19
ATOM 21403 C C . GLN A 1 10 ? 6.275 -7.074 5.203 1.00 0.00 10 GLN A C 19
ATOM 21404 O O . GLN A 1 10 ? 5.835 -6.279 6.025 1.00 0.00 10 GLN A O 19
ATOM 21418 N N . GLN A 1 11 ? 7.079 -6.708 4.233 1.00 0.00 11 GLN A N 19
ATOM 21419 C CA . GLN A 1 11 ? 7.652 -5.394 4.158 1.00 0.00 11 GLN A CA 19
ATOM 21420 C C . GLN A 1 11 ? 6.675 -4.339 3.625 1.00 0.00 11 GLN A C 19
ATOM 21421 O O . GLN A 1 11 ? 6.840 -3.152 3.889 1.00 0.00 11 GLN A O 19
ATOM 21435 N N . VAL A 1 12 ? 5.625 -4.772 2.932 1.00 0.00 12 VAL A N 19
ATOM 21436 C CA . VAL A 1 12 ? 4.651 -3.827 2.354 1.00 0.00 12 VAL A CA 19
ATOM 21437 C C . VAL A 1 12 ? 3.831 -3.197 3.481 1.00 0.00 12 VAL A C 19
ATOM 21438 O O . VAL A 1 12 ? 3.306 -2.083 3.359 1.00 0.00 12 VAL A O 19
ATOM 21451 N N . SER A 1 13 ? 3.791 -3.896 4.609 1.00 0.00 13 SER A N 19
ATOM 21452 C CA . SER A 1 13 ? 3.004 -3.480 5.719 1.00 0.00 13 SER A CA 19
ATOM 21453 C C . SER A 1 13 ? 3.653 -2.282 6.412 1.00 0.00 13 SER A C 19
ATOM 21454 O O . SER A 1 13 ? 2.951 -1.442 6.967 1.00 0.00 13 SER A O 19
ATOM 21462 N N . HIS A 1 14 ? 4.992 -2.167 6.288 1.00 0.00 14 HIS A N 19
ATOM 21463 C CA . HIS A 1 14 ? 5.743 -1.068 6.916 1.00 0.00 14 HIS A CA 19
ATOM 21464 C C . HIS A 1 14 ? 5.260 0.264 6.384 1.00 0.00 14 HIS A C 19
ATOM 21465 O O . HIS A 1 14 ? 5.079 1.213 7.147 1.00 0.00 14 HIS A O 19
ATOM 21479 N N . TRP A 1 15 ? 5.040 0.315 5.078 1.00 0.00 15 TRP A N 19
ATOM 21480 C CA . TRP A 1 15 ? 4.524 1.498 4.434 1.00 0.00 15 TRP A CA 19
ATOM 21481 C C . TRP A 1 15 ? 3.144 1.800 4.955 1.00 0.00 15 TRP A C 19
ATOM 21482 O O . TRP A 1 15 ? 2.947 2.837 5.562 1.00 0.00 15 TRP A O 19
ATOM 21503 N N . LEU A 1 16 ? 2.229 0.841 4.780 1.00 0.00 16 LEU A N 19
ATOM 21504 C CA . LEU A 1 16 ? 0.820 0.960 5.179 1.00 0.00 16 LEU A CA 19
ATOM 21505 C C . LEU A 1 16 ? 0.665 1.493 6.596 1.00 0.00 16 LEU A C 19
ATOM 21506 O O . LEU A 1 16 ? -0.038 2.472 6.819 1.00 0.00 16 LEU A O 19
ATOM 21522 N N . VAL A 1 17 ? 1.356 0.886 7.538 1.00 0.00 17 VAL A N 19
ATOM 21523 C CA . VAL A 1 17 ? 1.258 1.276 8.940 1.00 0.00 17 VAL A CA 19
ATOM 21524 C C . VAL A 1 17 ? 1.724 2.738 9.149 1.00 0.00 17 VAL A C 19
ATOM 21525 O O . VAL A 1 17 ? 1.218 3.442 10.021 1.00 0.00 17 VAL A O 19
ATOM 21538 N N . GLY A 1 18 ? 2.599 3.206 8.279 1.00 0.00 18 GLY A N 19
ATOM 21539 C CA . GLY A 1 18 ? 3.144 4.542 8.399 1.00 0.00 18 GLY A CA 19
ATOM 21540 C C . GLY A 1 18 ? 2.116 5.603 8.075 1.00 0.00 18 GLY A C 19
ATOM 21541 O O . GLY A 1 18 ? 2.162 6.706 8.602 1.00 0.00 18 GLY A O 19
ATOM 21545 N N . LEU A 1 19 ? 1.176 5.272 7.218 1.00 0.00 19 LEU A N 19
ATOM 21546 C CA . LEU A 1 19 ? 0.116 6.204 6.882 1.00 0.00 19 LEU A CA 19
ATOM 21547 C C . LEU A 1 19 ? -1.194 5.810 7.557 1.00 0.00 19 LEU A C 19
ATOM 21548 O O . LEU A 1 19 ? -2.261 6.317 7.196 1.00 0.00 19 LEU A O 19
ATOM 21564 N N . SER A 1 20 ? -1.096 4.933 8.569 1.00 0.00 20 SER A N 19
ATOM 21565 C CA . SER A 1 20 ? -2.258 4.424 9.311 1.00 0.00 20 SER A CA 19
ATOM 21566 C C . SER A 1 20 ? -3.208 3.630 8.396 1.00 0.00 20 SER A C 19
ATOM 21567 O O . SER A 1 20 ? -4.427 3.587 8.588 1.00 0.00 20 SER A O 19
ATOM 21575 N N . LEU A 1 21 ? -2.601 2.951 7.446 1.00 0.00 21 LEU A N 19
ATOM 21576 C CA . LEU A 1 21 ? -3.258 2.075 6.499 1.00 0.00 21 LEU A CA 19
ATOM 21577 C C . LEU A 1 21 ? -3.001 0.643 6.910 1.00 0.00 21 LEU A C 19
ATOM 21578 O O . LEU A 1 21 ? -3.209 -0.285 6.142 1.00 0.00 21 LEU A O 19
ATOM 21594 N N . ASP A 1 22 ? -2.582 0.481 8.162 1.00 0.00 22 ASP A N 19
ATOM 21595 C CA . ASP A 1 22 ? -2.307 -0.822 8.771 1.00 0.00 22 ASP A CA 19
ATOM 21596 C C . ASP A 1 22 ? -3.498 -1.774 8.681 1.00 0.00 22 ASP A C 19
ATOM 21597 O O . ASP A 1 22 ? -3.309 -2.980 8.657 1.00 0.00 22 ASP A O 19
ATOM 21606 N N . GLN A 1 23 ? -4.728 -1.241 8.582 1.00 0.00 23 GLN A N 19
ATOM 21607 C CA . GLN A 1 23 ? -5.893 -2.113 8.430 1.00 0.00 23 GLN A CA 19
ATOM 21608 C C . GLN A 1 23 ? -5.917 -2.796 7.066 1.00 0.00 23 GLN A C 19
ATOM 21609 O O . GLN A 1 23 ? -6.533 -3.839 6.891 1.00 0.00 23 GLN A O 19
ATOM 21623 N N . TYR A 1 24 ? -5.198 -2.230 6.121 1.00 0.00 24 TYR A N 19
ATOM 21624 C CA . TYR A 1 24 ? -5.141 -2.773 4.786 1.00 0.00 24 TYR A CA 19
ATOM 21625 C C . TYR A 1 24 ? -4.147 -3.900 4.700 1.00 0.00 24 TYR A C 19
ATOM 21626 O O . TYR A 1 24 ? -4.225 -4.724 3.796 1.00 0.00 24 TYR A O 19
ATOM 21644 N N . VAL A 1 25 ? -3.226 -3.958 5.665 1.00 0.00 25 VAL A N 19
ATOM 21645 C CA . VAL A 1 25 ? -2.221 -5.036 5.733 1.00 0.00 25 VAL A CA 19
ATOM 21646 C C . VAL A 1 25 ? -2.905 -6.406 5.764 1.00 0.00 25 VAL A C 19
ATOM 21647 O O . VAL A 1 25 ? -2.437 -7.353 5.126 1.00 0.00 25 VAL A O 19
ATOM 21660 N N . SER A 1 26 ? -4.041 -6.460 6.443 1.00 0.00 26 SER A N 19
ATOM 21661 C CA . SER A 1 26 ? -4.857 -7.657 6.580 1.00 0.00 26 SER A CA 19
ATOM 21662 C C . SER A 1 26 ? -5.135 -8.318 5.205 1.00 0.00 26 SER A C 19
ATOM 21663 O O . SER A 1 26 ? -5.088 -9.550 5.068 1.00 0.00 26 SER A O 19
ATOM 21671 N N . GLU A 1 27 ? -5.362 -7.515 4.193 1.00 0.00 27 GLU A N 19
ATOM 21672 C CA . GLU A 1 27 ? -5.652 -8.039 2.883 1.00 0.00 27 GLU A CA 19
ATOM 21673 C C . GLU A 1 27 ? -4.437 -7.886 1.948 1.00 0.00 27 GLU A C 19
ATOM 21674 O O . GLU A 1 27 ? -4.197 -8.741 1.105 1.00 0.00 27 GLU A O 19
ATOM 21686 N N . PHE A 1 28 ? -3.643 -6.813 2.134 1.00 0.00 28 PHE A N 19
ATOM 21687 C CA . PHE A 1 28 ? -2.409 -6.588 1.345 1.00 0.00 28 PHE A CA 19
ATOM 21688 C C . PHE A 1 28 ? -1.484 -7.799 1.451 1.00 0.00 28 PHE A C 19
ATOM 21689 O O . PHE A 1 28 ? -0.924 -8.275 0.462 1.00 0.00 28 PHE A O 19
ATOM 21706 N N . SER A 1 29 ? -1.407 -8.338 2.648 1.00 0.00 29 SER A N 19
ATOM 21707 C CA . SER A 1 29 ? -0.555 -9.458 2.941 1.00 0.00 29 SER A CA 19
ATOM 21708 C C . SER A 1 29 ? -1.197 -10.759 2.462 1.00 0.00 29 SER A C 19
ATOM 21709 O O . SER A 1 29 ? -0.503 -11.736 2.206 1.00 0.00 29 SER A O 19
ATOM 21717 N N . ALA A 1 30 ? -2.507 -10.754 2.297 1.00 0.00 30 ALA A N 19
ATOM 21718 C CA . ALA A 1 30 ? -3.227 -11.949 1.897 1.00 0.00 30 ALA A CA 19
ATOM 21719 C C . ALA A 1 30 ? -2.999 -12.244 0.427 1.00 0.00 30 ALA A C 19
ATOM 21720 O O . ALA A 1 30 ? -2.837 -13.391 0.032 1.00 0.00 30 ALA A O 19
ATOM 21727 N N . GLN A 1 31 ? -2.952 -11.209 -0.373 1.00 0.00 31 GLN A N 19
ATOM 21728 C CA . GLN A 1 31 ? -2.740 -11.386 -1.806 1.00 0.00 31 GLN A CA 19
ATOM 21729 C C . GLN A 1 31 ? -1.313 -11.103 -2.249 1.00 0.00 31 GLN A C 19
ATOM 21730 O O . GLN A 1 31 ? -1.058 -10.946 -3.445 1.00 0.00 31 GLN A O 19
ATOM 21744 N N . ASN A 1 32 ? -0.373 -11.069 -1.279 1.00 0.00 32 ASN A N 19
ATOM 21745 C CA . ASN A 1 32 ? 1.063 -10.920 -1.565 1.00 0.00 32 ASN A CA 19
ATOM 21746 C C . ASN A 1 32 ? 1.345 -9.638 -2.316 1.00 0.00 32 ASN A C 19
ATOM 21747 O O . ASN A 1 32 ? 2.192 -9.597 -3.223 1.00 0.00 32 ASN A O 19
ATOM 21758 N N . ILE A 1 33 ? 0.651 -8.594 -1.926 1.00 0.00 33 ILE A N 19
ATOM 21759 C CA . ILE A 1 33 ? 0.818 -7.310 -2.536 1.00 0.00 33 ILE A CA 19
ATOM 21760 C C . ILE A 1 33 ? 2.157 -6.748 -2.115 1.00 0.00 33 ILE A C 19
ATOM 21761 O O . ILE A 1 33 ? 2.376 -6.473 -0.952 1.00 0.00 33 ILE A O 19
ATOM 21777 N N . SER A 1 34 ? 3.055 -6.654 -3.041 1.00 0.00 34 SER A N 19
ATOM 21778 C CA . SER A 1 34 ? 4.342 -6.122 -2.774 1.00 0.00 34 SER A CA 19
ATOM 21779 C C . SER A 1 34 ? 4.436 -4.735 -3.366 1.00 0.00 34 SER A C 19
ATOM 21780 O O . SER A 1 34 ? 3.428 -4.184 -3.860 1.00 0.00 34 SER A O 19
ATOM 21788 N N . GLY A 1 35 ? 5.645 -4.192 -3.380 1.00 0.00 35 GLY A N 19
ATOM 21789 C CA . GLY A 1 35 ? 5.891 -2.907 -3.973 1.00 0.00 35 GLY A CA 19
ATOM 21790 C C . GLY A 1 35 ? 5.586 -2.907 -5.450 1.00 0.00 35 GLY A C 19
ATOM 21791 O O . GLY A 1 35 ? 5.226 -1.880 -6.009 1.00 0.00 35 GLY A O 19
ATOM 21795 N N . GLU A 1 36 ? 5.676 -4.089 -6.057 1.00 0.00 36 GLU A N 19
ATOM 21796 C CA . GLU A 1 36 ? 5.400 -4.285 -7.469 1.00 0.00 36 GLU A CA 19
ATOM 21797 C C . GLU A 1 36 ? 3.954 -3.874 -7.773 1.00 0.00 36 GLU A C 19
ATOM 21798 O O . GLU A 1 36 ? 3.662 -3.279 -8.812 1.00 0.00 36 GLU A O 19
ATOM 21810 N N . GLN A 1 37 ? 3.055 -4.154 -6.836 1.00 0.00 37 GLN A N 19
ATOM 21811 C CA . GLN A 1 37 ? 1.665 -3.791 -7.026 1.00 0.00 37 GLN A CA 19
ATOM 21812 C C . GLN A 1 37 ? 1.453 -2.394 -6.470 1.00 0.00 37 GLN A C 19
ATOM 21813 O O . GLN A 1 37 ? 0.738 -1.600 -7.048 1.00 0.00 37 GLN A O 19
ATOM 21827 N N . LEU A 1 38 ? 2.097 -2.150 -5.327 1.00 0.00 38 LEU A N 19
ATOM 21828 C CA . LEU A 1 38 ? 1.986 -0.926 -4.516 1.00 0.00 38 LEU A CA 19
ATOM 21829 C C . LEU A 1 38 ? 2.167 0.340 -5.384 1.00 0.00 38 LEU A C 19
ATOM 21830 O O . LEU A 1 38 ? 1.368 1.263 -5.330 1.00 0.00 38 LEU A O 19
ATOM 21846 N N . LEU A 1 39 ? 3.206 0.343 -6.186 1.00 0.00 39 LEU A N 19
ATOM 21847 C CA . LEU A 1 39 ? 3.551 1.490 -7.029 1.00 0.00 39 LEU A CA 19
ATOM 21848 C C . LEU A 1 39 ? 2.456 1.807 -8.037 1.00 0.00 39 LEU A C 19
ATOM 21849 O O . LEU A 1 39 ? 2.127 2.966 -8.266 1.00 0.00 39 LEU A O 19
ATOM 21865 N N . GLN A 1 40 ? 1.890 0.782 -8.607 1.00 0.00 40 GLN A N 19
ATOM 21866 C CA . GLN A 1 40 ? 0.890 0.948 -9.649 1.00 0.00 40 GLN A CA 19
ATOM 21867 C C . GLN A 1 40 ? -0.554 0.858 -9.112 1.00 0.00 40 GLN A C 19
ATOM 21868 O O . GLN A 1 40 ? -1.518 0.813 -9.895 1.00 0.00 40 GLN A O 19
ATOM 21882 N N . LEU A 1 41 ? -0.700 0.882 -7.781 1.00 0.00 41 LEU A N 19
ATOM 21883 C CA . LEU A 1 41 ? -2.004 0.839 -7.121 1.00 0.00 41 LEU A CA 19
ATOM 21884 C C . LEU A 1 41 ? -2.944 1.915 -7.619 1.00 0.00 41 LEU A C 19
ATOM 21885 O O . LEU A 1 41 ? -2.526 2.993 -8.017 1.00 0.00 41 LEU A O 19
ATOM 21901 N N . ASP A 1 42 ? -4.204 1.620 -7.577 1.00 0.00 42 ASP A N 19
ATOM 21902 C CA . ASP A 1 42 ? -5.242 2.540 -7.976 1.00 0.00 42 ASP A CA 19
ATOM 21903 C C . ASP A 1 42 ? -6.473 2.128 -7.203 1.00 0.00 42 ASP A C 19
ATOM 21904 O O . ASP A 1 42 ? -6.399 1.139 -6.453 1.00 0.00 42 ASP A O 19
ATOM 21913 N N . GLY A 1 43 ? -7.589 2.827 -7.378 1.00 0.00 43 GLY A N 19
ATOM 21914 C CA . GLY A 1 43 ? -8.793 2.501 -6.672 1.00 0.00 43 GLY A CA 19
ATOM 21915 C C . GLY A 1 43 ? -9.248 1.124 -7.003 1.00 0.00 43 GLY A C 19
ATOM 21916 O O . GLY A 1 43 ? -9.732 0.423 -6.140 1.00 0.00 43 GLY A O 19
ATOM 21920 N N . ASN A 1 44 ? -9.050 0.735 -8.254 1.00 0.00 44 ASN A N 19
ATOM 21921 C CA . ASN A 1 44 ? -9.389 -0.593 -8.741 1.00 0.00 44 ASN A CA 19
ATOM 21922 C C . ASN A 1 44 ? -8.779 -1.662 -7.887 1.00 0.00 44 ASN A C 19
ATOM 21923 O O . ASN A 1 44 ? -9.467 -2.598 -7.467 1.00 0.00 44 ASN A O 19
ATOM 21934 N N . LYS A 1 45 ? -7.501 -1.515 -7.596 1.00 0.00 45 LYS A N 19
ATOM 21935 C CA . LYS A 1 45 ? -6.830 -2.441 -6.740 1.00 0.00 45 LYS A CA 19
ATOM 21936 C C . LYS A 1 45 ? -7.329 -2.326 -5.318 1.00 0.00 45 LYS A C 19
ATOM 21937 O O . LYS A 1 45 ? -7.614 -3.313 -4.714 1.00 0.00 45 LYS A O 19
ATOM 21956 N N . LEU A 1 46 ? -7.490 -1.101 -4.822 1.00 0.00 46 LEU A N 19
ATOM 21957 C CA . LEU A 1 46 ? -7.968 -0.852 -3.441 1.00 0.00 46 LEU A CA 19
ATOM 21958 C C . LEU A 1 46 ? -9.342 -1.479 -3.205 1.00 0.00 46 LEU A C 19
ATOM 21959 O O . LEU A 1 46 ? -9.682 -1.901 -2.092 1.00 0.00 46 LEU A O 19
ATOM 21975 N N . LYS A 1 47 ? -10.116 -1.540 -4.250 1.00 0.00 47 LYS A N 19
ATOM 21976 C CA . LYS A 1 47 ? -11.420 -2.140 -4.210 1.00 0.00 47 LYS A CA 19
ATOM 21977 C C . LYS A 1 47 ? -11.292 -3.676 -4.242 1.00 0.00 47 LYS A C 19
ATOM 21978 O O . LYS A 1 47 ? -12.137 -4.394 -3.712 1.00 0.00 47 LYS A O 19
ATOM 21997 N N . ALA A 1 48 ? -10.204 -4.166 -4.825 1.00 0.00 48 ALA A N 19
ATOM 21998 C CA . ALA A 1 48 ? -9.921 -5.602 -4.900 1.00 0.00 48 ALA A CA 19
ATOM 21999 C C . ALA A 1 48 ? -9.287 -6.086 -3.591 1.00 0.00 48 ALA A C 19
ATOM 22000 O O . ALA A 1 48 ? -9.044 -7.286 -3.389 1.00 0.00 48 ALA A O 19
ATOM 22007 N N . LEU A 1 49 ? -9.010 -5.141 -2.705 1.00 0.00 49 LEU A N 19
ATOM 22008 C CA . LEU A 1 49 ? -8.556 -5.452 -1.374 1.00 0.00 49 LEU A CA 19
ATOM 22009 C C . LEU A 1 49 ? -9.772 -5.735 -0.499 1.00 0.00 49 LEU A C 19
ATOM 22010 O O . LEU A 1 49 ? -9.650 -6.052 0.655 1.00 0.00 49 LEU A O 19
ATOM 22026 N N . GLY A 1 50 ? -10.962 -5.536 -1.066 1.00 0.00 50 GLY A N 19
ATOM 22027 C CA . GLY A 1 50 ? -12.208 -5.845 -0.374 1.00 0.00 50 GLY A CA 19
ATOM 22028 C C . GLY A 1 50 ? -12.534 -4.879 0.743 1.00 0.00 50 GLY A C 19
ATOM 22029 O O . GLY A 1 50 ? -13.614 -4.923 1.313 1.00 0.00 50 GLY A O 19
ATOM 22033 N N . MET A 1 51 ? -11.614 -4.002 1.042 1.00 0.00 51 MET A N 19
ATOM 22034 C CA . MET A 1 51 ? -11.796 -3.066 2.110 1.00 0.00 51 MET A CA 19
ATOM 22035 C C . MET A 1 51 ? -12.639 -1.917 1.610 1.00 0.00 51 MET A C 19
ATOM 22036 O O . MET A 1 51 ? -13.637 -1.564 2.221 1.00 0.00 51 MET A O 19
ATOM 22050 N N . THR A 1 52 ? -12.235 -1.351 0.454 1.00 0.00 52 THR A N 19
ATOM 22051 C CA . THR A 1 52 ? -12.973 -0.308 -0.295 1.00 0.00 52 THR A CA 19
ATOM 22052 C C . THR A 1 52 ? -13.273 0.974 0.517 1.00 0.00 52 THR A C 19
ATOM 22053 O O . THR A 1 52 ? -14.036 1.829 0.076 1.00 0.00 52 THR A O 19
ATOM 22064 N N . SER A 1 53 ? -12.614 1.121 1.634 1.00 0.00 53 SER A N 19
ATOM 22065 C CA . SER A 1 53 ? -12.844 2.192 2.562 1.00 0.00 53 SER A CA 19
ATOM 22066 C C . SER A 1 53 ? -12.532 3.559 1.956 1.00 0.00 53 SER A C 19
ATOM 22067 O O . SER A 1 53 ? -11.459 3.764 1.422 1.00 0.00 53 SER A O 19
ATOM 22075 N N . SER A 1 54 ? -13.480 4.473 2.081 1.00 0.00 54 SER A N 19
ATOM 22076 C CA . SER A 1 54 ? -13.452 5.780 1.452 1.00 0.00 54 SER A CA 19
ATOM 22077 C C . SER A 1 54 ? -12.254 6.635 1.905 1.00 0.00 54 SER A C 19
ATOM 22078 O O . SER A 1 54 ? -11.570 7.222 1.052 1.00 0.00 54 SER A O 19
ATOM 22086 N N . GLN A 1 55 ? -11.998 6.708 3.228 1.00 0.00 55 GLN A N 19
ATOM 22087 C CA . GLN A 1 55 ? -10.838 7.469 3.754 1.00 0.00 55 GLN A CA 19
ATOM 22088 C C . GLN A 1 55 ? -9.593 6.985 3.081 1.00 0.00 55 GLN A C 19
ATOM 22089 O O . GLN A 1 55 ? -8.848 7.740 2.458 1.00 0.00 55 GLN A O 19
ATOM 22103 N N . ASP A 1 56 ? -9.413 5.706 3.200 1.00 0.00 56 ASP A N 19
ATOM 22104 C CA . ASP A 1 56 ? -8.270 5.015 2.728 1.00 0.00 56 ASP A CA 19
ATOM 22105 C C . ASP A 1 56 ? -8.154 5.198 1.252 1.00 0.00 56 ASP A C 19
ATOM 22106 O O . ASP A 1 56 ? -7.122 5.581 0.785 1.00 0.00 56 ASP A O 19
ATOM 22115 N N . ARG A 1 57 ? -9.274 5.034 0.544 1.00 0.00 57 ARG A N 19
ATOM 22116 C CA . ARG A 1 57 ? -9.367 5.199 -0.915 1.00 0.00 57 ARG A CA 19
ATOM 22117 C C . ARG A 1 57 ? -8.738 6.478 -1.403 1.00 0.00 57 ARG A C 19
ATOM 22118 O O . ARG A 1 57 ? -8.161 6.498 -2.478 1.00 0.00 57 ARG A O 19
ATOM 22139 N N . ALA A 1 58 ? -8.831 7.512 -0.611 1.00 0.00 58 ALA A N 19
ATOM 22140 C CA . ALA A 1 58 ? -8.257 8.793 -0.969 1.00 0.00 58 ALA A CA 19
ATOM 22141 C C . ALA A 1 58 ? -6.854 8.946 -0.378 1.00 0.00 58 ALA A C 19
ATOM 22142 O O . ALA A 1 58 ? -5.928 9.420 -1.040 1.00 0.00 58 ALA A O 19
ATOM 22149 N N . LEU A 1 59 ? -6.693 8.497 0.845 1.00 0.00 59 LEU A N 19
ATOM 22150 C CA . LEU A 1 59 ? -5.450 8.667 1.571 1.00 0.00 59 LEU A CA 19
ATOM 22151 C C . LEU A 1 59 ? -4.316 7.845 0.998 1.00 0.00 59 LEU A C 19
ATOM 22152 O O . LEU A 1 59 ? -3.227 8.376 0.719 1.00 0.00 59 LEU A O 19
ATOM 22168 N N . VAL A 1 60 ? -4.543 6.556 0.819 1.00 0.00 60 VAL A N 19
ATOM 22169 C CA . VAL A 1 60 ? -3.525 5.701 0.264 1.00 0.00 60 VAL A CA 19
ATOM 22170 C C . VAL A 1 60 ? -3.270 6.078 -1.191 1.00 0.00 60 VAL A C 19
ATOM 22171 O O . VAL A 1 60 ? -2.186 5.918 -1.693 1.00 0.00 60 VAL A O 19
ATOM 22184 N N . LYS A 1 61 ? -4.247 6.726 -1.791 1.00 0.00 61 LYS A N 19
ATOM 22185 C CA . LYS A 1 61 ? -4.169 7.137 -3.187 1.00 0.00 61 LYS A CA 19
ATOM 22186 C C . LYS A 1 61 ? -3.164 8.259 -3.298 1.00 0.00 61 LYS A C 19
ATOM 22187 O O . LYS A 1 61 ? -2.460 8.406 -4.298 1.00 0.00 61 LYS A O 19
ATOM 22206 N N . LYS A 1 62 ? -3.073 9.006 -2.239 1.00 0.00 62 LYS A N 19
ATOM 22207 C CA . LYS A 1 62 ? -2.165 10.107 -2.158 1.00 0.00 62 LYS A CA 19
ATOM 22208 C C . LYS A 1 62 ? -0.803 9.596 -1.767 1.00 0.00 62 LYS A C 19
ATOM 22209 O O . LYS A 1 62 ? 0.204 9.989 -2.317 1.00 0.00 62 LYS A O 19
ATOM 22228 N N . LYS A 1 63 ? -0.781 8.692 -0.840 1.00 0.00 63 LYS A N 19
ATOM 22229 C CA . LYS A 1 63 ? 0.466 8.148 -0.385 1.00 0.00 63 LYS A CA 19
ATOM 22230 C C . LYS A 1 63 ? 1.134 7.275 -1.434 1.00 0.00 63 LYS A C 19
ATOM 22231 O O . LYS A 1 63 ? 2.351 7.146 -1.449 1.00 0.00 63 LYS A O 19
ATOM 22250 N N . LEU A 1 64 ? 0.345 6.665 -2.289 1.00 0.00 64 LEU A N 19
ATOM 22251 C CA . LEU A 1 64 ? 0.882 5.807 -3.325 1.00 0.00 64 LEU A CA 19
ATOM 22252 C C . LEU A 1 64 ? 1.402 6.619 -4.494 1.00 0.00 64 LEU A C 19
ATOM 22253 O O . LEU A 1 64 ? 2.126 6.124 -5.319 1.00 0.00 64 LEU A O 19
ATOM 22269 N N . LYS A 1 65 ? 1.022 7.853 -4.588 1.00 0.00 65 LYS A N 19
ATOM 22270 C CA . LYS A 1 65 ? 1.594 8.667 -5.655 1.00 0.00 65 LYS A CA 19
ATOM 22271 C C . LYS A 1 65 ? 2.958 9.198 -5.207 1.00 0.00 65 LYS A C 19
ATOM 22272 O O . LYS A 1 65 ? 3.775 9.618 -6.016 1.00 0.00 65 LYS A O 19
ATOM 22291 N N . GLU A 1 66 ? 3.193 9.145 -3.911 1.00 0.00 66 GLU A N 19
ATOM 22292 C CA . GLU A 1 66 ? 4.429 9.608 -3.337 1.00 0.00 66 GLU A CA 19
ATOM 22293 C C . GLU A 1 66 ? 5.145 8.454 -2.647 1.00 0.00 66 GLU A C 19
ATOM 22294 O O . GLU A 1 66 ? 6.050 8.671 -1.841 1.00 0.00 66 GLU A O 19
ATOM 22306 N N . MET A 1 67 ? 4.770 7.208 -2.987 1.00 0.00 67 MET A N 19
ATOM 22307 C CA . MET A 1 67 ? 5.372 6.004 -2.391 1.00 0.00 67 MET A CA 19
ATOM 22308 C C . MET A 1 67 ? 6.869 5.960 -2.531 1.00 0.00 67 MET A C 19
ATOM 22309 O O . MET A 1 67 ? 7.554 5.328 -1.751 1.00 0.00 67 MET A O 19
ATOM 22323 N N . LYS A 1 68 ? 7.341 6.690 -3.480 1.00 0.00 68 LYS A N 19
ATOM 22324 C CA . LYS A 1 68 ? 8.741 6.831 -3.767 1.00 0.00 68 LYS A CA 19
ATOM 22325 C C . LYS A 1 68 ? 9.484 7.513 -2.614 1.00 0.00 68 LYS A C 19
ATOM 22326 O O . LYS A 1 68 ? 10.656 7.269 -2.396 1.00 0.00 68 LYS A O 19
ATOM 22345 N N . MET A 1 69 ? 8.790 8.346 -1.862 1.00 0.00 69 MET A N 19
ATOM 22346 C CA . MET A 1 69 ? 9.393 8.937 -0.689 1.00 0.00 69 MET A CA 19
ATOM 22347 C C . MET A 1 69 ? 8.783 8.326 0.558 1.00 0.00 69 MET A C 19
ATOM 22348 O O . MET A 1 69 ? 9.360 8.398 1.641 1.00 0.00 69 MET A O 19
ATOM 22362 N N . SER A 1 70 ? 7.616 7.706 0.408 1.00 0.00 70 SER A N 19
ATOM 22363 C CA . SER A 1 70 ? 6.961 7.056 1.530 1.00 0.00 70 SER A CA 19
ATOM 22364 C C . SER A 1 70 ? 7.665 5.756 1.888 1.00 0.00 70 SER A C 19
ATOM 22365 O O . SER A 1 70 ? 7.672 5.365 3.045 1.00 0.00 70 SER A O 19
ATOM 22373 N N . LEU A 1 71 ? 8.289 5.107 0.887 1.00 0.00 71 LEU A N 19
ATOM 22374 C CA . LEU A 1 71 ? 9.114 3.918 1.119 1.00 0.00 71 LEU A CA 19
ATOM 22375 C C . LEU A 1 71 ? 10.209 4.220 2.079 1.00 0.00 71 LEU A C 19
ATOM 22376 O O . LEU A 1 71 ? 10.619 3.393 2.887 1.00 0.00 71 LEU A O 19
ATOM 22392 N N . GLU A 1 72 ? 10.647 5.425 1.994 1.00 0.00 72 GLU A N 19
ATOM 22393 C CA . GLU A 1 72 ? 11.703 5.879 2.763 1.00 0.00 72 GLU A CA 19
ATOM 22394 C C . GLU A 1 72 ? 11.255 6.204 4.176 1.00 0.00 72 GLU A C 19
ATOM 22395 O O . GLU A 1 72 ? 12.007 6.026 5.139 1.00 0.00 72 GLU A O 19
ATOM 22407 N N . LYS A 1 73 ? 10.038 6.678 4.295 1.00 0.00 73 LYS A N 19
ATOM 22408 C CA . LYS A 1 73 ? 9.531 7.056 5.580 1.00 0.00 73 LYS A CA 19
ATOM 22409 C C . LYS A 1 73 ? 9.263 5.788 6.375 1.00 0.00 73 LYS A C 19
ATOM 22410 O O . LYS A 1 73 ? 9.735 5.639 7.504 1.00 0.00 73 LYS A O 19
ATOM 22429 N N . ALA A 1 74 ? 8.497 4.893 5.744 1.00 0.00 74 ALA A N 19
ATOM 22430 C CA . ALA A 1 74 ? 8.048 3.634 6.314 1.00 0.00 74 ALA A CA 19
ATOM 22431 C C . ALA A 1 74 ? 7.358 3.876 7.653 1.00 0.00 74 ALA A C 19
ATOM 22432 O O . ALA A 1 74 ? 7.849 3.400 8.696 1.00 0.00 74 ALA A O 19
ATOM 22440 N N . GLY A 1 1 ? 18.015 -3.932 -0.798 1.00 0.00 1 GLY A N 20
ATOM 22441 C CA . GLY A 1 1 ? 18.046 -2.632 -0.161 1.00 0.00 1 GLY A CA 20
ATOM 22442 C C . GLY A 1 1 ? 16.840 -2.413 0.706 1.00 0.00 1 GLY A C 20
ATOM 22443 O O . GLY A 1 1 ? 16.502 -3.274 1.522 1.00 0.00 1 GLY A O 20
ATOM 22449 N N . HIS A 1 2 ? 16.181 -1.290 0.546 1.00 0.00 2 HIS A N 20
ATOM 22450 C CA . HIS A 1 2 ? 15.041 -0.961 1.382 1.00 0.00 2 HIS A CA 20
ATOM 22451 C C . HIS A 1 2 ? 13.899 -0.355 0.559 1.00 0.00 2 HIS A C 20
ATOM 22452 O O . HIS A 1 2 ? 12.928 0.162 1.121 1.00 0.00 2 HIS A O 20
ATOM 22466 N N . MET A 1 3 ? 14.003 -0.425 -0.754 1.00 0.00 3 MET A N 20
ATOM 22467 C CA . MET A 1 3 ? 12.985 0.147 -1.598 1.00 0.00 3 MET A CA 20
ATOM 22468 C C . MET A 1 3 ? 11.761 -0.754 -1.664 1.00 0.00 3 MET A C 20
ATOM 22469 O O . MET A 1 3 ? 11.848 -1.945 -1.412 1.00 0.00 3 MET A O 20
ATOM 22483 N N . VAL A 1 4 ? 10.638 -0.189 -2.065 1.00 0.00 4 VAL A N 20
ATOM 22484 C CA . VAL A 1 4 ? 9.339 -0.874 -1.975 1.00 0.00 4 VAL A CA 20
ATOM 22485 C C . VAL A 1 4 ? 9.241 -2.089 -2.866 1.00 0.00 4 VAL A C 20
ATOM 22486 O O . VAL A 1 4 ? 8.612 -3.064 -2.521 1.00 0.00 4 VAL A O 20
ATOM 22499 N N . HIS A 1 5 ? 9.894 -2.041 -3.987 1.00 0.00 5 HIS A N 20
ATOM 22500 C CA . HIS A 1 5 ? 9.853 -3.134 -4.934 1.00 0.00 5 HIS A CA 20
ATOM 22501 C C . HIS A 1 5 ? 10.683 -4.329 -4.425 1.00 0.00 5 HIS A C 20
ATOM 22502 O O . HIS A 1 5 ? 10.585 -5.446 -4.936 1.00 0.00 5 HIS A O 20
ATOM 22516 N N . GLU A 1 6 ? 11.459 -4.077 -3.376 1.00 0.00 6 GLU A N 20
ATOM 22517 C CA . GLU A 1 6 ? 12.289 -5.084 -2.749 1.00 0.00 6 GLU A CA 20
ATOM 22518 C C . GLU A 1 6 ? 11.540 -5.681 -1.562 1.00 0.00 6 GLU A C 20
ATOM 22519 O O . GLU A 1 6 ? 12.062 -6.535 -0.834 1.00 0.00 6 GLU A O 20
ATOM 22531 N N . TRP A 1 7 ? 10.323 -5.208 -1.364 1.00 0.00 7 TRP A N 20
ATOM 22532 C CA . TRP A 1 7 ? 9.464 -5.711 -0.329 1.00 0.00 7 TRP A CA 20
ATOM 22533 C C . TRP A 1 7 ? 8.739 -6.905 -0.854 1.00 0.00 7 TRP A C 20
ATOM 22534 O O . TRP A 1 7 ? 8.320 -6.917 -2.002 1.00 0.00 7 TRP A O 20
ATOM 22555 N N . SER A 1 8 ? 8.601 -7.891 -0.030 1.00 0.00 8 SER A N 20
ATOM 22556 C CA . SER A 1 8 ? 7.985 -9.106 -0.428 1.00 0.00 8 SER A CA 20
ATOM 22557 C C . SER A 1 8 ? 6.498 -9.095 -0.084 1.00 0.00 8 SER A C 20
ATOM 22558 O O . SER A 1 8 ? 5.670 -8.841 -0.922 1.00 0.00 8 SER A O 20
ATOM 22566 N N . VAL A 1 9 ? 6.183 -9.312 1.174 1.00 0.00 9 VAL A N 20
ATOM 22567 C CA . VAL A 1 9 ? 4.795 -9.401 1.604 1.00 0.00 9 VAL A CA 20
ATOM 22568 C C . VAL A 1 9 ? 4.635 -8.729 2.953 1.00 0.00 9 VAL A C 20
ATOM 22569 O O . VAL A 1 9 ? 3.836 -7.834 3.126 1.00 0.00 9 VAL A O 20
ATOM 22582 N N . GLN A 1 10 ? 5.429 -9.152 3.886 1.00 0.00 10 GLN A N 20
ATOM 22583 C CA . GLN A 1 10 ? 5.386 -8.632 5.238 1.00 0.00 10 GLN A CA 20
ATOM 22584 C C . GLN A 1 10 ? 6.063 -7.260 5.338 1.00 0.00 10 GLN A C 20
ATOM 22585 O O . GLN A 1 10 ? 5.885 -6.533 6.307 1.00 0.00 10 GLN A O 20
ATOM 22599 N N . GLN A 1 11 ? 6.827 -6.907 4.313 1.00 0.00 11 GLN A N 20
ATOM 22600 C CA . GLN A 1 11 ? 7.505 -5.622 4.297 1.00 0.00 11 GLN A CA 20
ATOM 22601 C C . GLN A 1 11 ? 6.574 -4.509 3.796 1.00 0.00 11 GLN A C 20
ATOM 22602 O O . GLN A 1 11 ? 6.794 -3.338 4.075 1.00 0.00 11 GLN A O 20
ATOM 22616 N N . VAL A 1 12 ? 5.507 -4.893 3.099 1.00 0.00 12 VAL A N 20
ATOM 22617 C CA . VAL A 1 12 ? 4.566 -3.925 2.520 1.00 0.00 12 VAL A CA 20
ATOM 22618 C C . VAL A 1 12 ? 3.723 -3.292 3.644 1.00 0.00 12 VAL A C 20
ATOM 22619 O O . VAL A 1 12 ? 3.255 -2.146 3.546 1.00 0.00 12 VAL A O 20
ATOM 22632 N N . SER A 1 13 ? 3.593 -4.034 4.731 1.00 0.00 13 SER A N 20
ATOM 22633 C CA . SER A 1 13 ? 2.776 -3.663 5.840 1.00 0.00 13 SER A CA 20
ATOM 22634 C C . SER A 1 13 ? 3.384 -2.494 6.614 1.00 0.00 13 SER A C 20
ATOM 22635 O O . SER A 1 13 ? 2.647 -1.669 7.162 1.00 0.00 13 SER A O 20
ATOM 22643 N N . HIS A 1 14 ? 4.730 -2.388 6.593 1.00 0.00 14 HIS A N 20
ATOM 22644 C CA . HIS A 1 14 ? 5.443 -1.318 7.320 1.00 0.00 14 HIS A CA 20
ATOM 22645 C C . HIS A 1 14 ? 4.994 0.033 6.811 1.00 0.00 14 HIS A C 20
ATOM 22646 O O . HIS A 1 14 ? 4.854 0.992 7.572 1.00 0.00 14 HIS A O 20
ATOM 22660 N N . TRP A 1 15 ? 4.758 0.092 5.521 1.00 0.00 15 TRP A N 20
ATOM 22661 C CA . TRP A 1 15 ? 4.275 1.280 4.888 1.00 0.00 15 TRP A CA 20
ATOM 22662 C C . TRP A 1 15 ? 2.860 1.569 5.335 1.00 0.00 15 TRP A C 20
ATOM 22663 O O . TRP A 1 15 ? 2.620 2.592 5.953 1.00 0.00 15 TRP A O 20
ATOM 22684 N N . LEU A 1 16 ? 1.959 0.624 5.075 1.00 0.00 16 LEU A N 20
ATOM 22685 C CA . LEU A 1 16 ? 0.525 0.742 5.388 1.00 0.00 16 LEU A CA 20
ATOM 22686 C C . LEU A 1 16 ? 0.285 1.218 6.807 1.00 0.00 16 LEU A C 20
ATOM 22687 O O . LEU A 1 16 ? -0.423 2.196 7.023 1.00 0.00 16 LEU A O 20
ATOM 22703 N N . VAL A 1 17 ? 0.917 0.563 7.758 1.00 0.00 17 VAL A N 20
ATOM 22704 C CA . VAL A 1 17 ? 0.761 0.889 9.174 1.00 0.00 17 VAL A CA 20
ATOM 22705 C C . VAL A 1 17 ? 1.203 2.345 9.469 1.00 0.00 17 VAL A C 20
ATOM 22706 O O . VAL A 1 17 ? 0.669 2.995 10.373 1.00 0.00 17 VAL A O 20
ATOM 22719 N N . GLY A 1 18 ? 2.075 2.879 8.624 1.00 0.00 18 GLY A N 20
ATOM 22720 C CA . GLY A 1 18 ? 2.603 4.204 8.827 1.00 0.00 18 GLY A CA 20
ATOM 22721 C C . GLY A 1 18 ? 1.577 5.260 8.507 1.00 0.00 18 GLY A C 20
ATOM 22722 O O . GLY A 1 18 ? 1.458 6.264 9.217 1.00 0.00 18 GLY A O 20
ATOM 22726 N N . LEU A 1 19 ? 0.789 5.015 7.477 1.00 0.00 19 LEU A N 20
ATOM 22727 C CA . LEU A 1 19 ? -0.236 5.968 7.076 1.00 0.00 19 LEU A CA 20
ATOM 22728 C C . LEU A 1 19 ? -1.605 5.561 7.640 1.00 0.00 19 LEU A C 20
ATOM 22729 O O . LEU A 1 19 ? -2.627 6.023 7.168 1.00 0.00 19 LEU A O 20
ATOM 22745 N N . SER A 1 20 ? -1.601 4.688 8.667 1.00 0.00 20 SER A N 20
ATOM 22746 C CA . SER A 1 20 ? -2.836 4.210 9.336 1.00 0.00 20 SER A CA 20
ATOM 22747 C C . SER A 1 20 ? -3.670 3.329 8.407 1.00 0.00 20 SER A C 20
ATOM 22748 O O . SER A 1 20 ? -4.844 3.105 8.612 1.00 0.00 20 SER A O 20
ATOM 22756 N N . LEU A 1 21 ? -3.005 2.762 7.446 1.00 0.00 21 LEU A N 20
ATOM 22757 C CA . LEU A 1 21 ? -3.589 1.870 6.463 1.00 0.00 21 LEU A CA 20
ATOM 22758 C C . LEU A 1 21 ? -3.301 0.431 6.849 1.00 0.00 21 LEU A C 20
ATOM 22759 O O . LEU A 1 21 ? -3.385 -0.472 6.024 1.00 0.00 21 LEU A O 20
ATOM 22775 N N . ASP A 1 22 ? -2.982 0.227 8.129 1.00 0.00 22 ASP A N 20
ATOM 22776 C CA . ASP A 1 22 ? -2.776 -1.107 8.738 1.00 0.00 22 ASP A CA 20
ATOM 22777 C C . ASP A 1 22 ? -3.983 -2.008 8.468 1.00 0.00 22 ASP A C 20
ATOM 22778 O O . ASP A 1 22 ? -3.867 -3.222 8.372 1.00 0.00 22 ASP A O 20
ATOM 22787 N N . GLN A 1 23 ? -5.113 -1.365 8.294 1.00 0.00 23 GLN A N 20
ATOM 22788 C CA . GLN A 1 23 ? -6.393 -1.980 7.988 1.00 0.00 23 GLN A CA 20
ATOM 22789 C C . GLN A 1 23 ? -6.346 -2.739 6.642 1.00 0.00 23 GLN A C 20
ATOM 22790 O O . GLN A 1 23 ? -7.156 -3.639 6.386 1.00 0.00 23 GLN A O 20
ATOM 22804 N N . TYR A 1 24 ? -5.400 -2.369 5.802 1.00 0.00 24 TYR A N 20
ATOM 22805 C CA . TYR A 1 24 ? -5.234 -2.985 4.515 1.00 0.00 24 TYR A CA 20
ATOM 22806 C C . TYR A 1 24 ? -4.240 -4.118 4.551 1.00 0.00 24 TYR A C 20
ATOM 22807 O O . TYR A 1 24 ? -4.283 -4.993 3.698 1.00 0.00 24 TYR A O 20
ATOM 22825 N N . VAL A 1 25 ? -3.370 -4.121 5.560 1.00 0.00 25 VAL A N 20
ATOM 22826 C CA . VAL A 1 25 ? -2.331 -5.168 5.709 1.00 0.00 25 VAL A CA 20
ATOM 22827 C C . VAL A 1 25 ? -2.929 -6.569 5.675 1.00 0.00 25 VAL A C 20
ATOM 22828 O O . VAL A 1 25 ? -2.372 -7.463 5.026 1.00 0.00 25 VAL A O 20
ATOM 22841 N N . SER A 1 26 ? -4.089 -6.728 6.309 1.00 0.00 26 SER A N 20
ATOM 22842 C CA . SER A 1 26 ? -4.760 -8.019 6.399 1.00 0.00 26 SER A CA 20
ATOM 22843 C C . SER A 1 26 ? -4.939 -8.677 5.017 1.00 0.00 26 SER A C 20
ATOM 22844 O O . SER A 1 26 ? -4.741 -9.881 4.857 1.00 0.00 26 SER A O 20
ATOM 22852 N N . GLU A 1 27 ? -5.237 -7.870 4.026 1.00 0.00 27 GLU A N 20
ATOM 22853 C CA . GLU A 1 27 ? -5.480 -8.375 2.710 1.00 0.00 27 GLU A CA 20
ATOM 22854 C C . GLU A 1 27 ? -4.259 -8.109 1.790 1.00 0.00 27 GLU A C 20
ATOM 22855 O O . GLU A 1 27 ? -3.970 -8.895 0.902 1.00 0.00 27 GLU A O 20
ATOM 22867 N N . PHE A 1 28 ? -3.511 -7.021 2.047 1.00 0.00 28 PHE A N 20
ATOM 22868 C CA . PHE A 1 28 ? -2.286 -6.705 1.273 1.00 0.00 28 PHE A CA 20
ATOM 22869 C C . PHE A 1 28 ? -1.304 -7.855 1.340 1.00 0.00 28 PHE A C 20
ATOM 22870 O O . PHE A 1 28 ? -0.826 -8.357 0.317 1.00 0.00 28 PHE A O 20
ATOM 22887 N N . SER A 1 29 ? -1.092 -8.337 2.534 1.00 0.00 29 SER A N 20
ATOM 22888 C CA . SER A 1 29 ? -0.163 -9.396 2.767 1.00 0.00 29 SER A CA 20
ATOM 22889 C C . SER A 1 29 ? -0.805 -10.750 2.441 1.00 0.00 29 SER A C 20
ATOM 22890 O O . SER A 1 29 ? -0.149 -11.782 2.430 1.00 0.00 29 SER A O 20
ATOM 22898 N N . ALA A 1 30 ? -2.084 -10.724 2.122 1.00 0.00 30 ALA A N 20
ATOM 22899 C CA . ALA A 1 30 ? -2.792 -11.918 1.761 1.00 0.00 30 ALA A CA 20
ATOM 22900 C C . ALA A 1 30 ? -2.655 -12.164 0.273 1.00 0.00 30 ALA A C 20
ATOM 22901 O O . ALA A 1 30 ? -2.401 -13.283 -0.162 1.00 0.00 30 ALA A O 20
ATOM 22908 N N . GLN A 1 31 ? -2.749 -11.103 -0.520 1.00 0.00 31 GLN A N 20
ATOM 22909 C CA . GLN A 1 31 ? -2.678 -11.267 -1.996 1.00 0.00 31 GLN A CA 20
ATOM 22910 C C . GLN A 1 31 ? -1.261 -11.129 -2.481 1.00 0.00 31 GLN A C 20
ATOM 22911 O O . GLN A 1 31 ? -1.015 -11.092 -3.692 1.00 0.00 31 GLN A O 20
ATOM 22925 N N . ASN A 1 32 ? -0.328 -11.062 -1.525 1.00 0.00 32 ASN A N 20
ATOM 22926 C CA . ASN A 1 32 ? 1.108 -10.944 -1.808 1.00 0.00 32 ASN A CA 20
ATOM 22927 C C . ASN A 1 32 ? 1.372 -9.624 -2.485 1.00 0.00 32 ASN A C 20
ATOM 22928 O O . ASN A 1 32 ? 2.183 -9.536 -3.407 1.00 0.00 32 ASN A O 20
ATOM 22939 N N . ILE A 1 33 ? 0.665 -8.598 -2.047 1.00 0.00 33 ILE A N 20
ATOM 22940 C CA . ILE A 1 33 ? 0.825 -7.295 -2.621 1.00 0.00 33 ILE A CA 20
ATOM 22941 C C . ILE A 1 33 ? 2.170 -6.741 -2.182 1.00 0.00 33 ILE A C 20
ATOM 22942 O O . ILE A 1 33 ? 2.369 -6.473 -1.007 1.00 0.00 33 ILE A O 20
ATOM 22958 N N . SER A 1 34 ? 3.100 -6.646 -3.095 1.00 0.00 34 SER A N 20
ATOM 22959 C CA . SER A 1 34 ? 4.391 -6.125 -2.761 1.00 0.00 34 SER A CA 20
ATOM 22960 C C . SER A 1 34 ? 4.493 -4.711 -3.286 1.00 0.00 34 SER A C 20
ATOM 22961 O O . SER A 1 34 ? 3.489 -4.129 -3.737 1.00 0.00 34 SER A O 20
ATOM 22969 N N . GLY A 1 35 ? 5.705 -4.176 -3.295 1.00 0.00 35 GLY A N 20
ATOM 22970 C CA . GLY A 1 35 ? 5.943 -2.851 -3.794 1.00 0.00 35 GLY A CA 20
ATOM 22971 C C . GLY A 1 35 ? 5.633 -2.746 -5.261 1.00 0.00 35 GLY A C 20
ATOM 22972 O O . GLY A 1 35 ? 5.297 -1.672 -5.750 1.00 0.00 35 GLY A O 20
ATOM 22976 N N . GLU A 1 36 ? 5.701 -3.881 -5.947 1.00 0.00 36 GLU A N 20
ATOM 22977 C CA . GLU A 1 36 ? 5.392 -3.966 -7.347 1.00 0.00 36 GLU A CA 20
ATOM 22978 C C . GLU A 1 36 ? 3.950 -3.539 -7.581 1.00 0.00 36 GLU A C 20
ATOM 22979 O O . GLU A 1 36 ? 3.663 -2.738 -8.467 1.00 0.00 36 GLU A O 20
ATOM 22991 N N . GLN A 1 37 ? 3.060 -4.000 -6.734 1.00 0.00 37 GLN A N 20
ATOM 22992 C CA . GLN A 1 37 ? 1.678 -3.636 -6.878 1.00 0.00 37 GLN A CA 20
ATOM 22993 C C . GLN A 1 37 ? 1.318 -2.396 -6.080 1.00 0.00 37 GLN A C 20
ATOM 22994 O O . GLN A 1 37 ? 0.320 -1.760 -6.357 1.00 0.00 37 GLN A O 20
ATOM 23008 N N . LEU A 1 38 ? 2.162 -2.060 -5.125 1.00 0.00 38 LEU A N 20
ATOM 23009 C CA . LEU A 1 38 ? 2.002 -0.889 -4.260 1.00 0.00 38 LEU A CA 20
ATOM 23010 C C . LEU A 1 38 ? 2.141 0.395 -5.102 1.00 0.00 38 LEU A C 20
ATOM 23011 O O . LEU A 1 38 ? 1.293 1.272 -5.059 1.00 0.00 38 LEU A O 20
ATOM 23027 N N . LEU A 1 39 ? 3.197 0.462 -5.884 1.00 0.00 39 LEU A N 20
ATOM 23028 C CA . LEU A 1 39 ? 3.503 1.641 -6.707 1.00 0.00 39 LEU A CA 20
ATOM 23029 C C . LEU A 1 39 ? 2.438 1.890 -7.764 1.00 0.00 39 LEU A C 20
ATOM 23030 O O . LEU A 1 39 ? 2.134 3.026 -8.103 1.00 0.00 39 LEU A O 20
ATOM 23046 N N . GLN A 1 40 ? 1.883 0.835 -8.277 1.00 0.00 40 GLN A N 20
ATOM 23047 C CA . GLN A 1 40 ? 0.897 0.956 -9.341 1.00 0.00 40 GLN A CA 20
ATOM 23048 C C . GLN A 1 40 ? -0.559 0.821 -8.830 1.00 0.00 40 GLN A C 20
ATOM 23049 O O . GLN A 1 40 ? -1.489 0.647 -9.629 1.00 0.00 40 GLN A O 20
ATOM 23063 N N . LEU A 1 41 ? -0.747 0.930 -7.506 1.00 0.00 41 LEU A N 20
ATOM 23064 C CA . LEU A 1 41 ? -2.072 0.881 -6.888 1.00 0.00 41 LEU A CA 20
ATOM 23065 C C . LEU A 1 41 ? -3.052 1.876 -7.501 1.00 0.00 41 LEU A C 20
ATOM 23066 O O . LEU A 1 41 ? -2.670 2.945 -8.001 1.00 0.00 41 LEU A O 20
ATOM 23082 N N . ASP A 1 42 ? -4.301 1.523 -7.429 1.00 0.00 42 ASP A N 20
ATOM 23083 C CA . ASP A 1 42 ? -5.387 2.285 -7.988 1.00 0.00 42 ASP A CA 20
ATOM 23084 C C . ASP A 1 42 ? -6.610 1.899 -7.189 1.00 0.00 42 ASP A C 20
ATOM 23085 O O . ASP A 1 42 ? -6.534 0.907 -6.437 1.00 0.00 42 ASP A O 20
ATOM 23094 N N . GLY A 1 43 ? -7.718 2.643 -7.324 1.00 0.00 43 GLY A N 20
ATOM 23095 C CA . GLY A 1 43 ? -8.951 2.310 -6.624 1.00 0.00 43 GLY A CA 20
ATOM 23096 C C . GLY A 1 43 ? -9.367 0.903 -6.898 1.00 0.00 43 GLY A C 20
ATOM 23097 O O . GLY A 1 43 ? -9.788 0.210 -5.996 1.00 0.00 43 GLY A O 20
ATOM 23101 N N . ASN A 1 44 ? -9.180 0.476 -8.146 1.00 0.00 44 ASN A N 20
ATOM 23102 C CA . ASN A 1 44 ? -9.502 -0.878 -8.585 1.00 0.00 44 ASN A CA 20
ATOM 23103 C C . ASN A 1 44 ? -8.900 -1.917 -7.681 1.00 0.00 44 ASN A C 20
ATOM 23104 O O . ASN A 1 44 ? -9.591 -2.816 -7.206 1.00 0.00 44 ASN A O 20
ATOM 23115 N N . LYS A 1 45 ? -7.624 -1.765 -7.406 1.00 0.00 45 LYS A N 20
ATOM 23116 C CA . LYS A 1 45 ? -6.935 -2.671 -6.527 1.00 0.00 45 LYS A CA 20
ATOM 23117 C C . LYS A 1 45 ? -7.488 -2.591 -5.117 1.00 0.00 45 LYS A C 20
ATOM 23118 O O . LYS A 1 45 ? -7.803 -3.593 -4.546 1.00 0.00 45 LYS A O 20
ATOM 23137 N N . LEU A 1 46 ? -7.673 -1.378 -4.609 1.00 0.00 46 LEU A N 20
ATOM 23138 C CA . LEU A 1 46 ? -8.188 -1.145 -3.238 1.00 0.00 46 LEU A CA 20
ATOM 23139 C C . LEU A 1 46 ? -9.542 -1.811 -3.036 1.00 0.00 46 LEU A C 20
ATOM 23140 O O . LEU A 1 46 ? -9.854 -2.343 -1.958 1.00 0.00 46 LEU A O 20
ATOM 23156 N N . LYS A 1 47 ? -10.324 -1.811 -4.081 1.00 0.00 47 LYS A N 20
ATOM 23157 C CA . LYS A 1 47 ? -11.615 -2.434 -4.061 1.00 0.00 47 LYS A CA 20
ATOM 23158 C C . LYS A 1 47 ? -11.469 -3.963 -4.037 1.00 0.00 47 LYS A C 20
ATOM 23159 O O . LYS A 1 47 ? -12.225 -4.663 -3.355 1.00 0.00 47 LYS A O 20
ATOM 23178 N N . ALA A 1 48 ? -10.452 -4.459 -4.720 1.00 0.00 48 ALA A N 20
ATOM 23179 C CA . ALA A 1 48 ? -10.170 -5.891 -4.782 1.00 0.00 48 ALA A CA 20
ATOM 23180 C C . ALA A 1 48 ? -9.470 -6.366 -3.502 1.00 0.00 48 ALA A C 20
ATOM 23181 O O . ALA A 1 48 ? -9.287 -7.562 -3.281 1.00 0.00 48 ALA A O 20
ATOM 23188 N N . LEU A 1 49 ? -9.085 -5.417 -2.669 1.00 0.00 49 LEU A N 20
ATOM 23189 C CA . LEU A 1 49 ? -8.523 -5.690 -1.364 1.00 0.00 49 LEU A CA 20
ATOM 23190 C C . LEU A 1 49 ? -9.667 -5.871 -0.356 1.00 0.00 49 LEU A C 20
ATOM 23191 O O . LEU A 1 49 ? -9.451 -6.089 0.840 1.00 0.00 49 LEU A O 20
ATOM 23207 N N . GLY A 1 50 ? -10.889 -5.695 -0.849 1.00 0.00 50 GLY A N 20
ATOM 23208 C CA . GLY A 1 50 ? -12.077 -5.948 -0.067 1.00 0.00 50 GLY A CA 20
ATOM 23209 C C . GLY A 1 50 ? -12.372 -4.911 0.995 1.00 0.00 50 GLY A C 20
ATOM 23210 O O . GLY A 1 50 ? -13.363 -5.036 1.719 1.00 0.00 50 GLY A O 20
ATOM 23214 N N . MET A 1 51 ? -11.555 -3.886 1.103 1.00 0.00 51 MET A N 20
ATOM 23215 C CA . MET A 1 51 ? -11.795 -2.884 2.141 1.00 0.00 51 MET A CA 20
ATOM 23216 C C . MET A 1 51 ? -12.798 -1.889 1.662 1.00 0.00 51 MET A C 20
ATOM 23217 O O . MET A 1 51 ? -13.836 -1.699 2.297 1.00 0.00 51 MET A O 20
ATOM 23231 N N . THR A 1 52 ? -12.502 -1.271 0.529 1.00 0.00 52 THR A N 20
ATOM 23232 C CA . THR A 1 52 ? -13.396 -0.341 -0.153 1.00 0.00 52 THR A CA 20
ATOM 23233 C C . THR A 1 52 ? -13.888 0.782 0.786 1.00 0.00 52 THR A C 20
ATOM 23234 O O . THR A 1 52 ? -15.069 1.162 0.780 1.00 0.00 52 THR A O 20
ATOM 23245 N N . SER A 1 53 ? -12.996 1.278 1.600 1.00 0.00 53 SER A N 20
ATOM 23246 C CA . SER A 1 53 ? -13.317 2.391 2.499 1.00 0.00 53 SER A CA 20
ATOM 23247 C C . SER A 1 53 ? -13.364 3.714 1.688 1.00 0.00 53 SER A C 20
ATOM 23248 O O . SER A 1 53 ? -13.212 3.710 0.469 1.00 0.00 53 SER A O 20
ATOM 23256 N N . SER A 1 54 ? -13.635 4.813 2.344 1.00 0.00 54 SER A N 20
ATOM 23257 C CA . SER A 1 54 ? -13.591 6.101 1.699 1.00 0.00 54 SER A CA 20
ATOM 23258 C C . SER A 1 54 ? -12.356 6.853 2.205 1.00 0.00 54 SER A C 20
ATOM 23259 O O . SER A 1 54 ? -11.804 7.725 1.523 1.00 0.00 54 SER A O 20
ATOM 23267 N N . GLN A 1 55 ? -11.900 6.456 3.382 1.00 0.00 55 GLN A N 20
ATOM 23268 C CA . GLN A 1 55 ? -10.762 7.058 4.041 1.00 0.00 55 GLN A CA 20
ATOM 23269 C C . GLN A 1 55 ? -9.483 6.735 3.307 1.00 0.00 55 GLN A C 20
ATOM 23270 O O . GLN A 1 55 ? -8.627 7.603 3.089 1.00 0.00 55 GLN A O 20
ATOM 23284 N N . ASP A 1 56 ? -9.363 5.514 2.896 1.00 0.00 56 ASP A N 20
ATOM 23285 C CA . ASP A 1 56 ? -8.149 5.047 2.276 1.00 0.00 56 ASP A CA 20
ATOM 23286 C C . ASP A 1 56 ? -8.052 5.574 0.867 1.00 0.00 56 ASP A C 20
ATOM 23287 O O . ASP A 1 56 ? -7.006 6.038 0.470 1.00 0.00 56 ASP A O 20
ATOM 23296 N N . ARG A 1 57 ? -9.176 5.565 0.157 1.00 0.00 57 ARG A N 20
ATOM 23297 C CA . ARG A 1 57 ? -9.261 5.978 -1.250 1.00 0.00 57 ARG A CA 20
ATOM 23298 C C . ARG A 1 57 ? -8.734 7.386 -1.472 1.00 0.00 57 ARG A C 20
ATOM 23299 O O . ARG A 1 57 ? -8.407 7.760 -2.587 1.00 0.00 57 ARG A O 20
ATOM 23320 N N . ALA A 1 58 ? -8.668 8.158 -0.420 1.00 0.00 58 ALA A N 20
ATOM 23321 C CA . ALA A 1 58 ? -8.104 9.469 -0.496 1.00 0.00 58 ALA A CA 20
ATOM 23322 C C . ALA A 1 58 ? -6.675 9.486 0.051 1.00 0.00 58 ALA A C 20
ATOM 23323 O O . ALA A 1 58 ? -5.799 10.164 -0.495 1.00 0.00 58 ALA A O 20
ATOM 23330 N N . LEU A 1 59 ? -6.423 8.696 1.083 1.00 0.00 59 LEU A N 20
ATOM 23331 C CA . LEU A 1 59 ? -5.133 8.732 1.759 1.00 0.00 59 LEU A CA 20
ATOM 23332 C C . LEU A 1 59 ? -4.069 7.879 1.091 1.00 0.00 59 LEU A C 20
ATOM 23333 O O . LEU A 1 59 ? -2.978 8.377 0.777 1.00 0.00 59 LEU A O 20
ATOM 23349 N N . VAL A 1 60 ? -4.359 6.594 0.871 1.00 0.00 60 VAL A N 20
ATOM 23350 C CA . VAL A 1 60 ? -3.383 5.702 0.261 1.00 0.00 60 VAL A CA 20
ATOM 23351 C C . VAL A 1 60 ? -3.096 6.173 -1.163 1.00 0.00 60 VAL A C 20
ATOM 23352 O O . VAL A 1 60 ? -2.007 6.038 -1.662 1.00 0.00 60 VAL A O 20
ATOM 23365 N N . LYS A 1 61 ? -4.060 6.876 -1.706 1.00 0.00 61 LYS A N 20
ATOM 23366 C CA . LYS A 1 61 ? -4.038 7.375 -3.077 1.00 0.00 61 LYS A CA 20
ATOM 23367 C C . LYS A 1 61 ? -2.989 8.469 -3.186 1.00 0.00 61 LYS A C 20
ATOM 23368 O O . LYS A 1 61 ? -2.347 8.663 -4.209 1.00 0.00 61 LYS A O 20
ATOM 23387 N N . LYS A 1 62 ? -2.808 9.138 -2.090 1.00 0.00 62 LYS A N 20
ATOM 23388 C CA . LYS A 1 62 ? -1.887 10.226 -1.983 1.00 0.00 62 LYS A CA 20
ATOM 23389 C C . LYS A 1 62 ? -0.519 9.691 -1.646 1.00 0.00 62 LYS A C 20
ATOM 23390 O O . LYS A 1 62 ? 0.491 10.152 -2.159 1.00 0.00 62 LYS A O 20
ATOM 23409 N N . LYS A 1 63 ? -0.510 8.703 -0.814 1.00 0.00 63 LYS A N 20
ATOM 23410 C CA . LYS A 1 63 ? 0.707 8.113 -0.349 1.00 0.00 63 LYS A CA 20
ATOM 23411 C C . LYS A 1 63 ? 1.390 7.307 -1.449 1.00 0.00 63 LYS A C 20
ATOM 23412 O O . LYS A 1 63 ? 2.593 7.389 -1.627 1.00 0.00 63 LYS A O 20
ATOM 23431 N N . LEU A 1 64 ? 0.594 6.566 -2.208 1.00 0.00 64 LEU A N 20
ATOM 23432 C CA . LEU A 1 64 ? 1.105 5.670 -3.236 1.00 0.00 64 LEU A CA 20
ATOM 23433 C C . LEU A 1 64 ? 1.831 6.425 -4.341 1.00 0.00 64 LEU A C 20
ATOM 23434 O O . LEU A 1 64 ? 2.800 5.928 -4.914 1.00 0.00 64 LEU A O 20
ATOM 23450 N N . LYS A 1 65 ? 1.397 7.637 -4.608 1.00 0.00 65 LYS A N 20
ATOM 23451 C CA . LYS A 1 65 ? 2.007 8.404 -5.684 1.00 0.00 65 LYS A CA 20
ATOM 23452 C C . LYS A 1 65 ? 3.333 9.019 -5.254 1.00 0.00 65 LYS A C 20
ATOM 23453 O O . LYS A 1 65 ? 4.241 9.207 -6.069 1.00 0.00 65 LYS A O 20
ATOM 23472 N N . GLU A 1 66 ? 3.479 9.267 -3.966 1.00 0.00 66 GLU A N 20
ATOM 23473 C CA . GLU A 1 66 ? 4.680 9.899 -3.474 1.00 0.00 66 GLU A CA 20
ATOM 23474 C C . GLU A 1 66 ? 5.676 8.870 -2.992 1.00 0.00 66 GLU A C 20
ATOM 23475 O O . GLU A 1 66 ? 6.771 9.232 -2.599 1.00 0.00 66 GLU A O 20
ATOM 23487 N N . MET A 1 67 ? 5.304 7.579 -3.061 1.00 0.00 67 MET A N 20
ATOM 23488 C CA . MET A 1 67 ? 6.146 6.450 -2.580 1.00 0.00 67 MET A CA 20
ATOM 23489 C C . MET A 1 67 ? 7.563 6.575 -3.032 1.00 0.00 67 MET A C 20
ATOM 23490 O O . MET A 1 67 ? 8.482 6.380 -2.298 1.00 0.00 67 MET A O 20
ATOM 23504 N N . LYS A 1 68 ? 7.704 6.995 -4.213 1.00 0.00 68 LYS A N 20
ATOM 23505 C CA . LYS A 1 68 ? 8.995 7.071 -4.872 1.00 0.00 68 LYS A CA 20
ATOM 23506 C C . LYS A 1 68 ? 9.906 8.188 -4.356 1.00 0.00 68 LYS A C 20
ATOM 23507 O O . LYS A 1 68 ? 11.067 8.284 -4.754 1.00 0.00 68 LYS A O 20
ATOM 23526 N N . MET A 1 69 ? 9.391 9.011 -3.495 1.00 0.00 69 MET A N 20
ATOM 23527 C CA . MET A 1 69 ? 10.194 10.031 -2.857 1.00 0.00 69 MET A CA 20
ATOM 23528 C C . MET A 1 69 ? 9.913 10.032 -1.362 1.00 0.00 69 MET A C 20
ATOM 23529 O O . MET A 1 69 ? 10.402 10.884 -0.619 1.00 0.00 69 MET A O 20
ATOM 23543 N N . SER A 1 70 ? 9.122 9.074 -0.925 1.00 0.00 70 SER A N 20
ATOM 23544 C CA . SER A 1 70 ? 8.732 9.012 0.462 1.00 0.00 70 SER A CA 20
ATOM 23545 C C . SER A 1 70 ? 8.906 7.619 1.072 1.00 0.00 70 SER A C 20
ATOM 23546 O O . SER A 1 70 ? 8.849 7.491 2.279 1.00 0.00 70 SER A O 20
ATOM 23554 N N . LEU A 1 71 ? 9.140 6.584 0.251 1.00 0.00 71 LEU A N 20
ATOM 23555 C CA . LEU A 1 71 ? 9.229 5.199 0.746 1.00 0.00 71 LEU A CA 20
ATOM 23556 C C . LEU A 1 71 ? 10.338 5.046 1.749 1.00 0.00 71 LEU A C 20
ATOM 23557 O O . LEU A 1 71 ? 10.214 4.300 2.726 1.00 0.00 71 LEU A O 20
ATOM 23573 N N . GLU A 1 72 ? 11.415 5.749 1.491 1.00 0.00 72 GLU A N 20
ATOM 23574 C CA . GLU A 1 72 ? 12.554 5.766 2.367 1.00 0.00 72 GLU A CA 20
ATOM 23575 C C . GLU A 1 72 ? 12.198 6.335 3.728 1.00 0.00 72 GLU A C 20
ATOM 23576 O O . GLU A 1 72 ? 12.609 5.811 4.774 1.00 0.00 72 GLU A O 20
ATOM 23588 N N . LYS A 1 73 ? 11.412 7.363 3.719 1.00 0.00 73 LYS A N 20
ATOM 23589 C CA . LYS A 1 73 ? 11.122 8.071 4.921 1.00 0.00 73 LYS A CA 20
ATOM 23590 C C . LYS A 1 73 ? 9.941 7.463 5.670 1.00 0.00 73 LYS A C 20
ATOM 23591 O O . LYS A 1 73 ? 10.032 7.214 6.873 1.00 0.00 73 LYS A O 20
ATOM 23610 N N . ALA A 1 74 ? 8.861 7.218 4.939 1.00 0.00 74 ALA A N 20
ATOM 23611 C CA . ALA A 1 74 ? 7.602 6.677 5.447 1.00 0.00 74 ALA A CA 20
ATOM 23612 C C . ALA A 1 74 ? 7.070 7.533 6.587 1.00 0.00 74 ALA A C 20
ATOM 23613 O O . ALA A 1 74 ? 6.824 8.735 6.359 1.00 0.00 74 ALA A O 20
#

Radius of gyration: 10.79 Å; Cα contacts (8 Å, |Δi|>4): 85; chains: 1; bounding box: 32×22×19 Å

Foldseek 3Di:
DQAFQPFWQQSVCVLCVVLVNVVLSVQSSVVRPTSVCLLVDDLVVVVVSVPNDPVCNPRSVVVSPCSVVCVVPD

CATH classification: 1.10.150.50

InterPro domains:
  IPR001478 PDZ domain [PF00595] (508-589)
  IPR001478 PDZ domain [PS50106] (505-593)
  IPR001478 PDZ domain [SM00228] (513-593)
  IPR001660 Sterile alpha motif domain [PF07647] (986-1050)
  IPR001660 Sterile alpha motif domain [PS50105] (989-1052)
  IPR001660 Sterile alpha motif domain [SM00454] (986-1052)
  IPR013761 Sterile alpha motif/pointed domain superfamily [G3DSA:1.10.150.50] (983-1056)
  IPR013761 Sterile alpha motif/pointed domain superfamily [SSF47769] (985-1054)
  IPR036034 PDZ superfamily [G3DSA:2.30.42.10] (484-592)
  IPR036034 PDZ superfamily [SSF50156] (489-597)
  IPR040645 Neurabin-1/2, PDZ domain [PF17817] (435-498)
  IPR043446 Neurabin-like family [PTHR16154] (1-923)

Nearest PDB structures (foldseek):
  2gle-assembly1_A  TM=9.919E-01  e=7.478E-11  Rattus norvegicus
  2f3n-assembly1_A  TM=8.673E-01  e=1.254E-03  Rattus norvegicus
  8b10-assembly1_F  TM=8.957E-01  e=1.712E-03  Homo sapiens
  5j8y-assembly1_C  TM=8.572E-01  e=3.616E-03  Drosophila melanogaster
  5j8y-assembly2_D  TM=8.389E-01  e=3.192E-03  Drosophila melanogaster